Protein 9EWZ (pdb70)

Radius of gyration: 38.11 Å; Cα contacts (8 Å, |Δi|>4): 1834; chains: 1; bounding box: 62×93×114 Å

Foldseek 3Di:
DQLPLLLVQQQVLLVVLLVLLQVLCVLVQWHADPVQDTGRADWDQDPQWIDGVPHIDGVVCVVLVVVVVVCCPVDPPVVSSNVLSLLVVLVLVLLLLCLLVQLDPLRARQLAHPPDGLDGRCLVVQQSLCCVQPVPCSVVLVVVSVVVPPVQVSSLVSVLSVLLVLCQLAVLRGDHDSDSSSSSDGGPSSPPPHSSNCVVPSRDSVSSPDLVSLLSSLLSNLQVVLVVQPDFAADLVCQCSVFAAHADLLLLLLQQCAFPVVLVCVLPVPFPQVVVRLLHDDFDDFDPVVVVVVVVPRDNDDDLLPAAEEELACQQPSSVLSNLVSSLVVCVRVPDDQQPSLLSCQQRHYAYEHADSSRLSNNVSSSQVSNCVRHVCRSVDNRDGRHDYADAQDDDDCPLLQLQQPPVVPRQRQQREVDGQPPQPDPQRCPRYPLVSVLNVQRNPCSRCRLLGAAALVCQVVLVVVLVVLVCQLPPHDPSNNVSSVVPNRSSSVNNSRNAAHQEYEYAWGWDFPRHHDDVLLVVCVVPPVLQSGIRVSSVVVSVLVRHDAFHKYKYKAACCCQFPLSNLVVVVVCLAFKAWAEKEFAAPQARPVDDDRQGGMMIGMITRGHDQFGWHKYAYNHPDHHVVSSVCSSVVPRIAGPDTSNNLVPDPSSHPLRPDDPLLVVLLVPFDFQAPQWDFFWFFDPCCPQWKFWPQLAFCCQPPVRHDDHHQKFWEAQADADDAADDPGTMIGGQGPNNPVRVVRVIGGPPVVCAQDWAKWWAFFYQQFTYIYTDHGRYGYHRRTITGDDDPDDQDDRQQVSLVCLALSVRVVCCSNDVNRGDHRVSNRSGGGDDDDVSNVLSVVLNVLQVVLRQQAPSDQNNWAHQQLVDQAASVVSVVVVLVVLVVSVVVNLVSNVVSRVVVCVVSPDDDDGDRCNSPDCGPSDCCNVVNDDPDPPPCPLVVLQVSLLRVLVRLVCCQQQQAEPQGIGGDDRAAAQPCVVVSVVVCRHVLQDHDPQQKEWLAQDPPDVRHSLVSVLVVQCSRRHDPCSQVRLVSSLVSNCSPQHPDDDDDGSSNSVSCCSVPRSVVVQCVVSVLAHQWFWFALDPDRLTIITGGRRNDFLCNLVCCLPVPLVVSLVVLVVVLVVLVVVLVVDDDPVCVVSVVVSVVSVVSNVSSVVLSVLSVVQSVPRDGDHSSSGRLVVLQSSFPRTPPNCVRNVDHGDDD

Nearest PDB structures (foldseek):
  8zek-assembly1_A  TM=7.779E-01  e=0.000E+00  Escherichia coli
  8q56-assembly1_A-2  TM=7.734E-01  e=0.000E+00  Salmonella enterica subsp. enterica serovar Typhimurium str. D23580
  8c45-assembly1_A  TM=7.614E-01  e=0.000E+00  Salmonella enterica subsp. enterica serovar Typhimurium str. D23580
  8c45-assembly2_B  TM=7.628E-01  e=0.000E+00  Salmonella enterica subsp. enterica serovar Typhimurium str. D23580
  7rfk-assembly3_C  TM=7.340E-01  e=2.398E-18  Clostridioides difficile 630

Sequence (1205 aa):
MNTNNIKKYAPQARNDFRDAVIQKLTTLGIAADKKGNLQIAEAETIGETVRYGQFDYPLSTLPRRERLVKRAREQGFEVLVEHCAYTWFNRLCAIRYMELHGYLDHGFRMLSHPETPTAFEVLDHVPEVAEALLPESKAQLVEMKLSGNQDEALYRELLLGQCHALHHAMPFLFEAVDDEAELLLPDNLTRTDSILRGLVDDIPEEDWEQVEVIGWLYQFYISEKKDAVIGKVVKSEDIPAATQLFTPNWIVQYLVQNSVGRQWLQTYPDSPLKDKMEYYIEPAEQTPEVQAQLAAITPASIEPESIKVLDPACGSGHILTEAYNVLKAIYEERGYRTRDIPQLILENNIFGLDIDDRAAQLSGFAMLMLARQDDRRILGRGVRLNIVSLQESKLDIAEVWTKLNFHQHMQRGSMGDMFTQGTALANTDSAEYKLLMRTLALFTSAKTLGSLIQVPQEDEAALKAFLERLYRLAVEGDIQQKEAAAELIPYIQQAWILAQRYDAVVANPPYMGGKGMNGDLKEFAKKQFPDSKSDLFAMFMQHAFSLLKENGFNAQVNMQSWMFLSSYEALRGWLLDNKTFITMAHLGARAFGQISGEVVQTTAWVIKNNHSGFYKPVFFRLVDDNEEHKKNNLLNRMNCFKNTLQNDFKKIPGSPIAYWATLAFINSFLKLPALGTRAVKGLDTNGSIDVFLRRWPEVSINSFDALGKGNSKWFPIAKGGELRKWFGNHEYIINYENDGIELRKNKANLRNKDMYFQEGGTWTVVSTTGFSMRYMPKGFLFDQGGSAVFCENNDELSIYNILACMNSKYINYSASLICPTLNFTTGDVRKFPVIKNNHLEDLAKKAIEISKADWNQFETSWEFSKNKLIEHKGNVAYSYASYCNFQDKLYEQLVNIEKNINNIIEEILGFKIETTENSELITLNSNKIYRYGQSETNDTFLNRHRSDTISELISYSVGCQMGRYSLDREGLVYAHEGNKGFAELAAEGAYKTFPADNDGILPLMDDEWFEDDVTSRVKEFVRTVWGEEHLQENLEFIAESLCLYAIKPKKGESALETIRRYLSTQFWKDHMKMYKKRPIYWLFSSGKEKAFECLVYLHRYNDATLSRMRTEYVVPLLARYQANIDRLNDQLDEASGGEATRLKRERDSLIKKFSELRSYDDRLRHYADMRISIDLDDGVKVNYGKFGDLLADVKAITGNAPEAI

Secondary structure (DSSP, 8-state):
-TTHHHHHHHHHHHHHHHHHHHHHHHHTT--B-SS--B----EEEETTEEEETTEEEEGGGHHHHHHHHHHHHHS-HHHHHHHHHHHHHHHHHHHHHHHHTT-STT---SS--TTSSS--GGGGSHHHHHHHH-GGGHHHHHHHHHHSS-HHHHHHHHHHHHHHHHHTT-TTT---SS-GGGGGS-S-TTSTTSHHHHHHHHS-GGGGSSTHHHHHHHHHSSHHHHHHHTTSPPPGGGTGGGS-----HHHHHHHHHTTHHHHHHHH-SSSTTGGG-TTPPPPPP--HHHHHHHHTTS-S---GGG--EEETT-TTSHHHHHHHHHHHHHHHHHT--GGGHHHHHHHHTEEEEES-HHHHHHHHHHHHHHHHHH-SSTTSS-----EEE-----S-SSHHHHHH-HHHHTS-SSS--SS-GGG--TTT--SS-HHHHHHHHTTTTHHHHGGG----GGGHHHHHHHHHHHHHHTTSS-HHHHHHHHHHHHHHHHHHHHHS-EEEEEE------TTT--HHHHHHHHHH-TTSTT-HHHHHHHHHGGGEEEEEEEEEEEESHHHH-GGGHHHHHHHHHH-EEEEEEEEESS-STT--SSS--EEEEEEESS--TT---EEEE--SS-HHHHHHHHHTT-SEE----SGGGGSSTT----TT--HHHHHHHHTS-B-GGGEE--BB-SS-HHHHEEEGGGS-GGGBTTT--S---EEEEE---SS--BS----EEEE-TTTTHHHHHTT-B-TTGGGTT--EEEE-SB-SS---EEEE-TT-EEBGGG-EE---SS-S--HHHHHHHHTSHHHHHHHHHH--SSB--HHHHTT-B----SHHHHHHHHHHHHHHHHHTTSTTSTT----SGGG--S-HHHHHHHHHHHHHHHHHHHHHHHHHHHHHHHHHHSS-----TTSS----TT-HHHHH---SSSS--HHHHHHHHHHHHHHHHHHHHHTSS-SSS-S-----STT-SHHHHHHHTTTSSSPPPSSSEEE--SSS-STT-HHHHHHHHHHHHH-STTHHHHHHHHHHHHHHHTS---SS--HHHHHHHHHHHTHHHHHHHHHTS--SEEEEE-SSS-S-EEEEEGGG--TTHHHHHIIIIIHHHHHHHHHHHHHHHHHHHH--TTHHHHHHHHHHHHHHHHHHHHHHHHHHHHHHHS-----GGG-HHHHTTSSTTSBSSHHHHHSSPPP--

Solvent-accessible surface area: 53081 Å² total; per-residue (Å²): 147,119,7,72,52,4,110,159,20,0,26,99,2,22,44,55,7,32,93,21,2,62,108,28,0,53,20,1,12,0,26,35,51,200,172,46,90,70,96,41,37,143,40,110,83,103,61,136,36,0,69,6,61,143,84,82,40,79,78,96,17,41,76,48,7,77,89,0,9,127,62,2,160,88,94,38,23,101,57,4,0,27,56,2,0,18,11,4,6,6,11,3,8,2,0,7,2,2,12,39,53,55,34,14,146,28,59,45,57,0,0,9,35,45,153,53,119,98,26,15,28,0,20,89,60,3,56,95,0,0,91,54,26,32,72,139,34,63,66,98,4,59,119,26,85,156,66,58,116,87,52,47,41,1,0,52,77,0,0,27,4,6,5,64,54,15,50,118,16,0,75,69,8,0,80,32,124,87,10,26,9,28,19,0,2,20,76,47,1,49,134,117,91,14,27,1,25,18,4,18,88,74,4,59,82,109,37,2,107,112,24,97,6,7,3,39,7,12,17,9,2,12,40,88,41,56,103,70,22,85,62,118,91,6,122,34,107,18,10,25,4,10,30,10,51,21,12,17,67,10,2,0,44,2,0,0,16,0,0,0,0,9,36,4,10,65,21,57,89,145,18,84,3,87,113,123,12,115,8,20,6,100,65,16,147,27,59,100,131,10,92,67,92,64,73,89,71,45,77,102,75,13,100,1,55,48,1,36,1,0,1,7,28,9,8,12,0,34,9,0,17,18,0,0,57,12,0,46,20,0,0,88,62,87,63,74,138,96,126,47,1,2,50,49,0,2,76,34,0,3,4,0,0,15,35,22,36,8,0,14,16,12,0,3,7,3,0,5,0,21,0,30,86,63,5,142,153,6,30,58,73,67,20,132,22,17,18,24,12,0,54,43,14,151,42,64,85,48,93,2,12,105,48,0,59,3,98,121,71,47,99,99,14,78,118,28,6,54,101,97,54,72,81,49,81,85,139,40,46,7,60,2,4,0,3,2,30,39,6,18,48,69,0,83,47,0,66,20,25,3,4,2,10,96,11,67,78,148,30,35,77,27,1,81,59,9,4,80,67,0,36,94,0,36,113,108,22,68,127,92,9,83,83,0,0,65,72,0,33,48,25,0,14,1,0,21,0,1,0,18,51,0,14,0,0,1,0,32,5,24,51,16,33,36,160,10,5,26,53,95,2,91,110,33,0,132,153,71,10,87,55,0,95,46,17,10,2,0,0,20,0,36,8,3,12,60,7,12,84,133,54,2,3,0,0,1,0,0,26,6,25,0,0,18,60,81,82,11,83,63,0,6,26,81,1,4,78,63,23,3,6,10,3,1,1,4,2,1,6,119,8,9,36,71,54,113,58,64,118,42,26,1,0,1,0,0,0,15,17,32,81,19,9,124,22,40,2,5,4,3,71,4,35,118,52,62,47,106,87,0,71,68,37,2,64,96,81,94,82,47,70,84,136,36,50,1,46,56,12,102,96,27,100,22,19,32,3,14,7,30,19,65,116,50,4,21,68,14,30,84,164,51,91,49,0,29,108,30,0,20,75,0,0,28,7,95,74,22,85,110,91,15,17,27,38,7,16,6,3,4,32,78,21,2,50,48,67,22,189,78,112,26,49,4,26,2,2,10,68,6,40,153,27,6,16,3,12,2,23,19,44,56,0,0,20,16,69,106,106,0,68,41,0,103,156,47,157,18,63,27,80,56,102,117,51,9,73,75,64,0,0,6,0,18,22,95,22,75,49,24,11,6,0,4,32,1,38,139,22,13,0,0,10,71,21,0,0,0,0,11,43,100,159,139,34,108,9,38,14,54,1,0,0,0,3,2,16,5,37,3,3,21,22,0,2,48,10,35,10,34,19,48,73,13,64,22,38,26,0,88,95,0,3,5,17,128,32,114,108,0,56,63,18,0,100,115,0,10,96,17,1,70,44,0,36,36,11,32,18,52,5,32,97,13,45,64,19,67,3,6,96,44,139,50,44,0,44,136,0,34,49,24,13,32,88,56,4,72,113,15,63,96,94,2,36,82,16,17,120,74,4,37,82,36,7,48,115,78,39,62,43,166,40,130,94,35,115,61,16,115,41,9,2,0,34,7,12,55,76,57,65,32,35,143,33,152,77,123,105,66,40,99,85,77,2,44,1,34,7,0,17,32,4,3,8,3,2,0,0,2,0,0,0,2,6,10,50,60,109,119,18,41,20,7,3,50,47,22,44,122,40,18,75,109,33,53,91,126,29,0,16,158,63,7,71,23,10,113,20,1,2,0,0,12,17,72,70,93,122,24,171,23,2,1,3,40,29,6,52,57,1,2,95,57,12,14,33,110,156,78,13,107,80,2,5,91,39,4,10,101,0,0,22,66,118,24,15,168,103,121,205,57,59,66,10,58,92,4,3,35,62,1,5,21,76,34,5,24,106,39,6,29,161,56,11,119,111,58,0,0,5,8,10,1,15,8,35,179,30,82,0,0,12,0,2,6,0,6,0,5,16,52,56,42,10,5,37,100,0,46,77,81,14,0,68,51,2,25,61,61,16,77,52,56,12,76,156,22,72,90,74,35,104,142,27,93,56,57,87,6,69,127,14,92,188,75,80,81,45,32,84,108,62,36,43,29,0,114,59,0,15,92,59,0,120,72,12,11,101,98,138,24,82,31,68,7,29,58,5,2,85,85,2,0,41,82,0,3,50,0,9,21,70,8,130,54,4,11,51,97,69,62,95,92,134

Structure (mmCIF, N/CA/C/O backbone):
data_9EWZ
#
_entry.id   9EWZ
#
_cell.length_a   1.00
_cell.length_b   1.00
_cell.length_c   1.00
_cell.angle_alpha   90.00
_cell.angle_beta   90.00
_cell.angle_gamma   90.00
#
_symmetry.space_group_name_H-M   'P 1'
#
loop_
_entity.id
_entity.type
_entity.pdbx_description
1 polymer 'Adenine-specific methyltransferase BrxX'
2 polymer 'DNA (26-MER) with BREX binding site GGTAAG'
3 polymer 'DNA (26-MER) with BREX binding site GGTAAG'
4 non-polymer 'MAGNESIUM ION'
5 non-polymer S-ADENOSYLMETHIONINE
#
loop_
_atom_site.group_PDB
_atom_site.id
_atom_site.type_symbol
_atom_site.label_atom_id
_atom_site.label_alt_id
_atom_site.label_comp_id
_atom_site.label_asym_id
_atom_site.label_entity_id
_atom_site.label_seq_id
_atom_site.pdbx_PDB_ins_code
_atom_site.Cartn_x
_atom_site.Cartn_y
_atom_site.Cartn_z
_atom_site.occupancy
_atom_site.B_iso_or_equiv
_atom_site.auth_seq_id
_atom_site.auth_comp_id
_atom_site.auth_asym_id
_atom_site.auth_atom_id
_atom_site.pdbx_PDB_model_num
ATOM 1 N N . MET A 1 1 ? 176.323 150.222 166.623 1.00 139.56 1 MET C N 1
ATOM 2 C CA . MET A 1 1 ? 176.036 151.144 167.716 1.00 141.23 1 MET C CA 1
ATOM 3 C C . MET A 1 1 ? 175.632 150.381 168.975 1.00 142.12 1 MET C C 1
ATOM 4 O O . MET A 1 1 ? 174.942 149.364 168.902 1.00 141.15 1 MET C O 1
ATOM 9 N N . ASN A 1 2 ? 176.076 150.882 170.130 1.00 141.41 2 ASN C N 1
ATOM 10 C CA . ASN A 1 2 ? 175.791 150.211 171.394 1.00 140.97 2 ASN C CA 1
ATOM 11 C C . ASN A 1 2 ? 174.300 150.215 171.709 1.00 141.31 2 ASN C C 1
ATOM 12 O O . ASN A 1 2 ? 173.766 149.226 172.224 1.00 141.30 2 ASN C O 1
ATOM 17 N N . THR A 1 3 ? 173.612 151.315 171.409 1.00 121.57 3 THR C N 1
ATOM 18 C CA . THR A 1 3 ? 172.218 151.489 171.792 1.00 120.57 3 THR C CA 1
ATOM 19 C C . THR A 1 3 ? 171.235 150.903 170.787 1.00 119.07 3 THR C C 1
ATOM 20 O O . THR A 1 3 ? 170.024 150.988 171.013 1.00 122.10 3 THR C O 1
ATOM 24 N N . ASN A 1 4 ? 171.717 150.317 169.689 1.00 113.93 4 ASN C N 1
ATOM 25 C CA . ASN A 1 4 ? 170.810 149.787 168.674 1.00 117.09 4 ASN C CA 1
ATOM 26 C C . ASN A 1 4 ? 169.972 148.634 169.215 1.00 116.37 4 ASN C C 1
ATOM 27 O O . ASN A 1 4 ? 168.776 148.535 168.916 1.00 118.17 4 ASN C O 1
ATOM 32 N N . ASN A 1 5 ? 170.582 147.749 170.005 1.00 105.96 5 ASN C N 1
ATOM 33 C CA . ASN A 1 5 ? 169.862 146.584 170.511 1.00 109.20 5 ASN C CA 1
ATOM 34 C C . ASN A 1 5 ? 168.709 146.997 171.418 1.00 105.55 5 ASN C C 1
ATOM 35 O O . ASN A 1 5 ? 167.578 146.521 171.261 1.00 106.43 5 ASN C O 1
ATOM 40 N N . ILE A 1 6 ? 168.978 147.888 172.374 1.00 90.18 6 ILE C N 1
ATOM 41 C CA . ILE A 1 6 ? 167.928 148.361 173.271 1.00 89.43 6 ILE C CA 1
ATOM 42 C C . ILE A 1 6 ? 166.876 149.140 172.494 1.00 93.69 6 ILE C C 1
ATOM 43 O O . ILE A 1 6 ? 165.669 148.998 172.733 1.00 98.51 6 ILE C O 1
ATOM 48 N N . LYS A 1 7 ? 167.320 149.978 171.554 1.00 86.67 7 LYS C N 1
ATOM 49 C CA . LYS A 1 7 ? 166.391 150.767 170.752 1.00 84.02 7 LYS C CA 1
ATOM 50 C C . LYS A 1 7 ? 165.436 149.872 169.975 1.00 91.10 7 LYS C C 1
ATOM 51 O O . LYS A 1 7 ? 164.257 150.206 169.807 1.00 95.47 7 LYS C O 1
ATOM 57 N N . LYS A 1 8 ? 165.926 148.730 169.492 1.00 95.13 8 LYS C N 1
ATOM 58 C CA . LYS A 1 8 ? 165.057 147.786 168.800 1.00 95.65 8 LYS C CA 1
ATOM 59 C C . LYS A 1 8 ? 164.158 147.022 169.765 1.00 97.68 8 LYS C C 1
ATOM 60 O O . LYS A 1 8 ? 162.990 146.767 169.456 1.00 100.98 8 LYS C O 1
ATOM 66 N N . TYR A 1 9 ? 164.681 146.648 170.934 1.00 86.14 9 TYR C N 1
ATOM 67 C CA . TYR A 1 9 ? 163.967 145.700 171.783 1.00 80.62 9 TYR C CA 1
ATOM 68 C C . TYR A 1 9 ? 162.892 146.359 172.642 1.00 87.64 9 TYR C C 1
ATOM 69 O O . TYR A 1 9 ? 161.817 145.779 172.833 1.00 90.10 9 TYR C O 1
ATOM 78 N N . ALA A 1 10 ? 163.154 147.556 173.172 1.00 79.81 10 ALA C N 1
ATOM 79 C CA . ALA A 1 10 ? 162.308 148.093 174.239 1.00 74.31 10 ALA C CA 1
ATOM 80 C C . ALA A 1 10 ? 160.847 148.300 173.841 1.00 80.50 10 ALA C C 1
ATOM 81 O O . ALA A 1 10 ? 159.962 147.859 174.596 1.00 84.97 10 ALA C O 1
ATOM 83 N N . PRO A 1 11 ? 160.512 148.962 172.723 1.00 80.82 11 PRO C N 1
ATOM 84 C CA . PRO A 1 11 ? 159.081 149.118 172.394 1.00 84.49 11 PRO C CA 1
ATOM 85 C C . PRO A 1 11 ? 158.369 147.798 172.142 1.00 84.60 11 PRO C C 1
ATOM 86 O O . PRO A 1 11 ? 157.192 147.643 172.505 1.00 89.34 11 PRO C O 1
ATOM 90 N N . GLN A 1 12 ? 159.059 146.831 171.536 1.00 82.75 12 GLN C N 1
ATOM 91 C CA . GLN A 1 12 ? 158.468 145.512 171.353 1.00 85.33 12 GLN C CA 1
ATOM 92 C C . GLN A 1 12 ? 158.214 144.842 172.696 1.00 86.27 12 GLN C C 1
ATOM 93 O O . GLN A 1 12 ? 157.197 144.161 172.879 1.00 87.15 12 GLN C O 1
ATOM 99 N N . ALA A 1 13 ? 159.131 145.023 173.648 1.00 80.09 13 ALA C N 1
ATOM 100 C CA . ALA A 1 13 ? 158.911 144.509 174.993 1.00 79.93 13 ALA C CA 1
ATOM 101 C C . ALA A 1 13 ? 157.687 145.152 175.630 1.00 79.09 13 ALA C C 1
ATOM 102 O O . ALA A 1 13 ? 156.902 144.475 176.304 1.00 83.77 13 ALA C O 1
ATOM 104 N N . ARG A 1 14 ? 157.510 146.460 175.430 1.00 71.56 14 ARG C N 1
ATOM 105 C CA . ARG A 1 14 ? 156.321 147.127 175.954 1.00 70.55 14 ARG C CA 1
ATOM 106 C C . ARG A 1 14 ? 155.054 146.520 175.369 1.00 77.09 14 ARG C C 1
ATOM 107 O O . ARG A 1 14 ? 154.089 146.242 176.093 1.00 84.85 14 ARG C O 1
ATOM 115 N N . ASN A 1 15 ? 155.044 146.301 174.052 1.00 84.21 15 ASN C N 1
ATOM 116 C CA . ASN A 1 15 ? 153.872 145.707 173.412 1.00 78.36 15 ASN C CA 1
ATOM 117 C C . ASN A 1 15 ? 153.591 144.308 173.950 1.00 83.30 15 ASN C C 1
ATOM 118 O O . ASN A 1 15 ? 152.436 143.964 174.233 1.00 88.02 15 ASN C O 1
ATOM 123 N N . ASP A 1 16 ? 154.635 143.490 174.102 1.00 93.58 16 ASP C N 1
ATOM 124 C CA . ASP A 1 16 ? 154.444 142.125 174.588 1.00 90.02 16 ASP C CA 1
ATOM 125 C C . ASP A 1 16 ? 153.914 142.110 176.016 1.00 89.94 16 ASP C C 1
ATOM 126 O O . ASP A 1 16 ? 152.998 141.340 176.339 1.00 95.47 16 ASP C O 1
ATOM 131 N N . PHE A 1 17 ? 154.479 142.948 176.888 1.00 77.71 17 PHE C N 1
ATOM 132 C CA . PHE A 1 17 ? 154.011 142.998 178.268 1.00 71.66 17 PHE C CA 1
ATOM 133 C C . PHE A 1 17 ? 152.572 143.491 178.345 1.00 76.32 17 PHE C C 1
ATOM 134 O O . PHE A 1 17 ? 151.770 142.966 179.128 1.00 83.46 17 PHE C O 1
ATOM 142 N N . ARG A 1 18 ? 152.221 144.496 177.537 1.00 82.10 18 ARG C N 1
ATOM 143 C CA . ARG A 1 18 ? 150.842 144.973 177.522 1.00 80.33 18 ARG C CA 1
ATOM 144 C C . ARG A 1 18 ? 149.885 143.881 177.062 1.00 82.16 18 ARG C C 1
ATOM 145 O O . ARG A 1 18 ? 148.809 143.706 177.646 1.00 86.63 18 ARG C O 1
ATOM 153 N N . ASP A 1 19 ? 150.258 143.134 176.020 1.00 90.56 19 ASP C N 1
ATOM 154 C CA . ASP A 1 19 ? 149.399 142.052 175.546 1.00 91.42 19 ASP C CA 1
ATOM 155 C C . ASP A 1 19 ? 149.222 140.976 176.611 1.00 93.76 19 ASP C C 1
ATOM 156 O O . ASP A 1 19 ? 148.108 140.477 176.823 1.00 100.10 19 ASP C O 1
ATOM 161 N N . ALA A 1 20 ? 150.309 140.606 177.292 1.00 86.15 20 ALA C N 1
ATOM 162 C CA . ALA A 1 20 ? 150.211 139.597 178.342 1.00 82.62 20 ALA C CA 1
ATOM 163 C C . ALA A 1 20 ? 149.314 140.067 179.481 1.00 84.48 20 ALA C C 1
ATOM 164 O O . ALA A 1 20 ? 148.485 139.299 179.990 1.00 88.70 20 ALA C O 1
ATOM 166 N N . VAL A 1 21 ? 149.458 141.330 179.891 1.00 87.00 21 VAL C N 1
ATOM 167 C CA . VAL A 1 21 ? 148.629 141.859 180.971 1.00 83.78 21 VAL C CA 1
ATOM 168 C C . VAL A 1 21 ? 147.164 141.892 180.555 1.00 85.93 21 VAL C C 1
ATOM 169 O O . VAL A 1 21 ? 146.273 141.572 181.351 1.00 88.25 21 VAL C O 1
ATOM 173 N N . ILE A 1 22 ? 146.888 142.281 179.308 1.00 88.87 22 ILE C N 1
ATOM 174 C CA . ILE A 1 22 ? 145.507 142.324 178.833 1.00 87.24 22 ILE C CA 1
ATOM 175 C C . ILE A 1 22 ? 144.898 140.928 178.825 1.00 88.62 22 ILE C C 1
ATOM 176 O O . ILE A 1 22 ? 143.746 140.734 179.234 1.00 91.80 22 ILE C O 1
ATOM 181 N N . GLN A 1 23 ? 145.656 139.933 178.356 1.00 93.04 23 GLN C N 1
ATOM 182 C CA . GLN A 1 23 ? 145.151 138.563 178.364 1.00 90.96 23 GLN C CA 1
ATOM 183 C C . GLN A 1 23 ? 144.866 138.088 179.784 1.00 92.55 23 GLN C C 1
ATOM 184 O O . GLN A 1 23 ? 143.821 137.475 180.047 1.00 94.92 23 GLN C O 1
ATOM 190 N N . LYS A 1 24 ? 145.776 138.376 180.718 1.00 100.59 24 LYS C N 1
ATOM 191 C CA . LYS A 1 24 ? 145.563 137.963 182.102 1.00 97.03 24 LYS C CA 1
ATOM 192 C C . LYS A 1 24 ? 144.340 138.647 182.702 1.00 95.85 24 LYS C C 1
ATOM 193 O O . LYS A 1 24 ? 143.579 138.025 183.452 1.00 97.79 24 LYS C O 1
ATOM 199 N N . LEU A 1 25 ? 144.139 139.930 182.390 1.00 99.26 25 LEU C N 1
ATOM 200 C CA . LEU A 1 25 ? 142.964 140.640 182.885 1.00 94.37 25 LEU C CA 1
ATOM 201 C C . LEU A 1 25 ? 141.680 140.052 182.316 1.00 97.06 25 LEU C C 1
ATOM 202 O O . LEU A 1 25 ? 140.682 139.913 183.033 1.00 96.78 25 LEU C O 1
ATOM 207 N N . THR A 1 26 ? 141.681 139.708 181.025 1.00 109.13 26 THR C N 1
ATOM 208 C CA . THR A 1 26 ? 140.506 139.071 180.440 1.00 108.65 26 THR C CA 1
ATOM 209 C C . THR A 1 26 ? 140.229 137.722 181.086 1.00 107.60 26 THR C C 1
ATOM 210 O O . THR A 1 26 ? 139.066 137.325 181.218 1.00 106.37 26 THR C O 1
ATOM 214 N N . THR A 1 27 ? 141.279 137.002 181.488 1.00 117.07 27 THR C N 1
ATOM 215 C CA . THR A 1 27 ? 141.072 135.752 182.214 1.00 112.43 27 THR C CA 1
ATOM 216 C C . THR A 1 27 ? 140.391 135.990 183.559 1.00 110.54 27 THR C C 1
ATOM 217 O O . THR A 1 27 ? 139.684 135.109 184.062 1.00 113.53 27 THR C O 1
ATOM 221 N N . LEU A 1 28 ? 140.574 137.170 184.146 1.00 115.23 28 LEU C N 1
ATOM 222 C CA . LEU A 1 28 ? 140.006 137.497 185.448 1.00 116.00 28 LEU C CA 1
ATOM 223 C C . LEU A 1 28 ? 138.626 138.135 185.360 1.00 116.83 28 LEU C C 1
ATOM 224 O O . LEU A 1 28 ? 138.072 138.516 186.396 1.00 115.77 28 LEU C O 1
ATOM 229 N N . GLY A 1 29 ? 138.062 138.268 184.164 1.00 116.57 29 GLY C N 1
ATOM 230 C CA . GLY A 1 29 ? 136.757 138.873 184.008 1.00 115.42 29 GLY C CA 1
ATOM 231 C C . GLY A 1 29 ? 136.746 140.381 183.906 1.00 117.10 29 GLY C C 1
ATOM 232 O O . GLY A 1 29 ? 135.671 140.983 184.019 1.00 118.08 29 GLY C O 1
ATOM 233 N N . ILE A 1 30 ? 137.899 141.012 183.703 1.00 116.13 30 ILE C N 1
ATOM 234 C CA . ILE A 1 30 ? 137.999 142.457 183.530 1.00 112.81 30 ILE C CA 1
ATOM 235 C C . ILE A 1 30 ? 138.386 142.733 182.086 1.00 113.56 30 ILE C C 1
ATOM 236 O O . ILE A 1 30 ? 139.384 142.195 181.591 1.00 119.99 30 ILE C O 1
ATOM 241 N N . ALA A 1 31 ? 137.600 143.566 181.411 1.00 119.46 31 ALA C N 1
ATOM 242 C CA . ALA A 1 31 ? 137.846 143.870 180.008 1.00 121.47 31 ALA C CA 1
ATOM 243 C C . ALA A 1 31 ? 137.231 145.221 179.680 1.00 123.42 31 ALA C C 1
ATOM 244 O O . ALA A 1 31 ? 136.422 145.761 180.439 1.00 126.58 31 ALA C O 1
ATOM 246 N N . ALA A 1 32 ? 137.634 145.764 178.535 1.00 134.79 32 ALA C N 1
ATOM 247 C CA . ALA A 1 32 ? 137.090 147.007 178.011 1.00 135.58 32 ALA C CA 1
ATOM 248 C C . ALA A 1 32 ? 136.605 146.776 176.589 1.00 139.13 32 ALA C C 1
ATOM 249 O O . ALA A 1 32 ? 137.232 146.038 175.823 1.00 139.17 32 ALA C O 1
ATOM 251 N N . ASP A 1 33 ? 135.491 147.411 176.239 1.00 157.40 33 ASP C N 1
ATOM 252 C CA . ASP A 1 33 ? 134.896 147.241 174.921 1.00 157.22 33 ASP C CA 1
ATOM 253 C C . ASP A 1 33 ? 135.641 148.106 173.905 1.00 158.04 33 ASP C C 1
ATOM 254 O O . ASP A 1 33 ? 136.708 148.660 174.183 1.00 158.36 33 ASP C O 1
ATOM 259 N N . LYS A 1 34 ? 135.078 148.224 172.700 1.00 163.72 34 LYS C N 1
ATOM 260 C CA . LYS A 1 34 ? 135.694 149.060 171.675 1.00 165.22 34 LYS C CA 1
ATOM 261 C C . LYS A 1 34 ? 135.715 150.524 172.098 1.00 165.64 34 LYS C C 1
ATOM 262 O O . LYS A 1 34 ? 136.706 151.229 171.876 1.00 165.79 34 LYS C O 1
ATOM 268 N N . LYS A 1 35 ? 134.630 150.997 172.710 1.00 165.81 35 LYS C N 1
ATOM 269 C CA . LYS A 1 35 ? 134.542 152.381 173.156 1.00 166.48 35 LYS C CA 1
ATOM 270 C C . LYS A 1 35 ? 135.354 152.656 174.415 1.00 166.65 35 LYS C C 1
ATOM 271 O O . LYS A 1 35 ? 135.558 153.826 174.755 1.00 166.65 35 LYS C O 1
ATOM 277 N N . GLY A 1 36 ? 135.818 151.621 175.108 1.00 159.17 36 GLY C N 1
ATOM 278 C CA . GLY A 1 36 ? 136.571 151.792 176.331 1.00 158.21 36 GLY C CA 1
ATOM 279 C C . GLY A 1 36 ? 135.773 151.672 177.609 1.00 158.30 36 GLY C C 1
ATOM 280 O O . GLY A 1 36 ? 136.314 151.962 178.683 1.00 158.50 36 GLY C O 1
ATOM 281 N N . ASN A 1 37 ? 134.513 151.258 177.533 1.00 155.87 37 ASN C N 1
ATOM 282 C CA . ASN A 1 37 ? 133.683 151.113 178.718 1.00 156.22 37 ASN C CA 1
ATOM 283 C C . ASN A 1 37 ? 134.051 149.848 179.484 1.00 155.73 37 ASN C C 1
ATOM 284 O O . ASN A 1 37 ? 134.447 148.834 178.901 1.00 153.32 37 ASN C O 1
ATOM 289 N N . LEU A 1 38 ? 133.917 149.918 180.805 1.00 148.17 38 LEU C N 1
ATOM 290 C CA . LEU A 1 38 ? 134.223 148.778 181.655 1.00 147.40 38 LEU C CA 1
ATOM 291 C C . LEU A 1 38 ? 133.208 147.658 181.454 1.00 147.02 38 LEU C C 1
ATOM 292 O O . LEU A 1 38 ? 132.019 147.896 181.222 1.00 147.28 38 LEU C O 1
ATOM 297 N N . GLN A 1 39 ? 133.692 146.423 181.547 1.00 142.30 39 GLN C N 1
ATOM 298 C CA . GLN A 1 39 ? 132.877 145.222 181.397 1.00 141.38 39 GLN C CA 1
ATOM 299 C C . GLN A 1 39 ? 133.201 144.221 182.498 1.00 142.30 39 GLN C C 1
ATOM 300 O O . GLN A 1 39 ? 133.449 143.040 182.249 1.00 142.86 39 GLN C O 1
ATOM 306 N N . ILE A 1 40 ? 133.217 144.698 183.745 1.00 136.66 40 ILE C N 1
ATOM 307 C CA . ILE A 1 40 ? 133.500 143.822 184.876 1.00 136.94 40 ILE C CA 1
ATOM 308 C C . ILE A 1 40 ? 132.417 142.759 184.977 1.00 137.25 40 ILE C C 1
ATOM 309 O O . ILE A 1 40 ? 131.220 143.067 185.040 1.00 136.83 40 ILE C O 1
ATOM 314 N N . ALA A 1 41 ? 132.835 141.496 184.988 1.00 141.89 41 ALA C N 1
ATOM 315 C CA . ALA A 1 41 ? 131.907 140.381 185.060 1.00 140.68 41 ALA C CA 1
ATOM 316 C C . ALA A 1 41 ? 131.501 140.122 186.509 1.00 143.09 41 ALA C C 1
ATOM 317 O O . ALA A 1 41 ? 132.000 140.749 187.448 1.00 142.14 41 ALA C O 1
ATOM 319 N N . GLU A 1 42 ? 130.580 139.182 186.694 1.00 155.59 42 GLU C N 1
ATOM 320 C CA . GLU A 1 42 ? 130.082 138.819 188.013 1.00 154.96 42 GLU C CA 1
ATOM 321 C C . GLU A 1 42 ? 130.755 137.535 188.478 1.00 154.97 42 GLU C C 1
ATOM 322 O O . GLU A 1 42 ? 130.833 136.560 187.723 1.00 153.72 42 GLU C O 1
ATOM 328 N N . ALA A 1 43 ? 131.235 137.540 189.717 1.00 154.52 43 ALA C N 1
ATOM 329 C CA . ALA A 1 43 ? 131.939 136.400 190.284 1.00 155.43 43 ALA C CA 1
ATOM 330 C C . ALA A 1 43 ? 130.949 135.452 190.945 1.00 155.88 43 ALA C C 1
ATOM 331 O O . ALA A 1 43 ? 130.166 135.864 191.807 1.00 154.75 43 ALA C O 1
ATOM 333 N N . GLU A 1 44 ? 130.988 134.184 190.544 1.00 166.50 44 GLU C N 1
ATOM 334 C CA . GLU A 1 44 ? 130.127 133.154 191.114 1.00 166.61 44 GLU C CA 1
ATOM 335 C C . GLU A 1 44 ? 130.980 132.226 191.968 1.00 166.65 44 GLU C C 1
ATOM 336 O O . GLU A 1 44 ? 131.930 131.619 191.466 1.00 166.70 44 GLU C O 1
ATOM 342 N N . THR A 1 45 ? 130.640 132.116 193.249 1.00 165.83 45 THR C N 1
ATOM 343 C CA . THR A 1 45 ? 131.412 131.324 194.201 1.00 164.87 45 THR C CA 1
ATOM 344 C C . THR A 1 45 ? 130.682 130.010 194.455 1.00 165.01 45 THR C C 1
ATOM 345 O O . THR A 1 45 ? 129.632 129.991 195.105 1.00 165.36 45 THR C O 1
ATOM 349 N N . ILE A 1 46 ? 131.238 128.914 193.943 1.00 168.03 46 ILE C N 1
ATOM 350 C CA . ILE A 1 46 ? 130.687 127.581 194.155 1.00 169.20 46 ILE C CA 1
ATOM 351 C C . ILE A 1 46 ? 131.833 126.628 194.461 1.00 168.32 46 ILE C C 1
ATOM 352 O O . ILE A 1 46 ? 132.902 126.707 193.846 1.00 167.41 46 ILE C O 1
ATOM 357 N N . GLY A 1 47 ? 131.615 125.740 195.430 1.00 174.34 47 GLY C N 1
ATOM 358 C CA . GLY A 1 47 ? 132.602 124.734 195.773 1.00 174.28 47 GLY C CA 1
ATOM 359 C C . GLY A 1 47 ? 133.941 125.324 196.162 1.00 175.69 47 GLY C C 1
ATOM 360 O O . GLY A 1 47 ? 134.983 124.866 195.681 1.00 177.08 47 GLY C O 1
ATOM 361 N N . GLU A 1 48 ? 133.915 126.336 197.033 1.00 170.53 48 GLU C N 1
ATOM 362 C CA . GLU A 1 48 ? 135.078 127.162 197.383 1.00 170.52 48 GLU C CA 1
ATOM 363 C C . GLU A 1 48 ? 135.948 127.444 196.159 1.00 170.48 48 GLU C C 1
ATOM 364 O O . GLU A 1 48 ? 137.173 127.313 196.179 1.00 169.68 48 GLU C O 1
ATOM 370 N N . THR A 1 49 ? 135.286 127.852 195.077 1.00 163.79 49 THR C N 1
ATOM 371 C CA . THR A 1 49 ? 135.957 128.177 193.826 1.00 162.44 49 THR C CA 1
ATOM 372 C C . THR A 1 49 ? 135.195 129.308 193.153 1.00 162.67 49 THR C C 1
ATOM 373 O O . THR A 1 49 ? 133.972 129.230 193.008 1.00 163.78 49 THR C O 1
ATOM 377 N N . VAL A 1 50 ? 135.910 130.354 192.757 1.00 151.87 50 VAL C N 1
ATOM 378 C CA . VAL A 1 50 ? 135.289 131.498 192.103 1.00 151.45 50 VAL C CA 1
ATOM 379 C C . VAL A 1 50 ? 135.350 131.287 190.598 1.00 151.13 50 VAL C C 1
ATOM 380 O O . VAL A 1 50 ? 136.288 130.683 190.071 1.00 149.32 50 VAL C O 1
ATOM 384 N N . ARG A 1 51 ? 134.328 131.769 189.899 1.00 154.48 51 ARG C N 1
ATOM 385 C CA . ARG A 1 51 ? 134.271 131.694 188.447 1.00 153.42 51 ARG C CA 1
ATOM 386 C C . ARG A 1 51 ? 133.876 133.055 187.899 1.00 154.23 51 ARG C C 1
ATOM 387 O O . ARG A 1 51 ? 132.956 133.696 188.420 1.00 154.84 51 ARG C O 1
ATOM 395 N N . TYR A 1 52 ? 134.581 133.492 186.858 1.00 142.73 52 TYR C N 1
ATOM 396 C CA . TYR A 1 52 ? 134.302 134.747 186.164 1.00 142.72 52 TYR C CA 1
ATOM 397 C C . TYR A 1 52 ? 133.971 134.388 184.720 1.00 143.27 52 TYR C C 1
ATOM 398 O O . TYR A 1 52 ? 134.848 134.387 183.852 1.00 140.99 52 TYR C O 1
ATOM 407 N N . GLY A 1 53 ? 132.704 134.081 184.464 1.00 149.86 53 GLY C N 1
ATOM 408 C CA . GLY A 1 53 ? 132.301 133.654 183.140 1.00 148.58 53 GLY C CA 1
ATOM 409 C C . GLY A 1 53 ? 132.690 132.217 182.867 1.00 148.86 53 GLY C C 1
ATOM 410 O O . GLY A 1 53 ? 132.077 131.287 183.400 1.00 149.40 53 GLY C O 1
ATOM 411 N N . GLN A 1 54 ? 133.712 132.022 182.036 1.00 149.64 54 GLN C N 1
ATOM 412 C CA . GLN A 1 54 ? 134.195 130.689 181.702 1.00 150.65 54 GLN C CA 1
ATOM 413 C C . GLN A 1 54 ? 135.373 130.246 182.558 1.00 151.72 54 GLN C C 1
ATOM 414 O O . GLN A 1 54 ? 135.511 129.049 182.828 1.00 150.65 54 GLN C O 1
ATOM 420 N N . PHE A 1 55 ? 136.214 131.175 182.998 1.00 145.03 55 PHE C N 1
ATOM 421 C CA . PHE A 1 55 ? 137.419 130.841 183.742 1.00 144.05 55 PHE C CA 1
ATOM 422 C C . PHE A 1 55 ? 137.122 130.709 185.231 1.00 144.90 55 PHE C C 1
ATOM 423 O O . PHE A 1 55 ? 136.186 131.320 185.757 1.00 144.89 55 PHE C O 1
ATOM 431 N N . ASP A 1 56 ? 137.934 129.897 185.908 1.00 151.09 56 ASP C N 1
ATOM 432 C CA . ASP A 1 56 ? 137.763 129.616 187.325 1.00 151.35 56 ASP C CA 1
ATOM 433 C C . ASP A 1 56 ? 139.092 129.752 188.055 1.00 151.70 56 ASP C C 1
ATOM 434 O O . ASP A 1 56 ? 140.159 129.465 187.505 1.00 149.81 56 ASP C O 1
ATOM 439 N N . TYR A 1 57 ? 139.009 130.192 189.303 1.00 147.23 57 TYR C N 1
ATOM 440 C CA . TYR A 1 57 ? 140.150 130.426 190.171 1.00 145.02 57 TYR C CA 1
ATOM 441 C C . TYR A 1 57 ? 139.811 129.935 191.569 1.00 145.00 57 TYR C C 1
ATOM 442 O O . TYR A 1 57 ? 138.633 129.775 191.909 1.00 146.98 57 TYR C O 1
ATOM 451 N N . PRO A 1 58 ? 140.820 129.665 192.396 1.00 141.59 58 PRO C N 1
ATOM 452 C CA . PRO A 1 58 ? 140.547 129.348 193.801 1.00 141.21 58 PRO C CA 1
ATOM 453 C C . PRO A 1 58 ? 139.975 130.548 194.538 1.00 140.61 58 PRO C C 1
ATOM 454 O O . PRO A 1 58 ? 140.193 131.702 194.163 1.00 141.39 58 PRO C O 1
ATOM 458 N N . LEU A 1 59 ? 139.223 130.255 195.603 1.00 146.58 59 LEU C N 1
ATOM 459 C CA . LEU A 1 59 ? 138.555 131.308 196.362 1.00 147.84 59 LEU C CA 1
ATOM 460 C C . LEU A 1 59 ? 139.551 132.266 197.006 1.00 148.24 59 LEU C C 1
ATOM 461 O O . LEU A 1 59 ? 139.224 133.437 197.236 1.00 147.02 59 LEU C O 1
ATOM 466 N N . SER A 1 60 ? 140.770 131.797 197.285 1.00 146.31 60 SER C N 1
ATOM 467 C CA . SER A 1 60 ? 141.752 132.627 197.978 1.00 145.23 60 SER C CA 1
ATOM 468 C C . SER A 1 60 ? 142.093 133.886 197.191 1.00 145.00 60 SER C C 1
ATOM 469 O O . SER A 1 60 ? 142.477 134.902 197.783 1.00 142.93 60 SER C O 1
ATOM 472 N N . THR A 1 61 ? 141.959 133.845 195.867 1.00 137.48 61 THR C N 1
ATOM 473 C CA . THR A 1 61 ? 142.267 134.996 195.028 1.00 135.35 61 THR C CA 1
ATOM 474 C C . THR A 1 61 ? 141.111 135.981 194.921 1.00 134.36 61 THR C C 1
ATOM 475 O O . THR A 1 61 ? 141.260 137.010 194.254 1.00 134.12 61 THR C O 1
ATOM 479 N N . LEU A 1 62 ? 139.972 135.692 195.550 1.00 135.47 62 LEU C N 1
ATOM 480 C CA . LEU A 1 62 ? 138.805 136.564 195.416 1.00 136.39 62 LEU C CA 1
ATOM 481 C C . LEU A 1 62 ? 139.045 137.978 195.935 1.00 136.90 62 LEU C C 1
ATOM 482 O O . LEU A 1 62 ? 138.711 138.935 195.215 1.00 136.85 62 LEU C O 1
ATOM 487 N N . PRO A 1 63 ? 139.590 138.197 197.140 1.00 135.20 63 PRO C N 1
ATOM 488 C CA . PRO A 1 63 ? 139.727 139.588 197.609 1.00 134.34 63 PRO C CA 1
ATOM 489 C C . PRO A 1 63 ? 140.683 140.418 196.771 1.00 133.37 63 PRO C C 1
ATOM 490 O O . PRO A 1 63 ? 140.369 141.571 196.447 1.00 134.04 63 PRO C O 1
ATOM 494 N N . ARG A 1 64 ? 141.834 139.854 196.397 1.00 128.58 64 ARG C N 1
ATOM 495 C CA . ARG A 1 64 ? 142.856 140.626 195.696 1.00 126.63 64 ARG C CA 1
ATOM 496 C C . ARG A 1 64 ? 142.311 141.211 194.400 1.00 126.07 64 ARG C C 1
ATOM 497 O O . ARG A 1 64 ? 142.482 142.406 194.124 1.00 125.76 64 ARG C O 1
ATOM 505 N N . ARG A 1 65 ? 141.621 140.385 193.608 1.00 128.34 65 ARG C N 1
ATOM 506 C CA . ARG A 1 65 ? 141.037 140.860 192.358 1.00 128.32 65 ARG C CA 1
ATOM 507 C C . ARG A 1 65 ? 140.140 142.067 192.590 1.00 130.15 65 ARG C C 1
ATOM 508 O O . ARG A 1 65 ? 140.104 142.991 191.768 1.00 132.84 65 ARG C O 1
ATOM 516 N N . GLU A 1 66 ? 139.425 142.085 193.719 1.00 131.30 66 GLU C N 1
ATOM 517 C CA . GLU A 1 66 ? 138.545 143.210 194.014 1.00 130.29 66 GLU C CA 1
ATOM 518 C C . GLU A 1 66 ? 139.309 144.525 193.974 1.00 130.39 66 GLU C C 1
ATOM 519 O O . GLU A 1 66 ? 138.839 145.505 193.382 1.00 130.23 66 GLU C O 1
ATOM 525 N N . ARG A 1 67 ? 140.511 144.554 194.558 1.00 127.02 67 ARG C N 1
ATOM 526 C CA . ARG A 1 67 ? 141.308 145.775 194.514 1.00 126.20 67 ARG C CA 1
ATOM 527 C C . ARG A 1 67 ? 141.599 146.178 193.076 1.00 126.84 67 ARG C C 1
ATOM 528 O O . ARG A 1 67 ? 141.462 147.354 192.715 1.00 128.29 67 ARG C O 1
ATOM 536 N N . LEU A 1 68 ? 141.960 145.208 192.231 1.00 119.51 68 LEU C N 1
ATOM 537 C CA . LEU A 1 68 ? 142.135 145.497 190.812 1.00 119.48 68 LEU C CA 1
ATOM 538 C C . LEU A 1 68 ? 140.884 146.137 190.234 1.00 122.07 68 LEU C C 1
ATOM 539 O O . LEU A 1 68 ? 140.967 147.146 189.521 1.00 123.50 68 LEU C O 1
ATOM 544 N N . VAL A 1 69 ? 139.711 145.591 190.568 1.00 126.69 69 VAL C N 1
ATOM 545 C CA . VAL A 1 69 ? 138.461 146.167 190.085 1.00 123.85 69 VAL C CA 1
ATOM 546 C C . VAL A 1 69 ? 138.355 147.621 190.515 1.00 124.48 69 VAL C C 1
ATOM 547 O O . VAL A 1 69 ? 137.979 148.494 189.721 1.00 125.66 69 VAL C O 1
ATOM 551 N N . LYS A 1 70 ? 138.723 147.913 191.766 1.00 124.57 70 LYS C N 1
ATOM 552 C CA . LYS A 1 70 ? 138.710 149.298 192.220 1.00 123.45 70 LYS C CA 1
ATOM 553 C C . LYS A 1 70 ? 139.652 150.149 191.382 1.00 125.47 70 LYS C C 1
ATOM 554 O O . LYS A 1 70 ? 139.291 151.252 190.955 1.00 127.05 70 LYS C O 1
ATOM 560 N N . ARG A 1 71 ? 140.853 149.634 191.100 1.00 126.14 71 ARG C N 1
ATOM 561 C CA . ARG A 1 71 ? 141.782 150.369 190.254 1.00 124.16 71 ARG C CA 1
ATOM 562 C C . ARG A 1 71 ? 141.257 150.519 188.835 1.00 126.42 71 ARG C C 1
ATOM 563 O O . ARG A 1 71 ? 141.685 151.433 188.121 1.00 125.54 71 ARG C O 1
ATOM 571 N N . ALA A 1 72 ? 140.339 149.652 188.413 1.00 129.31 72 ALA C N 1
ATOM 572 C CA . ALA A 1 72 ? 139.722 149.796 187.104 1.00 127.43 72 ALA C CA 1
ATOM 573 C C . ALA A 1 72 ? 138.625 150.849 187.085 1.00 132.56 72 ALA C C 1
ATOM 574 O O . ALA A 1 72 ? 138.199 151.253 185.999 1.00 134.78 72 ALA C O 1
ATOM 576 N N . ARG A 1 73 ? 138.165 151.307 188.249 1.00 136.09 73 ARG C N 1
ATOM 577 C CA . ARG A 1 73 ? 137.091 152.288 188.330 1.00 132.69 73 ARG C CA 1
ATOM 578 C C . ARG A 1 73 ? 137.579 153.666 188.750 1.00 134.01 73 ARG C C 1
ATOM 579 O O . ARG A 1 73 ? 137.209 154.667 188.129 1.00 133.83 73 ARG C O 1
ATOM 587 N N . GLU A 1 74 ? 138.405 153.748 189.796 1.00 138.80 74 GLU C N 1
ATOM 588 C CA . GLU A 1 74 ? 138.982 155.032 190.173 1.00 138.40 74 GLU C CA 1
ATOM 589 C C . GLU A 1 74 ? 139.956 155.551 189.125 1.00 138.85 74 GLU C C 1
ATOM 590 O O . GLU A 1 74 ? 140.197 156.761 189.063 1.00 138.86 74 GLU C O 1
ATOM 596 N N . GLN A 1 75 ? 140.519 154.666 188.306 1.00 132.48 75 GLN C N 1
ATOM 597 C CA . GLN A 1 75 ? 141.385 155.035 187.198 1.00 129.88 75 GLN C CA 1
ATOM 598 C C . GLN A 1 75 ? 140.962 154.255 185.961 1.00 129.42 75 GLN C C 1
ATOM 599 O O . GLN A 1 75 ? 140.166 153.316 186.034 1.00 130.44 75 GLN C O 1
ATOM 605 N N . GLY A 1 76 ? 141.502 154.653 184.815 1.00 110.44 76 GLY C N 1
ATOM 606 C CA . GLY A 1 76 ? 141.128 154.019 183.570 1.00 112.21 76 GLY C CA 1
ATOM 607 C C . GLY A 1 76 ? 141.675 152.611 183.436 1.00 115.41 76 GLY C C 1
ATOM 608 O O . GLY A 1 76 ? 142.619 152.201 184.112 1.00 118.84 76 GLY C O 1
ATOM 609 N N . PHE A 1 77 ? 141.043 151.853 182.538 1.00 101.32 77 PHE C N 1
ATOM 610 C CA . PHE A 1 77 ? 141.526 150.515 182.208 1.00 99.02 77 PHE C CA 1
ATOM 611 C C . PHE A 1 77 ? 142.911 150.575 181.571 1.00 103.79 77 PHE C C 1
ATOM 612 O O . PHE A 1 77 ? 143.804 149.789 181.920 1.00 107.41 77 PHE C O 1
ATOM 620 N N . GLU A 1 78 ? 143.110 151.520 180.649 1.00 100.14 78 GLU C N 1
ATOM 621 C CA . GLU A 1 78 ? 144.397 151.654 179.977 1.00 100.47 78 GLU C CA 1
ATOM 622 C C . GLU A 1 78 ? 145.495 152.034 180.960 1.00 101.54 78 GLU C C 1
ATOM 623 O O . GLU A 1 78 ? 146.632 151.558 180.849 1.00 105.40 78 GLU C O 1
ATOM 629 N N . VAL A 1 79 ? 145.175 152.899 181.926 1.00 95.52 79 VAL C N 1
ATOM 630 C CA . VAL A 1 79 ? 146.152 153.287 182.939 1.00 100.19 79 VAL C CA 1
ATOM 631 C C . VAL A 1 79 ? 146.598 152.073 183.742 1.00 98.67 79 VAL C C 1
ATOM 632 O O . VAL A 1 79 ? 147.794 151.880 183.993 1.00 102.34 79 VAL C O 1
ATOM 636 N N . LEU A 1 80 ? 145.645 151.234 184.155 1.00 85.75 80 LEU C N 1
ATOM 637 C CA . LEU A 1 80 ? 145.984 150.030 184.907 1.00 86.72 80 LEU C CA 1
ATOM 638 C C . LEU A 1 80 ? 146.855 149.090 184.082 1.00 88.98 80 LEU C C 1
ATOM 639 O O . LEU A 1 80 ? 147.853 148.551 184.584 1.00 97.60 80 LEU C O 1
ATOM 644 N N . VAL A 1 81 ? 146.496 148.888 182.811 1.00 83.82 81 VAL C N 1
ATOM 645 C CA . VAL A 1 81 ? 147.275 147.997 181.954 1.00 90.15 81 VAL C CA 1
ATOM 646 C C . VAL A 1 81 ? 148.707 148.503 181.823 1.00 91.11 81 VAL C C 1
ATOM 647 O O . VAL A 1 81 ? 149.673 147.748 181.997 1.00 98.41 81 VAL C O 1
ATOM 651 N N . GLU A 1 82 ? 148.861 149.797 181.529 1.00 78.83 82 GLU C N 1
ATOM 652 C CA . GLU A 1 82 ? 150.191 150.370 181.354 1.00 77.64 82 GLU C CA 1
ATOM 653 C C . GLU A 1 82 ? 151.008 150.270 182.635 1.00 82.59 82 GLU C C 1
ATOM 654 O O . GLU A 1 82 ? 152.194 149.908 182.601 1.00 88.89 82 GLU C O 1
ATOM 660 N N . HIS A 1 83 ? 150.387 150.581 183.777 1.00 74.56 83 HIS C N 1
ATOM 661 C CA . HIS A 1 83 ? 151.099 150.549 185.048 1.00 71.17 83 HIS C CA 1
ATOM 662 C C . HIS A 1 83 ? 151.612 149.150 185.352 1.00 74.64 83 HIS C C 1
ATOM 663 O O . HIS A 1 83 ? 152.789 148.968 185.683 1.00 80.04 83 HIS C O 1
ATOM 670 N N . CYS A 1 84 ? 150.744 148.142 185.229 1.00 82.12 84 CYS C N 1
ATOM 671 C CA . CYS A 1 84 ? 151.170 146.778 185.525 1.00 79.02 84 CYS C CA 1
ATOM 672 C C . CYS A 1 84 ? 152.254 146.315 184.558 1.00 79.24 84 CYS C C 1
ATOM 673 O O . CYS A 1 84 ? 153.236 145.675 184.968 1.00 86.78 84 CYS C O 1
ATOM 676 N N . ALA A 1 85 ? 152.104 146.646 183.271 1.00 71.97 85 ALA C N 1
ATOM 677 C CA . ALA A 1 85 ? 153.089 146.227 182.282 1.00 72.58 85 ALA C CA 1
ATOM 678 C C . ALA A 1 85 ? 154.467 146.792 182.601 1.00 75.59 85 ALA C C 1
ATOM 679 O O . ALA A 1 85 ? 155.452 146.044 182.681 1.00 81.80 85 ALA C O 1
ATOM 681 N N . TYR A 1 86 ? 154.563 148.111 182.804 1.00 68.10 86 TYR C N 1
ATOM 682 C CA . TYR A 1 86 ? 155.893 148.657 183.047 1.00 66.60 86 TYR C CA 1
ATOM 683 C C . TYR A 1 86 ? 156.416 148.297 184.431 1.00 66.04 86 TYR C C 1
ATOM 684 O O . TYR A 1 86 ? 157.634 148.226 184.610 1.00 71.71 86 TYR C O 1
ATOM 693 N N . THR A 1 87 ? 155.538 148.022 185.400 1.00 66.96 87 THR C N 1
ATOM 694 C CA . THR A 1 87 ? 156.010 147.552 186.697 1.00 65.77 87 THR C CA 1
ATOM 695 C C . THR A 1 87 ? 156.715 146.208 186.566 1.00 70.41 87 THR C C 1
ATOM 696 O O . THR A 1 87 ? 157.826 146.021 187.081 1.00 77.90 87 THR C O 1
ATOM 700 N N . TRP A 1 88 ? 156.090 145.260 185.862 1.00 72.96 88 TRP C N 1
ATOM 701 C CA . TRP A 1 88 ? 156.739 143.963 185.686 1.00 65.56 88 TRP C CA 1
ATOM 702 C C . TRP A 1 88 ? 157.999 144.081 184.835 1.00 66.51 88 TRP C C 1
ATOM 703 O O . TRP A 1 88 ? 159.004 143.408 185.107 1.00 73.78 88 TRP C O 1
ATOM 714 N N . PHE A 1 89 ? 157.973 144.939 183.811 1.00 62.10 89 PHE C N 1
ATOM 715 C CA . PHE A 1 89 ? 159.165 145.136 182.990 1.00 56.28 89 PHE C CA 1
ATOM 716 C C . PHE A 1 89 ? 160.328 145.663 183.825 1.00 69.51 89 PHE C C 1
ATOM 717 O O . PHE A 1 89 ? 161.459 145.171 183.718 1.00 74.45 89 PHE C O 1
ATOM 725 N N . ASN A 1 90 ? 160.063 146.660 184.674 1.00 71.13 90 ASN C N 1
ATOM 726 C CA . ASN A 1 90 ? 161.112 147.222 185.516 1.00 56.84 90 ASN C CA 1
ATOM 727 C C . ASN A 1 90 ? 161.627 146.202 186.522 1.00 60.01 90 ASN C C 1
ATOM 728 O O . ASN A 1 90 ? 162.834 146.138 186.777 1.00 67.44 90 ASN C O 1
ATOM 733 N N . ARG A 1 91 ? 160.732 145.405 187.112 1.00 67.16 91 ARG C N 1
ATOM 734 C CA . ARG A 1 91 ? 161.181 144.386 188.059 1.00 61.70 91 ARG C CA 1
ATOM 735 C C . ARG A 1 91 ? 162.107 143.379 187.385 1.00 64.41 91 ARG C C 1
ATOM 736 O O . ARG A 1 91 ? 163.164 143.026 187.927 1.00 73.02 91 ARG C O 1
ATOM 744 N N . LEU A 1 92 ? 161.729 142.910 186.193 1.00 70.45 92 LEU C N 1
ATOM 745 C CA . LEU A 1 92 ? 162.570 141.942 185.494 1.00 70.22 92 LEU C CA 1
ATOM 746 C C . LEU A 1 92 ? 163.910 142.549 185.095 1.00 69.86 92 LEU C C 1
ATOM 747 O O . LEU A 1 92 ? 164.953 141.893 185.214 1.00 74.36 92 LEU C O 1
ATOM 752 N N . CYS A 1 93 ? 163.907 143.800 184.623 1.00 75.02 93 CYS C N 1
ATOM 753 C CA . CYS A 1 93 ? 165.165 144.449 184.264 1.00 68.10 93 CYS C CA 1
ATOM 754 C C . CYS A 1 93 ? 166.070 144.619 185.479 1.00 73.38 93 CYS C C 1
ATOM 755 O O . CYS A 1 93 ? 167.288 144.418 185.388 1.00 75.67 93 CYS C O 1
ATOM 758 N N . ALA A 1 94 ? 165.496 144.995 186.624 1.00 68.40 94 ALA C N 1
ATOM 759 C CA . ALA A 1 94 ? 166.291 145.140 187.838 1.00 62.44 94 ALA C CA 1
ATOM 760 C C . ALA A 1 94 ? 166.894 143.810 188.266 1.00 65.21 94 ALA C C 1
ATOM 761 O O . ALA A 1 94 ? 168.066 143.748 188.659 1.00 72.47 94 ALA C O 1
ATOM 763 N N . ILE A 1 95 ? 166.108 142.731 188.201 1.00 68.60 95 ILE C N 1
ATOM 764 C CA . ILE A 1 95 ? 166.635 141.420 188.572 1.00 66.57 95 ILE C CA 1
ATOM 765 C C . ILE A 1 95 ? 167.761 141.009 187.629 1.00 66.99 95 ILE C C 1
ATOM 766 O O . ILE A 1 95 ? 168.786 140.470 188.063 1.00 76.50 95 ILE C O 1
ATOM 771 N N . ARG A 1 96 ? 167.592 141.259 186.329 1.00 75.33 96 ARG C N 1
ATOM 772 C CA . ARG A 1 96 ? 168.641 140.934 185.366 1.00 71.82 96 ARG C CA 1
ATOM 773 C C . ARG A 1 96 ? 169.923 141.705 185.665 1.00 75.14 96 ARG C C 1
ATOM 774 O O . ARG A 1 96 ? 171.023 141.133 185.678 1.00 81.96 96 ARG C O 1
ATOM 782 N N . TYR A 1 97 ? 169.795 143.009 185.923 1.00 83.17 97 TYR C N 1
ATOM 783 C CA . TYR A 1 97 ? 170.967 143.823 186.231 1.00 74.49 97 TYR C CA 1
ATOM 784 C C . TYR A 1 97 ? 171.667 143.326 187.489 1.00 74.76 97 TYR C C 1
ATOM 785 O O . TYR A 1 97 ? 172.898 143.230 187.525 1.00 77.54 97 TYR C O 1
ATOM 794 N N . MET A 1 98 ? 170.900 143.005 188.532 1.00 84.17 98 MET C N 1
ATOM 795 C CA . MET A 1 98 ? 171.516 142.559 189.776 1.00 77.40 98 MET C CA 1
ATOM 796 C C . MET A 1 98 ? 172.152 141.182 189.633 1.00 81.55 98 MET C C 1
ATOM 797 O O . MET A 1 98 ? 173.160 140.899 190.290 1.00 86.04 98 MET C O 1
ATOM 802 N N . GLU A 1 99 ? 171.588 140.313 188.790 1.00 87.63 99 GLU C N 1
ATOM 803 C CA . GLU A 1 99 ? 172.181 138.992 188.613 1.00 80.93 99 GLU C CA 1
ATOM 804 C C . GLU A 1 99 ? 173.440 139.052 187.758 1.00 86.87 99 GLU C C 1
ATOM 805 O O . GLU A 1 99 ? 174.346 138.231 187.940 1.00 92.44 99 GLU C O 1
ATOM 811 N N . LEU A 1 100 ? 173.526 140.006 186.828 1.00 86.59 100 LEU C N 1
ATOM 812 C CA . LEU A 1 100 ? 174.734 140.116 186.019 1.00 77.41 100 LEU C CA 1
ATOM 813 C C . LEU A 1 100 ? 175.897 140.762 186.762 1.00 82.81 100 LEU C C 1
ATOM 814 O O . LEU A 1 100 ? 177.032 140.689 186.280 1.00 90.61 100 LEU C O 1
ATOM 819 N N . HIS A 1 101 ? 175.652 141.388 187.912 1.00 87.36 101 HIS C N 1
ATOM 820 C CA . HIS A 1 101 ? 176.707 141.986 188.717 1.00 80.88 101 HIS C CA 1
ATOM 821 C C . HIS A 1 101 ? 177.017 141.193 189.978 1.00 81.85 101 HIS C C 1
ATOM 822 O O . HIS A 1 101 ? 177.905 141.589 190.739 1.00 86.08 101 HIS C O 1
ATOM 829 N N . GLY A 1 102 ? 176.319 140.088 190.217 1.00 84.45 102 GLY C N 1
ATOM 830 C CA . GLY A 1 102 ? 176.535 139.308 191.422 1.00 89.38 102 GLY C CA 1
ATOM 831 C C . GLY A 1 102 ? 176.125 140.008 192.700 1.00 92.42 102 GLY C C 1
ATOM 832 O O . GLY A 1 102 ? 176.811 139.875 193.722 1.00 91.30 102 GLY C O 1
ATOM 833 N N . TYR A 1 103 ? 175.021 140.749 192.672 1.00 88.84 103 TYR C N 1
ATOM 834 C CA . TYR A 1 103 ? 174.512 141.433 193.852 1.00 79.23 103 TYR C CA 1
ATOM 835 C C . TYR A 1 103 ? 173.483 140.613 194.616 1.00 88.00 103 TYR C C 1
ATOM 836 O O . TYR A 1 103 ? 172.967 141.087 195.633 1.00 90.61 103 TYR C O 1
ATOM 845 N N . LEU A 1 104 ? 173.170 139.405 194.155 1.00 99.82 104 LEU C N 1
ATOM 846 C CA . LEU A 1 104 ? 172.242 138.526 194.850 1.00 95.78 104 LEU C CA 1
ATOM 847 C C . LEU A 1 104 ? 173.000 137.659 195.847 1.00 99.37 104 LEU C C 1
ATOM 848 O O . LEU A 1 104 ? 174.113 137.203 195.572 1.00 102.99 104 LEU C O 1
ATOM 853 N N . ASP A 1 105 ? 172.387 137.441 197.014 1.00 110.37 105 ASP C N 1
ATOM 854 C CA . ASP A 1 105 ? 173.085 136.770 198.108 1.00 113.26 105 ASP C CA 1
ATOM 855 C C . ASP A 1 105 ? 173.444 135.331 197.756 1.00 113.09 105 ASP C C 1
ATOM 856 O O . ASP A 1 105 ? 174.554 134.873 198.050 1.00 112.78 105 ASP C O 1
ATOM 861 N N . HIS A 1 106 ? 172.519 134.597 197.132 1.00 105.31 106 HIS C N 1
ATOM 862 C CA . HIS A 1 106 ? 172.781 133.195 196.825 1.00 102.99 106 HIS C CA 1
ATOM 863 C C . HIS A 1 106 ? 173.841 133.022 195.744 1.00 104.41 106 HIS C C 1
ATOM 864 O O . HIS A 1 106 ? 174.458 131.954 195.667 1.00 106.82 106 HIS C O 1
ATOM 871 N N . GLY A 1 107 ? 174.068 134.036 194.913 1.00 103.42 107 GLY C N 1
ATOM 872 C CA . GLY A 1 107 ? 175.144 133.991 193.946 1.00 104.50 107 GLY C CA 1
ATOM 873 C C . GLY A 1 107 ? 174.855 133.234 192.671 1.00 105.20 107 GLY C C 1
ATOM 874 O O . GLY A 1 107 ? 175.772 133.046 191.864 1.00 106.56 107 GLY C O 1
ATOM 875 N N . PHE A 1 108 ? 173.620 132.794 192.457 1.00 107.80 108 PHE C N 1
ATOM 876 C CA . PHE A 1 108 ? 173.243 132.080 191.248 1.00 106.24 108 PHE C CA 1
ATOM 877 C C . PHE A 1 108 ? 172.365 132.963 190.371 1.00 106.60 108 PHE C C 1
ATOM 878 O O . PHE A 1 108 ? 171.640 133.831 190.863 1.00 107.92 108 PHE C O 1
ATOM 886 N N . ARG A 1 109 ? 172.443 132.738 189.063 1.00 99.74 109 ARG C N 1
ATOM 887 C CA . ARG A 1 109 ? 171.618 133.491 188.132 1.00 96.66 109 ARG C CA 1
ATOM 888 C C . ARG A 1 109 ? 170.173 133.009 188.180 1.00 101.05 109 ARG C C 1
ATOM 889 O O . ARG A 1 109 ? 169.892 131.831 188.415 1.00 104.65 109 ARG C O 1
ATOM 897 N N . MET A 1 110 ? 169.250 133.941 187.957 1.00 99.94 110 MET C N 1
ATOM 898 C CA . MET A 1 110 ? 167.820 133.660 187.995 1.00 97.50 110 MET C CA 1
ATOM 899 C C . MET A 1 110 ? 167.205 133.539 186.606 1.00 96.81 110 MET C C 1
ATOM 900 O O . MET A 1 110 ? 166.508 132.563 186.320 1.00 101.38 110 MET C O 1
ATOM 905 N N . LEU A 1 111 ? 167.449 134.515 185.736 1.00 92.29 111 LEU C N 1
ATOM 906 C CA . LEU A 1 111 ? 166.799 134.564 184.434 1.00 93.98 111 LEU C CA 1
ATOM 907 C C . LEU A 1 111 ? 167.575 133.847 183.338 1.00 96.17 111 LEU C C 1
ATOM 908 O O . LEU A 1 111 ? 167.056 133.713 182.225 1.00 101.11 111 LEU C O 1
ATOM 913 N N . SER A 1 112 ? 168.792 133.384 183.612 1.00 98.15 112 SER C N 1
ATOM 914 C CA . SER A 1 112 ? 169.615 132.772 182.580 1.00 100.78 112 SER C CA 1
ATOM 915 C C . SER A 1 112 ? 170.583 131.792 183.227 1.00 103.78 112 SER C C 1
ATOM 916 O O . SER A 1 112 ? 170.611 131.623 184.448 1.00 106.34 112 SER C O 1
ATOM 919 N N . HIS A 1 113 ? 171.380 131.137 182.384 1.00 115.00 113 HIS C N 1
ATOM 920 C CA . HIS A 1 113 ? 172.398 130.198 182.821 1.00 112.98 113 HIS C CA 1
ATOM 921 C C . HIS A 1 113 ? 173.686 130.514 182.071 1.00 116.76 113 HIS C C 1
ATOM 922 O O . HIS A 1 113 ? 173.660 130.672 180.838 1.00 117.23 113 HIS C O 1
ATOM 929 N N . PRO A 1 114 ? 174.819 130.629 182.761 1.00 120.79 114 PRO C N 1
ATOM 930 C CA . PRO A 1 114 ? 176.084 130.855 182.056 1.00 119.25 114 PRO C CA 1
ATOM 931 C C . PRO A 1 114 ? 176.440 129.666 181.176 1.00 123.20 114 PRO C C 1
ATOM 932 O O . PRO A 1 114 ? 176.122 128.517 181.489 1.00 122.98 114 PRO C O 1
ATOM 936 N N . GLU A 1 115 ? 177.100 129.968 180.052 1.00 131.90 115 GLU C N 1
ATOM 937 C CA . GLU A 1 115 ? 177.562 129.005 179.050 1.00 132.95 115 GLU C CA 1
ATOM 938 C C . GLU A 1 115 ? 176.544 127.908 178.748 1.00 131.85 115 GLU C C 1
ATOM 939 O O . GLU A 1 115 ? 176.923 126.770 178.453 1.00 132.72 115 GLU C O 1
ATOM 945 N N . THR A 1 116 ? 175.255 128.240 178.801 1.00 127.14 116 THR C N 1
ATOM 946 C CA . THR A 1 116 ? 174.199 127.304 178.433 1.00 128.53 116 THR C CA 1
ATOM 947 C C . THR A 1 116 ? 172.954 128.078 178.014 1.00 130.14 116 THR C C 1
ATOM 948 O O . THR A 1 116 ? 172.192 128.542 178.873 1.00 129.53 116 THR C O 1
ATOM 952 N N . PRO A 1 117 ? 172.721 128.249 176.715 1.00 131.34 117 PRO C N 1
ATOM 953 C CA . PRO A 1 117 ? 171.549 129.010 176.270 1.00 129.24 117 PRO C CA 1
ATOM 954 C C . PRO A 1 117 ? 170.245 128.323 176.644 1.00 130.10 117 PRO C C 1
ATOM 955 O O . PRO A 1 117 ? 170.158 127.095 176.713 1.00 132.73 117 PRO C O 1
ATOM 959 N N . THR A 1 118 ? 169.222 129.147 176.881 1.00 117.59 118 THR C N 1
ATOM 960 C CA . THR A 1 118 ? 167.864 128.693 177.185 1.00 118.57 118 THR C CA 1
ATOM 961 C C . THR A 1 118 ? 167.850 127.741 178.384 1.00 118.68 118 THR C C 1
ATOM 962 O O . THR A 1 118 ? 167.385 126.602 178.308 1.00 120.04 118 THR C O 1
ATOM 966 N N . ALA A 1 119 ? 168.372 128.235 179.504 1.00 113.15 119 ALA C N 1
ATOM 967 C CA . ALA A 1 119 ? 168.397 127.464 180.736 1.00 113.09 119 ALA C CA 1
ATOM 968 C C . ALA A 1 119 ? 168.407 128.419 181.919 1.00 115.30 119 ALA C C 1
ATOM 969 O O . ALA A 1 119 ? 168.731 129.602 181.785 1.00 117.42 119 ALA C O 1
ATOM 971 N N . PHE A 1 120 ? 168.042 127.890 183.084 1.00 108.77 120 PHE C N 1
ATOM 972 C CA . PHE A 1 120 ? 168.008 128.652 184.325 1.00 106.52 120 PHE C CA 1
ATOM 973 C C . PHE A 1 120 ? 168.909 127.966 185.340 1.00 106.41 120 PHE C C 1
ATOM 974 O O . PHE A 1 120 ? 168.699 126.793 185.667 1.00 109.85 120 PHE C O 1
ATOM 982 N N . GLU A 1 121 ? 169.908 128.698 185.838 1.00 108.23 121 GLU C N 1
ATOM 983 C CA . GLU A 1 121 ? 170.857 128.111 186.778 1.00 108.92 121 GLU C CA 1
ATOM 984 C C . GLU A 1 121 ? 170.217 127.842 188.133 1.00 111.02 121 GLU C C 1
ATOM 985 O O . GLU A 1 121 ? 170.621 126.906 188.832 1.00 112.08 121 GLU C O 1
ATOM 991 N N . VAL A 1 122 ? 169.214 128.638 188.511 1.00 111.84 122 VAL C N 1
ATOM 992 C CA . VAL A 1 122 ? 168.594 128.498 189.825 1.00 109.14 122 VAL C CA 1
ATOM 993 C C . VAL A 1 122 ? 167.966 127.121 189.992 1.00 109.94 122 VAL C C 1
ATOM 994 O O . VAL A 1 122 ? 167.931 126.576 191.103 1.00 112.22 122 VAL C O 1
ATOM 998 N N . LEU A 1 123 ? 167.482 126.524 188.901 1.00 110.79 123 LEU C N 1
ATOM 999 C CA . LEU A 1 123 ? 166.873 125.202 188.985 1.00 110.46 123 LEU C CA 1
ATOM 1000 C C . LEU A 1 123 ? 167.894 124.104 189.252 1.00 113.26 123 LEU C C 1
ATOM 1001 O O . LEU A 1 123 ? 167.503 122.993 189.625 1.00 115.02 123 LEU C O 1
ATOM 1006 N N . ASP A 1 124 ? 169.184 124.380 189.069 1.00 117.52 124 ASP C N 1
ATOM 1007 C CA . ASP A 1 124 ? 170.218 123.387 189.328 1.00 115.49 124 ASP C CA 1
ATOM 1008 C C . ASP A 1 124 ? 170.726 123.412 190.763 1.00 117.17 124 ASP C C 1
ATOM 1009 O O . ASP A 1 124 ? 171.509 122.535 191.141 1.00 117.93 124 ASP C O 1
ATOM 1014 N N . HIS A 1 125 ? 170.306 124.387 191.563 1.00 116.53 125 HIS C N 1
ATOM 1015 C CA . HIS A 1 125 ? 170.728 124.536 192.952 1.00 114.69 125 HIS C CA 1
ATOM 1016 C C . HIS A 1 125 ? 169.522 124.817 193.836 1.00 114.99 125 HIS C C 1
ATOM 1017 O O . HIS A 1 125 ? 169.510 125.750 194.642 1.00 116.74 125 HIS C O 1
ATOM 1024 N N . VAL A 1 126 ? 168.479 124.000 193.673 1.00 114.71 126 VAL C N 1
ATOM 1025 C CA . VAL A 1 126 ? 167.217 124.253 194.372 1.00 115.83 126 VAL C CA 1
ATOM 1026 C C . VAL A 1 126 ? 167.376 124.312 195.887 1.00 116.46 126 VAL C C 1
ATOM 1027 O O . VAL A 1 126 ? 166.829 125.240 196.505 1.00 119.68 126 VAL C O 1
ATOM 1031 N N . PRO A 1 127 ? 168.070 123.375 196.551 1.00 119.46 127 PRO C N 1
ATOM 1032 C CA . PRO A 1 127 ? 168.148 123.463 198.021 1.00 119.64 127 PRO C CA 1
ATOM 1033 C C . PRO A 1 127 ? 168.799 124.739 198.531 1.00 121.01 127 PRO C C 1
ATOM 1034 O O . PRO A 1 127 ? 168.285 125.351 199.476 1.00 125.06 127 PRO C O 1
ATOM 1038 N N . GLU A 1 128 ? 169.901 125.176 197.918 1.00 119.01 128 GLU C N 1
ATOM 1039 C CA . GLU A 1 128 ? 170.596 126.365 198.405 1.00 119.09 128 GLU C CA 1
ATOM 1040 C C . GLU A 1 128 ? 169.753 127.620 198.209 1.00 120.53 128 GLU C C 1
ATOM 1041 O O . GLU A 1 128 ? 169.610 128.437 199.128 1.00 118.36 128 GLU C O 1
ATOM 1047 N N . VAL A 1 129 ? 169.183 127.789 197.015 1.00 114.93 129 VAL C N 1
ATOM 1048 C CA . VAL A 1 129 ? 168.365 128.965 196.742 1.00 111.83 129 VAL C CA 1
ATOM 1049 C C . VAL A 1 129 ? 167.113 128.958 197.609 1.00 113.22 129 VAL C C 1
ATOM 1050 O O . VAL A 1 129 ? 166.676 130.004 198.099 1.00 117.91 129 VAL C O 1
ATOM 1054 N N . ALA A 1 130 ? 166.512 127.782 197.807 1.00 111.77 130 ALA C N 1
ATOM 1055 C CA . ALA A 1 130 ? 165.337 127.686 198.665 1.00 109.94 130 ALA C CA 1
ATOM 1056 C C . ALA A 1 130 ? 165.674 128.054 200.102 1.00 111.57 130 ALA C C 1
ATOM 1057 O O . ALA A 1 130 ? 164.906 128.761 200.764 1.00 117.71 130 ALA C O 1
ATOM 1059 N N . GLU A 1 131 ? 166.821 127.591 200.604 1.00 117.56 131 GLU C N 1
ATOM 1060 C CA . GLU A 1 131 ? 167.240 127.972 201.948 1.00 119.59 131 GLU C CA 1
ATOM 1061 C C . GLU A 1 131 ? 167.469 129.474 202.044 1.00 122.04 131 GLU C C 1
ATOM 1062 O O . GLU A 1 131 ? 167.134 130.100 203.056 1.00 121.60 131 GLU C O 1
ATOM 1068 N N . ALA A 1 132 ? 168.045 130.070 200.998 1.00 117.84 132 ALA C N 1
ATOM 1069 C CA . ALA A 1 132 ? 168.286 131.509 201.008 1.00 114.28 132 ALA C CA 1
ATOM 1070 C C . ALA A 1 132 ? 166.982 132.301 200.983 1.00 114.29 132 ALA C C 1
ATOM 1071 O O . ALA A 1 132 ? 166.867 133.334 201.653 1.00 113.11 132 ALA C O 1
ATOM 1073 N N . LEU A 1 133 ? 165.990 131.838 200.223 1.00 113.47 133 LEU C N 1
ATOM 1074 C CA . LEU A 1 133 ? 164.783 132.615 199.958 1.00 110.53 133 LEU C CA 1
ATOM 1075 C C . LEU A 1 133 ? 163.563 132.133 200.736 1.00 112.98 133 LEU C C 1
ATOM 1076 O O . LEU A 1 133 ? 162.853 132.947 201.332 1.00 115.56 133 LEU C O 1
ATOM 1081 N N . LEU A 1 134 ? 163.296 130.829 200.742 1.00 122.07 134 LEU C N 1
ATOM 1082 C CA . LEU A 1 134 ? 162.087 130.267 201.347 1.00 119.95 134 LEU C CA 1
ATOM 1083 C C . LEU A 1 134 ? 162.475 129.166 202.326 1.00 124.18 134 LEU C C 1
ATOM 1084 O O . LEU A 1 134 ? 162.263 127.977 202.060 1.00 128.33 134 LEU C O 1
ATOM 1089 N N . PRO A 1 135 ? 163.058 129.530 203.471 1.00 126.81 135 PRO C N 1
ATOM 1090 C CA . PRO A 1 135 ? 163.500 128.499 204.425 1.00 128.22 135 PRO C CA 1
ATOM 1091 C C . PRO A 1 135 ? 162.370 127.648 204.975 1.00 129.64 135 PRO C C 1
ATOM 1092 O O . PRO A 1 135 ? 162.581 126.463 205.261 1.00 127.44 135 PRO C O 1
ATOM 1096 N N . GLU A 1 136 ? 161.173 128.216 205.132 1.00 136.22 136 GLU C N 1
ATOM 1097 C CA . GLU A 1 136 ? 160.093 127.511 205.811 1.00 134.66 136 GLU C CA 1
ATOM 1098 C C . GLU A 1 136 ? 159.471 126.413 204.959 1.00 136.27 136 GLU C C 1
ATOM 1099 O O . GLU A 1 136 ? 158.817 125.520 205.509 1.00 138.09 136 GLU C O 1
ATOM 1105 N N . SER A 1 137 ? 159.650 126.451 203.641 1.00 130.66 137 SER C N 1
ATOM 1106 C CA . SER A 1 137 ? 159.030 125.472 202.754 1.00 131.47 137 SER C CA 1
ATOM 1107 C C . SER A 1 137 ? 160.017 125.005 201.696 1.00 130.30 137 SER C C 1
ATOM 1108 O O . SER A 1 137 ? 159.665 124.841 200.523 1.00 132.54 137 SER C O 1
ATOM 1111 N N . LYS A 1 138 ? 161.271 124.783 202.092 1.00 130.15 138 LYS C N 1
ATOM 1112 C CA . LYS A 1 138 ? 162.273 124.349 201.124 1.00 133.20 138 LYS C CA 1
ATOM 1113 C C . LYS A 1 138 ? 162.083 122.886 200.741 1.00 134.31 138 LYS C C 1
ATOM 1114 O O . LYS A 1 138 ? 162.178 122.533 199.559 1.00 137.61 138 LYS C O 1
ATOM 1120 N N . ALA A 1 139 ? 161.790 122.026 201.722 1.00 131.09 139 ALA C N 1
ATOM 1121 C CA . ALA A 1 139 ? 161.752 120.588 201.470 1.00 131.19 139 ALA C CA 1
ATOM 1122 C C . ALA A 1 139 ? 160.726 120.243 200.400 1.00 133.03 139 ALA C C 1
ATOM 1123 O O . ALA A 1 139 ? 161.016 119.478 199.471 1.00 133.44 139 ALA C O 1
ATOM 1125 N N . GLN A 1 140 ? 159.528 120.823 200.501 1.00 133.67 140 GLN C N 1
ATOM 1126 C CA . GLN A 1 140 ? 158.508 120.609 199.480 1.00 131.43 140 GLN C CA 1
ATOM 1127 C C . GLN A 1 140 ? 159.048 120.960 198.102 1.00 131.69 140 GLN C C 1
ATOM 1128 O O . GLN A 1 140 ? 158.883 120.196 197.142 1.00 134.84 140 GLN C O 1
ATOM 1134 N N . LEU A 1 141 ? 159.735 122.102 197.997 1.00 124.04 141 LEU C N 1
ATOM 1135 C CA . LEU A 1 141 ? 160.337 122.484 196.726 1.00 125.37 141 LEU C CA 1
ATOM 1136 C C . LEU A 1 141 ? 161.290 121.406 196.234 1.00 127.42 141 LEU C C 1
ATOM 1137 O O . LEU A 1 141 ? 161.254 121.026 195.057 1.00 129.67 141 LEU C O 1
ATOM 1142 N N . VAL A 1 142 ? 162.125 120.876 197.132 1.00 131.69 142 VAL C N 1
ATOM 1143 C CA . VAL A 1 142 ? 163.023 119.790 196.753 1.00 131.27 142 VAL C CA 1
ATOM 1144 C C . VAL A 1 142 ? 162.221 118.617 196.212 1.00 133.47 142 VAL C C 1
ATOM 1145 O O . VAL A 1 142 ? 162.569 118.031 195.179 1.00 133.00 142 VAL C O 1
ATOM 1149 N N . GLU A 1 143 ? 161.109 118.289 196.877 1.00 137.27 143 GLU C N 1
ATOM 1150 C CA . GLU A 1 143 ? 160.243 117.223 196.385 1.00 135.94 143 GLU C CA 1
ATOM 1151 C C . GLU A 1 143 ? 159.787 117.511 194.962 1.00 137.55 143 GLU C C 1
ATOM 1152 O O . GLU A 1 143 ? 159.809 116.621 194.103 1.00 137.15 143 GLU C O 1
ATOM 1158 N N . MET A 1 144 ? 159.410 118.762 194.685 1.00 128.35 144 MET C N 1
ATOM 1159 C CA . MET A 1 144 ? 159.030 119.126 193.325 1.00 125.55 144 MET C CA 1
ATOM 1160 C C . MET A 1 144 ? 160.188 118.899 192.364 1.00 127.88 144 MET C C 1
ATOM 1161 O O . MET A 1 144 ? 159.998 118.358 191.268 1.00 127.05 144 MET C O 1
ATOM 1166 N N . LYS A 1 145 ? 161.402 119.276 192.774 1.00 129.86 145 LYS C N 1
ATOM 1167 C CA . LYS A 1 145 ? 162.567 119.021 191.935 1.00 127.66 145 LYS C CA 1
ATOM 1168 C C . LYS A 1 145 ? 162.777 117.528 191.728 1.00 130.15 145 LYS C C 1
ATOM 1169 O O . LYS A 1 145 ? 163.273 117.109 190.676 1.00 130.39 145 LYS C O 1
ATOM 1175 N N . LEU A 1 146 ? 162.394 116.711 192.711 1.00 139.14 146 LEU C N 1
ATOM 1176 C CA . LEU A 1 146 ? 162.487 115.267 192.558 1.00 139.46 146 LEU C CA 1
ATOM 1177 C C . LEU A 1 146 ? 161.395 114.710 191.657 1.00 140.13 146 LEU C C 1
ATOM 1178 O O . LEU A 1 146 ? 161.554 113.608 191.119 1.00 139.21 146 LEU C O 1
ATOM 1183 N N . SER A 1 147 ? 160.298 115.448 191.470 1.00 143.27 147 SER C N 1
ATOM 1184 C CA . SER A 1 147 ? 159.196 114.937 190.662 1.00 142.72 147 SER C CA 1
ATOM 1185 C C . SER A 1 147 ? 159.562 114.856 189.187 1.00 142.05 147 SER C C 1
ATOM 1186 O O . SER A 1 147 ? 159.027 114.008 188.464 1.00 140.45 147 SER C O 1
ATOM 1189 N N . GLY A 1 148 ? 160.462 115.720 188.721 1.00 143.31 148 GLY C N 1
ATOM 1190 C CA . GLY A 1 148 ? 160.814 115.802 187.323 1.00 142.29 148 GLY C CA 1
ATOM 1191 C C . GLY A 1 148 ? 159.861 116.640 186.496 1.00 143.92 148 GLY C C 1
ATOM 1192 O O . GLY A 1 148 ? 160.286 117.274 185.525 1.00 142.62 148 GLY C O 1
ATOM 1193 N N . ASN A 1 149 ? 158.584 116.654 186.858 1.00 146.65 149 ASN C N 1
ATOM 1194 C CA . ASN A 1 149 ? 157.576 117.472 186.211 1.00 146.26 149 ASN C CA 1
ATOM 1195 C C . ASN A 1 149 ? 157.396 118.764 187.008 1.00 146.33 149 ASN C C 1
ATOM 1196 O O . ASN A 1 149 ? 158.179 119.072 187.913 1.00 145.37 149 ASN C O 1
ATOM 1201 N N . GLN A 1 150 ? 156.359 119.528 186.661 1.00 135.20 150 GLN C N 1
ATOM 1202 C CA . GLN A 1 150 ? 155.967 120.772 187.338 1.00 134.58 150 GLN C CA 1
ATOM 1203 C C . GLN A 1 150 ? 157.171 121.656 187.665 1.00 133.56 150 GLN C C 1
ATOM 1204 O O . GLN A 1 150 ? 157.333 122.158 188.779 1.00 135.52 150 GLN C O 1
ATOM 1210 N N . ASP A 1 151 ? 158.026 121.855 186.660 1.00 127.84 151 ASP C N 1
ATOM 1211 C CA . ASP A 1 151 ? 159.132 122.794 186.807 1.00 127.85 151 ASP C CA 1
ATOM 1212 C C . ASP A 1 151 ? 158.667 124.240 186.704 1.00 129.37 151 ASP C C 1
ATOM 1213 O O . ASP A 1 151 ? 159.285 125.131 187.301 1.00 131.80 151 ASP C O 1
ATOM 1218 N N . GLU A 1 152 ? 157.591 124.491 185.953 1.00 121.98 152 GLU C N 1
ATOM 1219 C CA . GLU A 1 152 ? 157.082 125.851 185.810 1.00 120.82 152 GLU C CA 1
ATOM 1220 C C . GLU A 1 152 ? 156.627 126.417 187.149 1.00 122.72 152 GLU C C 1
ATOM 1221 O O . GLU A 1 152 ? 156.933 127.569 187.480 1.00 126.89 152 GLU C O 1
ATOM 1227 N N . ALA A 1 153 ? 155.900 125.620 187.935 1.00 110.56 153 ALA C N 1
ATOM 1228 C CA . ALA A 1 153 ? 155.451 126.082 189.244 1.00 110.68 153 ALA C CA 1
ATOM 1229 C C . ALA A 1 153 ? 156.630 126.342 190.172 1.00 113.71 153 ALA C C 1
ATOM 1230 O O . ALA A 1 153 ? 156.638 127.328 190.920 1.00 117.31 153 ALA C O 1
ATOM 1232 N N . LEU A 1 154 ? 157.635 125.465 190.138 1.00 107.51 154 LEU C N 1
ATOM 1233 C CA . LEU A 1 154 ? 158.818 125.652 190.971 1.00 104.94 154 LEU C CA 1
ATOM 1234 C C . LEU A 1 154 ? 159.537 126.948 190.616 1.00 104.75 154 LEU C C 1
ATOM 1235 O O . LEU A 1 154 ? 159.914 127.728 191.501 1.00 111.05 154 LEU C O 1
ATOM 1240 N N . TYR A 1 155 ? 159.724 127.201 189.318 1.00 96.21 155 TYR C N 1
ATOM 1241 C CA . TYR A 1 155 ? 160.396 128.426 188.902 1.00 95.44 155 TYR C CA 1
ATOM 1242 C C . TYR A 1 155 ? 159.578 129.658 189.265 1.00 96.84 155 TYR C C 1
ATOM 1243 O O . TYR A 1 155 ? 160.137 130.683 189.673 1.00 104.12 155 TYR C O 1
ATOM 1252 N N . ARG A 1 156 ? 158.253 129.582 189.114 1.00 93.55 156 ARG C N 1
ATOM 1253 C CA . ARG A 1 156 ? 157.403 130.707 189.487 1.00 95.59 156 ARG C CA 1
ATOM 1254 C C . ARG A 1 156 ? 157.521 131.015 190.973 1.00 97.06 156 ARG C C 1
ATOM 1255 O O . ARG A 1 156 ? 157.638 132.183 191.368 1.00 101.33 156 ARG C O 1
ATOM 1263 N N . GLU A 1 157 ? 157.499 129.977 191.813 1.00 97.11 157 GLU C N 1
ATOM 1264 C CA . GLU A 1 157 ? 157.638 130.191 193.249 1.00 98.45 157 GLU C CA 1
ATOM 1265 C C . GLU A 1 157 ? 159.000 130.781 193.590 1.00 101.46 157 GLU C C 1
ATOM 1266 O O . GLU A 1 157 ? 159.100 131.676 194.437 1.00 102.49 157 GLU C O 1
ATOM 1272 N N . LEU A 1 158 ? 160.062 130.296 192.941 1.00 93.82 158 LEU C N 1
ATOM 1273 C CA . LEU A 1 158 ? 161.391 130.841 193.205 1.00 90.38 158 LEU C CA 1
ATOM 1274 C C . LEU A 1 158 ? 161.482 132.311 192.808 1.00 91.38 158 LEU C C 1
ATOM 1275 O O . LEU A 1 158 ? 162.053 133.126 193.543 1.00 97.32 158 LEU C O 1
ATOM 1280 N N . LEU A 1 159 ? 160.925 132.670 191.649 1.00 82.53 159 LEU C N 1
ATOM 1281 C CA . LEU A 1 159 ? 160.968 134.060 191.205 1.00 82.45 159 LEU C CA 1
ATOM 1282 C C . LEU A 1 159 ? 160.171 134.968 192.137 1.00 85.71 159 LEU C C 1
ATOM 1283 O O . LEU A 1 159 ? 160.621 136.071 192.480 1.00 92.83 159 LEU C O 1
ATOM 1288 N N . LEU A 1 160 ? 158.985 134.521 192.561 1.00 87.25 160 LEU C N 1
ATOM 1289 C CA . LEU A 1 160 ? 158.195 135.322 193.490 1.00 85.71 160 LEU C CA 1
ATOM 1290 C C . LEU A 1 160 ? 158.900 135.467 194.833 1.00 87.54 160 LEU C C 1
ATOM 1291 O O . LEU A 1 160 ? 158.854 136.536 195.454 1.00 92.71 160 LEU C O 1
ATOM 1296 N N . GLY A 1 161 ? 159.558 134.404 195.299 1.00 87.84 161 GLY C N 1
ATOM 1297 C CA . GLY A 1 161 ? 160.332 134.507 196.525 1.00 86.03 161 GLY C CA 1
ATOM 1298 C C . GLY A 1 161 ? 161.485 135.482 196.403 1.00 84.33 161 GLY C C 1
ATOM 1299 O O . GLY A 1 161 ? 161.783 136.227 197.339 1.00 91.42 161 GLY C O 1
ATOM 1300 N N . GLN A 1 162 ? 162.151 135.492 195.246 1.00 83.35 162 GLN C N 1
ATOM 1301 C CA . GLN A 1 162 ? 163.219 136.461 195.019 1.00 83.67 162 GLN C CA 1
ATOM 1302 C C . GLN A 1 162 ? 162.684 137.887 195.060 1.00 87.01 162 GLN C C 1
ATOM 1303 O O . GLN A 1 162 ? 163.304 138.775 195.660 1.00 91.65 162 GLN C O 1
ATOM 1309 N N . CYS A 1 163 ? 161.529 138.125 194.434 1.00 87.50 163 CYS C N 1
ATOM 1310 C CA . CYS A 1 163 ? 160.932 139.459 194.480 1.00 85.98 163 CYS C CA 1
ATOM 1311 C C . CYS A 1 163 ? 160.577 139.860 195.910 1.00 87.75 163 CYS C C 1
ATOM 1312 O O . CYS A 1 163 ? 160.853 140.990 196.339 1.00 88.08 163 CYS C O 1
ATOM 1315 N N . HIS A 1 164 ? 159.972 138.941 196.666 1.00 91.83 164 HIS C N 1
ATOM 1316 C CA . HIS A 1 164 ? 159.598 139.243 198.044 1.00 82.50 164 HIS C CA 1
ATOM 1317 C C . HIS A 1 164 ? 160.825 139.529 198.898 1.00 87.28 164 HIS C C 1
ATOM 1318 O O . HIS A 1 164 ? 160.788 140.395 199.780 1.00 91.42 164 HIS C O 1
ATOM 1325 N N . ALA A 1 165 ? 161.919 138.803 198.661 1.00 87.24 165 ALA C N 1
ATOM 1326 C CA . ALA A 1 165 ? 163.163 139.094 199.365 1.00 83.86 165 ALA C CA 1
ATOM 1327 C C . ALA A 1 165 ? 163.696 140.471 198.991 1.00 86.03 165 ALA C C 1
ATOM 1328 O O . ALA A 1 165 ? 164.198 141.205 199.850 1.00 87.32 165 ALA C O 1
ATOM 1330 N N . LEU A 1 166 ? 163.595 140.839 197.713 1.00 84.33 166 LEU C N 1
ATOM 1331 C CA . LEU A 1 166 ? 164.053 142.152 197.274 1.00 79.62 166 LEU C CA 1
ATOM 1332 C C . LEU A 1 166 ? 163.141 143.284 197.725 1.00 82.27 166 LEU C C 1
ATOM 1333 O O . LEU A 1 166 ? 163.517 144.450 197.568 1.00 83.59 166 LEU C O 1
ATOM 1338 N N . HIS A 1 167 ? 161.958 142.977 198.264 1.00 94.42 167 HIS C N 1
ATOM 1339 C CA . HIS A 1 167 ? 161.057 144.037 198.712 1.00 88.49 167 HIS C CA 1
ATOM 1340 C C . HIS A 1 167 ? 161.696 144.919 199.780 1.00 88.82 167 HIS C C 1
ATOM 1341 O O . HIS A 1 167 ? 161.524 146.143 199.765 1.00 92.81 167 HIS C O 1
ATOM 1348 N N . HIS A 1 168 ? 162.420 144.316 200.726 1.00 100.84 168 HIS C N 1
ATOM 1349 C CA . HIS A 1 168 ? 162.922 145.075 201.868 1.00 99.91 168 HIS C CA 1
ATOM 1350 C C . HIS A 1 168 ? 163.897 146.164 201.438 1.00 101.79 168 HIS C C 1
ATOM 1351 O O . HIS A 1 168 ? 163.856 147.284 201.960 1.00 99.01 168 HIS C O 1
ATOM 1358 N N . ALA A 1 169 ? 164.787 145.855 200.494 1.00 93.88 169 ALA C N 1
ATOM 1359 C CA . ALA A 1 169 ? 165.768 146.842 200.056 1.00 83.40 169 ALA C CA 1
ATOM 1360 C C . ALA A 1 169 ? 165.121 147.955 199.240 1.00 87.57 169 ALA C C 1
ATOM 1361 O O . ALA A 1 169 ? 165.479 149.129 199.391 1.00 87.81 169 ALA C O 1
ATOM 1363 N N . MET A 1 170 ? 164.168 147.611 198.374 1.00 86.08 170 MET C N 1
ATOM 1364 C CA . MET A 1 170 ? 163.570 148.555 197.429 1.00 79.05 170 MET C CA 1
ATOM 1365 C C . MET A 1 170 ? 162.055 148.517 197.564 1.00 77.80 170 MET C C 1
ATOM 1366 O O . MET A 1 170 ? 161.363 147.903 196.741 1.00 83.05 170 MET C O 1
ATOM 1371 N N . PRO A 1 171 ? 161.502 149.164 198.592 1.00 75.25 171 PRO C N 1
ATOM 1372 C CA . PRO A 1 171 ? 160.038 149.188 198.739 1.00 76.16 171 PRO C CA 1
ATOM 1373 C C . PRO A 1 171 ? 159.324 149.894 197.601 1.00 81.72 171 PRO C C 1
ATOM 1374 O O . PRO A 1 171 ? 158.129 149.652 197.394 1.00 87.28 171 PRO C O 1
ATOM 1378 N N . PHE A 1 172 ? 160.015 150.757 196.858 1.00 73.73 172 PHE C N 1
ATOM 1379 C CA . PHE A 1 172 ? 159.399 151.521 195.782 1.00 76.56 172 PHE C CA 1
ATOM 1380 C C . PHE A 1 172 ? 159.188 150.708 194.512 1.00 80.85 172 PHE C C 1
ATOM 1381 O O . PHE A 1 172 ? 158.493 151.180 193.607 1.00 83.35 172 PHE C O 1
ATOM 1389 N N . LEU A 1 173 ? 159.762 149.513 194.418 1.00 72.75 173 LEU C N 1
ATOM 1390 C CA . LEU A 1 173 ? 159.664 148.701 193.214 1.00 66.99 173 LEU C CA 1
ATOM 1391 C C . LEU A 1 173 ? 159.111 147.305 193.456 1.00 70.90 173 LEU C C 1
ATOM 1392 O O . LEU A 1 173 ? 158.427 146.772 192.581 1.00 77.17 173 LEU C O 1
ATOM 1397 N N . PHE A 1 174 ? 159.373 146.706 194.614 1.00 77.55 174 PHE C N 1
ATOM 1398 C CA . PHE A 1 174 ? 158.921 145.359 194.924 1.00 76.14 174 PHE C CA 1
ATOM 1399 C C . PHE A 1 174 ? 157.971 145.381 196.114 1.00 83.74 174 PHE C C 1
ATOM 1400 O O . PHE A 1 174 ? 158.105 146.206 197.022 1.00 84.75 174 PHE C O 1
ATOM 1408 N N . GLU A 1 175 ? 157.010 144.464 196.099 1.00 99.72 175 GLU C N 1
ATOM 1409 C CA . GLU A 1 175 ? 156.073 144.269 197.195 1.00 94.88 175 GLU C CA 1
ATOM 1410 C C . GLU A 1 175 ? 156.420 142.989 197.946 1.00 97.99 175 GLU C C 1
ATOM 1411 O O . GLU A 1 175 ? 157.224 142.172 197.492 1.00 102.25 175 GLU C O 1
ATOM 1417 N N . ALA A 1 176 ? 155.796 142.816 199.111 1.00 104.86 176 ALA C N 1
ATOM 1418 C CA . ALA A 1 176 ? 156.109 141.698 199.991 1.00 108.44 176 ALA C CA 1
ATOM 1419 C C . ALA A 1 176 ? 155.038 140.614 199.968 1.00 108.66 176 ALA C C 1
ATOM 1420 O O . ALA A 1 176 ? 155.335 139.461 199.647 1.00 107.75 176 ALA C O 1
ATOM 1422 N N . VAL A 1 177 ? 153.791 140.954 200.298 1.00 125.86 177 VAL C N 1
ATOM 1423 C CA . VAL A 1 177 ? 152.713 139.978 200.393 1.00 128.07 177 VAL C CA 1
ATOM 1424 C C . VAL A 1 177 ? 151.421 140.602 199.885 1.00 129.03 177 VAL C C 1
ATOM 1425 O O . VAL A 1 177 ? 151.267 141.824 199.843 1.00 127.31 177 VAL C O 1
ATOM 1429 N N . ASP A 1 178 ? 150.484 139.730 199.507 1.00 132.38 178 ASP C N 1
ATOM 1430 C CA . ASP A 1 178 ? 149.156 140.140 199.047 1.00 132.62 178 ASP C CA 1
ATOM 1431 C C . ASP A 1 178 ? 149.256 141.131 197.891 1.00 133.49 178 ASP C C 1
ATOM 1432 O O . ASP A 1 178 ? 148.562 142.150 197.851 1.00 132.39 178 ASP C O 1
ATOM 1437 N N . ASP A 1 179 ? 150.135 140.831 196.940 1.00 121.85 179 ASP C N 1
ATOM 1438 C CA . ASP A 1 179 ? 150.360 141.695 195.791 1.00 122.03 179 ASP C CA 1
ATOM 1439 C C . ASP A 1 179 ? 149.391 141.327 194.675 1.00 119.84 179 ASP C C 1
ATOM 1440 O O . ASP A 1 179 ? 149.321 140.165 194.263 1.00 118.17 179 ASP C O 1
ATOM 1445 N N . GLU A 1 180 ? 148.642 142.321 194.195 1.00 117.92 180 GLU C N 1
ATOM 1446 C CA . GLU A 1 180 ? 147.693 142.079 193.113 1.00 113.78 180 GLU C CA 1
ATOM 1447 C C . GLU A 1 180 ? 148.412 141.727 191.817 1.00 117.48 180 GLU C C 1
ATOM 1448 O O . GLU A 1 180 ? 147.934 140.890 191.043 1.00 120.36 180 GLU C O 1
ATOM 1454 N N . ALA A 1 181 ? 149.565 142.354 191.568 1.00 107.47 181 ALA C N 1
ATOM 1455 C CA . ALA A 1 181 ? 150.284 142.146 190.317 1.00 104.86 181 ALA C CA 1
ATOM 1456 C C . ALA A 1 181 ? 150.712 140.698 190.121 1.00 105.27 181 ALA C C 1
ATOM 1457 O O . ALA A 1 181 ? 150.943 140.284 188.980 1.00 106.65 181 ALA C O 1
ATOM 1459 N N . GLU A 1 182 ? 150.823 139.920 191.202 1.00 107.82 182 GLU C N 1
ATOM 1460 C CA . GLU A 1 182 ? 151.165 138.509 191.058 1.00 105.12 182 GLU C CA 1
ATOM 1461 C C . GLU A 1 182 ? 150.100 137.753 190.278 1.00 109.15 182 GLU C C 1
ATOM 1462 O O . GLU A 1 182 ? 150.401 136.737 189.641 1.00 113.59 182 GLU C O 1
ATOM 1468 N N . LEU A 1 183 ? 148.851 138.225 190.316 1.00 103.56 183 LEU C N 1
ATOM 1469 C CA . LEU A 1 183 ? 147.808 137.621 189.498 1.00 100.05 183 LEU C CA 1
ATOM 1470 C C . LEU A 1 183 ? 148.018 137.879 188.014 1.00 101.79 183 LEU C C 1
ATOM 1471 O O . LEU A 1 183 ? 147.537 137.098 187.187 1.00 104.28 183 LEU C O 1
ATOM 1476 N N . LEU A 1 184 ? 148.722 138.952 187.659 1.00 96.21 184 LEU C N 1
ATOM 1477 C CA . LEU A 1 184 ? 148.924 139.332 186.269 1.00 92.97 184 LEU C CA 1
ATOM 1478 C C . LEU A 1 184 ? 150.253 138.850 185.703 1.00 92.79 184 LEU C C 1
ATOM 1479 O O . LEU A 1 184 ? 150.569 139.167 184.553 1.00 95.10 184 LEU C O 1
ATOM 1484 N N . LEU A 1 185 ? 151.033 138.105 186.473 1.00 96.55 185 LEU C N 1
ATOM 1485 C CA . LEU A 1 185 ? 152.283 137.564 185.956 1.00 96.29 185 LEU C CA 1
ATOM 1486 C C . LEU A 1 185 ? 151.982 136.459 184.949 1.00 102.39 185 LEU C C 1
ATOM 1487 O O . LEU A 1 185 ? 151.258 135.511 185.276 1.00 103.27 185 LEU C O 1
ATOM 1492 N N . PRO A 1 186 ? 152.504 136.544 183.726 1.00 106.52 186 PRO C N 1
ATOM 1493 C CA . PRO A 1 186 ? 152.186 135.528 182.716 1.00 102.47 186 PRO C CA 1
ATOM 1494 C C . PRO A 1 186 ? 152.723 134.159 183.101 1.00 104.42 186 PRO C C 1
ATOM 1495 O O . PRO A 1 186 ? 153.716 134.033 183.821 1.00 108.46 186 PRO C O 1
ATOM 1499 N N . ASP A 1 187 ? 152.045 133.125 182.612 1.00 117.21 187 ASP C N 1
ATOM 1500 C CA . ASP A 1 187 ? 152.479 131.752 182.820 1.00 120.12 187 ASP C CA 1
ATOM 1501 C C . ASP A 1 187 ? 153.546 131.399 181.784 1.00 119.57 187 ASP C C 1
ATOM 1502 O O . ASP A 1 187 ? 154.069 132.265 181.078 1.00 119.02 187 ASP C O 1
ATOM 1507 N N . ASN A 1 188 ? 153.882 130.109 181.702 1.00 123.26 188 ASN C N 1
ATOM 1508 C CA . ASN A 1 188 ? 154.835 129.561 180.731 1.00 125.98 188 ASN C CA 1
ATOM 1509 C C . ASN A 1 188 ? 156.114 130.396 180.656 1.00 124.27 188 ASN C C 1
ATOM 1510 O O . ASN A 1 188 ? 156.632 130.700 179.579 1.00 124.27 188 ASN C O 1
ATOM 1515 N N . LEU A 1 189 ? 156.634 130.757 181.831 1.00 114.68 189 LEU C N 1
ATOM 1516 C CA . LEU A 1 189 ? 157.851 131.560 181.889 1.00 115.06 189 LEU C CA 1
ATOM 1517 C C . LEU A 1 189 ? 159.056 130.787 181.366 1.00 115.67 189 LEU C C 1
ATOM 1518 O O . LEU A 1 189 ? 159.932 131.363 180.710 1.00 114.80 189 LEU C O 1
ATOM 1523 N N . THR A 1 190 ? 159.120 129.487 181.645 1.00 122.97 190 THR C N 1
ATOM 1524 C CA . THR A 1 190 ? 160.280 128.679 181.289 1.00 123.53 190 THR C CA 1
ATOM 1525 C C . THR A 1 190 ? 160.235 128.155 179.859 1.00 125.95 190 THR C C 1
ATOM 1526 O O . THR A 1 190 ? 161.209 127.535 179.417 1.00 126.35 190 THR C O 1
ATOM 1530 N N . ARG A 1 191 ? 159.147 128.381 179.128 1.00 131.22 191 ARG C N 1
ATOM 1531 C CA . ARG A 1 191 ? 159.043 127.901 177.759 1.00 129.81 191 ARG C CA 1
ATOM 1532 C C . ARG A 1 191 ? 159.824 128.813 176.815 1.00 130.48 191 ARG C C 1
ATOM 1533 O O . ARG A 1 191 ? 160.381 129.840 177.212 1.00 132.43 191 ARG C O 1
ATOM 1541 N N . THR A 1 192 ? 159.862 128.432 175.540 1.00 132.47 192 THR C N 1
ATOM 1542 C CA . THR A 1 192 ? 160.663 129.126 174.540 1.00 134.10 192 THR C CA 1
ATOM 1543 C C . THR A 1 192 ? 159.943 130.309 173.905 1.00 133.91 192 THR C C 1
ATOM 1544 O O . THR A 1 192 ? 160.545 131.014 173.090 1.00 132.29 192 THR C O 1
ATOM 1548 N N . ASP A 1 193 ? 158.677 130.544 174.251 1.00 134.39 193 ASP C N 1
ATOM 1549 C CA . ASP A 1 193 ? 157.917 131.665 173.711 1.00 131.04 193 ASP C CA 1
ATOM 1550 C C . ASP A 1 193 ? 157.507 132.654 174.796 1.00 133.16 193 ASP C C 1
ATOM 1551 O O . ASP A 1 193 ? 156.522 133.380 174.631 1.00 132.02 193 ASP C O 1
ATOM 1556 N N . SER A 1 194 ? 158.243 132.697 175.903 1.00 117.77 194 SER C N 1
ATOM 1557 C CA . SER A 1 194 ? 157.912 133.587 177.002 1.00 115.29 194 SER C CA 1
ATOM 1558 C C . SER A 1 194 ? 158.464 134.988 176.747 1.00 114.11 194 SER C C 1
ATOM 1559 O O . SER A 1 194 ? 159.233 135.228 175.813 1.00 112.40 194 SER C O 1
ATOM 1562 N N . ILE A 1 195 ? 158.053 135.926 177.603 1.00 99.79 195 ILE C N 1
ATOM 1563 C CA . ILE A 1 195 ? 158.561 137.288 177.519 1.00 97.86 195 ILE C CA 1
ATOM 1564 C C . ILE A 1 195 ? 159.984 137.393 178.049 1.00 101.10 195 ILE C C 1
ATOM 1565 O O . ILE A 1 195 ? 160.670 138.385 177.779 1.00 103.86 195 ILE C O 1
ATOM 1570 N N . LEU A 1 196 ? 160.448 136.393 178.801 1.00 96.50 196 LEU C N 1
ATOM 1571 C CA . LEU A 1 196 ? 161.802 136.438 179.344 1.00 95.86 196 LEU C CA 1
ATOM 1572 C C . LEU A 1 196 ? 162.850 136.171 178.273 1.00 99.95 196 LEU C C 1
ATOM 1573 O O . LEU A 1 196 ? 163.992 136.631 178.399 1.00 101.94 196 LEU C O 1
ATOM 1578 N N . ARG A 1 197 ? 162.491 135.421 177.229 1.00 104.04 197 ARG C N 1
ATOM 1579 C CA . ARG A 1 197 ? 163.462 135.063 176.201 1.00 101.75 197 ARG C CA 1
ATOM 1580 C C . ARG A 1 197 ? 163.983 136.295 175.475 1.00 101.31 197 ARG C C 1
ATOM 1581 O O . ARG A 1 197 ? 165.188 136.411 175.222 1.00 103.74 197 ARG C O 1
ATOM 1589 N N . GLY A 1 198 ? 163.092 137.222 175.124 1.00 93.11 198 GLY C N 1
ATOM 1590 C CA . GLY A 1 198 ? 163.534 138.434 174.455 1.00 91.94 198 GLY C CA 1
ATOM 1591 C C . GLY A 1 198 ? 164.490 139.245 175.305 1.00 95.66 198 GLY C C 1
ATOM 1592 O O . GLY A 1 198 ? 165.530 139.702 174.824 1.00 96.61 198 GLY C O 1
ATOM 1593 N N . LEU A 1 199 ? 164.166 139.410 176.588 1.00 91.88 199 LEU C N 1
ATOM 1594 C CA . LEU A 1 199 ? 165.040 140.154 177.487 1.00 91.43 199 LEU C CA 1
ATOM 1595 C C . LEU A 1 199 ? 166.395 139.474 177.632 1.00 89.95 199 LEU C C 1
ATOM 1596 O O . LEU A 1 199 ? 167.434 140.144 177.647 1.00 89.89 199 LEU C O 1
ATOM 1601 N N . VAL A 1 200 ? 166.406 138.145 177.740 1.00 101.94 200 VAL C N 1
ATOM 1602 C CA . VAL A 1 200 ? 167.656 137.440 178.010 1.00 97.13 200 VAL C CA 1
ATOM 1603 C C . VAL A 1 200 ? 168.553 137.429 176.777 1.00 100.11 200 VAL C C 1
ATOM 1604 O O . VAL A 1 200 ? 169.748 137.736 176.862 1.00 101.28 200 VAL C O 1
ATOM 1608 N N . ASP A 1 201 ? 168.005 137.080 175.614 1.00 110.03 201 ASP C N 1
ATOM 1609 C CA . ASP A 1 201 ? 168.823 136.869 174.425 1.00 108.45 201 ASP C CA 1
ATOM 1610 C C . ASP A 1 201 ? 168.468 137.837 173.302 1.00 107.84 201 ASP C C 1
ATOM 1611 O O . ASP A 1 201 ? 168.516 137.489 172.121 1.00 110.83 201 ASP C O 1
ATOM 1616 N N . ASP A 1 202 ? 168.111 139.072 173.654 1.00 109.13 202 ASP C N 1
ATOM 1617 C CA . ASP A 1 202 ? 168.016 140.149 172.681 1.00 109.16 202 ASP C CA 1
ATOM 1618 C C . ASP A 1 202 ? 168.959 141.303 172.974 1.00 110.54 202 ASP C C 1
ATOM 1619 O O . ASP A 1 202 ? 169.159 142.152 172.099 1.00 112.59 202 ASP C O 1
ATOM 1624 N N . ILE A 1 203 ? 169.537 141.361 174.168 1.00 105.58 203 ILE C N 1
ATOM 1625 C CA . ILE A 1 203 ? 170.502 142.383 174.547 1.00 103.86 203 ILE C CA 1
ATOM 1626 C C . ILE A 1 203 ? 171.772 141.671 174.997 1.00 104.96 203 ILE C C 1
ATOM 1627 O O . ILE A 1 203 ? 171.717 140.812 175.880 1.00 104.76 203 ILE C O 1
ATOM 1632 N N . PRO A 1 204 ? 172.930 141.973 174.412 1.00 108.40 204 PRO C N 1
ATOM 1633 C CA . PRO A 1 204 ? 174.175 141.360 174.887 1.00 106.66 204 PRO C CA 1
ATOM 1634 C C . PRO A 1 204 ? 174.442 141.722 176.339 1.00 107.48 204 PRO C C 1
ATOM 1635 O O . PRO A 1 204 ? 174.151 142.833 176.785 1.00 111.06 204 PRO C O 1
ATOM 1639 N N . GLU A 1 205 ? 175.005 140.767 177.080 1.00 106.26 205 GLU C N 1
ATOM 1640 C CA . GLU A 1 205 ? 175.257 140.980 178.499 1.00 108.81 205 GLU C CA 1
ATOM 1641 C C . GLU A 1 205 ? 176.356 142.001 178.758 1.00 110.29 205 GLU C C 1
ATOM 1642 O O . GLU A 1 205 ? 176.528 142.420 179.907 1.00 112.67 205 GLU C O 1
ATOM 1648 N N . GLU A 1 206 ? 177.102 142.408 177.729 1.00 113.85 206 GLU C N 1
ATOM 1649 C CA . GLU A 1 206 ? 178.098 143.459 177.893 1.00 113.75 206 GLU C CA 1
ATOM 1650 C C . GLU A 1 206 ? 177.475 144.843 178.006 1.00 114.51 206 GLU C C 1
ATOM 1651 O O . GLU A 1 206 ? 178.176 145.788 178.383 1.00 115.05 206 GLU C O 1
ATOM 1657 N N . ASP A 1 207 ? 176.188 144.987 177.690 1.00 109.46 207 ASP C N 1
ATOM 1658 C CA . ASP A 1 207 ? 175.514 146.275 177.784 1.00 106.98 207 ASP C CA 1
ATOM 1659 C C . ASP A 1 207 ? 175.020 146.589 179.189 1.00 103.75 207 ASP C C 1
ATOM 1660 O O . ASP A 1 207 ? 174.576 147.716 179.430 1.00 107.15 207 ASP C O 1
ATOM 1665 N N . TRP A 1 208 ? 175.086 145.635 180.114 1.00 88.00 208 TRP C N 1
ATOM 1666 C CA . TRP A 1 208 ? 174.617 145.827 181.478 1.00 86.24 208 TRP C CA 1
ATOM 1667 C C . TRP A 1 208 ? 175.738 146.192 182.441 1.00 92.51 208 TRP C C 1
ATOM 1668 O O . TRP A 1 208 ? 175.516 146.206 183.656 1.00 96.89 208 TRP C O 1
ATOM 1679 N N . GLU A 1 209 ? 176.936 146.485 181.932 1.00 104.31 209 GLU C N 1
ATOM 1680 C CA . GLU A 1 209 ? 178.082 146.704 182.806 1.00 105.51 209 GLU C CA 1
ATOM 1681 C C . GLU A 1 209 ? 178.036 148.048 183.522 1.00 104.99 209 GLU C C 1
ATOM 1682 O O . GLU A 1 209 ? 178.727 148.217 184.532 1.00 106.13 209 GLU C O 1
ATOM 1688 N N . GLN A 1 210 ? 177.246 149.000 183.034 1.00 100.21 210 GLN C N 1
ATOM 1689 C CA . GLN A 1 210 ? 177.168 150.324 183.630 1.00 101.14 210 GLN C CA 1
ATOM 1690 C C . GLN A 1 210 ? 175.715 150.677 183.913 1.00 102.62 210 GLN C C 1
ATOM 1691 O O . GLN A 1 210 ? 174.791 150.110 183.328 1.00 103.11 210 GLN C O 1
ATOM 1697 N N . VAL A 1 211 ? 175.523 151.627 184.832 1.00 94.72 211 VAL C N 1
ATOM 1698 C CA . VAL A 1 211 ? 174.182 152.091 185.169 1.00 92.90 211 VAL C CA 1
ATOM 1699 C C . VAL A 1 211 ? 173.527 152.814 183.998 1.00 95.66 211 VAL C C 1
ATOM 1700 O O . VAL A 1 211 ? 172.293 152.894 183.931 1.00 101.50 211 VAL C O 1
ATOM 1704 N N . GLU A 1 212 ? 174.330 153.311 183.051 1.00 97.25 212 GLU C N 1
ATOM 1705 C CA . GLU A 1 212 ? 173.805 154.094 181.935 1.00 94.04 212 GLU C CA 1
ATOM 1706 C C . GLU A 1 212 ? 172.726 153.343 181.165 1.00 94.06 212 GLU C C 1
ATOM 1707 O O . GLU A 1 212 ? 171.792 153.967 180.645 1.00 95.29 212 GLU C O 1
ATOM 1713 N N . VAL A 1 213 ? 172.817 152.011 181.110 1.00 82.20 213 VAL C N 1
ATOM 1714 C CA . VAL A 1 213 ? 171.840 151.225 180.361 1.00 83.00 213 VAL C CA 1
ATOM 1715 C C . VAL A 1 213 ? 170.429 151.536 180.839 1.00 83.44 213 VAL C C 1
ATOM 1716 O O . VAL A 1 213 ? 169.498 151.660 180.031 1.00 81.40 213 VAL C O 1
ATOM 1720 N N . ILE A 1 214 ? 170.261 151.729 182.152 1.00 78.69 214 ILE C N 1
ATOM 1721 C CA . ILE A 1 214 ? 168.940 152.026 182.700 1.00 76.36 214 ILE C CA 1
ATOM 1722 C C . ILE A 1 214 ? 168.346 153.233 181.992 1.00 79.77 214 ILE C C 1
ATOM 1723 O O . ILE A 1 214 ? 167.218 153.187 181.483 1.00 91.90 214 ILE C O 1
ATOM 1728 N N . GLY A 1 215 ? 169.137 154.302 181.877 1.00 70.45 215 GLY C N 1
ATOM 1729 C CA . GLY A 1 215 ? 168.648 155.497 181.213 1.00 69.23 215 GLY C CA 1
ATOM 1730 C C . GLY A 1 215 ? 168.151 155.211 179.812 1.00 69.52 215 GLY C C 1
ATOM 1731 O O . GLY A 1 215 ? 167.072 155.667 179.422 1.00 80.43 215 GLY C O 1
ATOM 1732 N N . TRP A 1 216 ? 168.898 154.401 179.056 1.00 79.06 216 TRP C N 1
ATOM 1733 C CA . TRP A 1 216 ? 168.476 154.096 177.695 1.00 78.76 216 TRP C CA 1
ATOM 1734 C C . TRP A 1 216 ? 167.127 153.396 177.693 1.00 79.23 216 TRP C C 1
ATOM 1735 O O . TRP A 1 216 ? 166.238 153.753 176.908 1.00 83.97 216 TRP C O 1
ATOM 1746 N N . LEU A 1 217 ? 166.934 152.435 178.601 1.00 70.28 217 LEU C N 1
ATOM 1747 C CA . LEU A 1 217 ? 165.627 151.803 178.721 1.00 67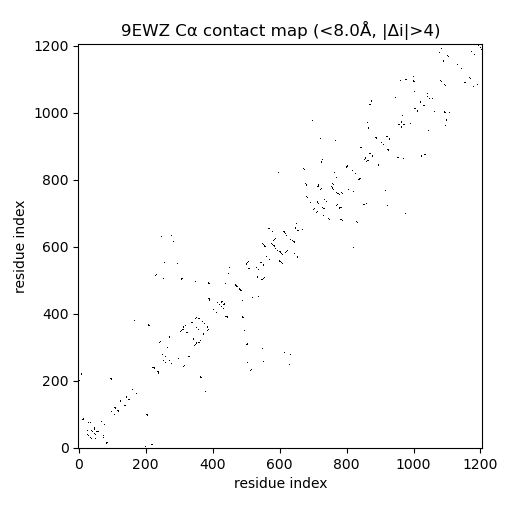.83 217 LEU C CA 1
ATOM 1748 C C . LEU A 1 217 ? 164.559 152.860 178.943 1.00 75.56 217 LEU C C 1
ATOM 1749 O O . LEU A 1 217 ? 163.550 152.908 178.227 1.00 87.47 217 LEU C O 1
ATOM 1754 N N . TYR A 1 218 ? 164.829 153.783 179.871 1.00 67.72 218 TYR C N 1
ATOM 1755 C CA . TYR A 1 218 ? 163.868 154.821 180.216 1.00 67.08 218 TYR C CA 1
ATOM 1756 C C . TYR A 1 218 ? 163.438 155.619 178.995 1.00 72.16 218 TYR C C 1
ATOM 1757 O O . TYR A 1 218 ? 162.308 156.116 178.948 1.00 79.70 218 TYR C O 1
ATOM 1766 N N . GLN A 1 219 ? 164.307 155.739 177.992 1.00 73.34 219 GLN C N 1
ATOM 1767 C CA . GLN A 1 219 ? 163.924 156.485 176.804 1.00 72.13 219 GLN C CA 1
ATOM 1768 C C . GLN A 1 219 ? 163.297 155.608 175.733 1.00 73.69 219 GLN C C 1
ATOM 1769 O O . GLN A 1 219 ? 162.398 156.066 175.019 1.00 77.52 219 GLN C O 1
ATOM 1775 N N . PHE A 1 220 ? 163.730 154.355 175.609 1.00 73.52 220 PHE C N 1
ATOM 1776 C CA . PHE A 1 220 ? 163.329 153.556 174.460 1.00 66.37 220 PHE C CA 1
ATOM 1777 C C . PHE A 1 220 ? 162.066 152.744 174.700 1.00 73.23 220 PHE C C 1
ATOM 1778 O O . PHE A 1 220 ? 161.495 152.219 173.740 1.00 82.80 220 PHE C O 1
ATOM 1786 N N . TYR A 1 221 ? 161.614 152.640 175.949 1.00 71.23 221 TYR C N 1
ATOM 1787 C CA . TYR A 1 221 ? 160.405 151.883 176.245 1.00 62.64 221 TYR C CA 1
ATOM 1788 C C . TYR A 1 221 ? 159.155 152.585 175.728 1.00 70.27 221 TYR C C 1
ATOM 1789 O O . TYR A 1 221 ? 158.158 151.923 175.423 1.00 78.33 221 TYR C O 1
ATOM 1798 N N . ILE A 1 222 ? 159.192 153.912 175.605 1.00 74.82 222 ILE C N 1
ATOM 1799 C CA . ILE A 1 222 ? 158.003 154.720 175.376 1.00 66.86 222 ILE C CA 1
ATOM 1800 C C . ILE A 1 222 ? 158.057 155.470 174.046 1.00 69.94 222 ILE C C 1
ATOM 1801 O O . ILE A 1 222 ? 157.204 156.316 173.781 1.00 76.27 222 ILE C O 1
ATOM 1806 N N . SER A 1 223 ? 159.031 155.156 173.188 1.00 84.02 223 SER C N 1
ATOM 1807 C CA . SER A 1 223 ? 159.231 155.935 171.968 1.00 84.31 223 SER C CA 1
ATOM 1808 C C . SER A 1 223 ? 158.039 155.830 171.019 1.00 85.12 223 SER C C 1
ATOM 1809 O O . SER A 1 223 ? 157.634 156.827 170.407 1.00 87.52 223 SER C O 1
ATOM 1812 N N . GLU A 1 224 ? 157.471 154.630 170.874 1.00 91.62 224 GLU C N 1
ATOM 1813 C CA . GLU A 1 224 ? 156.338 154.454 169.970 1.00 88.52 224 GLU C CA 1
ATOM 1814 C C . GLU A 1 224 ? 155.124 155.248 170.438 1.00 93.48 224 GLU C C 1
ATOM 1815 O O . GLU A 1 224 ? 154.429 155.874 169.628 1.00 97.79 224 GLU C O 1
ATOM 1821 N N . LYS A 1 225 ? 154.858 155.245 171.746 1.00 83.54 225 LYS C N 1
ATOM 1822 C CA . LYS A 1 225 ? 153.755 156.042 172.271 1.00 78.63 225 LYS C CA 1
ATOM 1823 C C . LYS A 1 225 ? 154.009 157.530 172.063 1.00 81.90 225 LYS C C 1
ATOM 1824 O O . LYS A 1 225 ? 153.077 158.294 171.781 1.00 85.03 225 LYS C O 1
ATOM 1830 N N . LYS A 1 226 ? 155.266 157.962 172.201 1.00 84.38 226 LYS C N 1
ATOM 1831 C CA . LYS A 1 226 ? 155.601 159.355 171.927 1.00 84.53 226 LYS C CA 1
ATOM 1832 C C . LYS A 1 226 ? 155.303 159.717 170.480 1.00 86.17 226 LYS C C 1
ATOM 1833 O O . LYS A 1 226 ? 154.730 160.777 170.203 1.00 86.60 226 LYS C O 1
ATOM 1839 N N . ASP A 1 227 ? 155.686 158.849 169.541 1.00 95.51 227 ASP C N 1
ATOM 1840 C CA . ASP A 1 227 ? 155.344 159.092 168.143 1.00 93.00 227 ASP C CA 1
ATOM 1841 C C . ASP A 1 227 ? 153.837 159.117 167.939 1.00 96.89 227 ASP C C 1
ATOM 1842 O O . ASP A 1 227 ? 153.336 159.855 167.083 1.00 97.95 227 ASP C O 1
ATOM 1847 N N . ALA A 1 228 ? 153.101 158.318 168.712 1.00 93.01 228 ALA C N 1
ATOM 1848 C CA . ALA A 1 228 ? 151.648 158.297 168.583 1.00 86.25 228 ALA C CA 1
ATOM 1849 C C . ALA A 1 228 ? 151.015 159.598 169.069 1.00 87.14 228 ALA C C 1
ATOM 1850 O O . ALA A 1 228 ? 150.049 160.082 168.469 1.00 91.13 228 ALA C O 1
ATOM 1852 N N . VAL A 1 229 ? 151.537 160.179 170.153 1.00 89.50 229 VAL C N 1
ATOM 1853 C CA . VAL A 1 229 ? 150.859 161.297 170.810 1.00 89.23 229 VAL C CA 1
ATOM 1854 C C . VAL A 1 229 ? 151.410 162.667 170.427 1.00 87.00 229 VAL C C 1
ATOM 1855 O O . VAL A 1 229 ? 150.747 163.680 170.701 1.00 83.69 229 VAL C O 1
ATOM 1859 N N . ILE A 1 230 ? 152.590 162.738 169.810 1.00 94.25 230 ILE C N 1
ATOM 1860 C CA . ILE A 1 230 ? 153.198 164.034 169.536 1.00 93.51 230 ILE C CA 1
ATOM 1861 C C . ILE A 1 230 ? 152.483 164.713 168.372 1.00 95.20 230 ILE C C 1
ATOM 1862 O O . ILE A 1 230 ? 151.925 164.058 167.481 1.00 102.79 230 ILE C O 1
ATOM 1867 N N . GLY A 1 231 ? 152.483 166.047 168.388 1.00 90.68 231 GLY C N 1
ATOM 1868 C CA . GLY A 1 231 ? 151.956 166.839 167.299 1.00 90.76 231 GLY C CA 1
ATOM 1869 C C . GLY A 1 231 ? 150.588 167.445 167.533 1.00 98.40 231 GLY C C 1
ATOM 1870 O O . GLY A 1 231 ? 150.164 168.292 166.739 1.00 100.28 231 GLY C O 1
ATOM 1871 N N . LYS A 1 232 ? 149.887 167.047 168.591 1.00 98.42 232 LYS C N 1
ATOM 1872 C CA . LYS A 1 232 ? 148.541 167.540 168.854 1.00 91.14 232 LYS C CA 1
ATOM 1873 C C . LYS A 1 232 ? 148.423 167.856 170.341 1.00 94.34 232 LYS C C 1
ATOM 1874 O O . LYS A 1 232 ? 149.415 167.861 171.076 1.00 99.01 232 LYS C O 1
ATOM 1880 N N . VAL A 1 233 ? 147.196 168.131 170.786 1.00 88.19 233 VAL C N 1
ATOM 1881 C CA . VAL A 1 233 ? 146.953 168.408 172.197 1.00 87.83 233 VAL C CA 1
ATOM 1882 C C . VAL A 1 233 ? 147.197 167.142 173.005 1.00 92.42 233 VAL C C 1
ATOM 1883 O O . VAL A 1 233 ? 146.719 166.056 172.651 1.00 93.80 233 VAL C O 1
ATOM 1887 N N . VAL A 1 234 ? 147.942 167.275 174.098 1.00 90.78 234 VAL C N 1
ATOM 1888 C CA . VAL A 1 234 ? 148.361 166.142 174.913 1.00 87.91 234 VAL C CA 1
ATOM 1889 C C . VAL A 1 234 ? 147.492 166.081 176.160 1.00 86.24 234 VAL C C 1
ATOM 1890 O O . VAL A 1 234 ? 147.358 167.076 176.883 1.00 91.54 234 VAL C O 1
ATOM 1894 N N . LYS A 1 235 ? 146.902 164.916 176.413 1.00 93.90 235 LYS C N 1
ATOM 1895 C CA . LYS A 1 235 ? 146.143 164.712 177.635 1.00 95.16 235 LYS C CA 1
ATOM 1896 C C . LYS A 1 235 ? 147.090 164.562 178.824 1.00 99.39 235 LYS C C 1
ATOM 1897 O O . LYS A 1 235 ? 148.296 164.355 178.673 1.00 107.02 235 LYS C O 1
ATOM 1903 N N . SER A 1 236 ? 146.520 164.666 180.026 1.00 92.94 236 SER C N 1
ATOM 1904 C CA . SER A 1 236 ? 147.330 164.589 181.238 1.00 95.03 236 SER C CA 1
ATOM 1905 C C . SER A 1 236 ? 148.003 163.229 181.372 1.00 96.25 236 SER C C 1
ATOM 1906 O O . SER A 1 236 ? 149.146 163.136 181.834 1.00 98.13 236 SER C O 1
ATOM 1909 N N . GLU A 1 237 ? 147.308 162.160 180.978 1.00 102.17 237 GLU C N 1
ATOM 1910 C CA . GLU A 1 237 ? 147.890 160.825 181.067 1.00 103.18 237 GLU C CA 1
ATOM 1911 C C . GLU A 1 237 ? 149.058 160.651 180.105 1.00 104.96 237 GLU C C 1
ATOM 1912 O O . GLU A 1 237 ? 149.957 159.844 180.365 1.00 104.52 237 GLU C O 1
ATOM 1918 N N . ASP A 1 238 ? 149.064 161.388 178.997 1.00 95.46 238 ASP C N 1
ATOM 1919 C CA . ASP A 1 238 ? 150.096 161.264 177.978 1.00 89.13 238 ASP C CA 1
ATOM 1920 C C . ASP A 1 238 ? 151.201 162.302 178.112 1.00 90.39 238 ASP C C 1
ATOM 1921 O O . ASP A 1 238 ? 152.093 162.345 177.260 1.00 93.14 238 ASP C O 1
ATOM 1926 N N . ILE A 1 239 ? 151.161 163.143 179.148 1.00 84.25 239 ILE C N 1
ATOM 1927 C CA . ILE A 1 239 ? 152.200 164.162 179.316 1.00 84.28 239 ILE C CA 1
ATOM 1928 C C . ILE A 1 239 ? 153.589 163.552 179.473 1.00 86.72 239 ILE C C 1
ATOM 1929 O O . ILE A 1 239 ? 154.518 164.009 178.787 1.00 91.45 239 ILE C O 1
ATOM 1934 N N . PRO A 1 240 ? 153.814 162.555 180.338 1.00 83.57 240 PRO C N 1
ATOM 1935 C CA . PRO A 1 240 ? 155.162 161.967 180.412 1.00 79.53 240 PRO C CA 1
ATOM 1936 C C . PRO A 1 240 ? 155.626 161.334 179.112 1.00 76.79 240 PRO C C 1
ATOM 1937 O O . PRO A 1 240 ? 156.818 161.406 178.795 1.00 79.92 240 PRO C O 1
ATOM 1941 N N . ALA A 1 241 ? 154.721 160.728 178.341 1.00 81.76 241 ALA C N 1
ATOM 1942 C CA . ALA A 1 241 ? 155.134 160.041 177.121 1.00 79.01 241 ALA C CA 1
ATOM 1943 C C . ALA A 1 241 ? 155.748 160.997 176.108 1.00 80.29 241 ALA C C 1
ATOM 1944 O O . ALA A 1 241 ? 156.599 160.591 175.310 1.00 88.40 241 ALA C O 1
ATOM 1946 N N . ALA A 1 242 ? 155.339 162.262 176.124 1.00 72.14 242 ALA C N 1
ATOM 1947 C CA . ALA A 1 242 ? 155.811 163.240 175.155 1.00 72.78 242 ALA C CA 1
ATOM 1948 C C . ALA A 1 242 ? 157.039 164.013 175.619 1.00 76.07 242 ALA C C 1
ATOM 1949 O O . ALA A 1 242 ? 157.559 164.830 174.852 1.00 77.67 242 ALA C O 1
ATOM 1951 N N . THR A 1 243 ? 157.521 163.783 176.844 1.00 78.69 243 THR C N 1
ATOM 1952 C CA . THR A 1 243 ? 158.593 164.607 177.392 1.00 73.26 243 THR C CA 1
ATOM 1953 C C . THR A 1 243 ? 159.647 163.783 178.126 1.00 78.36 243 THR C C 1
ATOM 1954 O O . THR A 1 243 ? 160.306 164.295 179.036 1.00 89.41 243 THR C O 1
ATOM 1958 N N . GLN A 1 244 ? 159.830 162.519 177.754 1.00 76.79 244 GLN C N 1
ATOM 1959 C CA . GLN A 1 244 ? 160.781 161.636 178.426 1.00 70.12 244 GLN C CA 1
ATOM 1960 C C . GLN A 1 244 ? 161.961 161.363 177.500 1.00 77.65 244 GLN C C 1
ATOM 1961 O O . GLN A 1 244 ? 161.843 160.588 176.545 1.00 88.37 244 GLN C O 1
ATOM 1967 N N . LEU A 1 245 ? 163.096 161.995 177.792 1.00 79.47 245 LEU C N 1
ATOM 1968 C CA . LEU A 1 245 ? 164.332 161.830 177.042 1.00 79.11 245 LEU C CA 1
ATOM 1969 C C . LEU A 1 245 ? 165.482 161.608 178.017 1.00 81.74 245 LEU C C 1
ATOM 1970 O O . LEU A 1 245 ? 165.341 161.784 179.229 1.00 90.21 245 LEU C O 1
ATOM 1975 N N . PHE A 1 246 ? 166.631 161.218 177.474 1.00 83.88 246 PHE C N 1
ATOM 1976 C CA . PHE A 1 246 ? 167.831 160.958 178.258 1.00 76.41 246 PHE C CA 1
ATOM 1977 C C . PHE A 1 246 ? 168.876 162.022 177.947 1.00 79.89 246 PHE C C 1
ATOM 1978 O O . PHE A 1 246 ? 169.230 162.228 176.782 1.00 88.20 246 PHE C O 1
ATOM 1986 N N . THR A 1 247 ? 169.364 162.696 178.990 1.00 66.11 247 THR C N 1
ATOM 1987 C CA . THR A 1 247 ? 170.277 163.821 178.833 1.00 69.38 247 THR C CA 1
ATOM 1988 C C . THR A 1 247 ? 171.714 163.327 178.654 1.00 78.02 247 THR C C 1
ATOM 1989 O O . THR A 1 247 ? 172.145 162.410 179.356 1.00 80.96 247 THR C O 1
ATOM 1993 N N . PRO A 1 248 ? 172.467 163.911 177.720 1.00 77.60 248 PRO C N 1
ATOM 1994 C CA . PRO A 1 248 ? 173.879 163.539 177.569 1.00 69.55 248 PRO C CA 1
ATOM 1995 C C . PRO A 1 248 ? 174.677 163.822 178.834 1.00 70.16 248 PRO C C 1
ATOM 1996 O O . PRO A 1 248 ? 174.404 164.771 179.570 1.00 77.08 248 PRO C O 1
ATOM 2000 N N . ASN A 1 249 ? 175.684 162.979 179.073 1.00 63.58 249 ASN C N 1
ATOM 2001 C CA . ASN A 1 249 ? 176.400 163.007 180.345 1.00 62.35 249 ASN C CA 1
ATOM 2002 C C . ASN A 1 249 ? 177.225 164.279 180.512 1.00 67.89 249 ASN C C 1
ATOM 2003 O O . ASN A 1 249 ? 177.321 164.817 181.621 1.00 77.19 249 ASN C O 1
ATOM 2008 N N . TRP A 1 250 ? 177.844 164.766 179.434 1.00 63.97 250 TRP C N 1
ATOM 2009 C CA . TRP A 1 250 ? 178.712 165.934 179.559 1.00 54.76 250 TRP C CA 1
ATOM 2010 C C . TRP A 1 250 ? 177.914 167.187 179.905 1.00 64.78 250 TRP C C 1
ATOM 2011 O O . TRP A 1 250 ? 178.387 168.039 180.665 1.00 73.89 250 TRP C O 1
ATOM 2022 N N . ILE A 1 251 ? 176.694 167.307 179.376 1.00 67.12 251 ILE C N 1
ATOM 2023 C CA . ILE A 1 251 ? 175.833 168.430 179.739 1.00 58.80 251 ILE C CA 1
ATOM 2024 C C . ILE A 1 251 ? 175.478 168.372 181.220 1.00 62.94 251 ILE C C 1
ATOM 2025 O O . ILE A 1 251 ? 175.479 169.395 181.917 1.00 70.48 251 ILE C O 1
ATOM 2030 N N . VAL A 1 252 ? 175.167 167.176 181.722 1.00 64.30 252 VAL C N 1
ATOM 2031 C CA . VAL A 1 252 ? 174.831 167.021 183.134 1.00 57.56 252 VAL C CA 1
ATOM 2032 C C . VAL A 1 252 ? 176.027 167.370 184.010 1.00 58.25 252 VAL C C 1
ATOM 2033 O O . VAL A 1 252 ? 175.882 168.011 185.057 1.00 67.70 252 VAL C O 1
ATOM 2037 N N . GLN A 1 253 ? 177.225 166.940 183.607 1.00 59.62 253 GLN C N 1
ATOM 2038 C CA . GLN A 1 253 ? 178.422 167.273 184.373 1.00 57.64 253 GLN C CA 1
ATOM 2039 C C . GLN A 1 253 ? 178.679 168.774 184.370 1.00 62.71 253 GLN C C 1
ATOM 2040 O O . GLN A 1 253 ? 179.054 169.348 185.398 1.00 65.84 253 GLN C O 1
ATOM 2046 N N . TYR A 1 254 ? 178.477 169.428 183.223 1.00 61.16 254 TYR C N 1
ATOM 2047 C CA . TYR A 1 254 ? 178.622 170.879 183.163 1.00 48.39 254 TYR C CA 1
ATOM 2048 C C . TYR A 1 254 ? 177.635 171.571 184.094 1.00 54.89 254 TYR C C 1
ATOM 2049 O O . TYR A 1 254 ? 177.992 172.532 184.785 1.00 61.56 254 TYR C O 1
ATOM 2058 N N . LEU A 1 255 ? 176.387 171.100 184.123 1.00 63.22 255 LEU C N 1
ATOM 2059 C CA . LEU A 1 255 ? 175.388 171.713 184.994 1.00 53.76 255 LEU C CA 1
ATOM 2060 C C . LEU A 1 255 ? 175.719 171.502 186.468 1.00 55.30 255 LEU C C 1
ATOM 2061 O O . LEU A 1 255 ? 175.611 172.434 187.272 1.00 58.93 255 LEU C O 1
ATOM 2066 N N . VAL A 1 256 ? 176.116 170.284 186.844 1.00 61.71 256 VAL C N 1
ATOM 2067 C CA . VAL A 1 256 ? 176.304 169.969 188.257 1.00 56.70 256 VAL C CA 1
ATOM 2068 C C . VAL A 1 256 ? 177.583 170.600 188.795 1.00 59.19 256 VAL C C 1
ATOM 2069 O O . VAL A 1 256 ? 177.596 171.154 189.901 1.00 67.11 256 VAL C O 1
ATOM 2073 N N . GLN A 1 257 ? 178.676 170.530 188.033 1.00 63.09 257 GLN C N 1
ATOM 2074 C CA . GLN A 1 257 ? 179.960 170.995 188.546 1.00 55.90 257 GLN C CA 1
ATOM 2075 C C . GLN A 1 257 ? 180.025 172.509 188.701 1.00 63.55 257 GLN C C 1
ATOM 2076 O O . GLN A 1 257 ? 180.881 173.003 189.441 1.00 73.02 257 GLN C O 1
ATOM 2082 N N . ASN A 1 258 ? 179.150 173.254 188.032 1.00 62.48 258 ASN C N 1
ATOM 2083 C CA . ASN A 1 258 ? 179.152 174.707 188.119 1.00 52.73 258 ASN C CA 1
ATOM 2084 C C . ASN A 1 258 ? 178.127 175.252 189.104 1.00 56.36 258 ASN C C 1
ATOM 2085 O O . ASN A 1 258 ? 177.990 176.473 189.218 1.00 64.25 258 ASN C O 1
ATOM 2090 N N . SER A 1 259 ? 177.404 174.387 189.811 1.00 62.44 259 SER C N 1
ATOM 2091 C CA . SER A 1 259 ? 176.443 174.820 190.818 1.00 60.03 259 SER C CA 1
ATOM 2092 C C . SER A 1 259 ? 176.804 174.343 192.215 1.00 69.11 259 SER C C 1
ATOM 2093 O O . SER A 1 259 ? 176.866 175.156 193.144 1.00 79.93 259 SER C O 1
ATOM 2096 N N . VAL A 1 260 ? 177.046 173.045 192.394 1.00 66.92 260 VAL C N 1
ATOM 2097 C CA . VAL A 1 260 ? 177.436 172.529 193.703 1.00 65.04 260 VAL C CA 1
ATOM 2098 C C . VAL A 1 260 ? 178.933 172.705 193.922 1.00 69.86 260 VAL C C 1
ATOM 2099 O O . VAL A 1 260 ? 179.376 173.194 194.971 1.00 85.05 260 VAL C O 1
ATOM 2103 N N . GLY A 1 261 ? 179.733 172.307 192.930 1.00 62.91 261 GLY C N 1
ATOM 2104 C CA . GLY A 1 261 ? 181.168 172.495 193.028 1.00 64.29 261 GLY C CA 1
ATOM 2105 C C . GLY A 1 261 ? 181.556 173.955 193.142 1.00 75.13 261 GLY C C 1
ATOM 2106 O O . GLY A 1 261 ? 182.497 174.301 193.857 1.00 80.49 261 GLY C O 1
ATOM 2107 N N . ARG A 1 262 ? 180.837 174.833 192.438 1.00 71.97 262 ARG C N 1
ATOM 2108 C CA . ARG A 1 262 ? 181.100 176.263 192.554 1.00 70.13 262 ARG C CA 1
ATOM 2109 C C . ARG A 1 262 ? 180.817 176.762 193.965 1.00 71.30 262 ARG C C 1
ATOM 2110 O O . ARG A 1 262 ? 181.583 177.564 194.515 1.00 78.10 262 ARG C O 1
ATOM 2118 N N . GLN A 1 263 ? 179.721 176.297 194.567 1.00 70.35 263 GLN C N 1
ATOM 2119 C CA . GLN A 1 263 ? 179.409 176.688 195.937 1.00 71.38 263 GLN C CA 1
ATOM 2120 C C . GLN A 1 263 ? 180.490 176.219 196.899 1.00 76.78 263 GLN C C 1
ATOM 2121 O O . GLN A 1 263 ? 180.877 176.954 197.815 1.00 78.32 263 GLN C O 1
ATOM 2127 N N . TRP A 1 264 ? 180.984 174.993 196.716 1.00 75.71 264 TRP C N 1
ATOM 2128 C CA . TRP A 1 264 ? 182.053 174.510 197.587 1.00 69.07 264 TRP C CA 1
ATOM 2129 C C . TRP A 1 264 ? 183.344 175.295 197.377 1.00 70.34 264 TRP C C 1
ATOM 2130 O O . TRP A 1 264 ? 184.043 175.617 198.344 1.00 69.17 264 TRP C O 1
ATOM 2141 N N . LEU A 1 265 ? 183.678 175.612 196.124 1.00 71.47 265 LEU C N 1
ATOM 2142 C CA . LEU A 1 265 ? 184.938 176.282 195.827 1.00 65.48 265 LEU C CA 1
ATOM 2143 C C . LEU A 1 265 ? 184.931 177.755 196.211 1.00 71.28 265 LEU C C 1
ATOM 2144 O O . LEU A 1 265 ? 186.006 178.330 196.408 1.00 76.65 265 LEU C O 1
ATOM 2149 N N . GLN A 1 266 ? 183.758 178.384 196.302 1.00 81.33 266 GLN C N 1
ATOM 2150 C CA . GLN A 1 266 ? 183.715 179.774 196.748 1.00 78.59 266 GLN C CA 1
ATOM 2151 C C . GLN A 1 266 ? 184.232 179.912 198.175 1.00 84.33 266 GLN C C 1
ATOM 2152 O O . GLN A 1 266 ? 184.991 180.838 198.482 1.00 87.99 266 GLN C O 1
ATOM 2158 N N . THR A 1 267 ? 183.830 179.001 199.062 1.00 84.57 267 THR C N 1
ATOM 2159 C CA . THR A 1 267 ? 184.280 179.052 200.449 1.00 81.20 267 THR C CA 1
ATOM 2160 C C . THR A 1 267 ? 185.700 178.523 200.617 1.00 84.20 267 THR C C 1
ATOM 2161 O O . THR A 1 267 ? 186.456 179.043 201.445 1.00 81.23 267 THR C O 1
ATOM 2165 N N . TYR A 1 268 ? 186.092 177.514 199.834 1.00 85.62 268 TYR C N 1
ATOM 2166 C CA . TYR A 1 268 ? 187.400 176.871 199.944 1.00 79.11 268 TYR C CA 1
ATOM 2167 C C . TYR A 1 268 ? 188.085 176.938 198.585 1.00 86.24 268 TYR C C 1
ATOM 2168 O O . TYR A 1 268 ? 188.120 175.943 197.846 1.00 89.13 268 TYR C O 1
ATOM 2177 N N . PRO A 1 269 ? 188.636 178.098 198.217 1.00 90.00 269 PRO C N 1
ATOM 2178 C CA . PRO A 1 269 ? 189.280 178.216 196.899 1.00 87.40 269 PRO C CA 1
ATOM 2179 C C . PRO A 1 269 ? 190.461 177.281 196.705 1.00 90.61 269 PRO C C 1
ATOM 2180 O O . PRO A 1 269 ? 190.676 176.797 195.587 1.00 94.37 269 PRO C O 1
ATOM 2184 N N . ASP A 1 270 ? 191.238 177.015 197.755 1.00 106.87 270 ASP C N 1
ATOM 2185 C CA . ASP A 1 270 ? 192.413 176.151 197.657 1.00 104.66 270 ASP C CA 1
ATOM 2186 C C . ASP A 1 270 ? 192.048 174.765 198.181 1.00 106.68 270 ASP C C 1
ATOM 2187 O O . ASP A 1 270 ? 192.403 174.373 199.293 1.00 112.98 270 ASP C O 1
ATOM 2192 N N . SER A 1 271 ? 191.326 174.014 197.357 1.00 94.88 271 SER C N 1
ATOM 2193 C CA . SER A 1 271 ? 190.927 172.662 197.706 1.00 98.71 271 SER C CA 1
ATOM 2194 C C . SER A 1 271 ? 191.195 171.723 196.540 1.00 98.63 271 SER C C 1
ATOM 2195 O O . SER A 1 271 ? 191.104 172.129 195.377 1.00 97.51 271 SER C O 1
ATOM 2198 N N . PRO A 1 272 ? 191.524 170.453 196.822 1.00 99.33 272 PRO C N 1
ATOM 2199 C CA . PRO A 1 272 ? 191.798 169.471 195.765 1.00 99.08 272 PRO C CA 1
ATOM 2200 C C . PRO A 1 272 ? 190.537 168.900 195.119 1.00 100.45 272 PRO C C 1
ATOM 2201 O O . PRO A 1 272 ? 190.405 167.690 194.929 1.00 104.30 272 PRO C O 1
ATOM 2205 N N . LEU A 1 273 ? 189.601 169.783 194.777 1.00 91.51 273 LEU C N 1
ATOM 2206 C CA . LEU A 1 273 ? 188.376 169.405 194.088 1.00 89.80 273 LEU C CA 1
ATOM 2207 C C . LEU A 1 273 ? 188.273 169.989 192.691 1.00 90.65 273 LEU C C 1
ATOM 2208 O O . LEU A 1 273 ? 187.644 169.380 191.824 1.00 91.62 273 LEU C O 1
ATOM 2213 N N . LYS A 1 274 ? 188.889 171.149 192.453 1.00 94.36 274 LYS C N 1
ATOM 2214 C CA . LYS A 1 274 ? 188.833 171.770 191.135 1.00 92.82 274 LYS C CA 1
ATOM 2215 C C . LYS A 1 274 ? 189.527 170.919 190.080 1.00 94.41 274 LYS C C 1
ATOM 2216 O O . LYS A 1 274 ? 189.148 170.962 188.905 1.00 99.80 274 LYS C O 1
ATOM 2222 N N . ASP A 1 275 ? 190.534 170.138 190.476 1.00 100.55 275 ASP C N 1
ATOM 2223 C CA . ASP A 1 275 ? 191.221 169.272 189.526 1.00 101.50 275 ASP C CA 1
ATOM 2224 C C . ASP A 1 275 ? 190.395 168.049 189.150 1.00 102.17 275 ASP C C 1
ATOM 2225 O O . ASP A 1 275 ? 190.675 167.421 188.124 1.00 102.34 275 ASP C O 1
ATOM 2230 N N . LYS A 1 276 ? 189.394 167.695 189.953 1.00 98.00 276 LYS C N 1
ATOM 2231 C CA . LYS A 1 276 ? 188.534 166.557 189.658 1.00 94.93 276 LYS C CA 1
ATOM 2232 C C . LYS A 1 276 ? 187.329 166.922 188.802 1.00 97.42 276 LYS C C 1
ATOM 2233 O O . LYS A 1 276 ? 186.596 166.021 188.380 1.00 97.61 276 LYS C O 1
ATOM 2239 N N . MET A 1 277 ? 187.104 168.205 188.539 1.00 85.69 277 MET C N 1
ATOM 2240 C CA . MET A 1 277 ? 185.961 168.668 187.758 1.00 79.39 277 MET C CA 1
ATOM 2241 C C . MET A 1 277 ? 186.480 169.291 186.469 1.00 82.31 277 MET C C 1
ATOM 2242 O O . MET A 1 277 ? 187.036 170.394 186.484 1.00 88.68 277 MET C O 1
ATOM 2247 N N . GLU A 1 278 ? 186.296 168.581 185.355 1.00 82.28 278 GLU C N 1
ATOM 2248 C CA . GLU A 1 278 ? 186.816 169.044 184.074 1.00 80.48 278 GLU C CA 1
ATOM 2249 C C . GLU A 1 278 ? 186.000 170.189 183.489 1.00 82.52 278 GLU C C 1
ATOM 2250 O O . GLU A 1 278 ? 186.536 170.990 182.717 1.00 85.92 278 GLU C O 1
ATOM 2256 N N . TYR A 1 279 ? 184.718 170.283 183.832 1.00 67.64 279 TYR C N 1
ATOM 2257 C CA . TYR A 1 279 ? 183.825 171.266 183.234 1.00 58.31 279 TYR C CA 1
ATOM 2258 C C . TYR A 1 279 ? 183.601 172.485 184.118 1.00 64.41 279 TYR C C 1
ATOM 2259 O O . TYR A 1 279 ? 182.713 173.291 183.824 1.00 75.59 279 TYR C O 1
ATOM 2268 N N . TYR A 1 280 ? 184.374 172.641 185.188 1.00 64.61 280 TYR C N 1
ATOM 2269 C CA . TYR A 1 280 ? 184.263 173.835 186.013 1.00 60.40 280 TYR C CA 1
ATOM 2270 C C . TYR A 1 280 ? 184.853 175.030 185.276 1.00 68.55 280 TYR C C 1
ATOM 2271 O O . TYR A 1 280 ? 185.964 174.958 184.743 1.00 78.54 280 TYR C O 1
ATOM 2280 N N . ILE A 1 281 ? 184.109 176.133 185.250 1.00 70.36 281 ILE C N 1
ATOM 2281 C CA . ILE A 1 281 ? 184.480 177.321 184.490 1.00 65.43 281 ILE C CA 1
ATOM 2282 C C . ILE A 1 281 ? 185.070 178.350 185.442 1.00 67.88 281 ILE C C 1
ATOM 2283 O O . ILE A 1 281 ? 184.452 178.698 186.456 1.00 68.81 281 ILE C O 1
ATOM 2288 N N . GLU A 1 282 ? 186.261 178.837 185.119 1.00 87.43 282 GLU C N 1
ATOM 2289 C CA . GLU A 1 282 ? 186.892 179.871 185.929 1.00 87.72 282 GLU C CA 1
ATOM 2290 C C . GLU A 1 282 ? 186.179 181.202 185.718 1.00 93.86 282 GLU C C 1
ATOM 2291 O O . GLU A 1 282 ? 185.980 181.617 184.570 1.00 94.21 282 GLU C O 1
ATOM 2297 N N . PRO A 1 283 ? 185.778 181.892 186.784 1.00 90.66 283 PRO C N 1
ATOM 2298 C CA . PRO A 1 283 ? 185.121 183.192 186.614 1.00 85.43 283 PRO C CA 1
ATOM 2299 C C . PRO A 1 283 ? 186.063 184.220 186.006 1.00 88.96 283 PRO C C 1
ATOM 2300 O O . PRO A 1 283 ? 187.278 184.184 186.210 1.00 94.34 283 PRO C O 1
ATOM 2304 N N . ALA A 1 284 ? 185.483 185.146 185.247 1.00 94.78 284 ALA C N 1
ATOM 2305 C CA . ALA A 1 284 ? 186.255 186.232 184.668 1.00 93.55 284 ALA C CA 1
ATOM 2306 C C . ALA A 1 284 ? 186.633 187.246 185.747 1.00 96.90 284 ALA C C 1
ATOM 2307 O O . ALA A 1 284 ? 186.094 187.249 186.857 1.00 104.18 284 ALA C O 1
ATOM 2309 N N . GLU A 1 285 ? 187.582 188.114 185.409 1.00 102.02 285 GLU C N 1
ATOM 2310 C CA . GLU A 1 285 ? 188.017 189.143 186.344 1.00 102.86 285 GLU C CA 1
ATOM 2311 C C . GLU A 1 285 ? 186.921 190.186 186.526 1.00 104.66 285 GLU C C 1
ATOM 2312 O O . GLU A 1 285 ? 186.357 190.688 185.549 1.00 107.64 285 GLU C O 1
ATOM 2318 N N . GLN A 1 286 ? 186.624 190.512 187.778 1.00 92.79 286 GLN C N 1
ATOM 2319 C CA . GLN A 1 286 ? 185.563 191.444 188.121 1.00 91.10 286 GLN C CA 1
ATOM 2320 C C . GLN A 1 286 ? 186.149 192.714 188.724 1.00 97.85 286 GLN C C 1
ATOM 2321 O O . GLN A 1 286 ? 187.303 192.749 189.159 1.00 101.81 286 GLN C O 1
ATOM 2327 N N . THR A 1 287 ? 185.334 193.765 188.742 1.00 106.58 287 THR C N 1
ATOM 2328 C CA . THR A 1 287 ? 185.739 195.017 189.353 1.00 104.94 287 THR C CA 1
ATOM 2329 C C . THR A 1 287 ? 185.836 194.853 190.868 1.00 107.22 287 THR C C 1
ATOM 2330 O O . THR A 1 287 ? 185.193 193.974 191.448 1.00 108.25 287 THR C O 1
ATOM 2334 N N . PRO A 1 288 ? 186.650 195.681 191.531 1.00 112.29 288 PRO C N 1
ATOM 2335 C CA . PRO A 1 288 ? 186.794 195.545 192.991 1.00 110.43 288 PRO C CA 1
ATOM 2336 C C . PRO A 1 288 ? 185.487 195.681 193.752 1.00 108.15 288 PRO C C 1
ATOM 2337 O O . PRO A 1 288 ? 185.320 195.031 194.791 1.00 111.92 288 PRO C O 1
ATOM 2341 N N . GLU A 1 289 ? 184.555 196.508 193.273 1.00 109.83 289 GLU C N 1
ATOM 2342 C CA . GLU A 1 289 ? 183.265 196.631 193.944 1.00 110.36 289 GLU C CA 1
ATOM 2343 C C . GLU A 1 289 ? 182.489 195.321 193.893 1.00 112.20 289 GLU C C 1
ATOM 2344 O O . GLU A 1 289 ? 181.883 194.910 194.891 1.00 114.93 289 GLU C O 1
ATOM 2350 N N . VAL A 1 290 ? 182.497 194.649 192.740 1.00 102.49 290 VAL C N 1
ATOM 2351 C CA . VAL A 1 290 ? 181.798 193.373 192.615 1.00 99.94 290 VAL C CA 1
ATOM 2352 C C . VAL A 1 290 ? 182.436 192.325 193.518 1.00 99.61 290 VAL C C 1
ATOM 2353 O O . VAL A 1 290 ? 181.738 191.537 194.168 1.00 101.87 290 VAL C O 1
ATOM 2357 N N . GLN A 1 291 ? 183.769 192.298 193.574 1.00 99.87 291 GLN C N 1
ATOM 2358 C CA . GLN A 1 291 ? 184.453 191.351 194.448 1.00 99.88 291 GLN C CA 1
ATOM 2359 C C . GLN A 1 291 ? 184.126 191.613 195.913 1.00 102.64 291 GLN C C 1
ATOM 2360 O O . GLN A 1 291 ? 183.898 190.674 196.684 1.00 104.91 291 GLN C O 1
ATOM 2366 N N . ALA A 1 292 ? 184.104 192.886 196.317 1.00 106.90 292 ALA C N 1
ATOM 2367 C CA . ALA A 1 292 ? 183.763 193.219 197.696 1.00 106.57 292 ALA C CA 1
ATOM 2368 C C . ALA A 1 292 ? 182.328 192.826 198.019 1.00 108.05 292 ALA C C 1
ATOM 2369 O O . ALA A 1 292 ? 182.045 192.323 199.113 1.00 106.46 292 ALA C O 1
ATOM 2371 N N . GLN A 1 293 ? 181.406 193.056 197.082 1.00 109.03 293 GLN C N 1
ATOM 2372 C CA . GLN A 1 293 ? 180.019 192.655 197.294 1.00 105.95 293 GLN C CA 1
ATOM 2373 C C . GLN A 1 293 ? 179.894 191.142 197.422 1.00 106.98 293 GLN C C 1
ATOM 2374 O O . GLN A 1 293 ? 179.144 190.643 198.268 1.00 107.81 293 GLN C O 1
ATOM 2380 N N . LEU A 1 294 ? 180.620 190.396 196.587 1.00 105.57 294 LEU C N 1
ATOM 2381 C CA . LEU A 1 294 ? 180.558 188.939 196.646 1.00 104.78 294 LEU C CA 1
ATOM 2382 C C . LEU A 1 294 ? 181.155 188.406 197.942 1.00 106.00 294 LEU C C 1
ATOM 2383 O O . LEU A 1 294 ? 180.635 187.445 198.521 1.00 104.91 294 LEU C O 1
ATOM 2388 N N . ALA A 1 295 ? 182.248 189.012 198.412 1.00 108.91 295 ALA C N 1
ATOM 2389 C CA . ALA A 1 295 ? 182.906 188.529 199.621 1.00 103.85 295 ALA C CA 1
ATOM 2390 C C . ALA A 1 295 ? 182.061 188.726 200.872 1.00 105.64 295 ALA C C 1
ATOM 2391 O O . ALA A 1 295 ? 182.296 188.045 201.875 1.00 105.19 295 ALA C O 1
ATOM 2393 N N . ALA A 1 296 ? 181.086 189.635 200.840 1.00 109.98 296 ALA C N 1
ATOM 2394 C CA . ALA A 1 296 ? 180.280 189.924 202.019 1.00 107.48 296 ALA C CA 1
ATOM 2395 C C . ALA A 1 296 ? 179.171 188.907 202.254 1.00 108.13 296 ALA C C 1
ATOM 2396 O O . ALA A 1 296 ? 178.578 188.906 203.338 1.00 107.04 296 ALA C O 1
ATOM 2398 N N . ILE A 1 297 ? 178.875 188.049 201.279 1.00 103.51 297 ILE C N 1
ATOM 2399 C CA . ILE A 1 297 ? 177.821 187.050 201.422 1.00 103.12 297 ILE C CA 1
ATOM 2400 C C . ILE A 1 297 ? 178.353 185.627 201.453 1.00 105.51 297 ILE C C 1
ATOM 2401 O O . ILE A 1 297 ? 177.562 184.693 201.661 1.00 108.21 297 ILE C O 1
ATOM 2406 N N . THR A 1 298 ? 179.649 185.426 201.257 1.00 104.47 298 THR C N 1
ATOM 2407 C CA . THR A 1 298 ? 180.215 184.083 201.266 1.00 103.65 298 THR C CA 1
ATOM 2408 C C . THR A 1 298 ? 180.398 183.603 202.701 1.00 104.15 298 THR C C 1
ATOM 2409 O O . THR A 1 298 ? 181.077 184.276 203.485 1.00 104.95 298 THR C O 1
ATOM 2413 N N . PRO A 1 299 ? 179.818 182.468 203.085 1.00 99.13 299 PRO C N 1
ATOM 2414 C CA . PRO A 1 299 ? 180.028 181.958 204.443 1.00 96.67 299 PRO C CA 1
ATOM 2415 C C . PRO A 1 299 ? 181.462 181.499 204.650 1.00 99.77 299 PRO C C 1
ATOM 2416 O O . PRO A 1 299 ? 182.168 181.133 203.707 1.00 102.43 299 PRO C O 1
ATOM 2420 N N . ALA A 1 300 ? 181.893 181.529 205.911 1.00 100.73 300 ALA C N 1
ATOM 2421 C CA . ALA A 1 300 ? 183.259 181.159 206.255 1.00 101.43 300 ALA C CA 1
ATOM 2422 C C . ALA A 1 300 ? 183.461 179.656 206.388 1.00 103.09 300 ALA C C 1
ATOM 2423 O O . ALA A 1 300 ? 184.611 179.205 206.421 1.00 101.62 300 ALA C O 1
ATOM 2425 N N . SER A 1 301 ? 182.387 178.874 206.466 1.00 102.88 301 SER C N 1
ATOM 2426 C CA . SER A 1 301 ? 182.508 177.430 206.600 1.00 97.69 301 SER C CA 1
ATOM 2427 C C . SER A 1 301 ? 181.231 176.777 206.096 1.00 98.74 301 SER C C 1
ATOM 2428 O O . SER A 1 301 ? 180.144 177.350 206.200 1.00 102.50 301 SER C O 1
ATOM 2431 N N . ILE A 1 302 ? 181.377 175.572 205.550 1.00 89.28 302 ILE C N 1
ATOM 2432 C CA . ILE A 1 302 ? 180.257 174.795 205.034 1.00 87.91 302 ILE C CA 1
ATOM 2433 C C . ILE A 1 302 ? 180.300 173.411 205.664 1.00 93.63 302 ILE C C 1
ATOM 2434 O O . ILE A 1 302 ? 181.341 172.746 205.642 1.00 96.42 302 ILE C O 1
ATOM 2439 N N . GLU A 1 303 ? 179.176 172.984 206.226 1.00 101.01 303 GLU C N 1
ATOM 2440 C CA . GLU A 1 303 ? 179.070 171.629 206.756 1.00 97.35 303 GLU C CA 1
ATOM 2441 C C . GLU A 1 303 ? 178.589 170.687 205.660 1.00 97.60 303 GLU C C 1
ATOM 2442 O O . GLU A 1 303 ? 177.587 170.982 204.998 1.00 100.34 303 GLU C O 1
ATOM 2448 N N . PRO A 1 304 ? 179.276 169.565 205.428 1.00 87.38 304 PRO C N 1
ATOM 2449 C CA . PRO A 1 304 ? 178.890 168.687 204.311 1.00 87.66 304 PRO C CA 1
ATOM 2450 C C . PRO A 1 304 ? 177.462 168.175 204.388 1.00 89.97 304 PRO C C 1
ATOM 2451 O O . PRO A 1 304 ? 176.828 168.001 203.340 1.00 88.41 304 PRO C O 1
ATOM 2455 N N . GLU A 1 305 ? 176.932 167.926 205.582 1.00 95.11 305 GLU C N 1
ATOM 2456 C CA . GLU A 1 305 ? 175.546 167.472 205.704 1.00 90.36 305 GLU C CA 1
ATOM 2457 C C . GLU A 1 305 ? 174.585 168.651 205.818 1.00 95.11 305 GLU C C 1
ATOM 2458 O O . GLU A 1 305 ? 173.709 168.687 206.679 1.00 104.14 305 GLU C O 1
ATOM 2464 N N . SER A 1 306 ? 174.745 169.628 204.930 1.00 84.32 306 SER C N 1
ATOM 2465 C CA . SER A 1 306 ? 173.823 170.750 204.857 1.00 80.36 306 SER C CA 1
ATOM 2466 C C . SER A 1 306 ? 173.549 171.197 203.430 1.00 83.13 306 SER C C 1
ATOM 2467 O O . SER A 1 306 ? 172.816 172.172 203.240 1.00 92.14 306 SER C O 1
ATOM 2470 N N . ILE A 1 307 ? 174.103 170.522 202.431 1.00 68.00 307 ILE C N 1
ATOM 2471 C CA . ILE A 1 307 ? 173.915 170.892 201.035 1.00 63.12 307 ILE C CA 1
ATOM 2472 C C . ILE A 1 307 ? 172.717 170.123 200.500 1.00 71.45 307 ILE C C 1
ATOM 2473 O O . ILE A 1 307 ? 172.733 168.889 200.449 1.00 84.61 307 ILE C O 1
ATOM 2478 N N . LYS A 1 308 ? 171.677 170.848 200.103 1.00 67.65 308 LYS C N 1
ATOM 2479 C CA . LYS A 1 308 ? 170.438 170.254 199.621 1.00 57.18 308 LYS C CA 1
ATOM 2480 C C . LYS A 1 308 ? 170.360 170.439 198.112 1.00 59.19 308 LYS C C 1
ATOM 2481 O O . LYS A 1 308 ? 170.418 171.570 197.619 1.00 67.65 308 LYS C O 1
ATOM 2487 N N . VAL A 1 309 ? 170.228 169.333 197.386 1.00 61.94 309 VAL C N 1
ATOM 2488 C CA . VAL A 1 309 ? 170.132 169.340 195.932 1.00 53.78 309 VAL C CA 1
ATOM 2489 C C . VAL A 1 309 ? 168.823 168.671 195.541 1.00 59.04 309 VAL C C 1
ATOM 2490 O O . VAL A 1 309 ? 168.517 167.571 196.018 1.00 69.55 309 VAL C O 1
ATOM 2494 N N . LEU A 1 310 ? 168.059 169.337 194.676 1.00 56.83 310 LEU C N 1
ATOM 2495 C CA . LEU A 1 310 ? 166.741 168.887 194.255 1.00 55.62 310 LEU C CA 1
ATOM 2496 C C . LEU A 1 310 ? 166.684 168.756 192.740 1.00 59.16 310 LEU C C 1
ATOM 2497 O O . LEU A 1 310 ? 167.209 169.604 192.012 1.00 66.79 310 LEU C O 1
ATOM 2502 N N . ASP A 1 311 ? 166.045 167.685 192.273 1.00 69.53 311 ASP C N 1
ATOM 2503 C CA . ASP A 1 311 ? 165.719 167.522 190.859 1.00 57.74 311 ASP C CA 1
ATOM 2504 C C . ASP A 1 311 ? 164.203 167.533 190.701 1.00 69.51 311 ASP C C 1
ATOM 2505 O O . ASP A 1 311 ? 163.541 166.524 190.995 1.00 75.54 311 ASP C O 1
ATOM 2510 N N . PRO A 1 312 ? 163.607 168.641 190.251 1.00 69.41 312 PRO C N 1
ATOM 2511 C CA . PRO A 1 312 ? 162.139 168.699 190.147 1.00 64.47 312 PRO C CA 1
ATOM 2512 C C . PRO A 1 312 ? 161.558 167.730 189.136 1.00 72.88 312 PRO C C 1
ATOM 2513 O O . PRO A 1 312 ? 160.371 167.398 189.233 1.00 79.43 312 PRO C O 1
ATOM 2517 N N . ALA A 1 313 ? 162.346 167.282 188.159 1.00 72.15 313 ALA C N 1
ATOM 2518 C CA . ALA A 1 313 ? 161.926 166.254 187.205 1.00 64.51 313 ALA C CA 1
ATOM 2519 C C . ALA A 1 313 ? 163.084 165.265 187.099 1.00 73.16 313 ALA C C 1
ATOM 2520 O O . ALA A 1 313 ? 163.942 165.390 186.222 1.00 84.97 313 ALA C O 1
ATOM 2522 N N . CYS A 1 314 ? 163.095 164.275 187.994 1.00 75.21 314 CYS C N 1
ATOM 2523 C CA . CYS A 1 314 ? 164.261 163.407 188.120 1.00 73.07 314 CYS C CA 1
ATOM 2524 C C . CYS A 1 314 ? 164.420 162.497 186.908 1.00 77.75 314 CYS C C 1
ATOM 2525 O O . CYS A 1 314 ? 165.542 162.279 186.436 1.00 85.71 314 CYS C O 1
ATOM 2528 N N . GLY A 1 315 ? 163.320 161.962 186.389 1.00 68.64 315 GLY C N 1
ATOM 2529 C CA . GLY A 1 315 ? 163.395 161.054 185.261 1.00 64.34 315 GLY C CA 1
ATOM 2530 C C . GLY A 1 315 ? 164.115 159.765 185.593 1.00 67.15 315 GLY C C 1
ATOM 2531 O O . GLY A 1 315 ? 163.648 158.984 186.426 1.00 79.16 315 GLY C O 1
ATOM 2532 N N . SER A 1 316 ? 165.256 159.528 184.948 1.00 72.40 316 SER C N 1
ATOM 2533 C CA . SER A 1 316 ? 166.049 158.334 185.204 1.00 72.16 316 SER C CA 1
ATOM 2534 C C . SER A 1 316 ? 167.095 158.526 186.296 1.00 80.46 316 SER C C 1
ATOM 2535 O O . SER A 1 316 ? 167.736 157.547 186.692 1.00 82.47 316 SER C O 1
ATOM 2538 N N . GLY A 1 317 ? 167.283 159.747 186.792 1.00 80.35 317 GLY C N 1
ATOM 2539 C CA . GLY A 1 317 ? 168.207 159.988 187.883 1.00 74.29 317 GLY C CA 1
ATOM 2540 C C . GLY A 1 317 ? 169.637 160.282 187.493 1.00 83.96 317 GLY C C 1
ATOM 2541 O O . GLY A 1 317 ? 170.529 160.140 188.335 1.00 92.95 317 GLY C O 1
ATOM 2542 N N . HIS A 1 318 ? 169.888 160.685 186.246 1.00 74.14 318 HIS C N 1
ATOM 2543 C CA . HIS A 1 318 ? 171.252 160.969 185.801 1.00 74.21 318 HIS C CA 1
ATOM 2544 C C . HIS A 1 318 ? 171.858 162.136 186.579 1.00 79.10 318 HIS C C 1
ATOM 2545 O O . HIS A 1 318 ? 172.999 162.060 187.066 1.00 88.08 318 HIS C O 1
ATOM 2552 N N . ILE A 1 319 ? 171.097 163.224 186.710 1.00 63.95 319 ILE C N 1
ATOM 2553 C CA . ILE A 1 319 ? 171.573 164.401 187.430 1.00 66.05 319 ILE C CA 1
ATOM 2554 C C . ILE A 1 319 ? 171.865 164.053 188.881 1.00 66.84 319 ILE C C 1
ATOM 2555 O O . ILE A 1 319 ? 172.852 164.520 189.464 1.00 72.39 319 ILE C O 1
ATOM 2560 N N . LEU A 1 320 ? 171.013 163.224 189.486 1.00 62.17 320 LEU C N 1
ATOM 2561 C CA . LEU A 1 320 ? 171.238 162.813 190.865 1.00 66.02 320 LEU C CA 1
ATOM 2562 C C . LEU A 1 320 ? 172.509 161.984 190.996 1.00 69.71 320 LEU C C 1
ATOM 2563 O O . LEU A 1 320 ? 173.225 162.099 191.994 1.00 77.11 320 LEU C O 1
ATOM 2568 N N . THR A 1 321 ? 172.816 161.152 189.997 1.00 63.81 321 THR C N 1
ATOM 2569 C CA . THR A 1 321 ? 174.059 160.385 190.037 1.00 65.34 321 THR C CA 1
ATOM 2570 C C . THR A 1 321 ? 175.282 161.293 189.961 1.00 67.85 321 THR C C 1
ATOM 2571 O O . THR A 1 321 ? 176.261 161.093 190.694 1.00 80.02 321 THR C O 1
ATOM 2575 N N . GLU A 1 322 ? 175.254 162.295 189.077 1.00 68.78 322 GLU C N 1
ATOM 2576 C CA . GLU A 1 322 ? 176.393 163.210 189.006 1.00 68.50 322 GLU C CA 1
ATOM 2577 C C . GLU A 1 322 ? 176.542 164.019 190.293 1.00 69.78 322 GLU C C 1
ATOM 2578 O O . GLU A 1 322 ? 177.666 164.236 190.778 1.00 79.00 322 GLU C O 1
ATOM 2584 N N . ALA A 1 323 ? 175.422 164.470 190.863 1.00 61.48 323 ALA C N 1
ATOM 2585 C CA . ALA A 1 323 ? 175.477 165.165 192.144 1.00 58.89 323 ALA C CA 1
ATOM 2586 C C . ALA A 1 323 ? 176.027 164.255 193.232 1.00 63.59 323 ALA C C 1
ATOM 2587 O O . ALA A 1 323 ? 176.770 164.705 194.112 1.00 68.35 323 ALA C O 1
ATOM 2589 N N . TYR A 1 324 ? 175.672 162.969 193.187 1.00 67.93 324 TYR C N 1
ATOM 2590 C CA . TYR A 1 324 ? 176.219 162.003 194.132 1.00 63.21 324 TYR C CA 1
ATOM 2591 C C . TYR A 1 324 ? 177.730 161.903 194.001 1.00 70.25 324 TYR C C 1
ATOM 2592 O O . TYR A 1 324 ? 178.442 161.840 195.006 1.00 78.31 324 TYR C O 1
ATOM 2601 N N . ASN A 1 325 ? 178.238 161.869 192.768 1.00 73.11 325 ASN C N 1
ATOM 2602 C CA . ASN A 1 325 ? 179.686 161.805 192.573 1.00 67.70 325 ASN C CA 1
ATOM 2603 C C . ASN A 1 325 ? 180.377 163.032 193.161 1.00 74.88 325 ASN C C 1
ATOM 2604 O O . ASN A 1 325 ? 181.385 162.917 193.876 1.00 84.23 325 ASN C O 1
ATOM 2609 N N . VAL A 1 326 ? 179.836 164.220 192.880 1.00 69.20 326 VAL C N 1
ATOM 2610 C CA . VAL A 1 326 ? 180.450 165.445 193.395 1.00 64.13 326 VAL C CA 1
ATOM 2611 C C . VAL A 1 326 ? 180.418 165.466 194.921 1.00 64.70 326 VAL C C 1
ATOM 2612 O O . VAL A 1 326 ? 181.412 165.808 195.579 1.00 70.79 326 VAL C O 1
ATOM 2616 N N . LEU A 1 327 ? 179.278 165.095 195.510 1.00 64.74 327 LEU C N 1
ATOM 2617 C CA . LEU A 1 327 ? 179.163 165.091 196.963 1.00 62.08 327 LEU C CA 1
ATOM 2618 C C . LEU A 1 327 ? 180.064 164.042 197.600 1.00 67.83 327 LEU C C 1
ATOM 2619 O O . LEU A 1 327 ? 180.586 164.266 198.695 1.00 73.36 327 LEU C O 1
ATOM 2624 N N . LYS A 1 328 ? 180.250 162.895 196.945 1.00 73.01 328 LYS C N 1
ATOM 2625 C CA . LYS A 1 328 ? 181.183 161.898 197.457 1.00 74.85 328 LYS C CA 1
ATOM 2626 C C . LYS A 1 328 ? 182.601 162.443 197.473 1.00 74.61 328 LYS C C 1
ATOM 2627 O O . LYS A 1 328 ? 183.350 162.222 198.432 1.00 75.20 328 LYS C O 1
ATOM 2633 N N . ALA A 1 329 ? 182.987 163.162 196.416 1.00 79.44 329 ALA C N 1
ATOM 2634 C CA . ALA A 1 329 ? 184.302 163.796 196.412 1.00 73.56 329 ALA C CA 1
ATOM 2635 C C . ALA A 1 329 ? 184.435 164.796 197.556 1.00 74.19 329 ALA C C 1
ATOM 2636 O O . ALA A 1 329 ? 185.468 164.842 198.236 1.00 75.67 329 ALA C O 1
ATOM 2638 N N . ILE A 1 330 ? 183.392 165.595 197.791 1.00 78.87 330 ILE C N 1
ATOM 2639 C CA . ILE A 1 330 ? 183.435 166.580 198.874 1.00 73.89 330 ILE C CA 1
ATOM 2640 C C . ILE A 1 330 ? 183.575 165.889 200.228 1.00 76.05 330 ILE C C 1
ATOM 2641 O O . ILE A 1 330 ? 184.380 166.296 201.076 1.00 81.46 330 ILE C O 1
ATOM 2646 N N . TYR A 1 331 ? 182.788 164.833 200.451 1.00 83.00 331 TYR C N 1
ATOM 2647 C CA . TYR A 1 331 ? 182.848 164.107 201.717 1.00 75.20 331 TYR C CA 1
ATOM 2648 C C . TYR A 1 331 ? 184.220 163.482 201.933 1.00 81.48 331 TYR C C 1
ATOM 2649 O O . TYR A 1 331 ? 184.760 163.526 203.044 1.00 79.08 331 TYR C O 1
ATOM 2658 N N . GLU A 1 332 ? 184.794 162.885 200.886 1.00 94.33 332 GLU C N 1
ATOM 2659 C CA . GLU A 1 332 ? 186.128 162.306 201.008 1.00 91.64 332 GLU C CA 1
ATOM 2660 C C . GLU A 1 332 ? 187.164 163.377 201.319 1.00 96.68 332 GLU C C 1
ATOM 2661 O O . GLU A 1 332 ? 188.090 163.146 202.104 1.00 98.08 332 GLU C O 1
ATOM 2667 N N . GLU A 1 333 ? 187.028 164.557 200.706 1.00 102.20 333 GLU C N 1
ATOM 2668 C CA . GLU A 1 333 ? 187.940 165.653 201.016 1.00 98.82 333 GLU C CA 1
ATOM 2669 C C . GLU A 1 333 ? 187.825 166.074 202.476 1.00 98.03 333 GLU C C 1
ATOM 2670 O O . GLU A 1 333 ? 188.839 166.320 203.139 1.00 98.82 333 GLU C O 1
ATOM 2676 N N . ARG A 1 334 ? 186.599 166.163 202.996 1.00 98.53 334 ARG C N 1
ATOM 2677 C CA . ARG A 1 334 ? 186.416 166.577 204.384 1.00 95.54 334 ARG C CA 1
ATOM 2678 C C . ARG A 1 334 ? 186.965 165.554 205.374 1.00 98.53 334 ARG C C 1
ATOM 2679 O O . ARG A 1 334 ? 187.275 165.916 206.513 1.00 98.04 334 ARG C O 1
ATOM 2687 N N . GLY A 1 335 ? 187.113 164.296 204.966 1.00 107.18 335 GLY C N 1
ATOM 2688 C CA . GLY A 1 335 ? 187.733 163.302 205.820 1.00 103.84 335 GLY C CA 1
ATOM 2689 C C . GLY A 1 335 ? 186.773 162.383 206.546 1.00 105.28 335 GLY C C 1
ATOM 2690 O O . GLY A 1 335 ? 186.918 162.153 207.750 1.00 104.99 335 GLY C O 1
ATOM 2691 N N . TYR A 1 336 ? 185.790 161.850 205.830 1.00 106.47 336 TYR C N 1
ATOM 2692 C CA . TYR A 1 336 ? 184.860 160.875 206.377 1.00 100.95 336 TYR C CA 1
ATOM 2693 C C . TYR A 1 336 ? 185.279 159.463 205.985 1.00 102.84 336 TYR C C 1
ATOM 2694 O O . TYR A 1 336 ? 186.048 159.254 205.044 1.00 104.04 336 TYR C O 1
ATOM 2703 N N . ARG A 1 337 ? 184.760 158.490 206.728 1.00 109.71 337 ARG C N 1
ATOM 2704 C CA . ARG A 1 337 ? 185.049 157.094 206.437 1.00 108.94 337 ARG C CA 1
ATOM 2705 C C . ARG A 1 337 ? 184.395 156.686 205.123 1.00 111.31 337 ARG C C 1
ATOM 2706 O O . ARG A 1 337 ? 183.279 157.109 204.809 1.00 116.81 337 ARG C O 1
ATOM 2714 N N . THR A 1 338 ? 185.099 155.852 204.354 1.00 103.69 338 THR C N 1
ATOM 2715 C CA . THR A 1 338 ? 184.690 155.579 202.979 1.00 104.20 338 THR C CA 1
ATOM 2716 C C . THR A 1 338 ? 183.342 154.871 202.913 1.00 104.48 338 THR C C 1
ATOM 2717 O O . THR A 1 338 ? 182.505 155.196 202.062 1.00 101.74 338 THR C O 1
ATOM 2721 N N . ARG A 1 339 ? 183.107 153.906 203.798 1.00 113.70 339 ARG C N 1
ATOM 2722 C CA . ARG A 1 339 ? 181.908 153.081 203.718 1.00 112.43 339 ARG C CA 1
ATOM 2723 C C . ARG A 1 339 ? 180.693 153.714 204.385 1.00 113.37 339 ARG C C 1
ATOM 2724 O O . ARG A 1 339 ? 179.607 153.128 204.338 1.00 114.31 339 ARG C O 1
ATOM 2732 N N . ASP A 1 340 ? 180.842 154.886 205.000 1.00 102.72 340 ASP C N 1
ATOM 2733 C CA . ASP A 1 340 ? 179.719 155.594 205.600 1.00 103.53 340 ASP C CA 1
ATOM 2734 C C . ASP A 1 340 ? 179.177 156.711 204.719 1.00 102.87 340 ASP C C 1
ATOM 2735 O O . ASP A 1 340 ? 178.077 157.206 204.981 1.00 106.87 340 ASP C O 1
ATOM 2740 N N . ILE A 1 341 ? 179.924 157.115 203.692 1.00 82.62 341 ILE C N 1
ATOM 2741 C CA . ILE A 1 341 ? 179.509 158.252 202.867 1.00 79.54 341 ILE C CA 1
ATOM 2742 C C . ILE A 1 341 ? 178.212 157.995 202.106 1.00 82.48 341 ILE C C 1
ATOM 2743 O O . ILE A 1 341 ? 177.337 158.879 202.109 1.00 91.48 341 ILE C O 1
ATOM 2748 N N . PRO A 1 342 ? 178.025 156.856 201.417 1.00 78.93 342 PRO C N 1
ATOM 2749 C CA . PRO A 1 342 ? 176.808 156.705 200.598 1.00 77.80 342 PRO C CA 1
ATOM 2750 C C . PRO A 1 342 ? 175.513 156.855 201.374 1.00 78.23 342 PRO C C 1
ATOM 2751 O O . PRO A 1 342 ? 174.567 157.475 200.872 1.00 87.60 342 PRO C O 1
ATOM 2755 N N . GLN A 1 343 ? 175.441 156.310 202.590 1.00 81.81 343 GLN C N 1
ATOM 2756 C CA . GLN A 1 343 ? 174.215 156.429 203.371 1.00 82.53 343 GLN C CA 1
ATOM 2757 C C . GLN A 1 343 ? 173.941 157.879 203.748 1.00 85.87 343 GLN C C 1
ATOM 2758 O O . GLN A 1 343 ? 172.797 158.340 203.667 1.00 95.27 343 GLN C O 1
ATOM 2764 N N . LEU A 1 344 ? 174.979 158.617 204.149 1.00 72.85 344 LEU C N 1
ATOM 2765 C CA . LEU A 1 344 ? 174.802 160.029 204.474 1.00 71.90 344 LEU C CA 1
ATOM 2766 C C . LEU A 1 344 ? 174.314 160.816 203.265 1.00 72.23 344 LEU C C 1
ATOM 2767 O O . LEU A 1 344 ? 173.391 161.636 203.376 1.00 79.33 344 LEU C O 1
ATOM 2772 N N . ILE A 1 345 ? 174.915 160.572 202.097 1.00 63.27 345 ILE C N 1
ATOM 2773 C CA . ILE A 1 345 ? 174.512 161.292 200.892 1.00 62.63 345 ILE C CA 1
ATOM 2774 C C . ILE A 1 345 ? 173.063 160.978 200.545 1.00 70.21 345 ILE C C 1
ATOM 2775 O O . ILE A 1 345 ? 172.268 161.876 200.245 1.00 75.41 345 ILE C O 1
ATOM 2780 N N . LEU A 1 346 ? 172.693 159.696 200.586 1.00 76.68 346 LEU C N 1
ATOM 2781 C CA . LEU A 1 346 ? 171.331 159.313 200.239 1.00 73.68 346 LEU C CA 1
ATOM 2782 C C . LEU A 1 346 ? 170.312 159.773 201.271 1.00 76.38 346 LEU C C 1
ATOM 2783 O O . LEU A 1 346 ? 169.130 159.901 200.938 1.00 84.97 346 LEU C O 1
ATOM 2788 N N . GLU A 1 347 ? 170.733 160.022 202.510 1.00 82.96 347 GLU C N 1
ATOM 2789 C CA . GLU A 1 347 ? 169.778 160.379 203.548 1.00 81.86 347 GLU C CA 1
ATOM 2790 C C . GLU A 1 347 ? 169.616 161.879 203.747 1.00 89.70 347 GLU C C 1
ATOM 2791 O O . GLU A 1 347 ? 168.558 162.312 204.216 1.00 96.32 347 GLU C O 1
ATOM 2797 N N . ASN A 1 348 ? 170.624 162.699 203.419 1.00 77.11 348 ASN C N 1
ATOM 2798 C CA . ASN A 1 348 ? 170.439 164.123 203.678 1.00 74.18 348 ASN C CA 1
ATOM 2799 C C . ASN A 1 348 ? 170.985 165.043 202.587 1.00 75.08 348 ASN C C 1
ATOM 2800 O O . ASN A 1 348 ? 171.276 166.209 202.874 1.00 81.88 348 ASN C O 1
ATOM 2805 N N . ASN A 1 349 ? 171.125 164.576 201.347 1.00 70.36 349 ASN C N 1
ATOM 2806 C CA . ASN A 1 349 ? 171.657 165.460 200.314 1.00 64.13 349 ASN C CA 1
ATOM 2807 C C . ASN A 1 349 ? 170.852 165.454 199.017 1.00 67.65 349 ASN C C 1
ATOM 2808 O O . ASN A 1 349 ? 170.810 166.467 198.313 1.00 72.50 349 ASN C O 1
ATOM 2813 N N . ILE A 1 350 ? 170.211 164.336 198.688 1.00 60.39 350 ILE C N 1
ATOM 2814 C CA . ILE A 1 350 ? 169.610 164.123 197.375 1.00 54.23 350 ILE C CA 1
ATOM 2815 C C . ILE A 1 350 ? 168.094 164.136 197.510 1.00 61.63 350 ILE C C 1
ATOM 2816 O O . ILE A 1 350 ? 167.537 163.433 198.361 1.00 68.54 350 ILE C O 1
ATOM 2821 N N . PHE A 1 351 ? 167.426 164.929 196.669 1.00 62.15 351 PHE C N 1
ATOM 2822 C CA . PHE A 1 351 ? 165.971 164.971 196.642 1.00 49.74 351 PHE C CA 1
ATOM 2823 C C . PHE A 1 351 ? 165.492 164.988 195.199 1.00 53.56 351 PHE C C 1
ATOM 2824 O O . PHE A 1 351 ? 166.090 165.649 194.347 1.00 73.53 351 PHE C O 1
ATOM 2832 N N . GLY A 1 352 ? 164.404 164.271 194.930 1.00 55.36 352 GLY C N 1
ATOM 2833 C CA . GLY A 1 352 ? 163.892 164.185 193.577 1.00 52.95 352 GLY C CA 1
ATOM 2834 C C . GLY A 1 352 ? 162.389 164.035 193.474 1.00 62.11 352 GLY C C 1
ATOM 2835 O O . GLY A 1 352 ? 161.772 163.288 194.240 1.00 66.46 352 GLY C O 1
ATOM 2836 N N . LEU A 1 353 ? 161.788 164.735 192.515 1.00 66.65 353 LEU C N 1
ATOM 2837 C CA . LEU A 1 353 ? 160.355 164.677 192.273 1.00 57.84 353 LEU C CA 1
ATOM 2838 C C . LEU A 1 353 ? 160.098 164.305 190.822 1.00 62.40 353 LEU C C 1
ATOM 2839 O O . LEU A 1 353 ? 160.845 164.711 189.927 1.00 70.08 353 LEU C O 1
ATOM 2844 N N . ASP A 1 354 ? 159.046 163.524 190.589 1.00 70.32 354 ASP C N 1
ATOM 2845 C CA . ASP A 1 354 ? 158.621 163.278 189.218 1.00 63.31 354 ASP C CA 1
ATOM 2846 C C . ASP A 1 354 ? 157.113 163.086 189.180 1.00 68.65 354 ASP C C 1
ATOM 2847 O O . ASP A 1 354 ? 156.472 162.829 190.200 1.00 77.65 354 ASP C O 1
ATOM 2852 N N . ILE A 1 355 ? 156.549 163.232 187.980 1.00 72.26 355 ILE C N 1
ATOM 2853 C CA . ILE A 1 355 ? 155.111 163.084 187.781 1.00 69.43 355 ILE C CA 1
ATOM 2854 C C . ILE A 1 355 ? 154.726 161.685 187.312 1.00 74.39 355 ILE C C 1
ATOM 2855 O O . ILE A 1 355 ? 153.526 161.376 187.241 1.00 75.51 355 ILE C O 1
ATOM 2860 N N . ASP A 1 356 ? 155.698 160.827 187.011 1.00 81.85 356 ASP C N 1
ATOM 2861 C CA . ASP A 1 356 ? 155.448 159.478 186.524 1.00 74.80 356 ASP C CA 1
ATOM 2862 C C . ASP A 1 356 ? 156.044 158.463 187.491 1.00 80.13 356 ASP C C 1
ATOM 2863 O O . ASP A 1 356 ? 157.159 158.648 187.988 1.00 86.44 356 ASP C O 1
ATOM 2868 N N . ASP A 1 357 ? 155.294 157.391 187.757 1.00 76.38 357 ASP C N 1
ATOM 2869 C CA . ASP A 1 357 ? 155.759 156.368 188.691 1.00 74.17 357 ASP C CA 1
ATOM 2870 C C . ASP A 1 357 ? 156.935 155.583 188.122 1.00 76.87 357 ASP C C 1
ATOM 2871 O O . ASP A 1 357 ? 157.843 155.185 188.865 1.00 90.26 357 ASP C O 1
ATOM 2876 N N . ARG A 1 358 ? 156.930 155.346 186.809 1.00 58.77 358 ARG C N 1
ATOM 2877 C CA . ARG A 1 358 ? 158.013 154.600 186.177 1.00 61.94 358 ARG C CA 1
ATOM 2878 C C . ARG A 1 358 ? 159.347 155.311 186.361 1.00 71.55 358 ARG C C 1
ATOM 2879 O O . ARG A 1 358 ? 160.369 154.676 186.664 1.00 81.64 358 ARG C O 1
ATOM 2887 N N . ALA A 1 359 ? 159.351 156.634 186.193 1.00 70.87 359 ALA C N 1
ATOM 2888 C CA . ALA A 1 359 ? 160.567 157.410 186.398 1.00 68.71 359 ALA C CA 1
ATOM 2889 C C . ALA A 1 359 ? 161.045 157.316 187.839 1.00 69.73 359 ALA C C 1
ATOM 2890 O O . ALA A 1 359 ? 162.250 157.216 188.092 1.00 76.59 359 ALA C O 1
ATOM 2892 N N . ALA A 1 360 ? 160.119 157.356 188.799 1.00 68.78 360 ALA C N 1
ATOM 2893 C CA . ALA A 1 360 ? 160.508 157.238 190.201 1.00 66.12 360 ALA C CA 1
ATOM 2894 C C . ALA A 1 360 ? 161.152 155.887 190.483 1.00 69.25 360 ALA C C 1
ATOM 2895 O O . ALA A 1 360 ? 162.189 155.812 191.158 1.00 78.45 360 ALA C O 1
ATOM 2897 N N . GLN A 1 361 ? 160.557 154.808 189.966 1.00 71.72 361 GLN C N 1
ATOM 2898 C CA . GLN A 1 361 ? 161.133 153.480 190.158 1.00 69.70 361 GLN C CA 1
ATOM 2899 C C . GLN A 1 361 ? 162.538 153.403 189.572 1.00 73.56 361 GLN C C 1
ATOM 2900 O O . GLN A 1 361 ? 163.476 152.923 190.226 1.00 78.11 361 GLN C O 1
ATOM 2906 N N . LEU A 1 362 ? 162.703 153.883 188.337 1.00 67.92 362 LEU C N 1
ATOM 2907 C CA . LEU A 1 362 ? 164.007 153.803 187.686 1.00 64.96 362 LEU C CA 1
ATOM 2908 C C . LEU A 1 362 ? 165.048 154.654 188.406 1.00 67.19 362 LEU C C 1
ATOM 2909 O O . LEU A 1 362 ? 166.197 154.227 188.568 1.00 78.76 362 LEU C O 1
ATOM 2914 N N . SER A 1 363 ? 164.668 155.857 188.845 1.00 70.56 363 SER C N 1
ATOM 2915 C CA . SER A 1 363 ? 165.605 156.720 189.557 1.00 68.70 363 SER C CA 1
ATOM 2916 C C . SER A 1 363 ? 166.043 156.094 190.873 1.00 68.14 363 SER C C 1
ATOM 2917 O O . SER A 1 363 ? 167.234 156.118 191.216 1.00 77.13 363 SER C O 1
ATOM 2920 N N . GLY A 1 364 ? 165.096 155.530 191.627 1.00 59.28 364 GLY C N 1
ATOM 2921 C CA . GLY A 1 364 ? 165.460 154.869 192.867 1.00 59.52 364 GLY C CA 1
ATOM 2922 C C . GLY A 1 364 ? 166.398 153.699 192.644 1.00 66.32 364 GLY C C 1
ATOM 2923 O O . GLY A 1 364 ? 167.389 153.538 193.365 1.00 76.42 364 GLY C O 1
ATOM 2924 N N . PHE A 1 365 ? 166.109 152.875 191.633 1.00 68.76 365 PHE C N 1
ATOM 2925 C CA . PHE A 1 365 ? 166.981 151.740 191.353 1.00 69.40 365 PHE C CA 1
ATOM 2926 C C . PHE A 1 365 ? 168.377 152.198 190.945 1.00 71.25 365 PHE C C 1
ATOM 2927 O O . PHE A 1 365 ? 169.379 151.619 191.380 1.00 72.06 365 PHE C O 1
ATOM 2935 N N . ALA A 1 366 ? 168.463 153.235 190.107 1.00 67.81 366 ALA C N 1
ATOM 2936 C CA . ALA A 1 366 ? 169.766 153.730 189.676 1.00 62.64 366 ALA C CA 1
ATOM 2937 C C . ALA A 1 366 ? 170.576 154.261 190.852 1.00 74.17 366 ALA C C 1
ATOM 2938 O O . ALA A 1 366 ? 171.774 153.973 190.971 1.00 86.75 366 ALA C O 1
ATOM 2940 N N . MET A 1 367 ? 169.939 155.037 191.734 1.00 71.62 367 MET C N 1
ATOM 2941 C CA . MET A 1 367 ? 170.652 155.557 192.896 1.00 67.25 367 MET C CA 1
ATOM 2942 C C . MET A 1 367 ? 171.122 154.429 193.806 1.00 68.87 367 MET C C 1
ATOM 2943 O O . MET A 1 367 ? 172.254 154.456 194.307 1.00 74.59 367 MET C O 1
ATOM 2948 N N . LEU A 1 368 ? 170.270 153.424 194.027 1.00 73.38 368 LEU C N 1
ATOM 2949 C CA . LEU A 1 368 ? 170.664 152.315 194.888 1.00 64.95 368 LEU C CA 1
ATOM 2950 C C . LEU A 1 368 ? 171.820 151.524 194.289 1.00 68.94 368 LEU C C 1
ATOM 2951 O O . LEU A 1 368 ? 172.724 151.099 195.012 1.00 73.25 368 LEU C O 1
ATOM 2956 N N . MET A 1 369 ? 171.812 151.310 192.971 1.00 75.75 369 MET C N 1
ATOM 2957 C CA . MET A 1 369 ? 172.916 150.587 192.343 1.00 69.46 369 MET C CA 1
ATOM 2958 C C . MET A 1 369 ? 174.214 151.385 192.411 1.00 71.19 369 MET C C 1
ATOM 2959 O O . MET A 1 369 ? 175.289 150.819 192.661 1.00 76.12 369 MET C O 1
ATOM 2964 N N . LEU A 1 370 ? 174.136 152.700 192.194 1.00 75.48 370 LEU C N 1
ATOM 2965 C CA . LEU A 1 370 ? 175.331 153.528 192.303 1.00 69.93 370 LEU C CA 1
ATOM 2966 C C . LEU A 1 370 ? 175.894 153.492 193.718 1.00 72.09 370 LEU C C 1
ATOM 2967 O O . LEU A 1 370 ? 177.114 153.433 193.907 1.00 74.27 370 LEU C O 1
ATOM 2972 N N . ALA A 1 371 ? 175.021 153.529 194.728 1.00 76.08 371 ALA C N 1
ATOM 2973 C CA . ALA A 1 371 ? 175.489 153.413 196.106 1.00 72.05 371 ALA C CA 1
ATOM 2974 C C . ALA A 1 371 ? 176.078 152.032 196.380 1.00 77.77 371 ALA C C 1
ATOM 2975 O O . ALA A 1 371 ? 177.081 151.910 197.091 1.00 79.63 371 ALA C O 1
ATOM 2977 N N . ARG A 1 372 ? 175.461 150.983 195.830 1.00 87.52 372 ARG C N 1
ATOM 2978 C CA . ARG A 1 372 ? 175.950 149.623 196.031 1.00 79.05 372 ARG C CA 1
ATOM 2979 C C . ARG A 1 372 ? 177.337 149.434 195.439 1.00 81.54 372 ARG C C 1
ATOM 2980 O O . ARG A 1 372 ? 178.128 148.635 195.954 1.00 87.14 372 ARG C O 1
ATOM 2988 N N . GLN A 1 373 ? 177.648 150.152 194.357 1.00 92.02 373 GLN C N 1
ATOM 2989 C CA . GLN A 1 373 ? 178.995 150.080 193.795 1.00 87.03 373 GLN C CA 1
ATOM 2990 C C . GLN A 1 373 ? 180.065 150.427 194.825 1.00 90.22 373 GLN C C 1
ATOM 2991 O O . GLN A 1 373 ? 181.179 149.896 194.763 1.00 89.19 373 GLN C O 1
ATOM 2997 N N . ASP A 1 374 ? 179.753 151.307 195.776 1.00 98.99 374 ASP C N 1
ATOM 2998 C CA . ASP A 1 374 ? 180.715 151.756 196.776 1.00 91.99 374 ASP C CA 1
ATOM 2999 C C . ASP A 1 374 ? 180.576 151.042 198.114 1.00 95.59 374 ASP C C 1
ATOM 3000 O O . ASP A 1 374 ? 181.587 150.736 198.751 1.00 98.58 374 ASP C O 1
ATOM 3005 N N . ASP A 1 375 ? 179.352 150.776 198.561 1.00 106.66 375 ASP C N 1
ATOM 3006 C CA . ASP A 1 375 ? 179.101 150.158 199.857 1.00 102.55 375 ASP C CA 1
ATOM 3007 C C . ASP A 1 375 ? 178.665 148.715 199.644 1.00 104.70 375 ASP C C 1
ATOM 3008 O O . ASP A 1 375 ? 177.659 148.458 198.974 1.00 109.00 375 ASP C O 1
ATOM 3013 N N . ARG A 1 376 ? 179.422 147.780 200.220 1.00 106.88 376 ARG C N 1
ATOM 3014 C CA . ARG A 1 376 ? 179.094 146.365 200.082 1.00 105.20 376 ARG C CA 1
ATOM 3015 C C . ARG A 1 376 ? 177.898 145.984 200.946 1.00 106.02 376 ARG C C 1
ATOM 3016 O O . ARG A 1 376 ? 177.040 145.203 200.519 1.00 105.97 376 ARG C O 1
ATOM 3024 N N . ARG A 1 377 ? 177.818 146.532 202.156 1.00 110.81 377 ARG C N 1
ATOM 3025 C CA . ARG A 1 377 ? 176.796 146.137 203.116 1.00 106.16 377 ARG C CA 1
ATOM 3026 C C . ARG A 1 377 ? 175.477 146.874 202.923 1.00 107.15 377 ARG C C 1
ATOM 3027 O O . ARG A 1 377 ? 174.523 146.601 203.659 1.00 108.47 377 ARG C O 1
ATOM 3035 N N . ILE A 1 378 ? 175.394 147.791 201.961 1.00 103.14 378 ILE C N 1
ATOM 3036 C CA . ILE A 1 378 ? 174.148 148.496 201.684 1.00 101.63 378 ILE C CA 1
ATOM 3037 C C . ILE A 1 378 ? 173.173 147.503 201.063 1.00 107.14 378 ILE C C 1
ATOM 3038 O O . ILE A 1 378 ? 173.565 146.393 200.686 1.00 112.19 378 ILE C O 1
ATOM 3043 N N . LEU A 1 379 ? 171.901 147.892 200.968 1.00 96.74 379 LEU C N 1
ATOM 3044 C CA . LEU A 1 379 ? 170.739 147.085 200.610 1.00 96.48 379 LEU C CA 1
ATOM 3045 C C . LEU A 1 379 ? 170.319 146.181 201.763 1.00 96.13 379 LEU C C 1
ATOM 3046 O O . LEU A 1 379 ? 169.282 145.527 201.665 1.00 99.71 379 LEU C O 1
ATOM 3051 N N . GLY A 1 380 ? 171.082 146.120 202.850 1.00 104.08 380 GLY C N 1
ATOM 3052 C CA . GLY A 1 380 ? 170.686 145.446 204.064 1.00 104.35 380 GLY C CA 1
ATOM 3053 C C . GLY A 1 380 ? 170.229 146.374 205.161 1.00 107.51 380 GLY C C 1
ATOM 3054 O O . GLY A 1 380 ? 169.785 145.903 206.212 1.00 111.20 380 GLY C O 1
ATOM 3055 N N . ARG A 1 381 ? 170.328 147.683 204.952 1.00 112.57 381 ARG C N 1
ATOM 3056 C CA . ARG A 1 381 ? 169.884 148.683 205.907 1.00 111.24 381 ARG C CA 1
ATOM 3057 C C . ARG A 1 381 ? 168.630 149.371 205.387 1.00 114.18 381 ARG C C 1
ATOM 3058 O O . ARG A 1 381 ? 168.403 149.455 204.176 1.00 115.95 381 ARG C O 1
ATOM 3066 N N . GLY A 1 382 ? 167.814 149.863 206.314 1.00 110.50 382 GLY C N 1
ATOM 3067 C CA . GLY A 1 382 ? 166.579 150.524 205.945 1.00 109.51 382 GLY C CA 1
ATOM 3068 C C . GLY A 1 382 ? 166.789 151.929 205.423 1.00 111.70 382 GLY C C 1
ATOM 3069 O O . GLY A 1 382 ? 166.345 152.900 206.042 1.00 118.07 382 GLY C O 1
ATOM 3070 N N . VAL A 1 383 ? 167.462 152.051 204.284 1.00 105.45 383 VAL C N 1
ATOM 3071 C CA . VAL A 1 383 ? 167.716 153.356 203.686 1.00 104.18 383 VAL C CA 1
ATOM 3072 C C . VAL A 1 383 ? 166.433 153.864 203.046 1.00 106.07 383 VAL C C 1
ATOM 3073 O O . VAL A 1 383 ? 165.829 153.184 202.208 1.00 106.16 383 VAL C O 1
ATOM 3077 N N . ARG A 1 384 ? 166.013 155.061 203.440 1.00 100.02 384 ARG C N 1
ATOM 3078 C CA . ARG A 1 384 ? 164.780 155.670 202.956 1.00 99.28 384 ARG C CA 1
ATOM 3079 C C . ARG A 1 384 ? 165.148 156.801 202.006 1.00 99.76 384 ARG C C 1
ATOM 3080 O O . ARG A 1 384 ? 165.757 157.794 202.418 1.00 97.85 384 ARG C O 1
ATOM 3088 N N . LEU A 1 385 ? 164.781 156.649 200.738 1.00 83.30 385 LEU C N 1
ATOM 3089 C CA . LEU A 1 385 ? 165.094 157.637 199.720 1.00 81.68 385 LEU C CA 1
ATOM 3090 C C . LEU A 1 385 ? 164.026 158.720 199.673 1.00 82.96 385 LEU C C 1
ATOM 3091 O O . LEU A 1 385 ? 162.851 158.476 199.959 1.00 83.88 385 LEU C O 1
ATOM 3096 N N . ASN A 1 386 ? 164.448 159.927 199.306 1.00 71.35 386 ASN C N 1
ATOM 3097 C CA . ASN A 1 386 ? 163.548 161.066 199.145 1.00 59.76 386 ASN C CA 1
ATOM 3098 C C . ASN A 1 386 ? 163.287 161.371 197.677 1.00 65.16 386 ASN C C 1
ATOM 3099 O O . ASN A 1 386 ? 163.168 162.533 197.282 1.00 77.37 386 ASN C O 1
ATOM 3104 N N . ILE A 1 387 ? 163.202 160.336 196.849 1.00 62.89 387 ILE C N 1
ATOM 3105 C CA . ILE A 1 387 ? 162.879 160.462 195.434 1.00 64.47 387 ILE C CA 1
ATOM 3106 C C . ILE A 1 387 ? 161.486 159.880 195.249 1.00 63.38 387 ILE C C 1
ATOM 3107 O O . ILE A 1 387 ? 161.283 158.672 195.424 1.00 75.22 387 ILE C O 1
ATOM 3112 N N . VAL A 1 388 ? 160.520 160.728 194.897 1.00 61.73 388 VAL C N 1
ATOM 3113 C CA . VAL A 1 388 ? 159.123 160.317 194.889 1.00 60.26 388 VAL C CA 1
ATOM 3114 C C . VAL A 1 388 ? 158.417 160.787 193.624 1.00 63.50 388 VAL C C 1
ATOM 3115 O O . VAL A 1 388 ? 158.897 161.650 192.882 1.00 76.33 388 VAL C O 1
ATOM 3119 N N . SER A 1 389 ? 157.253 160.188 193.391 1.00 64.42 389 SER C N 1
ATOM 3120 C CA . SER A 1 389 ? 156.338 160.581 192.334 1.00 65.61 389 SER C CA 1
ATOM 3121 C C . SER A 1 389 ? 155.118 161.248 192.954 1.00 68.80 389 SER C C 1
ATOM 3122 O O . SER A 1 389 ? 154.605 160.792 193.980 1.00 74.67 389 SER C O 1
ATOM 3125 N N . LEU A 1 390 ? 154.664 162.333 192.335 1.00 71.11 390 LEU C N 1
ATOM 3126 C CA . LEU A 1 390 ? 153.567 163.110 192.897 1.00 67.88 390 LEU C CA 1
ATOM 3127 C C . LEU A 1 390 ? 152.249 162.359 192.761 1.00 66.49 390 LEU C C 1
ATOM 3128 O O . LEU A 1 390 ? 151.929 161.830 191.693 1.00 74.40 390 LEU C O 1
ATOM 3133 N N . GLN A 1 391 ? 151.484 162.319 193.848 1.00 78.59 391 GLN C N 1
ATOM 3134 C CA . GLN A 1 391 ? 150.212 161.615 193.901 1.00 77.72 391 GLN C CA 1
ATOM 3135 C C . GLN A 1 391 ? 149.071 162.614 194.025 1.00 79.33 391 GLN C C 1
ATOM 3136 O O . GLN A 1 391 ? 149.169 163.595 194.768 1.00 87.00 391 GLN C O 1
ATOM 3142 N N . GLU A 1 392 ? 147.990 162.360 193.294 1.00 91.42 392 GLU C N 1
ATOM 3143 C CA . GLU A 1 392 ? 146.831 163.239 193.318 1.00 92.50 392 GLU C CA 1
ATOM 3144 C C . GLU A 1 392 ? 145.917 162.883 194.483 1.00 97.14 392 GLU C C 1
ATOM 3145 O O . GLU A 1 392 ? 145.640 161.708 194.738 1.00 102.01 392 GLU C O 1
ATOM 3151 N N . SER A 1 393 ? 145.450 163.908 195.192 1.00 101.75 393 SER C N 1
ATOM 3152 C CA . SER A 1 393 ? 144.643 163.714 196.393 1.00 95.95 393 SER C CA 1
ATOM 3153 C C . SER A 1 393 ? 143.199 163.434 195.997 1.00 102.96 393 SER C C 1
ATOM 3154 O O . SER A 1 393 ? 142.507 164.313 195.473 1.00 105.83 393 SER C O 1
ATOM 3157 N N . LYS A 1 394 ? 142.743 162.208 196.250 1.00 122.39 394 LYS C N 1
ATOM 3158 C CA . LYS A 1 394 ? 141.349 161.847 196.039 1.00 124.15 394 LYS C CA 1
ATOM 3159 C C . LYS A 1 394 ? 140.767 161.033 197.185 1.00 124.95 394 LYS C C 1
ATOM 3160 O O . LYS A 1 394 ? 139.594 160.654 197.113 1.00 125.82 394 LYS C O 1
ATOM 3166 N N . LEU A 1 395 ? 141.539 160.757 198.232 1.00 136.28 395 LEU C N 1
ATOM 3167 C CA . LEU A 1 395 ? 141.067 159.943 199.339 1.00 138.79 395 LEU C CA 1
ATOM 3168 C C . LEU A 1 395 ? 140.076 160.726 200.198 1.00 137.74 395 LEU C C 1
ATOM 3169 O O . LEU A 1 395 ? 139.900 161.939 200.053 1.00 134.06 395 LEU C O 1
ATOM 3174 N N . ASP A 1 396 ? 139.422 160.007 201.107 1.00 149.59 396 ASP C N 1
ATOM 3175 C CA . ASP A 1 396 ? 138.454 160.617 202.002 1.00 148.94 396 ASP C CA 1
ATOM 3176 C C . ASP A 1 396 ? 139.151 161.574 202.969 1.00 149.15 396 ASP C C 1
ATOM 3177 O O . ASP A 1 396 ? 140.377 161.584 203.111 1.00 149.22 396 ASP C O 1
ATOM 3182 N N . ILE A 1 397 ? 138.345 162.384 203.644 1.00 146.21 397 ILE C N 1
ATOM 3183 C CA . ILE A 1 397 ? 138.844 163.485 204.459 1.00 146.41 397 ILE C CA 1
ATOM 3184 C C . ILE A 1 397 ? 138.925 163.109 205.934 1.00 145.63 397 ILE C C 1
ATOM 3185 O O . ILE A 1 397 ? 139.947 163.333 206.581 1.00 142.96 397 ILE C O 1
ATOM 3190 N N . ALA A 1 398 ? 137.857 162.527 206.484 1.00 145.32 398 ALA C N 1
ATOM 3191 C CA . ALA A 1 398 ? 137.789 162.239 207.910 1.00 143.32 398 ALA C CA 1
ATOM 3192 C C . ALA A 1 398 ? 137.914 160.763 208.257 1.00 143.55 398 ALA C C 1
ATOM 3193 O O . ALA A 1 398 ? 138.280 160.447 209.393 1.00 145.23 398 ALA C O 1
ATOM 3195 N N . GLU A 1 399 ? 137.611 159.858 207.324 1.00 139.99 399 GLU C N 1
ATOM 3196 C CA . GLU A 1 399 ? 137.699 158.432 207.625 1.00 141.88 399 GLU C CA 1
ATOM 3197 C C . GLU A 1 399 ? 139.137 158.010 207.904 1.00 142.23 399 GLU C C 1
ATOM 3198 O O . GLU A 1 399 ? 139.395 157.244 208.841 1.00 142.38 399 GLU C O 1
ATOM 3204 N N . VAL A 1 400 ? 140.088 158.504 207.107 1.00 137.74 400 VAL C N 1
ATOM 3205 C CA . VAL A 1 400 ? 141.492 158.179 207.344 1.00 137.79 400 VAL C CA 1
ATOM 3206 C C . VAL A 1 400 ? 141.958 158.759 208.671 1.00 137.87 400 VAL C C 1
ATOM 3207 O O . VAL A 1 400 ? 142.758 158.143 209.384 1.00 140.69 400 VAL C O 1
ATOM 3211 N N . TRP A 1 401 ? 141.476 159.952 209.023 1.00 132.52 401 TRP C N 1
ATOM 3212 C CA . TRP A 1 401 ? 141.842 160.542 210.306 1.00 131.81 401 TRP C CA 1
ATOM 3213 C C . TRP A 1 401 ? 141.298 159.722 211.468 1.00 133.07 401 TRP C C 1
ATOM 3214 O O . TRP A 1 401 ? 141.989 159.528 212.474 1.00 134.09 401 TRP C O 1
ATOM 3225 N N . THR A 1 402 ? 140.057 159.245 211.352 1.00 131.23 402 THR C N 1
ATOM 3226 C CA . THR A 1 402 ? 139.491 158.398 212.397 1.00 130.95 402 THR C CA 1
ATOM 3227 C C . THR A 1 402 ? 140.260 157.089 212.517 1.00 130.83 402 THR C C 1
ATOM 3228 O O . THR A 1 402 ? 140.516 156.610 213.628 1.00 131.80 402 THR C O 1
ATOM 3232 N N . LYS A 1 403 ? 140.640 156.498 211.382 1.00 130.05 403 LYS C N 1
ATOM 3233 C CA . LYS A 1 403 ? 141.427 155.269 211.419 1.00 129.65 403 LYS C CA 1
ATOM 3234 C C . LYS A 1 403 ? 142.802 155.506 212.031 1.00 131.29 403 LYS C C 1
ATOM 3235 O O . LYS A 1 403 ? 143.344 154.628 212.712 1.00 131.28 403 LYS C O 1
ATOM 3241 N N . LEU A 1 404 ? 143.384 156.683 211.790 1.00 130.82 404 LEU C N 1
ATOM 3242 C CA . LEU A 1 404 ? 144.736 156.961 212.264 1.00 128.95 404 LEU C CA 1
ATOM 3243 C C . LEU A 1 404 ? 144.808 156.942 213.786 1.00 130.94 404 LEU C C 1
ATOM 3244 O O . LEU A 1 404 ? 145.747 156.380 214.362 1.00 131.05 404 LEU C O 1
ATOM 3249 N N . ASN A 1 405 ? 143.823 157.547 214.452 1.00 144.58 405 ASN C N 1
ATOM 3250 C CA . ASN A 1 405 ? 143.720 157.556 215.912 1.00 145.21 405 ASN C CA 1
ATOM 3251 C C . ASN A 1 405 ? 144.996 158.111 216.552 1.00 145.86 405 ASN C C 1
ATOM 3252 O O . ASN A 1 405 ? 145.718 157.424 217.277 1.00 146.53 405 ASN C O 1
ATOM 3257 N N . PHE A 1 406 ? 145.261 159.385 216.259 1.00 143.85 406 PHE C N 1
ATOM 3258 C CA . PHE A 1 406 ? 146.467 160.036 216.761 1.00 142.73 406 PHE C CA 1
ATOM 3259 C C . PHE A 1 406 ? 146.434 160.191 218.278 1.00 146.48 406 PHE C C 1
ATOM 3260 O O . PHE A 1 406 ? 147.468 160.056 218.943 1.00 145.85 406 PHE C O 1
ATOM 3268 N N . HIS A 1 407 ? 145.259 160.483 218.841 1.00 166.59 407 HIS C N 1
ATOM 3269 C CA . HIS A 1 407 ? 145.161 160.735 220.277 1.00 166.86 407 HIS C CA 1
ATOM 3270 C C . HIS A 1 407 ? 145.451 159.479 221.087 1.00 166.60 407 HIS C C 1
ATOM 3271 O O . HIS A 1 407 ? 146.029 159.559 222.178 1.00 164.99 407 HIS C O 1
ATOM 3278 N N . GLN A 1 408 ? 145.047 158.313 220.578 1.00 164.30 408 GLN C N 1
ATOM 3279 C CA . GLN A 1 408 ? 145.275 157.070 221.307 1.00 163.59 408 GLN C CA 1
ATOM 3280 C C . GLN A 1 408 ? 146.762 156.812 221.504 1.00 164.89 408 GLN C C 1
ATOM 3281 O O . GLN A 1 408 ? 147.188 156.377 222.581 1.00 164.48 408 GLN C O 1
ATOM 3287 N N . HIS A 1 409 ? 147.571 157.076 220.478 1.00 165.86 409 HIS C N 1
ATOM 3288 C CA . HIS A 1 409 ? 149.000 156.810 220.585 1.00 166.23 409 HIS C CA 1
ATOM 3289 C C . HIS A 1 409 ? 149.713 157.916 221.357 1.00 166.35 409 HIS C C 1
ATOM 3290 O O . HIS A 1 409 ? 150.250 157.679 222.444 1.00 163.55 409 HIS C O 1
ATOM 3297 N N . MET A 1 410 ? 149.729 159.135 220.812 1.00 161.00 410 MET C N 1
ATOM 3298 C CA . MET A 1 410 ? 150.395 160.249 221.481 1.00 159.60 410 MET C CA 1
ATOM 3299 C C . MET A 1 410 ? 149.437 161.368 221.866 1.00 160.17 410 MET C C 1
ATOM 3300 O O . MET A 1 410 ? 149.292 161.657 223.059 1.00 158.56 410 MET C O 1
ATOM 3305 N N . GLN A 1 411 ? 148.755 161.985 220.900 1.00 167.57 411 GLN C N 1
ATOM 3306 C CA . GLN A 1 411 ? 147.914 163.155 221.139 1.00 167.12 411 GLN C CA 1
ATOM 3307 C C . GLN A 1 411 ? 147.321 163.591 219.802 1.00 166.40 411 GLN C C 1
ATOM 3308 O O . GLN A 1 411 ? 147.659 163.050 218.745 1.00 167.37 411 GLN C O 1
ATOM 3314 N N . ARG A 1 412 ? 146.427 164.581 219.869 1.00 171.00 412 ARG C N 1
ATOM 3315 C CA . ARG A 1 412 ? 145.918 165.297 218.697 1.00 171.02 412 ARG C CA 1
ATOM 3316 C C . ARG A 1 412 ? 145.218 164.354 217.717 1.00 171.37 412 ARG C C 1
ATOM 3317 O O . ARG A 1 412 ? 145.563 164.273 216.538 1.00 172.26 412 ARG C O 1
ATOM 3325 N N . GLY A 1 413 ? 144.208 163.652 218.223 1.00 171.95 413 GLY C N 1
ATOM 3326 C CA . GLY A 1 413 ? 143.474 162.715 217.395 1.00 172.24 413 GLY C CA 1
ATOM 3327 C C . GLY A 1 413 ? 142.010 163.057 217.216 1.00 173.49 413 GLY C C 1
ATOM 3328 O O . GLY A 1 413 ? 141.402 162.690 216.206 1.00 173.20 413 GLY C O 1
ATOM 3329 N N . SER A 1 414 ? 141.428 163.757 218.189 1.00 181.86 414 SER C N 1
ATOM 3330 C CA . SER A 1 414 ? 140.018 164.126 218.116 1.00 181.76 414 SER C CA 1
ATOM 3331 C C . SER A 1 414 ? 139.836 165.503 217.483 1.00 179.73 414 SER C C 1
ATOM 3332 O O . SER A 1 414 ? 139.190 165.634 216.439 1.00 176.85 414 SER C O 1
ATOM 3335 N N . MET A 1 415 ? 140.407 166.536 218.104 1.00 185.78 415 MET C N 1
ATOM 3336 C CA . MET A 1 415 ? 140.312 167.894 217.594 1.00 186.86 415 MET C CA 1
ATOM 3337 C C . MET A 1 415 ? 141.639 168.639 217.623 1.00 187.38 415 MET C C 1
ATOM 3338 O O . MET A 1 415 ? 141.692 169.791 217.180 1.00 185.70 415 MET C O 1
ATOM 3343 N N . GLY A 1 416 ? 142.703 168.024 218.133 1.00 178.51 416 GLY C N 1
ATOM 3344 C CA . GLY A 1 416 ? 143.990 168.698 218.183 1.00 176.26 416 GLY C CA 1
ATOM 3345 C C . GLY A 1 416 ? 144.567 168.883 216.792 1.00 176.00 416 GLY C C 1
ATOM 3346 O O . GLY A 1 416 ? 144.721 167.920 216.032 1.00 177.06 416 GLY C O 1
ATOM 3347 N N . ASP A 1 417 ? 144.890 170.130 216.451 1.00 172.47 417 ASP C N 1
ATOM 3348 C CA . ASP A 1 417 ? 145.490 170.445 215.161 1.00 173.35 417 ASP C CA 1
ATOM 3349 C C . ASP A 1 417 ? 146.774 171.234 215.367 1.00 171.23 417 ASP C C 1
ATOM 3350 O O . ASP A 1 417 ? 147.263 171.343 216.496 1.00 172.29 417 ASP C O 1
ATOM 3355 N N . MET A 1 418 ? 147.334 171.780 214.285 1.00 170.64 418 MET C N 1
ATOM 3356 C CA . MET A 1 418 ? 148.431 172.730 214.436 1.00 175.88 418 MET C CA 1
ATOM 3357 C C . MET A 1 418 ? 147.996 173.925 215.272 1.00 176.89 418 MET C C 1
ATOM 3358 O O . MET A 1 418 ? 148.785 174.472 216.051 1.00 175.63 418 MET C O 1
ATOM 3363 N N . PHE A 1 419 ? 146.744 174.340 215.121 1.00 191.73 419 PHE C N 1
ATOM 3364 C CA . PHE A 1 419 ? 146.110 175.343 215.962 1.00 190.64 419 PHE C CA 1
ATOM 3365 C C . PHE A 1 419 ? 144.882 174.712 216.619 1.00 190.68 419 PHE C C 1
ATOM 3366 O O . PHE A 1 419 ? 144.665 173.499 216.541 1.00 189.47 419 PHE C O 1
ATOM 3374 N N . THR A 1 420 ? 144.081 175.540 217.282 1.00 200.77 420 THR C N 1
ATOM 3375 C CA . THR A 1 420 ? 142.852 175.045 217.882 1.00 200.89 420 THR C CA 1
ATOM 3376 C C . THR A 1 420 ? 141.863 174.640 216.795 1.00 200.45 420 THR C C 1
ATOM 3377 O O . THR A 1 420 ? 141.933 175.106 215.654 1.00 200.59 420 THR C O 1
ATOM 3381 N N . GLN A 1 421 ? 140.936 173.751 217.160 1.00 190.47 421 GLN C N 1
ATOM 3382 C CA . GLN A 1 421 ? 139.989 173.219 216.184 1.00 190.06 421 GLN C CA 1
ATOM 3383 C C . GLN A 1 421 ? 139.099 174.317 215.612 1.00 191.23 421 GLN C C 1
ATOM 3384 O O . GLN A 1 421 ? 138.785 174.311 214.416 1.00 191.03 421 GLN C O 1
ATOM 3390 N N . GLY A 1 422 ? 138.686 175.268 216.446 1.00 202.17 422 GLY C N 1
ATOM 3391 C CA . GLY A 1 422 ? 137.745 176.293 216.049 1.00 202.10 422 GLY C CA 1
ATOM 3392 C C . GLY A 1 422 ? 138.315 177.512 215.360 1.00 202.77 422 GLY C C 1
ATOM 3393 O O . GLY A 1 422 ? 137.560 178.444 215.063 1.00 202.70 422 GLY C O 1
ATOM 3394 N N . THR A 1 423 ? 139.624 177.548 215.096 1.00 209.72 423 THR C N 1
ATOM 3395 C CA . THR A 1 423 ? 140.213 178.718 214.450 1.00 209.69 423 THR C CA 1
ATOM 3396 C C . THR A 1 423 ? 139.696 178.890 213.026 1.00 209.55 423 THR C C 1
ATOM 3397 O O . THR A 1 423 ? 139.394 180.012 212.601 1.00 209.15 423 THR C O 1
ATOM 3401 N N . ALA A 1 424 ? 139.587 177.791 212.276 1.00 211.25 424 ALA C N 1
ATOM 3402 C CA . ALA A 1 424 ? 139.114 177.800 210.889 1.00 210.77 424 ALA C CA 1
ATOM 3403 C C . ALA A 1 424 ? 139.961 178.736 210.022 1.00 211.75 424 ALA C C 1
ATOM 3404 O O . ALA A 1 424 ? 139.482 179.730 209.472 1.00 211.81 424 ALA C O 1
ATOM 3406 N N . LEU A 1 425 ? 141.242 178.392 209.910 1.00 210.07 425 LEU C N 1
ATOM 3407 C CA . LEU A 1 425 ? 142.180 179.203 209.144 1.00 210.14 425 LEU C CA 1
ATOM 3408 C C . LEU A 1 425 ? 141.876 179.118 207.653 1.00 210.94 425 LEU C C 1
ATOM 3409 O O . LEU A 1 425 ? 141.697 178.025 207.105 1.00 210.59 425 LEU C O 1
ATOM 3414 N N . ALA A 1 426 ? 141.824 180.276 207.003 1.00 219.73 426 ALA C N 1
ATOM 3415 C CA . ALA A 1 426 ? 141.609 180.403 205.550 1.00 219.28 426 ALA C CA 1
ATOM 3416 C C . ALA A 1 426 ? 140.284 179.714 205.206 1.00 219.16 426 ALA C C 1
ATOM 3417 O O . ALA A 1 426 ? 139.293 179.885 205.932 1.00 219.37 426 ALA C O 1
ATOM 3419 N N . ASN A 1 427 ? 140.228 178.939 204.122 1.00 217.04 427 ASN C N 1
ATOM 3420 C CA . ASN A 1 427 ? 139.013 178.248 203.713 1.00 217.30 427 ASN C CA 1
ATOM 3421 C C . ASN A 1 427 ? 139.040 176.753 203.989 1.00 217.64 427 ASN C C 1
ATOM 3422 O O . ASN A 1 427 ? 137.982 176.162 204.214 1.00 217.18 427 ASN C O 1
ATOM 3427 N N . THR A 1 428 ? 140.221 176.131 203.977 1.00 203.29 428 THR C N 1
ATOM 3428 C CA . THR A 1 428 ? 140.309 174.702 204.257 1.00 202.01 428 THR C CA 1
ATOM 3429 C C . THR A 1 428 ? 139.894 174.395 205.690 1.00 201.65 428 THR C C 1
ATOM 3430 O O . THR A 1 428 ? 139.239 173.378 205.950 1.00 198.61 428 THR C O 1
ATOM 3434 N N . ASP A 1 429 ? 140.273 175.257 206.628 1.00 205.56 429 ASP C N 1
ATOM 3435 C CA . ASP A 1 429 ? 139.959 175.105 208.055 1.00 202.80 429 ASP C CA 1
ATOM 3436 C C . ASP A 1 429 ? 140.576 173.789 208.539 1.00 202.46 429 ASP C C 1
ATOM 3437 O O . ASP A 1 429 ? 141.580 173.320 207.987 1.00 202.46 429 ASP C O 1
ATOM 3442 N N . SER A 1 430 ? 139.989 173.180 209.571 1.00 184.75 430 SER C N 1
ATOM 3443 C CA . SER A 1 430 ? 140.473 171.905 210.107 1.00 184.06 430 SER C CA 1
ATOM 3444 C C . SER A 1 430 ? 139.263 171.025 210.408 1.00 183.41 430 SER C C 1
ATOM 3445 O O . SER A 1 430 ? 138.720 171.057 211.516 1.00 183.65 430 SER C O 1
ATOM 3448 N N . ALA A 1 431 ? 138.846 170.238 209.416 1.00 170.17 431 ALA C N 1
ATOM 3449 C CA . ALA A 1 431 ? 137.876 169.189 209.697 1.00 169.31 431 ALA C CA 1
ATOM 3450 C C . ALA A 1 431 ? 138.494 168.102 210.563 1.00 167.99 431 ALA C C 1
ATOM 3451 O O . ALA A 1 431 ? 137.803 167.504 211.396 1.00 169.69 431 ALA C O 1
ATOM 3453 N N . GLU A 1 432 ? 139.787 167.834 210.382 1.00 149.48 432 GLU C N 1
ATOM 3454 C CA . GLU A 1 432 ? 140.495 166.897 211.242 1.00 150.76 432 GLU C CA 1
ATOM 3455 C C . GLU A 1 432 ? 141.822 167.474 211.722 1.00 150.20 432 GLU C C 1
ATOM 3456 O O . GLU A 1 432 ? 142.303 167.117 212.802 1.00 150.44 432 GLU C O 1
ATOM 3462 N N . TYR A 1 433 ? 142.415 168.368 210.933 1.00 148.79 433 TYR C N 1
ATOM 3463 C CA . TYR A 1 433 ? 143.717 168.944 211.243 1.00 146.73 433 TYR C CA 1
ATOM 3464 C C . TYR A 1 433 ? 143.971 170.101 210.291 1.00 147.23 433 TYR C C 1
ATOM 3465 O O . TYR A 1 433 ? 143.705 169.986 209.093 1.00 150.54 433 TYR C O 1
ATOM 3474 N N . LYS A 1 434 ? 144.485 171.210 210.827 1.00 147.09 434 LYS C N 1
ATOM 3475 C CA . LYS A 1 434 ? 144.778 172.367 209.986 1.00 148.12 434 LYS C CA 1
ATOM 3476 C C . LYS A 1 434 ? 145.813 172.024 208.924 1.00 148.56 434 LYS C C 1
ATOM 3477 O O . LYS A 1 434 ? 145.592 172.238 207.725 1.00 149.37 434 LYS C O 1
ATOM 3483 N N . LEU A 1 435 ? 146.950 171.472 209.353 1.00 117.03 435 LEU C N 1
ATOM 3484 C CA . LEU A 1 435 ? 148.035 171.182 208.424 1.00 112.69 435 LEU C CA 1
ATOM 3485 C C . LEU A 1 435 ? 147.619 170.138 207.400 1.00 115.56 435 LEU C C 1
ATOM 3486 O O . LEU A 1 435 ? 147.905 170.282 206.206 1.00 118.12 435 LEU C O 1
ATOM 3491 N N . LEU A 1 436 ? 146.933 169.084 207.847 1.00 114.15 436 LEU C N 1
ATOM 3492 C CA . LEU A 1 436 ? 146.524 168.026 206.930 1.00 111.24 436 LEU C CA 1
ATOM 3493 C C . LEU A 1 436 ? 145.542 168.546 205.888 1.00 113.42 436 LEU C C 1
ATOM 3494 O O . LEU A 1 436 ? 145.670 168.236 204.699 1.00 118.09 436 LEU C O 1
ATOM 3499 N N . MET A 1 437 ? 144.559 169.342 206.314 1.00 128.13 437 MET C N 1
ATOM 3500 C CA . MET A 1 437 ? 143.588 169.888 205.371 1.00 128.50 437 MET C CA 1
ATOM 3501 C C . MET A 1 437 ? 144.257 170.824 204.372 1.00 127.92 437 MET C C 1
ATOM 3502 O O . MET A 1 437 ? 144.015 170.734 203.161 1.00 129.94 437 MET C O 1
ATOM 3507 N N . ARG A 1 438 ? 145.113 171.726 204.863 1.00 118.11 438 ARG C N 1
ATOM 3508 C CA . ARG A 1 438 ? 145.796 172.650 203.964 1.00 116.06 438 ARG C CA 1
ATOM 3509 C C . ARG A 1 438 ? 146.662 171.902 202.960 1.00 119.98 438 ARG C C 1
ATOM 3510 O O . ARG A 1 438 ? 146.696 172.253 201.775 1.00 121.16 438 ARG C O 1
ATOM 3518 N N . THR A 1 439 ? 147.374 170.870 203.417 1.00 103.61 439 THR C N 1
ATOM 3519 C CA . THR A 1 439 ? 148.240 170.110 202.524 1.00 97.07 439 THR C CA 1
ATOM 3520 C C . THR A 1 439 ? 147.430 169.347 201.484 1.00 99.07 439 THR C C 1
ATOM 3521 O O . THR A 1 439 ? 147.749 169.381 200.290 1.00 102.64 439 THR C O 1
ATOM 3525 N N . LEU A 1 440 ? 146.372 168.657 201.915 1.00 93.14 440 LEU C N 1
ATOM 3526 C CA . LEU A 1 440 ? 145.593 167.853 200.981 1.00 90.31 440 LEU C CA 1
ATOM 3527 C C . LEU A 1 440 ? 144.840 168.714 199.976 1.00 92.00 440 LEU C C 1
ATOM 3528 O O . LEU A 1 440 ? 144.584 168.265 198.854 1.00 94.50 440 LEU C O 1
ATOM 3533 N N . ALA A 1 441 ? 144.477 169.944 200.349 1.00 94.43 441 ALA C N 1
ATOM 3534 C CA . ALA A 1 441 ? 143.779 170.809 199.406 1.00 92.11 441 ALA C CA 1
ATOM 3535 C C . ALA A 1 441 ? 144.659 171.245 198.241 1.00 96.02 441 ALA C C 1
ATOM 3536 O O . ALA A 1 441 ? 144.131 171.696 197.220 1.00 98.16 441 ALA C O 1
ATOM 3538 N N . LEU A 1 442 ? 145.980 171.122 198.364 1.00 88.66 442 LEU C N 1
ATOM 3539 C CA . LEU A 1 442 ? 146.900 171.619 197.350 1.00 83.12 442 LEU C CA 1
ATOM 3540 C C . LEU A 1 442 ? 147.189 170.619 196.237 1.00 83.69 442 LEU C C 1
ATOM 3541 O O . LEU A 1 442 ? 147.742 171.015 195.206 1.00 87.31 442 LEU C O 1
ATOM 3546 N N . PHE A 1 443 ? 146.832 169.349 196.404 1.00 85.23 443 PHE C N 1
ATOM 3547 C CA . PHE A 1 443 ? 147.214 168.302 195.464 1.00 85.21 443 PHE C CA 1
ATOM 3548 C C . PHE A 1 443 ? 145.996 167.627 194.845 1.00 85.78 443 PHE C C 1
ATOM 3549 O O . PHE A 1 443 ? 146.000 166.423 194.583 1.00 90.80 443 PHE C O 1
ATOM 3557 N N . THR A 1 444 ? 144.937 168.396 194.592 1.00 89.73 444 THR C N 1
ATOM 3558 C CA . THR A 1 444 ? 143.747 167.833 193.968 1.00 90.62 444 THR C CA 1
ATOM 3559 C C . THR A 1 444 ? 143.918 167.602 192.472 1.00 91.50 444 THR C C 1
ATOM 3560 O O . THR A 1 444 ? 143.130 166.857 191.882 1.00 95.71 444 THR C O 1
ATOM 3564 N N . SER A 1 445 ? 144.917 168.221 191.849 1.00 86.44 445 SER C N 1
ATOM 3565 C CA . SER A 1 445 ? 145.217 168.011 190.435 1.00 87.79 445 SER C CA 1
ATOM 3566 C C . SER A 1 445 ? 146.721 167.838 190.252 1.00 87.82 445 SER C C 1
ATOM 3567 O O . SER A 1 445 ? 147.342 168.445 189.378 1.00 84.70 445 SER C O 1
ATOM 3570 N N . ALA A 1 446 ? 147.323 166.997 191.096 1.00 86.67 446 ALA C N 1
ATOM 3571 C CA . ALA A 1 446 ? 148.770 166.815 191.066 1.00 79.70 446 ALA C CA 1
ATOM 3572 C C . ALA A 1 446 ? 149.233 166.186 189.757 1.00 83.95 446 ALA C C 1
ATOM 3573 O O . ALA A 1 446 ? 150.266 166.583 189.207 1.00 91.28 446 ALA C O 1
ATOM 3575 N N . LYS A 1 447 ? 148.480 165.217 189.235 1.00 79.68 447 LYS C N 1
ATOM 3576 C CA . LYS A 1 447 ? 148.886 164.509 188.025 1.00 78.99 447 LYS C CA 1
ATOM 3577 C C . LYS A 1 447 ? 148.856 165.379 186.776 1.00 83.27 447 LYS C C 1
ATOM 3578 O O . LYS A 1 447 ? 149.172 164.878 185.692 1.00 85.61 447 LYS C O 1
ATOM 3584 N N . THR A 1 448 ? 148.487 166.651 186.890 1.00 84.67 448 THR C N 1
ATOM 3585 C CA . THR A 1 448 ? 148.538 167.594 185.781 1.00 79.38 448 THR C CA 1
ATOM 3586 C C . THR A 1 448 ? 149.559 168.700 185.989 1.00 84.45 448 THR C C 1
ATOM 3587 O O . THR A 1 448 ? 150.223 169.108 185.034 1.00 92.14 448 THR C O 1
ATOM 3591 N N . LEU A 1 449 ? 149.716 169.183 187.221 1.00 75.98 449 LEU C N 1
ATOM 3592 C CA . LEU A 1 449 ? 150.627 170.284 187.504 1.00 79.97 449 LEU C CA 1
ATOM 3593 C C . LEU A 1 449 ? 152.017 169.805 187.906 1.00 80.88 449 LEU C C 1
ATOM 3594 O O . LEU A 1 449 ? 153.018 170.381 187.466 1.00 86.54 449 LEU C O 1
ATOM 3599 N N . GLY A 1 450 ? 152.105 168.770 188.732 1.00 74.15 450 GLY C N 1
ATOM 3600 C CA . GLY A 1 450 ? 153.404 168.219 189.085 1.00 70.68 450 GLY C CA 1
ATOM 3601 C C . GLY A 1 450 ? 154.117 169.075 190.106 1.00 72.98 450 GLY C C 1
ATOM 3602 O O . GLY A 1 450 ? 153.566 169.398 191.160 1.00 79.53 450 GLY C O 1
ATOM 3603 N N . SER A 1 451 ? 155.355 169.450 189.790 1.00 71.16 451 SER C N 1
ATOM 3604 C CA . SER A 1 451 ? 156.207 170.190 190.711 1.00 66.43 451 SER C CA 1
ATOM 3605 C C . SER A 1 451 ? 155.941 171.688 190.701 1.00 72.54 451 SER C C 1
ATOM 3606 O O . SER A 1 451 ? 156.597 172.421 191.448 1.00 77.75 451 SER C O 1
ATOM 3609 N N . LEU A 1 452 ? 155.006 172.161 189.879 1.00 66.54 452 LEU C N 1
ATOM 3610 C CA . LEU A 1 452 ? 154.673 173.578 189.837 1.00 68.36 452 LEU C CA 1
ATOM 3611 C C . LEU A 1 452 ? 153.783 174.010 190.995 1.00 73.21 452 LEU C C 1
ATOM 3612 O O . LEU A 1 452 ? 153.503 175.205 191.125 1.00 82.66 452 LEU C O 1
ATOM 3617 N N . ILE A 1 453 ? 153.334 173.072 191.828 1.00 71.73 453 ILE C N 1
ATOM 3618 C CA . ILE A 1 453 ? 152.517 173.410 192.987 1.00 74.95 453 ILE C CA 1
ATOM 3619 C C . ILE A 1 453 ? 153.388 174.072 194.046 1.00 73.09 453 ILE C C 1
ATOM 3620 O O . ILE A 1 453 ? 154.498 173.608 194.340 1.00 81.64 453 ILE C O 1
ATOM 3625 N N . GLN A 1 454 ? 152.891 175.162 194.623 1.00 75.75 454 GLN C N 1
ATOM 3626 C CA . GLN A 1 454 ? 153.621 175.932 195.622 1.00 75.45 454 GLN C CA 1
ATOM 3627 C C . GLN A 1 454 ? 153.181 175.524 197.021 1.00 82.78 454 GLN C C 1
ATOM 3628 O O . GLN A 1 454 ? 151.981 175.451 197.303 1.00 89.73 454 GLN C O 1
ATOM 3634 N N . VAL A 1 455 ? 154.151 175.265 197.891 1.00 80.09 455 VAL C N 1
ATOM 3635 C CA . VAL A 1 455 ? 153.907 174.917 199.285 1.00 72.06 455 VAL C CA 1
ATOM 3636 C C . VAL A 1 455 ? 154.644 175.931 200.149 1.00 75.94 455 VAL C C 1
ATOM 3637 O O . VAL A 1 455 ? 155.835 176.159 199.934 1.00 77.31 455 VAL C O 1
ATOM 3641 N N . PRO A 1 456 ? 153.983 176.566 201.118 1.00 88.03 456 PRO C N 1
ATOM 3642 C CA . PRO A 1 456 ? 154.666 177.572 201.941 1.00 84.72 456 PRO C CA 1
ATOM 3643 C C . PRO A 1 456 ? 155.818 176.971 202.732 1.00 90.51 456 PRO C C 1
ATOM 3644 O O . PRO A 1 456 ? 155.745 175.839 203.214 1.00 97.27 456 PRO C O 1
ATOM 3648 N N . GLN A 1 457 ? 156.892 177.752 202.868 1.00 90.87 457 GLN C N 1
ATOM 3649 C CA . GLN A 1 457 ? 158.051 177.292 203.623 1.00 87.99 457 GLN C CA 1
ATOM 3650 C C . GLN A 1 457 ? 157.784 177.305 205.123 1.00 91.07 457 GLN C C 1
ATOM 3651 O O . GLN A 1 457 ? 158.373 176.509 205.863 1.00 93.65 457 GLN C O 1
ATOM 3657 N N . GLU A 1 458 ? 156.891 178.185 205.584 1.00 107.76 458 GLU C N 1
ATOM 3658 C CA . GLU A 1 458 ? 156.599 178.287 207.009 1.00 106.18 458 GLU C CA 1
ATOM 3659 C C . GLU A 1 458 ? 156.003 177.006 207.574 1.00 111.06 458 GLU C C 1
ATOM 3660 O O . GLU A 1 458 ? 156.086 176.779 208.786 1.00 113.70 458 GLU C O 1
ATOM 3666 N N . ASP A 1 459 ? 155.406 176.168 206.731 1.00 105.85 459 ASP C N 1
ATOM 3667 C CA . ASP A 1 459 ? 154.842 174.896 207.158 1.00 100.76 459 ASP C CA 1
ATOM 3668 C C . ASP A 1 459 ? 155.836 173.748 207.064 1.00 99.86 459 ASP C C 1
ATOM 3669 O O . ASP A 1 459 ? 155.450 172.597 207.284 1.00 105.95 459 ASP C O 1
ATOM 3674 N N . GLU A 1 460 ? 157.098 174.030 206.733 1.00 90.30 460 GLU C N 1
ATOM 3675 C CA . GLU A 1 460 ? 158.074 172.963 206.537 1.00 89.13 460 GLU C CA 1
ATOM 3676 C C . GLU A 1 460 ? 158.278 172.156 207.814 1.00 91.98 460 GLU C C 1
ATOM 3677 O O . GLU A 1 460 ? 157.938 170.968 207.876 1.00 96.05 460 GLU C O 1
ATOM 3683 N N . ALA A 1 461 ? 158.810 172.802 208.857 1.00 89.32 461 ALA C N 1
ATOM 3684 C CA . ALA A 1 461 ? 159.223 172.082 210.059 1.00 87.43 461 ALA C CA 1
ATOM 3685 C C . ALA A 1 461 ? 158.079 171.258 210.633 1.00 90.61 461 ALA C C 1
ATOM 3686 O O . ALA A 1 461 ? 158.237 170.061 210.904 1.00 93.47 461 ALA C O 1
ATOM 3688 N N . ALA A 1 462 ? 156.907 171.878 210.794 1.00 90.15 462 ALA C N 1
ATOM 3689 C CA . ALA A 1 462 ? 155.743 171.158 211.298 1.00 87.71 462 ALA C CA 1
ATOM 3690 C C . ALA A 1 462 ? 155.486 169.901 210.480 1.00 88.03 462 ALA C C 1
ATOM 3691 O O . ALA A 1 462 ? 155.373 168.799 211.033 1.00 95.77 462 ALA C O 1
ATOM 3693 N N . LEU A 1 463 ? 155.446 170.043 209.151 1.00 77.36 463 LEU C N 1
ATOM 3694 C CA . LEU A 1 463 ? 155.257 168.884 208.286 1.00 75.14 463 LEU C CA 1
ATOM 3695 C C . LEU A 1 463 ? 156.268 167.800 208.618 1.00 78.23 463 LEU C C 1
ATOM 3696 O O . LEU A 1 463 ? 155.904 166.636 208.827 1.00 89.44 463 LEU C O 1
ATOM 3701 N N . LYS A 1 464 ? 157.542 168.186 208.730 1.00 79.57 464 LYS C N 1
ATOM 3702 C CA . LYS A 1 464 ? 158.586 167.227 209.069 1.00 75.66 464 LYS C CA 1
ATOM 3703 C C . LYS A 1 464 ? 158.208 166.446 210.316 1.00 79.90 464 LYS C C 1
ATOM 3704 O O . LYS A 1 464 ? 158.180 165.208 210.304 1.00 86.21 464 LYS C O 1
ATOM 3710 N N . ALA A 1 465 ? 157.831 167.160 211.381 1.00 80.38 465 ALA C N 1
ATOM 3711 C CA . ALA A 1 465 ? 157.458 166.489 212.619 1.00 81.60 465 ALA C CA 1
ATOM 3712 C C . ALA A 1 465 ? 156.334 165.498 212.370 1.00 84.83 465 ALA C C 1
ATOM 3713 O O . ALA A 1 465 ? 156.428 164.323 212.750 1.00 86.44 465 ALA C O 1
ATOM 3715 N N . PHE A 1 466 ? 155.293 165.938 211.658 1.00 81.73 466 PHE C N 1
ATOM 3716 C CA . PHE A 1 466 ? 154.174 165.053 211.368 1.00 76.17 466 PHE C CA 1
ATOM 3717 C C . PHE A 1 466 ? 154.660 163.806 210.649 1.00 83.46 466 PHE C C 1
ATOM 3718 O O . PHE A 1 466 ? 154.321 162.679 211.034 1.00 92.61 466 PHE C O 1
ATOM 3726 N N . LEU A 1 467 ? 155.529 163.990 209.650 1.00 80.53 467 LEU C N 1
ATOM 3727 C CA . LEU A 1 467 ? 156.033 162.847 208.901 1.00 79.34 467 LEU C CA 1
ATOM 3728 C C . LEU A 1 467 ? 156.706 161.852 209.831 1.00 84.37 467 LEU C C 1
ATOM 3729 O O . LEU A 1 467 ? 156.463 160.642 209.738 1.00 90.08 467 LEU C O 1
ATOM 3734 N N . GLU A 1 468 ? 157.500 162.352 210.783 1.00 94.41 468 GLU C N 1
ATOM 3735 C CA . GLU A 1 468 ? 158.185 161.455 211.705 1.00 91.27 468 GLU C CA 1
ATOM 3736 C C . GLU A 1 468 ? 157.188 160.578 212.444 1.00 97.12 468 GLU C C 1
ATOM 3737 O O . GLU A 1 468 ? 157.380 159.359 212.546 1.00 101.87 468 GLU C O 1
ATOM 3743 N N . ARG A 1 469 ? 156.084 161.168 212.911 1.00 111.49 469 ARG C N 1
ATOM 3744 C CA . ARG A 1 469 ? 155.095 160.378 213.633 1.00 110.09 469 ARG C CA 1
ATOM 3745 C C . ARG A 1 469 ? 154.548 159.266 212.754 1.00 106.77 469 ARG C C 1
ATOM 3746 O O . ARG A 1 469 ? 154.386 158.127 213.210 1.00 108.12 469 ARG C O 1
ATOM 3754 N N . LEU A 1 470 ? 154.300 159.564 211.476 1.00 92.65 470 LEU C N 1
ATOM 3755 C CA . LEU A 1 470 ? 153.820 158.525 210.574 1.00 89.09 470 LEU C CA 1
ATOM 3756 C C . LEU A 1 470 ? 154.832 157.396 210.471 1.00 92.89 470 LEU C C 1
ATOM 3757 O O . LEU A 1 470 ? 154.462 156.215 210.500 1.00 100.98 470 LEU C O 1
ATOM 3762 N N . TYR A 1 471 ? 156.123 157.737 210.406 1.00 96.33 471 TYR C N 1
ATOM 3763 C CA . TYR A 1 471 ? 157.153 156.711 210.320 1.00 94.15 471 TYR C CA 1
ATOM 3764 C C . TYR A 1 471 ? 157.153 155.799 211.536 1.00 94.83 471 TYR C C 1
ATOM 3765 O O . TYR A 1 471 ? 157.669 154.679 211.455 1.00 98.04 471 TYR C O 1
ATOM 3774 N N . ARG A 1 472 ? 156.586 156.244 212.656 1.00 116.64 472 ARG C N 1
ATOM 3775 C CA . ARG A 1 472 ? 156.476 155.384 213.824 1.00 115.49 472 ARG C CA 1
ATOM 3776 C C . ARG A 1 472 ? 155.147 154.648 213.894 1.00 118.06 472 ARG C C 1
ATOM 3777 O O . ARG A 1 472 ? 155.067 153.611 214.561 1.00 120.11 472 ARG C O 1
ATOM 3785 N N . LEU A 1 473 ? 154.107 155.151 213.226 1.00 118.96 473 LEU C N 1
ATOM 3786 C CA . LEU A 1 473 ? 152.814 154.480 213.276 1.00 114.65 473 LEU C CA 1
ATOM 3787 C C . LEU A 1 473 ? 152.715 153.318 212.300 1.00 114.50 473 LEU C C 1
ATOM 3788 O O . LEU A 1 473 ? 151.801 152.497 212.427 1.00 119.08 473 LEU C O 1
ATOM 3793 N N . ALA A 1 474 ? 153.626 153.228 211.336 1.00 110.61 474 ALA C N 1
ATOM 3794 C CA . ALA A 1 474 ? 153.641 152.126 210.388 1.00 112.00 474 ALA C CA 1
ATOM 3795 C C . ALA A 1 474 ? 154.435 150.929 210.889 1.00 114.16 474 ALA C C 1
ATOM 3796 O O . ALA A 1 474 ? 154.473 149.900 210.207 1.00 114.57 474 ALA C O 1
ATOM 3798 N N . VAL A 1 475 ? 155.069 151.037 212.055 1.00 119.25 475 VAL C N 1
ATOM 3799 C CA . VAL A 1 475 ? 155.869 149.948 212.604 1.00 120.39 475 VAL C CA 1
ATOM 3800 C C . VAL A 1 475 ? 155.365 149.598 213.999 1.00 122.56 475 VAL C C 1
ATOM 3801 O O . VAL A 1 475 ? 155.513 148.460 214.459 1.00 123.62 475 VAL C O 1
ATOM 3805 N N . GLU A 1 476 ? 154.751 150.566 214.676 1.00 130.51 476 GLU C N 1
ATOM 3806 C CA . GLU A 1 476 ? 154.339 150.423 216.070 1.00 129.31 476 GLU C CA 1
ATOM 3807 C C . GLU A 1 476 ? 152.865 150.769 216.235 1.00 129.85 476 GLU C C 1
ATOM 3808 O O . GLU A 1 476 ? 152.472 151.521 217.129 1.00 132.36 476 GLU C O 1
ATOM 3814 N N . GLY A 1 477 ? 152.019 150.215 215.364 1.00 125.08 477 GLY C N 1
ATOM 3815 C CA . GLY A 1 477 ? 150.595 150.456 215.442 1.00 124.61 477 GLY C CA 1
ATOM 3816 C C . GLY A 1 477 ? 149.812 149.211 215.080 1.00 129.01 477 GLY C C 1
ATOM 3817 O O . GLY A 1 477 ? 150.369 148.210 214.624 1.00 132.09 477 GLY C O 1
ATOM 3818 N N . ASP A 1 478 ? 148.501 149.290 215.294 1.00 132.42 478 ASP C N 1
ATOM 3819 C CA . ASP A 1 478 ? 147.605 148.197 214.943 1.00 132.94 478 ASP C CA 1
ATOM 3820 C C . ASP A 1 478 ? 147.380 148.201 213.431 1.00 134.96 478 ASP C C 1
ATOM 3821 O O . ASP A 1 478 ? 147.996 148.970 212.689 1.00 139.28 478 ASP C O 1
ATOM 3826 N N . ILE A 1 479 ? 146.485 147.333 212.956 1.00 132.47 479 ILE C N 1
ATOM 3827 C CA . ILE A 1 479 ? 146.274 147.191 211.517 1.00 135.59 479 ILE C CA 1
ATOM 3828 C C . ILE A 1 479 ? 145.720 148.482 210.927 1.00 136.39 479 ILE C C 1
ATOM 3829 O O . ILE A 1 479 ? 146.197 148.969 209.892 1.00 137.86 479 ILE C O 1
ATOM 3834 N N . GLN A 1 480 ? 144.706 149.057 211.578 1.00 133.47 480 GLN C N 1
ATOM 3835 C CA . GLN A 1 480 ? 144.095 150.280 211.066 1.00 133.90 480 GLN C CA 1
ATOM 3836 C C . GLN A 1 480 ? 145.090 151.433 211.054 1.00 133.15 480 GLN C C 1
ATOM 3837 O O . GLN A 1 480 ? 145.179 152.176 210.069 1.00 135.10 480 GLN C O 1
ATOM 3843 N N . GLN A 1 481 ? 145.849 151.595 212.139 1.00 121.37 481 GLN C N 1
ATOM 3844 C CA . GLN A 1 481 ? 146.848 152.657 212.183 1.00 122.34 481 GLN C CA 1
ATOM 3845 C C . GLN A 1 481 ? 147.922 152.445 211.126 1.00 122.86 481 GLN C C 1
ATOM 3846 O O . GLN A 1 481 ? 148.350 153.399 210.466 1.00 127.65 481 GLN C O 1
ATOM 3852 N N . LYS A 1 482 ? 148.365 151.198 210.945 1.00 115.00 482 LYS C N 1
ATOM 3853 C CA . LYS A 1 482 ? 149.396 150.917 209.952 1.00 116.14 482 LYS C CA 1
ATOM 3854 C C . LYS A 1 482 ? 148.916 151.256 208.548 1.00 116.47 482 LYS C C 1
ATOM 3855 O O . LYS A 1 482 ? 149.637 151.895 207.772 1.00 118.09 482 LYS C O 1
ATOM 3861 N N . GLU A 1 483 ? 147.694 150.844 208.200 1.00 118.21 483 GLU C N 1
ATOM 3862 C CA . GLU A 1 483 ? 147.206 151.115 206.851 1.00 116.61 483 GLU C CA 1
ATOM 3863 C C . GLU A 1 483 ? 146.943 152.603 206.645 1.00 118.28 483 GLU C C 1
ATOM 3864 O O . GLU A 1 483 ? 147.224 153.141 205.567 1.00 120.70 483 GLU C O 1
ATOM 3870 N N . ALA A 1 484 ? 146.431 153.293 207.670 1.00 109.00 484 ALA C N 1
ATOM 3871 C CA . ALA A 1 484 ? 146.221 154.732 207.548 1.00 105.34 484 ALA C CA 1
ATOM 3872 C C . ALA A 1 484 ? 147.539 155.469 207.351 1.00 108.91 484 ALA C C 1
ATOM 3873 O O . ALA A 1 484 ? 147.635 156.373 206.512 1.00 113.06 484 ALA C O 1
ATOM 3875 N N . ALA A 1 485 ? 148.570 155.094 208.113 1.00 101.16 485 ALA C N 1
ATOM 3876 C CA . ALA A 1 485 ? 149.873 155.729 207.953 1.00 97.62 485 ALA C CA 1
ATOM 3877 C C . ALA A 1 485 ? 150.469 155.432 206.584 1.00 99.10 485 ALA C C 1
ATOM 3878 O O . ALA A 1 485 ? 151.041 156.321 205.942 1.00 103.43 485 ALA C O 1
ATOM 3880 N N . ALA A 1 486 ? 150.355 154.183 206.124 1.00 93.74 486 ALA C N 1
ATOM 3881 C CA . ALA A 1 486 ? 150.880 153.835 204.809 1.00 92.81 486 ALA C CA 1
ATOM 3882 C C . ALA A 1 486 ? 150.157 154.590 203.704 1.00 95.37 486 ALA C C 1
ATOM 3883 O O . ALA A 1 486 ? 150.755 154.895 202.666 1.00 98.66 486 ALA C O 1
ATOM 3885 N N . GLU A 1 487 ? 148.874 154.895 203.904 1.00 105.70 487 GLU C N 1
ATOM 3886 C CA . GLU A 1 487 ? 148.146 155.682 202.914 1.00 105.43 487 GLU C CA 1
ATOM 3887 C C . GLU A 1 487 ? 148.553 157.151 202.962 1.00 105.19 487 GLU C C 1
ATOM 3888 O O . GLU A 1 487 ? 148.666 157.802 201.917 1.00 105.65 487 GLU C O 1
ATOM 3894 N N . LEU A 1 488 ? 148.777 157.691 204.162 1.00 89.49 488 LEU C N 1
ATOM 3895 C CA . LEU A 1 488 ? 149.050 159.118 204.301 1.00 86.22 488 LEU C CA 1
ATOM 3896 C C . LEU A 1 488 ? 150.498 159.503 204.019 1.00 92.02 488 LEU C C 1
ATOM 3897 O O . LEU A 1 488 ? 150.758 160.677 203.735 1.00 94.43 488 LEU C O 1
ATOM 3902 N N . ILE A 1 489 ? 151.441 158.560 204.097 1.00 86.98 489 ILE C N 1
ATOM 3903 C CA . ILE A 1 489 ? 152.861 158.923 204.016 1.00 78.70 489 ILE C CA 1
ATOM 3904 C C . ILE A 1 489 ? 153.231 159.640 202.719 1.00 82.16 489 ILE C C 1
ATOM 3905 O O . ILE A 1 489 ? 153.911 160.677 202.789 1.00 85.60 489 ILE C O 1
ATOM 3910 N N . PRO A 1 490 ? 152.858 159.152 201.524 1.00 85.79 490 PRO C N 1
ATOM 3911 C CA . PRO A 1 490 ? 153.349 159.816 200.299 1.00 85.33 490 PRO C CA 1
ATOM 3912 C C . PRO A 1 490 ? 152.955 161.280 200.172 1.00 86.12 490 PRO C C 1
ATOM 3913 O O . PRO A 1 490 ? 153.773 162.096 199.725 1.00 86.73 490 PRO C O 1
ATOM 3917 N N . TYR A 1 491 ? 151.729 161.643 200.559 1.00 79.96 491 TYR C N 1
ATOM 3918 C CA . TYR A 1 491 ? 151.297 163.032 200.437 1.00 74.72 491 TYR C CA 1
ATOM 3919 C C . TYR A 1 491 ? 152.111 163.942 201.348 1.00 77.35 491 TYR C C 1
ATOM 3920 O O . TYR A 1 491 ? 152.585 165.005 200.925 1.00 87.71 491 TYR C O 1
ATOM 3929 N N . ILE A 1 492 ? 152.289 163.535 202.605 1.00 70.19 492 ILE C N 1
ATOM 3930 C CA . ILE A 1 492 ? 153.069 164.334 203.543 1.00 67.34 492 ILE C CA 1
ATOM 3931 C C . ILE A 1 492 ? 154.515 164.434 203.080 1.00 71.56 492 ILE C C 1
ATOM 3932 O O . ILE A 1 492 ? 155.145 165.492 203.191 1.00 81.78 492 ILE C O 1
ATOM 3937 N N . GLN A 1 493 ? 155.064 163.339 202.551 1.00 68.55 493 GLN C N 1
ATOM 3938 C CA . GLN A 1 493 ? 156.452 163.359 202.103 1.00 65.18 493 GLN C CA 1
ATOM 3939 C C . GLN A 1 493 ? 156.646 164.308 200.926 1.00 68.14 493 GLN C C 1
ATOM 3940 O O . GLN A 1 493 ? 157.604 165.091 200.906 1.00 78.72 493 GLN C O 1
ATOM 3946 N N . GLN A 1 494 ? 155.747 164.263 199.938 1.00 64.71 494 GLN C N 1
ATOM 3947 C CA . GLN A 1 494 ? 155.888 165.165 198.798 1.00 66.22 494 GLN C CA 1
ATOM 3948 C C . GLN A 1 494 ? 155.674 166.617 199.214 1.00 69.05 494 GLN C C 1
ATOM 3949 O O . GLN A 1 494 ? 156.363 167.518 198.718 1.00 73.20 494 GLN C O 1
ATOM 3955 N N . ALA A 1 495 ? 154.744 166.865 200.143 1.00 63.07 495 ALA C N 1
ATOM 3956 C CA . ALA A 1 495 ? 154.551 168.223 200.639 1.00 59.41 495 ALA C CA 1
ATOM 3957 C C . ALA A 1 495 ? 155.795 168.733 201.357 1.00 63.24 495 ALA C C 1
ATOM 3958 O O . ALA A 1 495 ? 156.197 169.887 201.174 1.00 67.48 495 ALA C O 1
ATOM 3960 N N . TRP A 1 496 ? 156.416 167.887 202.182 1.00 61.71 496 TRP C N 1
ATOM 3961 C CA . TRP A 1 496 ? 157.628 168.294 202.884 1.00 55.40 496 TRP C CA 1
ATOM 3962 C C . TRP A 1 496 ? 158.771 168.551 201.912 1.00 63.72 496 TRP C C 1
ATOM 3963 O O . TRP A 1 496 ? 159.557 169.485 202.106 1.00 71.11 496 TRP C O 1
ATOM 3974 N N . ILE A 1 497 ? 158.890 167.728 200.869 1.00 63.10 497 ILE C N 1
ATOM 3975 C CA . ILE A 1 497 ? 159.928 167.957 199.867 1.00 53.96 497 ILE C CA 1
ATOM 3976 C C . ILE A 1 497 ? 159.703 169.290 199.164 1.00 64.12 497 ILE C C 1
ATOM 3977 O O . ILE A 1 497 ? 160.647 170.057 198.942 1.00 69.37 497 ILE C O 1
ATOM 3982 N N . LEU A 1 498 ? 158.451 169.594 198.814 1.00 69.18 498 LEU C N 1
ATOM 3983 C CA . LEU A 1 498 ? 158.162 170.854 198.137 1.00 55.71 498 LEU C CA 1
ATOM 3984 C C . LEU A 1 498 ? 158.251 172.063 199.063 1.00 63.83 498 LEU C C 1
ATOM 3985 O O . LEU A 1 498 ? 158.383 173.188 198.573 1.00 73.17 498 LEU C O 1
ATOM 3990 N N . ALA A 1 499 ? 158.176 171.866 200.378 1.00 70.19 499 ALA C N 1
ATOM 3991 C CA . ALA A 1 499 ? 158.230 172.976 201.321 1.00 59.91 499 ALA C CA 1
ATOM 3992 C C . ALA A 1 499 ? 159.646 173.341 201.745 1.00 72.41 499 ALA C C 1
ATOM 3993 O O . ALA A 1 499 ? 159.825 174.339 202.450 1.00 75.66 499 ALA C O 1
ATOM 3995 N N . GLN A 1 500 ? 160.644 172.568 201.339 1.00 75.20 500 GLN C N 1
ATOM 3996 C CA . GLN A 1 500 ? 162.024 172.798 201.730 1.00 60.38 500 GLN C CA 1
ATOM 3997 C C . GLN A 1 500 ? 162.709 173.742 200.745 1.00 71.81 500 GLN C C 1
ATOM 3998 O O . GLN A 1 500 ? 162.288 173.894 199.596 1.00 81.76 500 GLN C O 1
ATOM 4004 N N . ARG A 1 501 ? 163.775 174.386 201.213 1.00 65.63 501 ARG C N 1
ATOM 4005 C CA . ARG A 1 501 ? 164.579 175.285 200.396 1.00 61.04 501 ARG C CA 1
ATOM 4006 C C . ARG A 1 501 ? 165.957 174.677 200.176 1.00 65.89 501 ARG C C 1
ATOM 4007 O O . ARG A 1 501 ? 166.534 174.077 201.088 1.00 75.91 501 ARG C O 1
ATOM 4015 N N . TYR A 1 502 ? 166.483 174.836 198.964 1.00 60.79 502 TYR C N 1
ATOM 4016 C CA . TYR A 1 502 ? 167.639 174.079 198.511 1.00 56.35 502 TYR C CA 1
ATOM 4017 C C . TYR A 1 502 ? 168.770 175.003 198.079 1.00 59.34 502 TYR C C 1
ATOM 4018 O O . TYR A 1 502 ? 168.547 176.159 197.712 1.00 71.02 502 TYR C O 1
ATOM 4027 N N . ASP A 1 503 ? 169.994 174.473 198.137 1.00 69.88 503 ASP C N 1
ATOM 4028 C CA . ASP A 1 503 ? 171.163 175.218 197.685 1.00 68.06 503 ASP C CA 1
ATOM 4029 C C . ASP A 1 503 ? 171.270 175.257 196.167 1.00 68.07 503 ASP C C 1
ATOM 4030 O O . ASP A 1 503 ? 171.753 176.249 195.612 1.00 76.25 503 ASP C O 1
ATOM 4035 N N . ALA A 1 504 ? 170.842 174.199 195.483 1.00 60.08 504 ALA C N 1
ATOM 4036 C CA . ALA A 1 504 ? 170.928 174.142 194.032 1.00 54.62 504 ALA C CA 1
ATOM 4037 C C . ALA A 1 504 ? 169.745 173.361 193.484 1.00 63.92 504 ALA C C 1
ATOM 4038 O O . ALA A 1 504 ? 169.329 172.359 194.070 1.00 68.38 504 ALA C O 1
ATOM 4040 N N . VAL A 1 505 ? 169.209 173.830 192.362 1.00 53.95 505 VAL C N 1
ATOM 4041 C CA . VAL A 1 505 ? 168.146 173.145 191.636 1.00 54.03 505 VAL C CA 1
ATOM 4042 C C . VAL A 1 505 ? 168.660 172.889 190.227 1.00 59.10 505 VAL C C 1
ATOM 4043 O O . VAL A 1 505 ? 168.907 173.835 189.469 1.00 68.89 505 VAL C O 1
ATOM 4047 N N . VAL A 1 506 ? 168.823 171.617 189.876 1.00 55.11 506 VAL C N 1
ATOM 4048 C CA . VAL A 1 506 ? 169.334 171.205 188.574 1.00 57.87 506 VAL C CA 1
ATOM 4049 C C . VAL A 1 506 ? 168.280 170.336 187.907 1.00 57.67 506 VAL C C 1
ATOM 4050 O O . VAL A 1 506 ? 167.781 169.384 188.519 1.00 72.26 506 VAL C O 1
ATOM 4054 N N . ALA A 1 507 ? 167.941 170.657 186.661 1.00 59.32 507 ALA C N 1
ATOM 4055 C CA . ALA A 1 507 ? 166.863 169.943 185.993 1.00 62.03 507 ALA C CA 1
ATOM 4056 C C . ALA A 1 507 ? 167.014 170.044 184.483 1.00 62.12 507 ALA C C 1
ATOM 4057 O O . ALA A 1 507 ? 167.727 170.903 183.960 1.00 69.24 507 ALA C O 1
ATOM 4059 N N . ASN A 1 508 ? 166.325 169.134 183.794 1.00 77.47 508 ASN C N 1
ATOM 4060 C CA . ASN A 1 508 ? 166.103 169.184 182.350 1.00 60.82 508 ASN C CA 1
ATOM 4061 C C . ASN A 1 508 ? 164.591 169.179 182.166 1.00 61.57 508 ASN C C 1
ATOM 4062 O O . ASN A 1 508 ? 163.970 168.109 182.071 1.00 74.35 508 ASN C O 1
ATOM 4067 N N . PRO A 1 509 ? 163.959 170.347 182.120 1.00 59.96 509 PRO C N 1
ATOM 4068 C CA . PRO A 1 509 ? 162.497 170.414 182.212 1.00 58.26 509 PRO C CA 1
ATOM 4069 C C . PRO A 1 509 ? 161.835 169.877 180.957 1.00 73.81 509 PRO C C 1
ATOM 4070 O O . PRO A 1 509 ? 162.469 169.783 179.896 1.00 74.82 509 PRO C O 1
ATOM 4074 N N . PRO A 1 510 ? 160.563 169.494 181.044 1.00 68.21 510 PRO C N 1
ATOM 4075 C CA . PRO A 1 510 ? 159.814 169.149 179.833 1.00 64.75 510 PRO C CA 1
ATOM 4076 C C . PRO A 1 510 ? 159.592 170.365 178.948 1.00 62.97 510 PRO C C 1
ATOM 4077 O O . PRO A 1 510 ? 159.454 171.494 179.425 1.00 70.87 510 PRO C O 1
ATOM 4081 N N . TYR A 1 511 ? 159.555 170.123 177.641 1.00 68.96 511 TYR C N 1
ATOM 4082 C CA . TYR A 1 511 ? 159.273 171.158 176.654 1.00 63.17 511 TYR C CA 1
ATOM 4083 C C . TYR A 1 511 ? 157.894 170.906 176.061 1.00 72.57 511 TYR C C 1
ATOM 4084 O O . TYR A 1 511 ? 157.628 169.816 175.545 1.00 81.11 511 TYR C O 1
ATOM 4093 N N . MET A 1 512 ? 157.023 171.911 176.127 1.00 76.68 512 MET C N 1
ATOM 4094 C CA . MET A 1 512 ? 155.683 171.785 175.559 1.00 73.19 512 MET C CA 1
ATOM 4095 C C . MET A 1 512 ? 155.125 173.177 175.319 1.00 79.12 512 MET C C 1
ATOM 4096 O O . MET A 1 512 ? 154.951 173.945 176.270 1.00 85.41 512 MET C O 1
ATOM 4101 N N . GLY A 1 513 ? 154.831 173.494 174.063 1.00 82.75 513 GLY C N 1
ATOM 4102 C CA . GLY A 1 513 ? 154.345 174.805 173.695 1.00 76.31 513 GLY C CA 1
ATOM 4103 C C . GLY A 1 513 ? 152.853 174.960 173.921 1.00 82.09 513 GLY C C 1
ATOM 4104 O O . GLY A 1 513 ? 152.189 174.135 174.550 1.00 90.50 513 GLY C O 1
ATOM 4105 N N . GLY A 1 514 ? 152.322 176.062 173.386 1.00 86.08 514 GLY C N 1
ATOM 4106 C CA . GLY A 1 514 ? 150.918 176.376 173.583 1.00 79.82 514 GLY C CA 1
ATOM 4107 C C . GLY A 1 514 ? 149.969 175.384 172.942 1.00 86.57 514 GLY C C 1
ATOM 4108 O O . GLY A 1 514 ? 148.886 175.128 173.475 1.00 93.88 514 GLY C O 1
ATOM 4109 N N . LYS A 1 515 ? 150.346 174.826 171.790 1.00 85.74 515 LYS C N 1
ATOM 4110 C CA . LYS A 1 515 ? 149.467 173.884 171.104 1.00 83.89 515 LYS C CA 1
ATOM 4111 C C . LYS A 1 515 ? 149.280 172.603 171.909 1.00 90.52 515 LYS C C 1
ATOM 4112 O O . LYS A 1 515 ? 148.174 172.053 171.959 1.00 94.95 515 LYS C O 1
ATOM 4118 N N . GLY A 1 516 ? 150.345 172.111 172.546 1.00 83.47 516 GLY C N 1
ATOM 4119 C CA . GLY A 1 516 ? 150.267 170.846 173.255 1.00 78.26 516 GLY C CA 1
ATOM 4120 C C . GLY A 1 516 ? 149.606 170.909 174.615 1.00 80.62 516 GLY C C 1
ATOM 4121 O O . GLY A 1 516 ? 149.079 169.893 175.078 1.00 88.56 516 GLY C O 1
ATOM 4122 N N . MET A 1 517 ? 149.623 172.068 175.267 1.00 83.18 517 MET C N 1
ATOM 4123 C CA . MET A 1 517 ? 149.058 172.181 176.605 1.00 83.19 517 MET C CA 1
ATOM 4124 C C . MET A 1 517 ? 147.536 172.139 176.558 1.00 87.66 517 MET C C 1
ATOM 4125 O O . MET A 1 517 ? 146.909 172.729 175.674 1.00 92.04 517 MET C O 1
ATOM 4130 N N . ASN A 1 518 ? 146.939 171.434 177.518 1.00 83.98 518 ASN C N 1
ATOM 4131 C CA . ASN A 1 518 ? 145.494 171.297 177.582 1.00 83.59 518 ASN C CA 1
ATOM 4132 C C . ASN A 1 518 ? 144.881 172.461 178.362 1.00 86.32 518 ASN C C 1
ATOM 4133 O O . ASN A 1 518 ? 145.574 173.369 178.823 1.00 90.91 518 ASN C O 1
ATOM 4138 N N . GLY A 1 519 ? 143.555 172.429 178.509 1.00 87.20 519 GLY C N 1
ATOM 4139 C CA . GLY A 1 519 ? 142.849 173.571 179.070 1.00 89.54 519 GLY C CA 1
ATOM 4140 C C . GLY A 1 519 ? 143.172 173.838 180.529 1.00 93.46 519 GLY C C 1
ATOM 4141 O O . GLY A 1 519 ? 143.376 174.989 180.925 1.00 100.81 519 GLY C O 1
ATOM 4142 N N . ASP A 1 520 ? 143.207 172.786 181.351 1.00 94.00 520 ASP C N 1
ATOM 4143 C CA . ASP A 1 520 ? 143.470 172.968 182.776 1.00 94.84 520 ASP C CA 1
ATOM 4144 C C . ASP A 1 520 ? 144.870 173.520 183.008 1.00 94.63 520 ASP C C 1
ATOM 4145 O O . ASP A 1 520 ? 145.063 174.466 183.785 1.00 97.56 520 ASP C O 1
ATOM 4150 N N . LEU A 1 521 ? 145.863 172.942 182.332 1.00 80.27 521 LEU C N 1
ATOM 4151 C CA . LEU A 1 521 ? 147.229 173.432 182.459 1.00 84.20 521 LEU C CA 1
ATOM 4152 C C . LEU A 1 521 ? 147.341 174.864 181.958 1.00 84.99 521 LEU C C 1
ATOM 4153 O O . LEU A 1 521 ? 148.035 175.689 182.562 1.00 88.23 521 LEU C O 1
ATOM 4158 N N . LYS A 1 522 ? 146.652 175.181 180.860 1.00 86.54 522 LYS C N 1
ATOM 4159 C CA . LYS A 1 522 ? 146.716 176.528 180.302 1.00 83.38 522 LYS C CA 1
ATOM 4160 C C . LYS A 1 522 ? 146.108 177.558 181.248 1.00 84.16 522 LYS C C 1
ATOM 4161 O O . LYS A 1 522 ? 146.673 178.641 181.437 1.00 89.94 522 LYS C O 1
ATOM 4167 N N . GLU A 1 523 ? 144.962 177.243 181.860 1.00 81.64 523 GLU C N 1
ATOM 4168 C CA . GLU A 1 523 ? 144.350 178.203 182.774 1.00 87.63 523 GLU C CA 1
ATOM 4169 C C . GLU A 1 523 ? 145.163 178.341 184.057 1.00 92.59 523 GLU C C 1
ATOM 4170 O O . GLU A 1 523 ? 145.285 179.446 184.604 1.00 95.58 523 GLU C O 1
ATOM 4176 N N . PHE A 1 524 ? 145.748 177.241 184.543 1.00 89.17 524 PHE C N 1
ATOM 4177 C CA . PHE A 1 524 ? 146.643 177.340 185.692 1.00 84.15 524 PHE C CA 1
ATOM 4178 C C . PHE A 1 524 ? 147.846 178.220 185.374 1.00 85.70 524 PHE C C 1
ATOM 4179 O O . PHE A 1 524 ? 148.254 179.047 186.198 1.00 84.20 524 PHE C O 1
ATOM 4187 N N . ALA A 1 525 ? 148.427 178.053 184.184 1.00 84.97 525 ALA C N 1
ATOM 4188 C CA . ALA A 1 525 ? 149.558 178.881 183.780 1.00 82.20 525 ALA C CA 1
ATOM 4189 C C . ALA A 1 525 ? 149.161 180.346 183.686 1.00 88.41 525 ALA C C 1
ATOM 4190 O O . ALA A 1 525 ? 149.912 181.231 184.112 1.00 92.14 525 ALA C O 1
ATOM 4192 N N . LYS A 1 526 ? 147.982 180.621 183.125 1.00 96.03 526 LYS C N 1
ATOM 4193 C CA . LYS A 1 526 ? 147.512 181.997 183.024 1.00 90.66 526 LYS C CA 1
ATOM 4194 C C . LYS A 1 526 ? 147.336 182.621 184.401 1.00 90.18 526 LYS C C 1
ATOM 4195 O O . LYS A 1 526 ? 147.676 183.792 184.609 1.00 86.72 526 LYS C O 1
ATOM 4201 N N . LYS A 1 527 ? 146.807 181.855 185.356 1.00 98.88 527 LYS C N 1
ATOM 4202 C CA . LYS A 1 527 ? 146.554 182.411 186.682 1.00 94.95 527 LYS C CA 1
ATOM 4203 C C . LYS A 1 527 ? 147.843 182.590 187.480 1.00 94.66 527 LYS C C 1
ATOM 4204 O O . LYS A 1 527 ? 147.999 183.586 188.195 1.00 97.39 527 LYS C O 1
ATOM 4210 N N . GLN A 1 528 ? 148.779 181.647 187.372 1.00 92.31 528 GLN C N 1
ATOM 4211 C CA . GLN A 1 528 ? 149.929 181.614 188.271 1.00 90.47 528 GLN C CA 1
ATOM 4212 C C . GLN A 1 528 ? 151.221 182.136 187.659 1.00 92.02 528 GLN C C 1
ATOM 4213 O O . GLN A 1 528 ? 152.069 182.651 188.395 1.00 93.22 528 GLN C O 1
ATOM 4219 N N . PHE A 1 529 ? 151.406 182.021 186.347 1.00 83.40 529 PHE C N 1
ATOM 4220 C CA . PHE A 1 529 ? 152.646 182.428 185.685 1.00 79.98 529 PHE C CA 1
ATOM 4221 C C . PHE A 1 529 ? 152.323 183.349 184.517 1.00 86.50 529 PHE C C 1
ATOM 4222 O O . PHE A 1 529 ? 152.434 182.956 183.351 1.00 92.88 529 PHE C O 1
ATOM 4230 N N . PRO A 1 530 ? 151.920 184.591 184.796 1.00 88.81 530 PRO C N 1
ATOM 4231 C CA . PRO A 1 530 ? 151.587 185.512 183.696 1.00 87.08 530 PRO C CA 1
ATOM 4232 C C . PRO A 1 530 ? 152.750 185.808 182.764 1.00 90.47 530 PRO C C 1
ATOM 4233 O O . PRO A 1 530 ? 152.531 185.999 181.561 1.00 87.94 530 PRO C O 1
ATOM 4237 N N . ASP A 1 531 ? 153.980 185.854 183.275 1.00 89.25 531 ASP C N 1
ATOM 4238 C CA . ASP A 1 531 ? 155.138 186.207 182.463 1.00 84.25 531 ASP C CA 1
ATOM 4239 C C . ASP A 1 531 ? 155.745 185.026 181.717 1.00 88.57 531 ASP C C 1
ATOM 4240 O O . ASP A 1 531 ? 156.585 185.241 180.837 1.00 90.47 531 ASP C O 1
ATOM 4245 N N . SER A 1 532 ? 155.352 183.793 182.040 1.00 83.69 532 SER C N 1
ATOM 4246 C CA . SER A 1 532 ? 155.951 182.623 181.408 1.00 82.56 532 SER C CA 1
ATOM 4247 C C . SER A 1 532 ? 154.912 181.552 181.100 1.00 81.44 532 SER C C 1
ATOM 4248 O O . SER A 1 532 ? 155.222 180.356 181.135 1.00 85.13 532 SER C O 1
ATOM 4251 N N . LYS A 1 533 ? 153.682 181.956 180.789 1.00 76.75 533 LYS C N 1
ATOM 4252 C CA . LYS A 1 533 ? 152.602 181.006 180.555 1.00 74.08 533 LYS C CA 1
ATOM 4253 C C . LYS A 1 533 ? 152.649 180.363 179.176 1.00 77.90 533 LYS C C 1
ATOM 4254 O O . LYS A 1 533 ? 151.875 179.436 178.920 1.00 83.48 533 LYS C O 1
ATOM 4260 N N . SER A 1 534 ? 153.528 180.822 178.287 1.00 83.88 534 SER C N 1
ATOM 4261 C CA . SER A 1 534 ? 153.516 180.350 176.910 1.00 79.35 534 SER C CA 1
ATOM 4262 C C . SER A 1 534 ? 154.205 179.005 176.721 1.00 76.47 534 SER C C 1
ATOM 4263 O O . SER A 1 534 ? 154.032 178.389 175.664 1.00 83.73 534 SER C O 1
ATOM 4266 N N . ASP A 1 535 ? 154.971 178.530 177.700 1.00 79.26 535 ASP C N 1
ATOM 4267 C CA . ASP A 1 535 ? 155.639 177.245 177.552 1.00 76.02 535 ASP C CA 1
ATOM 4268 C C . ASP A 1 535 ? 155.918 176.660 178.928 1.00 77.64 535 ASP C C 1
ATOM 4269 O O . ASP A 1 535 ? 155.955 177.373 179.933 1.00 85.69 535 ASP C O 1
ATOM 4274 N N . LEU A 1 536 ? 156.117 175.341 178.951 1.00 70.44 536 LEU C N 1
ATOM 4275 C CA . LEU A 1 536 ? 156.326 174.620 180.202 1.00 70.34 536 LEU C CA 1
ATOM 4276 C C . LEU A 1 536 ? 157.729 174.841 180.760 1.00 73.44 536 LEU C C 1
ATOM 4277 O O . LEU A 1 536 ? 157.901 174.976 181.980 1.00 77.72 536 LEU C O 1
ATOM 4282 N N . PHE A 1 537 ? 158.743 174.881 179.890 1.00 68.99 537 PHE C N 1
ATOM 4283 C CA . PHE A 1 537 ? 160.109 175.065 180.371 1.00 66.11 537 PHE C CA 1
ATOM 4284 C C . PHE A 1 537 ? 160.290 176.442 180.995 1.00 67.96 537 PHE C C 1
ATOM 4285 O O . PHE A 1 537 ? 161.037 176.593 181.966 1.00 71.98 537 PHE C O 1
ATOM 4293 N N . ALA A 1 538 ? 159.616 177.459 180.454 1.00 66.25 538 ALA C N 1
ATOM 4294 C CA . ALA A 1 538 ? 159.686 178.789 181.049 1.00 68.32 538 ALA C CA 1
ATOM 4295 C C . ALA A 1 538 ? 159.050 178.806 182.433 1.00 69.97 538 ALA C C 1
ATOM 4296 O O . ALA A 1 538 ? 159.559 179.460 183.353 1.00 74.34 538 ALA C O 1
ATOM 4298 N N . MET A 1 539 ? 157.934 178.091 182.599 1.00 70.42 539 MET C N 1
ATOM 4299 C CA . MET A 1 539 ? 157.313 177.984 183.914 1.00 62.67 539 MET C CA 1
ATOM 4300 C C . MET A 1 539 ? 158.236 177.291 184.905 1.00 67.17 539 MET C C 1
ATOM 4301 O O . MET A 1 539 ? 158.358 177.728 186.054 1.00 72.66 539 MET C O 1
ATOM 4306 N N . PHE A 1 540 ? 158.897 176.210 184.482 1.00 67.74 540 PHE C N 1
ATOM 4307 C CA . PHE A 1 540 ? 159.858 175.553 185.364 1.00 59.64 540 PHE C CA 1
ATOM 4308 C C . PHE A 1 540 ? 161.014 176.483 185.712 1.00 61.56 540 PHE C C 1
ATOM 4309 O O . PHE A 1 540 ? 161.459 176.534 186.865 1.00 72.03 540 PHE C O 1
ATOM 4317 N N . MET A 1 541 ? 161.506 177.232 184.723 1.00 68.99 541 MET C N 1
ATOM 4318 C CA . MET A 1 541 ? 162.613 178.154 184.944 1.00 63.97 541 MET C CA 1
ATOM 4319 C C . MET A 1 541 ? 162.249 179.222 185.966 1.00 72.22 541 MET C C 1
ATOM 4320 O O . MET A 1 541 ? 163.055 179.554 186.842 1.00 78.84 541 MET C O 1
ATOM 4325 N N . GLN A 1 542 ? 161.038 179.773 185.870 1.00 77.64 542 GLN C N 1
ATOM 4326 C CA . GLN A 1 542 ? 160.633 180.803 186.820 1.00 66.69 542 GLN C CA 1
ATOM 4327 C C . GLN A 1 542 ? 160.304 180.218 188.189 1.00 72.06 542 GLN C C 1
ATOM 4328 O O . GLN A 1 542 ? 160.562 180.862 189.212 1.00 76.88 542 GLN C O 1
ATOM 4334 N N . HIS A 1 543 ? 159.741 179.008 188.235 1.00 69.72 543 HIS C N 1
ATOM 4335 C CA . HIS A 1 543 ? 159.361 178.403 189.505 1.00 65.83 543 HIS C CA 1
ATOM 4336 C C . HIS A 1 543 ? 160.563 177.887 190.285 1.00 67.54 543 HIS C C 1
ATOM 4337 O O . HIS A 1 543 ? 160.493 177.777 191.513 1.00 69.50 543 HIS C O 1
ATOM 4344 N N . ALA A 1 544 ? 161.664 177.567 189.600 1.00 69.95 544 ALA C N 1
ATOM 4345 C CA . ALA A 1 544 ? 162.835 177.046 190.299 1.00 68.98 544 ALA C CA 1
ATOM 4346 C C . ALA A 1 544 ? 163.433 178.070 191.256 1.00 65.70 544 ALA C C 1
ATOM 4347 O O . ALA A 1 544 ? 164.058 177.693 192.253 1.00 72.77 544 ALA C O 1
ATOM 4349 N N . PHE A 1 545 ? 163.260 179.364 190.975 1.00 62.74 545 PHE C N 1
ATOM 4350 C CA . PHE A 1 545 ? 163.818 180.385 191.857 1.00 63.77 545 PHE C CA 1
ATOM 4351 C C . PHE A 1 545 ? 163.071 180.462 193.182 1.00 66.13 545 PHE C C 1
ATOM 4352 O O . PHE A 1 545 ? 163.652 180.868 194.194 1.00 74.24 545 PHE C O 1
ATOM 4360 N N . SER A 1 546 ? 161.792 180.084 193.200 1.00 68.64 546 SER C N 1
ATOM 4361 C CA . SER A 1 546 ? 161.029 180.113 194.442 1.00 61.11 546 SER C CA 1
ATOM 4362 C C . SER A 1 546 ? 161.411 178.979 195.383 1.00 68.53 546 SER C C 1
ATOM 4363 O O . SER A 1 546 ? 161.139 179.071 196.584 1.00 73.40 546 SER C O 1
ATOM 4366 N N . LEU A 1 547 ? 162.030 177.918 194.869 1.00 65.48 547 LEU C N 1
ATOM 4367 C CA . LEU A 1 547 ? 162.471 176.798 195.686 1.00 54.80 547 LEU C CA 1
ATOM 4368 C C . LEU A 1 547 ? 163.876 176.980 196.240 1.00 61.05 547 LEU C C 1
ATOM 4369 O O . LEU A 1 547 ? 164.316 176.157 197.049 1.00 75.68 547 LEU C O 1
ATOM 4374 N N . LEU A 1 548 ? 164.582 178.026 195.831 1.00 63.42 548 LEU C N 1
ATOM 4375 C CA . LEU A 1 548 ? 165.952 178.256 196.260 1.00 53.61 548 LEU C CA 1
ATOM 4376 C C . LEU A 1 548 ? 165.994 179.153 197.487 1.00 63.98 548 LEU C C 1
ATOM 4377 O O . LEU A 1 548 ? 165.139 180.020 197.681 1.00 73.44 548 LEU C O 1
ATOM 4382 N N . LYS A 1 549 ? 167.006 178.932 198.320 1.00 72.18 549 LYS C N 1
ATOM 4383 C CA . LYS A 1 549 ? 167.318 179.862 199.389 1.00 77.59 549 LYS C CA 1
ATOM 4384 C C . LYS A 1 549 ? 168.165 181.003 198.831 1.00 80.52 549 LYS C C 1
ATOM 4385 O O . LYS A 1 549 ? 168.518 181.027 197.649 1.00 86.34 549 LYS C O 1
ATOM 4391 N N . GLU A 1 550 ? 168.490 181.970 199.683 1.00 94.49 550 GLU C N 1
ATOM 4392 C CA . GLU A 1 550 ? 169.323 183.080 199.247 1.00 89.93 550 GLU C CA 1
ATOM 4393 C C . GLU A 1 550 ? 170.704 182.579 198.847 1.00 97.44 550 GLU C C 1
ATOM 4394 O O . GLU A 1 550 ? 171.245 181.650 199.453 1.00 102.87 550 GLU C O 1
ATOM 4400 N N . ASN A 1 551 ? 171.263 183.193 197.804 1.00 85.16 551 ASN C N 1
ATOM 4401 C CA . ASN A 1 551 ? 172.568 182.842 197.247 1.00 83.40 551 ASN C CA 1
ATOM 4402 C C . ASN A 1 551 ? 172.586 181.443 196.636 1.00 81.51 551 ASN C C 1
ATOM 4403 O O . ASN A 1 551 ? 173.655 180.846 196.484 1.00 88.52 551 ASN C O 1
ATOM 4408 N N . GLY A 1 552 ? 171.418 180.903 196.281 1.00 69.92 552 GLY C N 1
ATOM 4409 C CA . GLY A 1 552 ? 171.360 179.616 195.624 1.00 62.98 552 GLY C CA 1
ATOM 4410 C C . GLY A 1 552 ? 171.630 179.710 194.134 1.00 64.83 552 GLY C C 1
ATOM 4411 O O . GLY A 1 552 ? 171.703 180.789 193.551 1.00 77.13 552 GLY C O 1
ATOM 4412 N N . PHE A 1 553 ? 171.774 178.544 193.510 1.00 58.53 553 PHE C N 1
ATOM 4413 C CA . PHE A 1 553 ? 172.075 178.441 192.090 1.00 57.44 553 PHE C CA 1
ATOM 4414 C C . PHE A 1 553 ? 170.966 177.689 191.371 1.00 63.76 553 PHE C C 1
ATOM 4415 O O . PHE A 1 553 ? 170.474 176.670 191.863 1.00 74.45 553 PHE C O 1
ATOM 4423 N N . ASN A 1 554 ? 170.578 178.193 190.202 1.00 55.98 554 ASN C N 1
ATOM 4424 C CA . ASN A 1 554 ? 169.625 177.525 189.327 1.00 50.44 554 ASN C CA 1
ATOM 4425 C C . ASN A 1 554 ? 170.350 177.168 188.039 1.00 56.14 554 ASN C C 1
ATOM 4426 O O . ASN A 1 554 ? 170.822 178.057 187.323 1.00 71.05 554 ASN C O 1
ATOM 4431 N N . ALA A 1 555 ? 170.453 175.873 187.753 1.00 46.76 555 ALA C N 1
ATOM 4432 C CA . ALA A 1 555 ? 171.192 175.377 186.600 1.00 55.34 555 ALA C CA 1
ATOM 4433 C C . ALA A 1 555 ? 170.276 174.490 185.773 1.00 55.69 555 ALA C C 1
ATOM 4434 O O . ALA A 1 555 ? 169.798 173.462 186.263 1.00 63.97 555 ALA C O 1
ATOM 4436 N N . GLN A 1 556 ? 170.042 174.878 184.522 1.00 53.57 556 GLN C N 1
ATOM 4437 C CA . GLN A 1 556 ? 169.119 174.126 183.681 1.00 43.23 556 GLN C CA 1
ATOM 4438 C C . GLN A 1 556 ? 169.563 174.175 182.228 1.00 52.96 556 GLN C C 1
ATOM 4439 O O . GLN A 1 556 ? 170.248 175.105 181.803 1.00 67.89 556 GLN C O 1
ATOM 4445 N N . VAL A 1 557 ? 169.140 173.168 181.469 1.00 48.42 557 VAL C N 1
ATOM 4446 C CA . VAL A 1 557 ? 169.279 173.143 180.019 1.00 55.06 557 VAL C CA 1
ATOM 4447 C C . VAL A 1 557 ? 167.879 173.113 179.421 1.00 61.43 557 VAL C C 1
ATOM 4448 O O . VAL A 1 557 ? 167.069 172.248 179.773 1.00 68.48 557 VAL C O 1
ATOM 4452 N N . ASN A 1 558 ? 167.587 174.063 178.540 1.00 57.61 558 ASN C N 1
ATOM 4453 C CA . ASN A 1 558 ? 166.238 174.174 177.991 1.00 56.02 558 ASN C CA 1
ATOM 4454 C C . ASN A 1 558 ? 166.307 174.786 176.597 1.00 59.14 558 ASN C C 1
ATOM 4455 O O . ASN A 1 558 ? 167.381 174.906 176.003 1.00 69.19 558 ASN C O 1
ATOM 4460 N N . MET A 1 559 ? 165.145 175.159 176.068 1.00 64.42 559 MET C N 1
ATOM 4461 C CA . MET A 1 559 ? 165.070 175.768 174.748 1.00 59.69 559 MET C CA 1
ATOM 4462 C C . MET A 1 559 ? 165.684 177.163 174.756 1.00 66.39 559 MET C C 1
ATOM 4463 O O . MET A 1 559 ? 165.660 177.872 175.764 1.00 79.28 559 MET C O 1
ATOM 4468 N N . GLN A 1 560 ? 166.234 177.557 173.609 1.00 68.59 560 GLN C N 1
ATOM 4469 C CA . GLN A 1 560 ? 166.854 178.867 173.456 1.00 70.06 560 GLN C CA 1
ATOM 4470 C C . GLN A 1 560 ? 165.846 179.976 173.185 1.00 75.06 560 GLN C C 1
ATOM 4471 O O . GLN A 1 560 ? 166.238 181.147 173.142 1.00 78.89 560 GLN C O 1
ATOM 4477 N N . SER A 1 561 ? 164.564 179.636 173.025 1.00 68.61 561 SER C N 1
ATOM 4478 C CA . SER A 1 561 ? 163.571 180.613 172.590 1.00 59.26 561 SER C CA 1
ATOM 4479 C C . SER A 1 561 ? 163.481 181.793 173.549 1.00 67.02 561 SER C C 1
ATOM 4480 O O . SER A 1 561 ? 163.371 182.946 173.113 1.00 73.67 561 SER C O 1
ATOM 4483 N N . TRP A 1 562 ? 163.546 181.531 174.857 1.00 61.02 562 TRP C N 1
ATOM 4484 C CA . TRP A 1 562 ? 163.419 182.606 175.835 1.00 57.60 562 TRP C CA 1
ATOM 4485 C C . TRP A 1 562 ? 164.517 183.648 175.688 1.00 63.92 562 TRP C C 1
ATOM 4486 O O . TRP A 1 562 ? 164.359 184.771 176.180 1.00 69.63 562 TRP C O 1
ATOM 4497 N N . MET A 1 563 ? 165.622 183.308 175.024 1.00 64.14 563 MET C N 1
ATOM 4498 C CA . MET A 1 563 ? 166.689 184.281 174.832 1.00 58.48 563 MET C CA 1
ATOM 4499 C C . MET A 1 563 ? 166.338 185.312 173.766 1.00 68.60 563 MET C C 1
ATOM 4500 O O . MET A 1 563 ? 166.861 186.431 173.801 1.00 70.17 563 MET C O 1
ATOM 4505 N N . PHE A 1 564 ? 165.467 184.968 172.819 1.00 70.19 564 PHE C N 1
ATOM 4506 C CA . PHE A 1 564 ? 165.306 185.853 171.668 1.00 58.58 564 PHE C CA 1
ATOM 4507 C C . PHE A 1 564 ? 163.865 186.244 171.373 1.00 62.27 564 PHE C C 1
ATOM 4508 O O . PHE A 1 564 ? 163.626 187.374 170.940 1.00 69.88 564 PHE C O 1
ATOM 4516 N N . LEU A 1 565 ? 162.905 185.348 171.583 1.00 60.43 565 LEU C N 1
ATOM 4517 C CA . LEU A 1 565 ? 161.534 185.613 171.166 1.00 59.71 565 LEU C CA 1
ATOM 4518 C C . LEU A 1 565 ? 160.903 186.722 172.001 1.00 63.34 565 LEU C C 1
ATOM 4519 O O . LEU A 1 565 ? 161.271 186.950 173.156 1.00 77.15 565 LEU C O 1
ATOM 4524 N N . SER A 1 566 ? 159.938 187.418 171.395 1.00 67.56 566 SER C N 1
ATOM 4525 C CA . SER A 1 566 ? 159.303 188.549 172.064 1.00 71.08 566 SER C CA 1
ATOM 4526 C C . SER A 1 566 ? 158.333 188.101 173.149 1.00 69.54 566 SER C C 1
ATOM 4527 O O . SER A 1 566 ? 158.100 188.842 174.110 1.00 73.26 566 SER C O 1
ATOM 4530 N N . SER A 1 567 ? 157.766 186.898 173.019 1.00 71.99 567 SER C N 1
ATOM 4531 C CA . SER A 1 567 ? 156.807 186.415 174.008 1.00 70.56 567 SER C CA 1
ATOM 4532 C C . SER A 1 567 ? 157.423 186.321 175.397 1.00 79.20 567 SER C C 1
ATOM 4533 O O . SER A 1 567 ? 156.703 186.386 176.399 1.00 86.02 567 SER C O 1
ATOM 4536 N N . TYR A 1 568 ? 158.741 186.166 175.480 1.00 72.47 568 TYR C N 1
ATOM 4537 C CA . TYR A 1 568 ? 159.440 186.073 176.752 1.00 66.62 568 TYR C CA 1
ATOM 4538 C C . TYR A 1 568 ? 160.135 187.371 177.135 1.00 69.41 568 TYR C C 1
ATOM 4539 O O . TYR A 1 568 ? 160.893 187.388 178.111 1.00 75.38 568 TYR C O 1
ATOM 4548 N N . GLU A 1 569 ? 159.878 188.458 176.402 1.00 74.16 569 GLU C N 1
ATOM 4549 C CA . GLU A 1 569 ? 160.577 189.715 176.649 1.00 70.15 569 GLU C CA 1
ATOM 4550 C C . GLU A 1 569 ? 160.453 190.143 178.105 1.00 73.99 569 GLU C C 1
ATOM 4551 O O . GLU A 1 569 ? 161.460 190.391 178.780 1.00 84.45 569 GLU C O 1
ATOM 4557 N N . ALA A 1 570 ? 159.221 190.195 178.617 1.00 71.62 570 ALA C N 1
ATOM 4558 C CA . ALA A 1 570 ? 159.015 190.553 180.016 1.00 71.91 570 ALA C CA 1
ATOM 4559 C C . ALA A 1 570 ? 159.818 189.646 180.935 1.00 71.28 570 ALA C C 1
ATOM 4560 O O . ALA A 1 570 ? 160.496 190.125 181.854 1.00 75.73 570 ALA C O 1
ATOM 4562 N N . LEU A 1 571 ? 159.790 188.336 180.673 1.00 65.41 571 LEU C N 1
ATOM 4563 C CA . LEU A 1 571 ? 160.570 187.399 181.473 1.00 60.69 571 LEU C CA 1
ATOM 4564 C C . LEU A 1 571 ? 162.030 187.821 181.525 1.00 61.34 571 LEU C C 1
ATOM 4565 O O . LEU A 1 571 ? 162.631 187.893 182.604 1.00 69.03 571 LEU C O 1
ATOM 4570 N N . ARG A 1 572 ? 162.601 188.163 180.365 1.00 62.83 572 ARG C N 1
ATOM 4571 C CA . ARG A 1 572 ? 164.001 188.568 180.335 1.00 60.10 572 ARG C CA 1
ATOM 4572 C C . ARG A 1 572 ? 164.236 189.767 181.240 1.00 68.08 572 ARG C C 1
ATOM 4573 O O . ARG A 1 572 ? 165.211 189.795 182.002 1.00 80.47 572 ARG C O 1
ATOM 4581 N N . GLY A 1 573 ? 163.328 190.745 181.208 1.00 62.46 573 GLY C N 1
ATOM 4582 C CA . GLY A 1 573 ? 163.462 191.876 182.108 1.00 63.25 573 GLY C CA 1
ATOM 4583 C C . GLY A 1 573 ? 163.504 191.437 183.557 1.00 72.99 573 GLY C C 1
ATOM 4584 O O . GLY A 1 573 ? 164.382 191.847 184.321 1.00 79.08 573 GLY C O 1
ATOM 4585 N N . TRP A 1 574 ? 162.587 190.542 183.935 1.00 68.56 574 TRP C N 1
ATOM 4586 C CA . TRP A 1 574 ? 162.557 190.053 185.307 1.00 55.28 574 TRP C CA 1
ATOM 4587 C C . TRP A 1 574 ? 163.849 189.335 185.665 1.00 67.37 574 TRP C C 1
ATOM 4588 O O . TRP A 1 574 ? 164.248 189.323 186.835 1.00 77.35 574 TRP C O 1
ATOM 4599 N N . LEU A 1 575 ? 164.520 188.739 184.677 1.00 64.23 575 LEU C N 1
ATOM 4600 C CA . LEU A 1 575 ? 165.799 188.097 184.945 1.00 60.23 575 LEU C CA 1
ATOM 4601 C C . LEU A 1 575 ? 166.927 189.107 185.085 1.00 64.75 575 LEU C C 1
ATOM 4602 O O . LEU A 1 575 ? 167.865 188.875 185.855 1.00 77.55 575 LEU C O 1
ATOM 4607 N N . LEU A 1 576 ? 166.860 190.224 184.363 1.00 66.93 576 LEU C N 1
ATOM 4608 C CA . LEU A 1 576 ? 167.973 191.161 184.333 1.00 65.04 576 LEU C CA 1
ATOM 4609 C C . LEU A 1 576 ? 167.927 192.187 185.456 1.00 72.32 576 LEU C C 1
ATOM 4610 O O . LEU A 1 576 ? 168.883 192.953 185.612 1.00 82.03 576 LEU C O 1
ATOM 4615 N N . ASP A 1 577 ? 166.852 192.218 186.242 1.00 75.04 577 ASP C N 1
ATOM 4616 C CA . ASP A 1 577 ? 166.733 193.152 187.349 1.00 76.86 577 ASP C CA 1
ATOM 4617 C C . ASP A 1 577 ? 166.771 192.484 188.715 1.00 82.40 577 ASP C C 1
ATOM 4618 O O . ASP A 1 577 ? 166.814 193.191 189.727 1.00 86.87 577 ASP C O 1
ATOM 4623 N N . ASN A 1 578 ? 166.757 191.154 188.776 1.00 77.00 578 ASN C N 1
ATOM 4624 C CA . ASN A 1 578 ? 166.720 190.447 190.049 1.00 71.57 578 ASN C CA 1
ATOM 4625 C C . ASN A 1 578 ? 167.734 189.321 190.177 1.00 73.62 578 ASN C C 1
ATOM 4626 O O . ASN A 1 578 ? 168.054 188.943 191.310 1.00 85.67 578 ASN C O 1
ATOM 4631 N N . LYS A 1 579 ? 168.247 188.775 189.081 1.00 61.45 579 LYS C N 1
ATOM 4632 C CA . LYS A 1 579 ? 169.141 187.629 189.124 1.00 60.20 579 LYS C CA 1
ATOM 4633 C C . LYS A 1 579 ? 170.494 187.996 188.531 1.00 64.36 579 LYS C C 1
ATOM 4634 O O . LYS A 1 579 ? 170.683 189.078 187.969 1.00 76.13 579 LYS C O 1
ATOM 4640 N N . THR A 1 580 ? 171.446 187.074 188.665 1.00 60.20 580 THR C N 1
ATOM 4641 C CA . THR A 1 580 ? 172.802 187.261 188.160 1.00 63.69 580 THR C CA 1
ATOM 4642 C C . THR A 1 580 ? 173.168 186.082 187.272 1.00 66.33 580 THR C C 1
ATOM 4643 O O . THR A 1 580 ? 173.138 184.933 187.721 1.00 72.49 580 THR C O 1
ATOM 4647 N N . PHE A 1 581 ? 173.526 186.368 186.024 1.00 65.92 581 PHE C N 1
ATOM 4648 C CA . PHE A 1 581 ? 173.988 185.323 185.121 1.00 58.92 581 PHE C CA 1
ATOM 4649 C C . PHE A 1 581 ? 175.406 184.912 185.489 1.00 66.46 581 PHE C C 1
ATOM 4650 O O . PHE A 1 581 ? 176.310 185.750 185.549 1.00 77.94 581 PHE C O 1
ATOM 4658 N N . ILE A 1 582 ? 175.604 183.620 185.736 1.00 62.14 582 ILE C N 1
ATOM 4659 C CA . ILE A 1 582 ? 176.924 183.117 186.095 1.00 55.75 582 ILE C CA 1
ATOM 4660 C C . ILE A 1 582 ? 177.609 182.570 184.853 1.00 56.08 582 ILE C C 1
ATOM 4661 O O . ILE A 1 582 ? 178.704 183.014 184.494 1.00 55.98 582 ILE C O 1
ATOM 4666 N N . THR A 1 583 ? 176.977 181.609 184.182 1.00 63.19 583 THR C N 1
ATOM 4667 C CA . THR A 1 583 ? 177.605 181.058 182.986 1.00 53.79 583 THR C CA 1
ATOM 4668 C C . THR A 1 583 ? 176.542 180.479 182.066 1.00 59.37 583 THR C C 1
ATOM 4669 O O . THR A 1 583 ? 175.437 180.146 182.497 1.00 72.09 583 THR C O 1
ATOM 4673 N N . MET A 1 584 ? 176.894 180.365 180.786 1.00 63.91 584 MET C N 1
ATOM 4674 C CA . MET A 1 584 ? 175.979 179.834 179.787 1.00 66.24 584 MET C CA 1
ATOM 4675 C C . MET A 1 584 ? 176.764 179.211 178.642 1.00 64.58 584 MET C C 1
ATOM 4676 O O . MET A 1 584 ? 177.782 179.754 178.207 1.00 75.84 584 MET C O 1
ATOM 4681 N N . ALA A 1 585 ? 176.279 178.068 178.165 1.00 65.73 585 ALA C N 1
ATOM 4682 C CA . ALA A 1 585 ? 176.778 177.412 176.965 1.00 61.55 585 ALA C CA 1
ATOM 4683 C C . ALA A 1 585 ? 175.622 177.291 175.984 1.00 66.60 585 ALA C C 1
ATOM 4684 O O . ALA A 1 585 ? 174.629 176.608 176.266 1.00 76.71 585 ALA C O 1
ATOM 4686 N N . HIS A 1 586 ? 175.747 177.965 174.845 1.00 64.83 586 HIS C N 1
ATOM 4687 C CA . HIS A 1 586 ? 174.717 177.968 173.813 1.00 65.34 586 HIS C CA 1
ATOM 4688 C C . HIS A 1 586 ? 175.007 176.821 172.853 1.00 68.88 586 HIS C C 1
ATOM 4689 O O . HIS A 1 586 ? 176.025 176.831 172.154 1.00 79.78 586 HIS C O 1
ATOM 4696 N N . LEU A 1 587 ? 174.114 175.835 172.817 1.00 63.06 587 LEU C N 1
ATOM 4697 C CA . LEU A 1 587 ? 174.363 174.596 172.092 1.00 62.89 587 LEU C CA 1
ATOM 4698 C C . LEU A 1 587 ? 173.718 174.552 170.716 1.00 68.05 587 LEU C C 1
ATOM 4699 O O . LEU A 1 587 ? 174.267 173.916 169.811 1.00 76.56 587 LEU C O 1
ATOM 4704 N N . GLY A 1 588 ? 172.573 175.205 170.530 1.00 75.39 588 GLY C N 1
ATOM 4705 C CA . GLY A 1 588 ? 171.925 175.166 169.236 1.00 67.30 588 GLY C CA 1
ATOM 4706 C C . GLY A 1 588 ? 171.368 173.789 168.913 1.00 74.21 588 GLY C C 1
ATOM 4707 O O . GLY A 1 588 ? 170.979 173.017 169.794 1.00 82.07 588 GLY C O 1
ATOM 4708 N N . ALA A 1 589 ? 171.333 173.479 167.621 1.00 76.72 589 ALA C N 1
ATOM 4709 C CA . ALA A 1 589 ? 170.796 172.217 167.145 1.00 72.82 589 ALA C CA 1
ATOM 4710 C C . ALA A 1 589 ? 171.886 171.149 167.107 1.00 76.07 589 ALA C C 1
ATOM 4711 O O . ALA A 1 589 ? 173.065 171.413 167.357 1.00 81.24 589 ALA C O 1
ATOM 4713 N N . ARG A 1 590 ? 171.476 169.918 166.803 1.00 84.87 590 ARG C N 1
ATOM 4714 C CA . ARG A 1 590 ? 172.313 168.731 166.651 1.00 83.03 590 ARG C CA 1
ATOM 4715 C C . ARG A 1 590 ? 172.920 168.255 167.964 1.00 83.09 590 ARG C C 1
ATOM 4716 O O . ARG A 1 590 ? 173.612 167.231 167.970 1.00 89.53 590 ARG C O 1
ATOM 4724 N N . ALA A 1 591 ? 172.693 168.954 169.071 1.00 84.30 591 ALA C N 1
ATOM 4725 C CA . ALA A 1 591 ? 172.947 168.374 170.377 1.00 80.32 591 ALA C CA 1
ATOM 4726 C C . ALA A 1 591 ? 171.834 167.378 170.691 1.00 93.26 591 ALA C C 1
ATOM 4727 O O . ALA A 1 591 ? 170.888 167.209 169.916 1.00 97.84 591 ALA C O 1
ATOM 4729 N N . PHE A 1 592 ? 171.939 166.708 171.838 1.00 83.21 592 PHE C N 1
ATOM 4730 C CA . PHE A 1 592 ? 170.976 165.679 172.229 1.00 82.97 592 PHE C CA 1
ATOM 4731 C C . PHE A 1 592 ? 170.906 164.579 171.166 1.00 84.18 592 PHE C C 1
ATOM 4732 O O . PHE A 1 592 ? 169.911 164.415 170.460 1.00 88.26 592 PHE C O 1
ATOM 4740 N N . GLY A 1 593 ? 172.018 163.856 171.043 1.00 93.19 593 GLY C N 1
ATOM 4741 C CA . GLY A 1 593 ? 172.061 162.688 170.184 1.00 88.24 593 GLY C CA 1
ATOM 4742 C C . GLY A 1 593 ? 170.899 161.754 170.456 1.00 97.22 593 GLY C C 1
ATOM 4743 O O . GLY A 1 593 ? 170.374 161.729 171.575 1.00 102.01 593 GLY C O 1
ATOM 4744 N N . GLN A 1 594 ? 170.493 160.988 169.443 1.00 87.06 594 GLN C N 1
ATOM 4745 C CA . GLN A 1 594 ? 169.282 160.158 169.401 1.00 94.00 594 GLN C CA 1
ATOM 4746 C C . GLN A 1 594 ? 168.036 161.010 169.198 1.00 93.89 594 GLN C C 1
ATOM 4747 O O . GLN A 1 594 ? 166.918 160.500 169.350 1.00 96.25 594 GLN C O 1
ATOM 4753 N N . ILE A 1 595 ? 168.189 162.290 168.866 1.00 85.25 595 ILE C N 1
ATOM 4754 C CA . ILE A 1 595 ? 167.076 163.166 168.523 1.00 85.28 595 ILE C CA 1
ATOM 4755 C C . ILE A 1 595 ? 167.393 163.828 167.190 1.00 88.06 595 ILE C C 1
ATOM 4756 O O . ILE A 1 595 ? 168.476 164.398 167.019 1.00 90.26 595 ILE C O 1
ATOM 4761 N N . SER A 1 596 ? 166.456 163.751 166.252 1.00 87.29 596 SER C N 1
ATOM 4762 C CA . SER A 1 596 ? 166.638 164.299 164.917 1.00 85.69 596 SER C CA 1
ATOM 4763 C C . SER A 1 596 ? 165.775 165.539 164.727 1.00 88.99 596 SER C C 1
ATOM 4764 O O . SER A 1 596 ? 164.809 165.772 165.458 1.00 92.70 596 SER C O 1
ATOM 4767 N N . GLY A 1 597 ? 166.138 166.336 163.728 1.00 84.79 597 GLY C N 1
ATOM 4768 C CA . GLY A 1 597 ? 165.428 167.561 163.417 1.00 79.96 597 GLY C CA 1
ATOM 4769 C C . GLY A 1 597 ? 166.116 168.783 163.993 1.00 79.02 597 GLY C C 1
ATOM 4770 O O . GLY A 1 597 ? 167.143 168.707 164.674 1.00 88.36 597 GLY C O 1
ATOM 4771 N N . GLU A 1 598 ? 165.523 169.940 163.702 1.00 75.39 598 GLU C N 1
ATOM 4772 C CA . GLU A 1 598 ? 166.046 171.219 164.165 1.00 68.95 598 GLU C CA 1
ATOM 4773 C C . GLU A 1 598 ? 165.051 171.989 165.023 1.00 74.40 598 GLU C C 1
ATOM 4774 O O . GLU A 1 598 ? 165.262 173.179 165.279 1.00 80.64 598 GLU C O 1
ATOM 4780 N N . VAL A 1 599 ? 163.969 171.349 165.468 1.00 70.91 599 VAL C N 1
ATOM 4781 C CA . VAL A 1 599 ? 163.040 172.013 166.376 1.00 67.20 599 VAL C CA 1
ATOM 4782 C C . VAL A 1 599 ? 163.676 172.199 167.748 1.00 68.79 599 VAL C C 1
ATOM 4783 O O . VAL A 1 599 ? 163.539 173.257 168.374 1.00 74.38 599 VAL C O 1
ATOM 4787 N N . VAL A 1 600 ? 164.395 171.188 168.229 1.00 65.26 600 VAL C N 1
ATOM 4788 C CA . VAL A 1 600 ? 165.005 171.219 169.553 1.00 66.86 600 VAL C CA 1
ATOM 4789 C C . VAL A 1 600 ? 166.375 171.877 169.419 1.00 66.95 600 VAL C C 1
ATOM 4790 O O . VAL A 1 600 ? 167.336 171.257 168.964 1.00 71.59 600 VAL C O 1
ATOM 4794 N N . GLN A 1 601 ? 166.460 173.145 169.814 1.00 62.74 601 GLN C N 1
ATOM 4795 C CA . GLN A 1 601 ? 167.719 173.874 169.904 1.00 58.38 601 GLN C CA 1
ATOM 4796 C C . GLN A 1 601 ? 167.830 174.422 171.317 1.00 64.35 601 GLN C C 1
ATOM 4797 O O . GLN A 1 601 ? 166.947 175.158 171.769 1.00 74.89 601 GLN C O 1
ATOM 4803 N N . THR A 1 602 ? 168.909 174.070 172.009 1.00 64.20 602 THR C N 1
ATOM 4804 C CA . THR A 1 602 ? 168.968 174.197 173.457 1.00 67.21 602 THR C CA 1
ATOM 4805 C C . THR A 1 602 ? 170.129 175.077 173.901 1.00 64.80 602 THR C C 1
ATOM 4806 O O . THR A 1 602 ? 171.009 175.448 173.122 1.00 72.71 602 THR C O 1
ATOM 4810 N N . THR A 1 603 ? 170.095 175.410 175.189 1.00 64.52 603 THR C N 1
ATOM 4811 C CA . THR A 1 603 ? 171.142 176.160 175.865 1.00 62.94 603 THR C CA 1
ATOM 4812 C C . THR A 1 603 ? 171.164 175.727 177.324 1.00 63.87 603 THR C C 1
ATOM 4813 O O . THR A 1 603 ? 170.113 175.429 177.903 1.00 68.76 603 THR C O 1
ATOM 4817 N N . ALA A 1 604 ? 172.361 175.683 177.911 1.00 47.57 604 ALA C N 1
ATOM 4818 C CA . ALA A 1 604 ? 172.545 175.237 179.289 1.00 43.94 604 ALA C CA 1
ATOM 4819 C C . ALA A 1 604 ? 173.175 176.362 180.096 1.00 48.85 604 ALA C C 1
ATOM 4820 O O . ALA A 1 604 ? 174.252 176.848 179.746 1.00 65.64 604 ALA C O 1
ATOM 4822 N N . TRP A 1 605 ? 172.529 176.750 181.191 1.00 53.53 605 TRP C N 1
ATOM 4823 C CA . TRP A 1 605 ? 172.930 177.940 181.922 1.00 50.07 605 TRP C CA 1
ATOM 4824 C C . TRP A 1 605 ? 172.923 177.688 183.423 1.00 53.48 605 TRP C C 1
ATOM 4825 O O . TRP A 1 605 ? 172.207 176.816 183.928 1.00 66.81 605 TRP C O 1
ATOM 4836 N N . VAL A 1 606 ? 173.749 178.468 184.122 1.00 50.87 606 VAL C N 1
ATOM 4837 C CA . VAL A 1 606 ? 173.774 178.550 185.576 1.00 49.41 606 VAL C CA 1
ATOM 4838 C C . VAL A 1 606 ? 173.602 180.013 185.961 1.00 47.71 606 VAL C C 1
ATOM 4839 O O . VAL A 1 606 ? 174.375 180.870 185.509 1.00 60.70 606 VAL C O 1
ATOM 4843 N N . ILE A 1 607 ? 172.601 180.288 186.800 1.00 56.98 607 ILE C N 1
ATOM 4844 C CA . ILE A 1 607 ? 172.205 181.638 187.190 1.00 55.54 607 ILE C CA 1
ATOM 4845 C C . ILE A 1 607 ? 172.106 181.700 188.709 1.00 59.08 607 ILE C C 1
ATOM 4846 O O . ILE A 1 607 ? 171.551 180.792 189.338 1.00 66.32 607 ILE C O 1
ATOM 4851 N N . LYS A 1 608 ? 172.636 182.769 189.297 1.00 65.81 608 LYS C N 1
ATOM 4852 C CA . LYS A 1 608 ? 172.593 182.942 190.741 1.00 58.62 608 LYS C CA 1
ATOM 4853 C C . LYS A 1 608 ? 171.283 183.605 191.166 1.00 67.13 608 LYS C C 1
ATOM 4854 O O . LYS A 1 608 ? 170.599 184.257 190.375 1.00 79.87 608 LYS C O 1
ATOM 4860 N N . ASN A 1 609 ? 170.943 183.433 192.442 1.00 70.74 609 ASN C N 1
ATOM 4861 C CA . ASN A 1 609 ? 169.690 183.936 192.993 1.00 66.23 609 ASN C CA 1
ATOM 4862 C C . ASN A 1 609 ? 169.796 185.364 193.517 1.00 78.81 609 ASN C C 1
ATOM 4863 O O . ASN A 1 609 ? 168.785 185.923 193.954 1.00 86.19 609 ASN C O 1
ATOM 4868 N N . ASN A 1 610 ? 170.980 185.965 193.488 1.00 89.75 610 ASN C N 1
ATOM 4869 C CA . ASN A 1 610 ? 171.173 187.350 193.891 1.00 78.66 610 ASN C CA 1
ATOM 4870 C C . ASN A 1 610 ? 171.253 188.249 192.664 1.00 85.06 610 ASN C C 1
ATOM 4871 O O . ASN A 1 610 ? 171.271 187.786 191.523 1.00 93.58 610 ASN C O 1
ATOM 4876 N N . HIS A 1 611 ? 171.314 189.554 192.912 1.00 81.82 611 HIS C N 1
ATOM 4877 C CA . HIS A 1 611 ? 171.378 190.548 191.850 1.00 77.62 611 HIS C CA 1
ATOM 4878 C C . HIS A 1 611 ? 172.689 191.315 191.928 1.00 80.89 611 HIS C C 1
ATOM 4879 O O . HIS A 1 611 ? 173.071 191.796 192.999 1.00 82.24 611 HIS C O 1
ATOM 4886 N N . SER A 1 612 ? 173.369 191.423 190.788 1.00 87.13 612 SER C N 1
ATOM 4887 C CA . SER A 1 612 ? 174.547 192.279 190.662 1.00 89.25 612 SER C CA 1
ATOM 4888 C C . SER A 1 612 ? 174.683 192.627 189.186 1.00 91.00 612 SER C C 1
ATOM 4889 O O . SER A 1 612 ? 175.064 191.770 188.383 1.00 93.68 612 SER C O 1
ATOM 4892 N N . GLY A 1 613 ? 174.371 193.874 188.834 1.00 89.12 613 GLY C N 1
ATOM 4893 C CA . GLY A 1 613 ? 174.295 194.270 187.441 1.00 84.11 613 GLY C CA 1
ATOM 4894 C C . GLY A 1 613 ? 175.618 194.484 186.742 1.00 88.08 613 GLY C C 1
ATOM 4895 O O . GLY A 1 613 ? 175.638 194.581 185.512 1.00 92.92 613 GLY C O 1
ATOM 4896 N N . PHE A 1 614 ? 176.719 194.558 187.483 1.00 81.57 614 PHE C N 1
ATOM 4897 C CA . PHE A 1 614 ? 178.034 194.784 186.901 1.00 78.24 614 PHE C CA 1
ATOM 4898 C C . PHE A 1 614 ? 178.866 193.512 186.811 1.00 81.96 614 PHE C C 1
ATOM 4899 O O . PHE A 1 614 ? 180.066 193.587 186.534 1.00 83.55 614 PHE C O 1
ATOM 4907 N N . TYR A 1 615 ? 178.257 192.353 187.039 1.00 72.04 615 TYR C N 1
ATOM 4908 C CA . TYR A 1 615 ? 178.962 191.089 186.904 1.00 75.33 615 TYR C CA 1
ATOM 4909 C C . TYR A 1 615 ? 179.206 190.768 185.432 1.00 80.75 615 TYR C C 1
ATOM 4910 O O . TYR A 1 615 ? 178.400 191.099 184.559 1.00 82.45 615 TYR C O 1
ATOM 4919 N N . LYS A 1 616 ? 180.336 190.119 185.161 1.00 77.15 616 LYS C N 1
ATOM 4920 C CA . LYS A 1 616 ? 180.697 189.733 183.802 1.00 70.23 616 LYS C CA 1
ATOM 4921 C C . LYS A 1 616 ? 180.546 188.228 183.638 1.00 74.63 616 LYS C C 1
ATOM 4922 O O . LYS A 1 616 ? 181.373 187.468 184.166 1.00 82.02 616 LYS C O 1
ATOM 4928 N N . PRO A 1 617 ? 179.527 187.751 182.933 1.00 64.29 617 PRO C N 1
ATOM 4929 C CA . PRO A 1 617 ? 179.361 186.308 182.739 1.00 62.58 617 PRO C CA 1
ATOM 4930 C C . PRO A 1 617 ? 180.333 185.767 181.698 1.00 67.43 617 PRO C C 1
ATOM 4931 O O . PRO A 1 617 ? 181.045 186.506 181.018 1.00 78.02 617 PRO C O 1
ATOM 4935 N N . VAL A 1 618 ? 180.347 184.442 181.585 1.00 59.11 618 VAL C N 1
ATOM 4936 C CA . VAL A 1 618 ? 181.169 183.731 180.613 1.00 55.87 618 VAL C CA 1
ATOM 4937 C C . VAL A 1 618 ? 180.244 182.960 179.683 1.00 58.88 618 VAL C C 1
ATOM 4938 O O . VAL A 1 618 ? 179.420 182.162 180.142 1.00 65.63 618 VAL C O 1
ATOM 4942 N N . PHE A 1 619 ? 180.382 183.197 178.381 1.00 58.72 619 PHE C N 1
ATOM 4943 C CA . PHE A 1 619 ? 179.540 182.569 177.375 1.00 54.59 619 PHE C CA 1
ATOM 4944 C C . PHE A 1 619 ? 180.381 181.710 176.443 1.00 55.48 619 PHE C C 1
ATOM 4945 O O . PHE A 1 619 ? 181.527 182.043 176.129 1.00 68.83 619 PHE C O 1
ATOM 4953 N N . PHE A 1 620 ? 179.800 180.597 176.003 1.00 54.74 620 PHE C N 1
ATOM 4954 C CA . PHE A 1 620 ? 180.418 179.716 175.022 1.00 55.53 620 PHE C CA 1
ATOM 4955 C C . PHE A 1 620 ? 179.460 179.534 173.857 1.00 63.91 620 PHE C C 1
ATOM 4956 O O . PHE A 1 620 ? 178.280 179.235 174.063 1.00 71.52 620 PHE C O 1
ATOM 4964 N N . ARG A 1 621 ? 179.965 179.713 172.640 1.00 62.89 621 ARG C N 1
ATOM 4965 C CA . ARG A 1 621 ? 179.162 179.582 171.427 1.00 58.43 621 ARG C CA 1
ATOM 4966 C C . ARG A 1 621 ? 179.524 178.258 170.763 1.00 65.41 621 ARG C C 1
ATOM 4967 O O . ARG A 1 621 ? 180.564 178.138 170.112 1.00 74.15 621 ARG C O 1
ATOM 4975 N N . LEU A 1 622 ? 178.654 177.263 170.929 1.00 66.42 622 LEU C N 1
ATOM 4976 C CA . LEU A 1 622 ? 178.894 175.918 170.420 1.00 64.43 622 LEU C CA 1
ATOM 4977 C C . LEU A 1 622 ? 177.762 175.493 169.495 1.00 66.72 622 LEU C C 1
ATOM 4978 O O . LEU A 1 622 ? 177.242 174.379 169.612 1.00 77.00 622 LEU C O 1
ATOM 4983 N N . VAL A 1 623 ? 177.376 176.372 168.573 1.00 80.59 623 VAL C N 1
ATOM 4984 C CA . VAL A 1 623 ? 176.134 176.183 167.832 1.00 84.15 623 VAL C CA 1
ATOM 4985 C C . VAL A 1 623 ? 176.323 175.226 166.660 1.00 90.21 623 VAL C C 1
ATOM 4986 O O . VAL A 1 623 ? 175.530 174.298 166.468 1.00 92.00 623 VAL C O 1
ATOM 4990 N N . ASP A 1 624 ? 177.368 175.429 165.856 1.00 100.33 624 ASP C N 1
ATOM 4991 C CA . ASP A 1 624 ? 177.479 174.767 164.556 1.00 102.66 624 ASP C CA 1
ATOM 4992 C C . ASP A 1 624 ? 178.491 173.625 164.619 1.00 101.31 624 ASP C C 1
ATOM 4993 O O . ASP A 1 624 ? 179.658 173.770 164.254 1.00 106.89 624 ASP C O 1
ATOM 4998 N N . ASP A 1 625 ? 178.019 172.468 165.069 1.00 101.65 625 ASP C N 1
ATOM 4999 C CA . ASP A 1 625 ? 178.771 171.212 165.037 1.00 101.89 625 ASP C CA 1
ATOM 5000 C C . ASP A 1 625 ? 177.830 170.092 165.473 1.00 104.12 625 ASP C C 1
ATOM 5001 O O . ASP A 1 625 ? 176.632 170.314 165.684 1.00 106.74 625 ASP C O 1
ATOM 5006 N N . ASN A 1 626 ? 178.371 168.883 165.602 1.00 97.57 626 ASN C N 1
ATOM 5007 C CA . ASN A 1 626 ? 177.649 167.763 166.182 1.00 92.00 626 ASN C CA 1
ATOM 5008 C C . ASN A 1 626 ? 178.050 167.606 167.648 1.00 94.04 626 ASN C C 1
ATOM 5009 O O . ASN A 1 626 ? 178.873 168.357 168.175 1.00 99.20 626 ASN C O 1
ATOM 5014 N N . GLU A 1 627 ? 177.464 166.605 168.310 1.00 88.80 627 GLU C N 1
ATOM 5015 C CA . GLU A 1 627 ? 177.585 166.498 169.762 1.00 89.29 627 GLU C CA 1
ATOM 5016 C C . GLU A 1 627 ? 179.032 166.295 170.203 1.00 94.42 627 GLU C C 1
ATOM 5017 O O . GLU A 1 627 ? 179.488 166.922 171.168 1.00 97.97 627 GLU C O 1
ATOM 5023 N N . GLU A 1 628 ? 179.768 165.419 169.513 1.00 92.40 628 GLU C N 1
ATOM 5024 C CA . GLU A 1 628 ? 181.151 165.154 169.899 1.00 89.61 628 GLU C CA 1
ATOM 5025 C C . GLU A 1 628 ? 182.016 166.399 169.755 1.00 90.29 628 GLU C C 1
ATOM 5026 O O . GLU A 1 628 ? 182.840 166.701 170.629 1.00 94.94 628 GLU C O 1
ATOM 5032 N N . HIS A 1 629 ? 181.841 167.137 168.658 1.00 85.08 629 HIS C N 1
ATOM 5033 C CA . HIS A 1 629 ? 182.609 168.360 168.461 1.00 87.62 629 HIS C CA 1
ATOM 5034 C C . HIS A 1 629 ? 182.242 169.418 169.493 1.00 89.81 629 HIS C C 1
ATOM 5035 O O . HIS A 1 629 ? 183.113 170.154 169.967 1.00 92.88 629 HIS C O 1
ATOM 5042 N N . LYS A 1 630 ? 180.958 169.515 169.849 1.00 76.29 630 LYS C N 1
ATOM 5043 C CA . LYS A 1 630 ? 180.555 170.444 170.901 1.00 70.19 630 LYS C CA 1
ATOM 5044 C C . LYS A 1 630 ? 181.219 170.094 172.226 1.00 75.09 630 LYS C C 1
ATOM 5045 O O . LYS A 1 630 ? 181.713 170.979 172.936 1.00 83.00 630 LYS C O 1
ATOM 5051 N N . LYS A 1 631 ? 181.242 168.805 172.576 1.00 70.20 631 LYS C N 1
ATOM 5052 C CA . LYS A 1 631 ? 181.887 168.389 173.817 1.00 70.55 631 LYS C CA 1
ATOM 5053 C C . LYS A 1 631 ? 183.377 168.705 173.797 1.00 76.04 631 LYS C C 1
ATOM 5054 O O . LYS A 1 631 ? 183.930 169.195 174.790 1.00 82.24 631 LYS C O 1
ATOM 5060 N N . ASN A 1 632 ? 184.043 168.431 172.673 1.00 78.42 632 ASN C N 1
ATOM 5061 C CA . ASN A 1 632 ? 185.473 168.706 172.582 1.00 75.80 632 ASN C CA 1
ATOM 5062 C C . ASN A 1 632 ? 185.760 170.200 172.670 1.00 74.93 632 ASN C C 1
ATOM 5063 O O . ASN A 1 632 ? 186.739 170.614 173.301 1.00 77.56 632 ASN C O 1
ATOM 5068 N N . ASN A 1 633 ? 184.923 171.026 172.037 1.00 78.29 633 ASN C N 1
ATOM 5069 C CA . ASN A 1 633 ? 185.105 172.471 172.123 1.00 75.09 633 ASN C CA 1
ATOM 5070 C C . ASN A 1 633 ? 184.889 172.973 173.544 1.00 76.14 633 ASN C C 1
ATOM 5071 O O . ASN A 1 633 ? 185.613 173.861 174.009 1.00 79.34 633 ASN C O 1
ATOM 5076 N N . LEU A 1 634 ? 183.894 172.427 174.246 1.00 69.03 634 LEU C N 1
ATOM 5077 C CA . LEU A 1 634 ? 183.660 172.846 175.624 1.00 64.15 634 LEU C CA 1
ATOM 5078 C C . LEU A 1 634 ? 184.808 172.423 176.533 1.00 72.55 634 LEU C C 1
ATOM 5079 O O . LEU A 1 634 ? 185.176 173.155 177.458 1.00 75.11 634 LEU C O 1
ATOM 5084 N N . LEU A 1 635 ? 185.388 171.245 176.288 1.00 74.97 635 LEU C N 1
ATOM 5085 C CA . LEU A 1 635 ? 186.521 170.804 177.096 1.00 71.43 635 LEU C CA 1
ATOM 5086 C C . LEU A 1 635 ? 187.748 171.684 176.887 1.00 74.14 635 LEU C C 1
ATOM 5087 O O . LEU A 1 635 ? 188.564 171.831 177.803 1.00 77.42 635 LEU C O 1
ATOM 5092 N N . ASN A 1 636 ? 187.899 172.270 175.702 1.00 79.45 636 ASN C N 1
ATOM 5093 C CA . ASN A 1 636 ? 189.041 173.119 175.390 1.00 79.58 636 ASN C CA 1
ATOM 5094 C C . ASN A 1 636 ? 188.763 174.601 175.606 1.00 80.14 636 ASN C C 1
ATOM 5095 O O . ASN A 1 636 ? 189.636 175.425 175.320 1.00 83.37 636 ASN C O 1
ATOM 5100 N N . ARG A 1 637 ? 187.575 174.954 176.102 1.00 74.12 637 ARG C N 1
ATOM 5101 C CA . ARG A 1 637 ? 187.204 176.343 176.385 1.00 73.26 637 ARG C CA 1
ATOM 5102 C C . ARG A 1 637 ? 187.315 177.217 175.134 1.00 81.06 637 ARG C C 1
ATOM 5103 O O . ARG A 1 637 ? 187.880 178.312 175.160 1.00 86.17 637 ARG C O 1
ATOM 5111 N N . MET A 1 638 ? 186.766 176.722 174.030 1.00 89.02 638 MET C N 1
ATOM 5112 C CA . MET A 1 638 ? 186.802 177.435 172.763 1.00 84.38 638 MET C CA 1
ATOM 5113 C C . MET A 1 638 ? 185.554 178.292 172.590 1.00 91.92 638 MET C C 1
ATOM 5114 O O . MET A 1 638 ? 184.498 178.007 173.161 1.00 99.11 638 MET C O 1
ATOM 5119 N N . ASN A 1 639 ? 185.690 179.351 171.789 1.00 83.20 639 ASN C N 1
ATOM 5120 C CA . ASN A 1 639 ? 184.596 180.272 171.476 1.00 75.64 639 ASN C CA 1
ATOM 5121 C C . ASN A 1 639 ? 184.018 180.894 172.749 1.00 78.57 639 ASN C C 1
ATOM 5122 O O . ASN A 1 639 ? 182.854 180.697 173.099 1.00 86.58 639 ASN C O 1
ATOM 5127 N N . CYS A 1 640 ? 184.858 181.662 173.435 1.00 79.70 640 CYS C N 1
ATOM 5128 C CA . CYS A 1 640 ? 184.523 182.240 174.728 1.00 75.62 640 CYS C CA 1
ATOM 5129 C C . CYS A 1 640 ? 184.338 183.748 174.610 1.00 81.69 640 CYS C C 1
ATOM 5130 O O . CYS A 1 640 ? 185.093 184.422 173.904 1.00 89.17 640 CYS C O 1
ATOM 5133 N N . PHE A 1 641 ? 183.327 184.269 175.304 1.00 65.42 641 PHE C N 1
ATOM 5134 C CA . PHE A 1 641 ? 183.044 185.700 175.348 1.00 63.63 641 PHE C CA 1
ATOM 5135 C C . PHE A 1 641 ? 182.968 186.132 176.804 1.00 69.72 641 PHE C C 1
ATOM 5136 O O . PHE A 1 641 ? 182.145 185.611 177.563 1.00 78.29 641 PHE C O 1
ATOM 5144 N N . LYS A 1 642 ? 183.823 187.085 177.195 1.00 82.60 642 LYS C N 1
ATOM 5145 C CA . LYS A 1 642 ? 183.894 187.526 178.585 1.00 81.03 642 LYS C CA 1
ATOM 5146 C C . LYS A 1 642 ? 184.060 189.037 178.704 1.00 86.97 642 LYS C C 1
ATOM 5147 O O . LYS A 1 642 ? 184.712 189.515 179.639 1.00 93.95 642 LYS C O 1
ATOM 5153 N N . ASN A 1 643 ? 183.489 189.806 177.783 1.00 93.82 643 ASN C N 1
ATOM 5154 C CA . ASN A 1 643 ? 183.680 191.254 177.757 1.00 95.59 643 ASN C CA 1
ATOM 5155 C C . ASN A 1 643 ? 182.346 191.976 177.620 1.00 101.97 643 ASN C C 1
ATOM 5156 O O . ASN A 1 643 ? 182.178 192.874 176.794 1.00 108.54 643 ASN C O 1
ATOM 5161 N N . THR A 1 644 ? 181.371 191.589 178.439 1.00 92.15 644 THR C N 1
ATOM 5162 C CA . THR A 1 644 ? 180.060 192.229 178.409 1.00 88.17 644 THR C CA 1
ATOM 5163 C C . THR A 1 644 ? 179.475 192.228 179.811 1.00 88.54 644 THR C C 1
ATOM 5164 O O . THR A 1 644 ? 179.343 191.167 180.426 1.00 94.03 644 THR C O 1
ATOM 5168 N N . LEU A 1 645 ? 179.130 193.412 180.310 1.00 84.90 645 LEU C N 1
ATOM 5169 C CA . LEU A 1 645 ? 178.424 193.514 181.577 1.00 77.07 645 LEU C CA 1
ATOM 5170 C C . LEU A 1 645 ? 176.979 193.053 181.414 1.00 83.69 645 LEU C C 1
ATOM 5171 O O . LEU A 1 645 ? 176.417 193.054 180.316 1.00 93.97 645 LEU C O 1
ATOM 5176 N N . GLN A 1 646 ? 176.376 192.650 182.533 1.00 80.62 646 GLN C N 1
ATOM 5177 C CA . GLN A 1 646 ? 174.997 192.175 182.490 1.00 79.23 646 GLN C CA 1
ATOM 5178 C C . GLN A 1 646 ? 174.025 193.294 182.136 1.00 84.30 646 GLN C C 1
ATOM 5179 O O . GLN A 1 646 ? 173.015 193.045 181.467 1.00 85.22 646 GLN C O 1
ATOM 5185 N N . ASN A 1 647 ? 174.308 194.526 182.567 1.00 88.81 647 ASN C N 1
ATOM 5186 C CA . ASN A 1 647 ? 173.435 195.647 182.234 1.00 88.06 647 ASN C CA 1
ATOM 5187 C C . ASN A 1 647 ? 173.457 195.966 180.745 1.00 93.28 647 ASN C C 1
ATOM 5188 O O . ASN A 1 647 ? 172.463 196.467 180.206 1.00 98.51 647 ASN C O 1
ATOM 5193 N N . ASP A 1 648 ? 174.567 195.674 180.064 1.00 87.94 648 ASP C N 1
ATOM 5194 C CA . ASP A 1 648 ? 174.705 19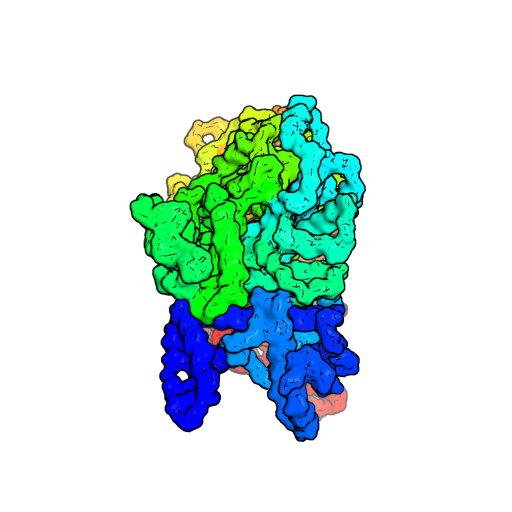6.041 178.659 1.00 83.02 648 ASP C CA 1
ATOM 5195 C C . ASP A 1 648 ? 173.686 195.346 177.767 1.00 87.63 648 ASP C C 1
ATOM 5196 O O . ASP A 1 648 ? 173.468 195.790 176.635 1.00 92.14 648 ASP C O 1
ATOM 5201 N N . PHE A 1 649 ? 173.057 194.271 178.243 1.00 82.33 649 PHE C N 1
ATOM 5202 C CA . PHE A 1 649 ? 172.012 193.619 177.466 1.00 81.22 649 PHE C CA 1
ATOM 5203 C C . PHE A 1 649 ? 170.749 194.461 177.352 1.00 86.47 649 PHE C C 1
ATOM 5204 O O . PHE A 1 649 ? 169.890 194.142 176.523 1.00 91.92 649 PHE C O 1
ATOM 5212 N N . LYS A 1 650 ? 170.613 195.518 178.148 1.00 92.24 650 LYS C N 1
ATOM 5213 C CA . LYS A 1 650 ? 169.411 196.339 178.136 1.00 89.39 650 LYS C CA 1
ATOM 5214 C C . LYS A 1 650 ? 169.493 197.513 177.169 1.00 90.69 650 LYS C C 1
ATOM 5215 O O . LYS A 1 650 ? 168.548 198.305 177.103 1.00 95.80 650 LYS C O 1
ATOM 5221 N N . LYS A 1 651 ? 170.589 197.649 176.420 1.00 90.81 651 LYS C N 1
ATOM 5222 C CA . LYS A 1 651 ? 170.687 198.742 175.457 1.00 94.97 651 LYS C CA 1
ATOM 5223 C C . LYS A 1 651 ? 169.791 198.500 174.248 1.00 98.37 651 LYS C C 1
ATOM 5224 O O . LYS A 1 651 ? 169.137 199.427 173.758 1.00 101.33 651 LYS C O 1
ATOM 5230 N N . ILE A 1 652 ? 169.750 197.271 173.754 1.00 89.30 652 ILE C N 1
ATOM 5231 C CA . ILE A 1 652 ? 168.889 196.933 172.619 1.00 89.82 652 ILE C CA 1
ATOM 5232 C C . ILE A 1 652 ? 167.456 196.777 173.119 1.00 92.15 652 ILE C C 1
ATOM 5233 O O . ILE A 1 652 ? 167.234 196.082 174.123 1.00 93.63 652 ILE C O 1
ATOM 5238 N N . PRO A 1 653 ? 166.473 197.409 172.476 1.00 93.42 653 PRO C N 1
ATOM 5239 C CA . PRO A 1 653 ? 165.082 197.241 172.912 1.00 93.76 653 PRO C CA 1
ATOM 5240 C C . PRO A 1 653 ? 164.647 195.785 172.837 1.00 95.86 653 PRO C C 1
ATOM 5241 O O . PRO A 1 653 ? 164.977 195.064 171.893 1.00 95.84 653 PRO C O 1
ATOM 5245 N N . GLY A 1 654 ? 163.889 195.359 173.846 1.00 81.72 654 GLY C N 1
ATOM 5246 C CA . GLY A 1 654 ? 163.540 193.967 174.017 1.00 77.76 654 GLY C CA 1
ATOM 5247 C C . GLY A 1 654 ? 164.528 193.171 174.840 1.00 81.18 654 GLY C C 1
ATOM 5248 O O . GLY A 1 654 ? 164.190 192.066 175.285 1.00 81.95 654 GLY C O 1
ATOM 5249 N N . SER A 1 655 ? 165.727 193.703 175.059 1.00 81.75 655 SER C N 1
ATOM 5250 C CA . SER A 1 655 ? 166.766 193.062 175.856 1.00 73.53 655 SER C CA 1
ATOM 5251 C C . SER A 1 655 ? 167.056 191.612 175.454 1.00 78.96 655 SER C C 1
ATOM 5252 O O . SER A 1 655 ? 166.949 190.702 176.280 1.00 89.65 655 SER C O 1
ATOM 5255 N N . PRO A 1 656 ? 167.430 191.363 174.199 1.00 72.99 656 PRO C N 1
ATOM 5256 C CA . PRO A 1 656 ? 167.862 190.012 173.830 1.00 70.06 656 PRO C CA 1
ATOM 5257 C C . PRO A 1 656 ? 169.239 189.711 174.397 1.00 75.73 656 PRO C C 1
ATOM 5258 O O . PRO A 1 656 ? 170.048 190.610 174.636 1.00 82.61 656 PRO C O 1
ATOM 5262 N N . ILE A 1 657 ? 169.503 188.425 174.616 1.00 71.02 657 ILE C N 1
ATOM 5263 C CA . ILE A 1 657 ? 170.822 187.977 175.062 1.00 69.58 657 ILE C CA 1
ATOM 5264 C C . ILE A 1 657 ? 171.625 187.694 173.796 1.00 70.77 657 ILE C C 1
ATOM 5265 O O . ILE A 1 657 ? 171.682 186.569 173.300 1.00 81.13 657 ILE C O 1
ATOM 5270 N N . ALA A 1 658 ? 172.239 188.741 173.257 1.00 76.51 658 ALA C N 1
ATOM 5271 C CA . ALA A 1 658 ? 173.102 188.647 172.083 1.00 72.93 658 ALA C CA 1
ATOM 5272 C C . ALA A 1 658 ? 174.526 188.917 172.560 1.00 77.31 658 ALA C C 1
ATOM 5273 O O . ALA A 1 658 ? 175.017 190.044 172.500 1.00 77.27 658 ALA C O 1
ATOM 5275 N N . TYR A 1 659 ? 175.188 187.861 173.032 1.00 71.64 659 TYR C N 1
ATOM 5276 C CA . TYR A 1 659 ? 176.500 188.002 173.650 1.00 67.76 659 TYR C CA 1
ATOM 5277 C C . TYR A 1 659 ? 177.617 188.164 172.626 1.00 72.72 659 TYR C C 1
ATOM 5278 O O . TYR A 1 659 ? 178.663 188.736 172.948 1.00 74.55 659 TYR C O 1
ATOM 5287 N N . TRP A 1 660 ? 177.424 187.675 171.402 1.00 65.89 660 TRP C N 1
ATOM 5288 C CA . TRP A 1 660 ? 178.485 187.659 170.404 1.00 63.66 660 TRP C CA 1
ATOM 5289 C C . TRP A 1 660 ? 178.443 188.851 169.458 1.00 78.27 660 TRP C C 1
ATOM 5290 O O . TRP A 1 660 ? 179.255 188.913 168.530 1.00 84.90 660 TRP C O 1
ATOM 5301 N N . ALA A 1 661 ? 177.530 189.794 169.666 1.00 85.72 661 ALA C N 1
ATOM 5302 C CA . ALA A 1 661 ? 177.479 190.983 168.830 1.00 81.30 661 ALA C CA 1
ATOM 5303 C C . ALA A 1 661 ? 178.631 191.927 169.159 1.00 85.07 661 ALA C C 1
ATOM 5304 O O . ALA A 1 661 ? 179.073 192.030 170.306 1.00 90.80 661 ALA C O 1
ATOM 5306 N N . THR A 1 662 ? 179.119 192.620 168.135 1.00 93.11 662 THR C N 1
ATOM 5307 C CA . THR A 1 662 ? 180.211 193.568 168.295 1.00 94.07 662 THR C CA 1
ATOM 5308 C C . THR A 1 662 ? 179.673 194.956 168.620 1.00 99.26 662 THR C C 1
ATOM 5309 O O . THR A 1 662 ? 178.535 195.297 168.288 1.00 106.10 662 THR C O 1
ATOM 5313 N N . LEU A 1 663 ? 180.511 195.758 169.281 1.00 99.91 663 LEU C N 1
ATOM 5314 C CA . LEU A 1 663 ? 180.087 197.087 169.714 1.00 99.41 663 LEU C CA 1
ATOM 5315 C C . LEU A 1 663 ? 179.790 197.997 168.527 1.00 102.03 663 LEU C C 1
ATOM 5316 O O . LEU A 1 663 ? 178.816 198.760 168.551 1.00 102.77 663 LEU C O 1
ATOM 5321 N N . ALA A 1 664 ? 180.622 197.937 167.484 1.00 100.47 664 ALA C N 1
ATOM 5322 C CA . ALA A 1 664 ? 180.400 198.775 166.310 1.00 98.31 664 ALA C CA 1
ATOM 5323 C C . ALA A 1 664 ? 179.080 198.436 165.632 1.00 96.48 664 ALA C C 1
ATOM 5324 O O . ALA A 1 664 ? 178.341 199.334 165.206 1.00 99.11 664 ALA C O 1
ATOM 5326 N N . PHE A 1 665 ? 178.765 197.143 165.523 1.00 82.51 665 PHE C N 1
ATOM 5327 C CA . PHE A 1 665 ? 177.495 196.749 164.928 1.00 83.43 665 PHE C CA 1
ATOM 5328 C C . PHE A 1 665 ? 176.320 197.256 165.749 1.00 88.00 665 PHE C C 1
ATOM 5329 O O . PHE A 1 665 ? 175.317 197.707 165.190 1.00 98.84 665 PHE C O 1
ATOM 5337 N N . ILE A 1 666 ? 176.416 197.175 167.078 1.00 88.92 666 ILE C N 1
ATOM 5338 C CA . ILE A 1 666 ? 175.333 197.660 167.929 1.00 88.80 666 ILE C CA 1
ATOM 5339 C C . ILE A 1 666 ? 175.146 199.160 167.750 1.00 92.41 666 ILE C C 1
ATOM 5340 O O . ILE A 1 666 ? 174.015 199.652 167.622 1.00 98.00 666 ILE C O 1
ATOM 5345 N N . ASN A 1 667 ? 176.251 199.910 167.726 1.00 94.53 667 ASN C N 1
ATOM 5346 C CA . ASN A 1 667 ? 176.157 201.354 167.539 1.00 94.75 667 ASN C CA 1
ATOM 5347 C C . ASN A 1 667 ? 175.526 201.699 166.197 1.00 96.56 667 ASN C C 1
ATOM 5348 O O . ASN A 1 667 ? 174.684 202.600 166.115 1.00 99.33 667 ASN C O 1
ATOM 5353 N N . SER A 1 668 ? 175.916 200.994 165.133 1.00 90.53 668 SER C N 1
ATOM 5354 C CA . SER A 1 668 ? 175.318 201.252 163.826 1.00 87.09 668 SER C CA 1
ATOM 5355 C C . SER A 1 668 ? 173.844 200.865 163.803 1.00 87.46 668 SER C C 1
ATOM 5356 O O . SER A 1 668 ? 173.026 201.544 163.172 1.00 94.71 668 SER C O 1
ATOM 5359 N N . PHE A 1 669 ? 173.489 199.775 164.484 1.00 90.34 669 PHE C N 1
ATOM 5360 C CA . PHE A 1 669 ? 172.116 199.283 164.470 1.00 90.51 669 PHE C CA 1
ATOM 5361 C C . PHE A 1 669 ? 171.176 200.222 165.213 1.00 91.78 669 PHE C C 1
ATOM 5362 O O . PHE A 1 669 ? 170.025 200.406 164.802 1.00 92.54 669 PHE C O 1
ATOM 5370 N N . LEU A 1 670 ? 171.641 200.816 166.315 1.00 94.48 670 LEU C N 1
ATOM 5371 C CA . LEU A 1 670 ? 170.763 201.668 167.113 1.00 92.41 670 LEU C CA 1
ATOM 5372 C C . LEU A 1 670 ? 170.329 202.909 166.339 1.00 92.14 670 LEU C C 1
ATOM 5373 O O . LEU A 1 670 ? 169.146 203.267 166.334 1.00 92.57 670 LEU C O 1
ATOM 5378 N N . LYS A 1 671 ? 171.271 203.583 165.681 1.00 94.77 671 LYS C N 1
ATOM 5379 C CA . LYS A 1 671 ? 170.978 204.828 164.971 1.00 94.95 671 LYS C CA 1
ATOM 5380 C C . LYS A 1 671 ? 170.798 204.559 163.477 1.00 95.00 671 LYS C C 1
ATOM 5381 O O . LYS A 1 671 ? 171.588 204.979 162.631 1.00 100.31 671 LYS C O 1
ATOM 5387 N N . LEU A 1 672 ? 169.714 203.847 163.156 1.00 90.65 672 LEU C N 1
ATOM 5388 C CA . LEU A 1 672 ? 169.435 203.528 161.763 1.00 84.58 672 LEU C CA 1
ATOM 5389 C C . LEU A 1 672 ? 167.948 203.268 161.602 1.00 94.49 672 LEU C C 1
ATOM 5390 O O . LEU A 1 672 ? 167.358 202.590 162.454 1.00 99.53 672 LEU C O 1
ATOM 5395 N N . PRO A 1 673 ? 167.313 203.788 160.551 1.00 94.77 673 PRO C N 1
ATOM 5396 C CA . PRO A 1 673 ? 165.872 203.572 160.379 1.00 89.35 673 PRO C CA 1
ATOM 5397 C C . PRO A 1 673 ? 165.544 202.105 160.148 1.00 88.47 673 PRO C C 1
ATOM 5398 O O . PRO A 1 673 ? 166.331 201.351 159.572 1.00 93.06 673 PRO C O 1
ATOM 5402 N N . ALA A 1 674 ? 164.361 201.707 160.601 1.00 81.23 674 ALA C N 1
ATOM 5403 C CA . ALA A 1 674 ? 163.900 200.332 160.492 1.00 79.19 674 ALA C CA 1
ATOM 5404 C C . ALA A 1 674 ? 162.889 200.189 159.359 1.00 82.42 674 ALA C C 1
ATOM 5405 O O . ALA A 1 674 ? 162.380 201.169 158.812 1.00 85.09 674 ALA C O 1
ATOM 5407 N N . LEU A 1 675 ? 162.606 198.933 159.008 1.00 72.03 675 LEU C N 1
ATOM 5408 C CA . LEU A 1 675 ? 161.668 198.655 157.925 1.00 67.43 675 LEU C CA 1
ATOM 5409 C C . LEU A 1 675 ? 160.261 199.123 158.277 1.00 73.00 675 LEU C C 1
ATOM 5410 O O . LEU A 1 675 ? 159.543 199.651 157.421 1.00 81.33 675 LEU C O 1
ATOM 5415 N N . GLY A 1 676 ? 159.850 198.940 159.528 1.00 72.97 676 GLY C N 1
ATOM 5416 C CA . GLY A 1 676 ? 158.560 199.429 159.968 1.00 67.88 676 GLY C CA 1
ATOM 5417 C C . GLY A 1 676 ? 157.409 198.538 159.537 1.00 76.37 676 GLY C C 1
ATOM 5418 O O . GLY A 1 676 ? 157.571 197.357 159.222 1.00 81.98 676 GLY C O 1
ATOM 5419 N N . THR A 1 677 ? 156.221 199.137 159.510 1.00 83.05 677 THR C N 1
ATOM 5420 C CA . THR A 1 677 ? 154.974 198.437 159.201 1.00 78.94 677 THR C CA 1
ATOM 5421 C C . THR A 1 677 ? 154.821 198.097 157.728 1.00 78.19 677 THR C C 1
ATOM 5422 O O . THR A 1 677 ? 153.714 197.718 157.330 1.00 82.78 677 THR C O 1
ATOM 5426 N N . ARG A 1 678 ? 155.869 198.224 156.911 1.00 71.27 678 ARG C N 1
ATOM 5427 C CA . ARG A 1 678 ? 155.771 197.826 155.512 1.00 63.19 678 ARG C CA 1
ATOM 5428 C C . ARG A 1 678 ? 155.577 196.322 155.363 1.00 69.09 678 ARG C C 1
ATOM 5429 O O . ARG A 1 678 ? 154.994 195.871 154.371 1.00 73.64 678 ARG C O 1
ATOM 5437 N N . ALA A 1 679 ? 156.051 195.537 156.327 1.00 62.67 679 ALA C N 1
ATOM 5438 C CA . ALA A 1 679 ? 155.960 194.084 156.265 1.00 60.69 679 ALA C CA 1
ATOM 5439 C C . ALA A 1 679 ? 154.647 193.614 156.878 1.00 67.23 679 ALA C C 1
ATOM 5440 O O . ALA A 1 679 ? 154.286 194.030 157.983 1.00 75.22 679 ALA C O 1
ATOM 5442 N N . VAL A 1 680 ? 153.936 192.744 156.157 1.00 66.12 680 VAL C N 1
ATOM 5443 C CA . VAL A 1 680 ? 152.636 192.243 156.579 1.00 55.43 680 VAL C CA 1
ATOM 5444 C C . VAL A 1 680 ? 152.602 190.730 156.408 1.00 55.70 680 VAL C C 1
ATOM 5445 O O . VAL A 1 680 ? 153.420 190.140 155.700 1.00 67.97 680 VAL C O 1
ATOM 5449 N N . LYS A 1 681 ? 151.632 190.105 157.070 1.00 56.74 681 LYS C N 1
ATOM 5450 C CA . LYS A 1 681 ? 151.481 188.657 157.064 1.00 51.14 681 LYS C CA 1
ATOM 5451 C C . LYS A 1 681 ? 150.484 188.222 155.995 1.00 63.55 681 LYS C C 1
ATOM 5452 O O . LYS A 1 681 ? 149.512 188.922 155.702 1.00 71.39 681 LYS C O 1
ATOM 5458 N N . GLY A 1 682 ? 150.736 187.048 155.416 1.00 69.58 682 GLY C N 1
ATOM 5459 C CA . GLY A 1 682 ? 149.936 186.548 154.319 1.00 61.85 682 GLY C CA 1
ATOM 5460 C C . GLY A 1 682 ? 148.693 185.800 154.762 1.00 68.39 682 GLY C C 1
ATOM 5461 O O . GLY A 1 682 ? 148.416 185.620 155.946 1.00 76.39 682 GLY C O 1
ATOM 5462 N N . LEU A 1 683 ? 147.932 185.348 153.767 1.00 71.43 683 LEU C N 1
ATOM 5463 C CA . LEU A 1 683 ? 146.669 184.668 154.009 1.00 66.40 683 LEU C CA 1
ATOM 5464 C C . LEU A 1 683 ? 146.914 183.230 154.458 1.00 71.66 683 LEU C C 1
ATOM 5465 O O . LEU A 1 683 ? 148.045 182.740 154.496 1.00 75.90 683 LEU C O 1
ATOM 5470 N N . ASP A 1 684 ? 145.827 182.539 154.796 1.00 83.36 684 ASP C N 1
ATOM 5471 C CA . ASP A 1 684 ? 145.913 181.172 155.289 1.00 76.70 684 ASP C CA 1
ATOM 5472 C C . ASP A 1 684 ? 144.545 180.517 155.184 1.00 75.23 684 ASP C C 1
ATOM 5473 O O . ASP A 1 684 ? 143.549 181.087 155.638 1.00 82.95 684 ASP C O 1
ATOM 5478 N N . THR A 1 685 ? 144.498 179.336 154.576 1.00 90.58 685 THR C N 1
ATOM 5479 C CA . THR A 1 685 ? 143.283 178.539 154.596 1.00 91.32 685 THR C CA 1
ATOM 5480 C C . THR A 1 685 ? 143.077 177.952 155.989 1.00 98.32 685 THR C C 1
ATOM 5481 O O . THR A 1 685 ? 144.020 177.786 156.766 1.00 105.33 685 THR C O 1
ATOM 5485 N N . ASN A 1 686 ? 141.821 177.645 156.308 1.00 92.61 686 ASN C N 1
ATOM 5486 C CA . ASN A 1 686 ? 141.502 177.158 157.643 1.00 92.77 686 ASN C CA 1
ATOM 5487 C C . ASN A 1 686 ? 142.225 175.845 157.926 1.00 99.68 686 ASN C C 1
ATOM 5488 O O . ASN A 1 686 ? 143.120 175.797 158.775 1.00 108.38 686 ASN C O 1
ATOM 5493 N N . GLY A 1 687 ? 141.853 174.781 157.222 1.00 90.35 687 GLY C N 1
ATOM 5494 C CA . GLY A 1 687 ? 142.555 173.517 157.338 1.00 88.21 687 GLY C CA 1
ATOM 5495 C C . GLY A 1 687 ? 142.651 172.766 156.027 1.00 95.88 687 GLY C C 1
ATOM 5496 O O . GLY A 1 687 ? 142.774 171.538 156.021 1.00 101.10 687 GLY C O 1
ATOM 5497 N N . SER A 1 688 ? 142.599 173.486 154.910 1.00 88.26 688 SER C N 1
ATOM 5498 C CA . SER A 1 688 ? 142.389 172.896 153.591 1.00 87.96 688 SER C CA 1
ATOM 5499 C C . SER A 1 688 ? 143.477 173.330 152.617 1.00 86.56 688 SER C C 1
ATOM 5500 O O . SER A 1 688 ? 143.201 173.811 151.516 1.00 94.71 688 SER C O 1
ATOM 5503 N N . ILE A 1 689 ? 144.741 173.173 153.017 1.00 78.04 689 ILE C N 1
ATOM 5504 C CA . ILE A 1 689 ? 145.847 173.564 152.145 1.00 80.60 689 ILE C CA 1
ATOM 5505 C C . ILE A 1 689 ? 145.851 172.740 150.861 1.00 84.48 689 ILE C C 1
ATOM 5506 O O . ILE A 1 689 ? 146.238 173.239 149.798 1.00 87.30 689 ILE C O 1
ATOM 5511 N N . ASP A 1 690 ? 145.418 171.484 150.928 1.00 85.39 690 ASP C N 1
ATOM 5512 C CA . ASP A 1 690 ? 145.425 170.595 149.775 1.00 82.76 690 ASP C CA 1
ATOM 5513 C C . ASP A 1 690 ? 144.176 170.720 148.914 1.00 86.23 690 ASP C C 1
ATOM 5514 O O . ASP A 1 690 ? 144.080 170.039 147.888 1.00 88.12 690 ASP C O 1
ATOM 5519 N N . VAL A 1 691 ? 143.223 171.563 149.300 1.00 77.45 691 VAL C N 1
ATOM 5520 C CA . VAL A 1 691 ? 141.967 171.695 148.572 1.00 70.25 691 VAL C CA 1
ATOM 5521 C C . VAL A 1 691 ? 142.029 172.907 147.652 1.00 72.90 691 VAL C C 1
ATOM 5522 O O . VAL A 1 691 ? 141.416 172.918 146.579 1.00 75.85 691 VAL C O 1
ATOM 5526 N N . PHE A 1 692 ? 142.781 173.931 148.055 1.00 70.51 692 PHE C N 1
ATOM 5527 C CA . PHE A 1 692 ? 142.791 175.199 147.341 1.00 64.30 692 PHE C CA 1
ATOM 5528 C C . PHE A 1 692 ? 144.092 175.497 146.611 1.00 62.53 692 PHE C C 1
ATOM 5529 O O . PHE A 1 692 ? 144.113 176.413 145.783 1.00 69.72 692 PHE C O 1
ATOM 5537 N N . LEU A 1 693 ? 145.167 174.765 146.882 1.00 55.65 693 LEU C N 1
ATOM 5538 C CA . LEU A 1 693 ? 146.463 175.040 146.281 1.00 61.39 693 LEU C CA 1
ATOM 5539 C C . LEU A 1 693 ? 146.878 173.913 145.347 1.00 65.87 693 LEU C C 1
ATOM 5540 O O . LEU A 1 693 ? 146.722 172.732 145.670 1.00 73.36 693 LEU C O 1
ATOM 5545 N N . ARG A 1 694 ? 147.409 174.292 144.188 1.00 62.78 694 ARG C N 1
ATOM 5546 C CA . ARG A 1 694 ? 147.933 173.357 143.206 1.00 53.45 694 ARG C CA 1
ATOM 5547 C C . ARG A 1 694 ? 149.293 173.844 142.729 1.00 61.28 694 ARG C C 1
ATOM 5548 O O . ARG A 1 694 ? 149.702 174.977 142.995 1.00 75.01 694 ARG C O 1
ATOM 5556 N N . ARG A 1 695 ? 149.998 172.972 142.021 1.00 62.18 695 ARG C N 1
ATOM 5557 C CA . ARG A 1 695 ? 151.133 173.390 141.217 1.00 52.02 695 ARG C CA 1
ATOM 5558 C C . ARG A 1 695 ? 150.630 173.797 139.839 1.00 56.69 695 ARG C C 1
ATOM 5559 O O . ARG A 1 695 ? 149.669 173.226 139.320 1.00 74.69 695 ARG C O 1
ATOM 5567 N N . TRP A 1 696 ? 151.275 174.803 139.255 1.00 49.61 696 TRP C N 1
ATOM 5568 C CA . TRP A 1 696 ? 150.741 175.396 138.030 1.00 49.83 696 TRP C CA 1
ATOM 5569 C C . TRP A 1 696 ? 150.583 174.422 136.861 1.00 61.72 696 TRP C C 1
ATOM 5570 O O . TRP A 1 696 ? 149.573 174.539 136.145 1.00 67.40 696 TRP C O 1
ATOM 5581 N N . PRO A 1 697 ? 151.493 173.471 136.595 1.00 58.54 697 PRO C N 1
ATOM 5582 C CA . PRO A 1 697 ? 151.351 172.667 135.368 1.00 59.88 697 PRO C CA 1
ATOM 5583 C C . PRO A 1 697 ? 150.118 171.775 135.325 1.00 65.29 697 PRO C C 1
ATOM 5584 O O . PRO A 1 697 ? 149.753 171.326 134.232 1.00 77.15 697 PRO C O 1
ATOM 5588 N N . GLU A 1 698 ? 149.465 171.498 136.451 1.00 64.32 698 GLU C N 1
ATOM 5589 C CA . GLU A 1 698 ? 148.441 170.462 136.494 1.00 65.81 698 GLU C CA 1
ATOM 5590 C C . GLU A 1 698 ? 147.023 170.987 136.284 1.00 65.52 698 GLU C C 1
ATOM 5591 O O . GLU A 1 698 ? 146.065 170.249 136.531 1.00 67.53 698 GLU C O 1
ATOM 5597 N N . VAL A 1 699 ? 146.860 172.230 135.830 1.00 67.28 699 VAL C N 1
ATOM 5598 C CA . VAL A 1 699 ? 145.549 172.775 135.500 1.00 61.36 699 VAL C CA 1
ATOM 5599 C C . VAL A 1 699 ? 145.588 173.326 134.080 1.00 66.31 699 VAL C C 1
ATOM 5600 O O . VAL A 1 699 ? 146.649 173.489 133.478 1.00 75.82 699 VAL C O 1
ATOM 5604 N N . SER A 1 700 ? 144.402 173.607 133.547 1.00 73.51 700 SER C N 1
ATOM 5605 C CA . SER A 1 700 ? 144.294 174.214 132.229 1.00 74.92 700 SER C CA 1
ATOM 5606 C C . SER A 1 700 ? 144.755 175.665 132.270 1.00 81.29 700 SER C C 1
ATOM 5607 O O . SER A 1 700 ? 144.515 176.382 133.244 1.00 87.98 700 SER C O 1
ATOM 5610 N N . ILE A 1 701 ? 145.421 176.102 131.197 1.00 80.21 701 ILE C N 1
ATOM 5611 C CA . ILE A 1 701 ? 145.930 177.472 131.146 1.00 79.61 701 ILE C CA 1
ATOM 5612 C C . ILE A 1 701 ? 144.868 178.489 130.768 1.00 77.68 701 ILE C C 1
ATOM 5613 O O . ILE A 1 701 ? 145.097 179.693 130.929 1.00 84.25 701 ILE C O 1
ATOM 5618 N N . ASN A 1 702 ? 143.715 178.046 130.263 1.00 82.37 702 ASN C N 1
ATOM 5619 C CA . ASN A 1 702 ? 142.635 178.985 129.981 1.00 85.80 702 ASN C CA 1
ATOM 5620 C C . ASN A 1 702 ? 142.043 179.556 131.261 1.00 91.91 702 ASN C C 1
ATOM 5621 O O . ASN A 1 702 ? 141.549 180.689 131.263 1.00 99.57 702 ASN C O 1
ATOM 5626 N N . SER A 1 703 ? 142.081 178.794 132.350 1.00 83.87 703 SER C N 1
ATOM 5627 C CA . SER A 1 703 ? 141.625 179.262 133.651 1.00 80.83 703 SER C CA 1
ATOM 5628 C C . SER A 1 703 ? 142.749 179.854 134.491 1.00 78.95 703 SER C C 1
ATOM 5629 O O . SER A 1 703 ? 142.510 180.237 135.640 1.00 85.62 703 SER C O 1
ATOM 5632 N N . PHE A 1 704 ? 143.960 179.935 133.948 1.00 78.33 704 PHE C N 1
ATOM 5633 C CA . PHE A 1 704 ? 145.102 180.499 134.654 1.00 70.58 704 PHE C CA 1
ATOM 5634 C C . PHE A 1 704 ? 145.169 181.997 134.382 1.00 76.05 704 PHE C C 1
ATOM 5635 O O . PHE A 1 704 ? 145.179 182.424 133.224 1.00 83.24 704 PHE C O 1
ATOM 5643 N N . ASP A 1 705 ? 145.213 182.789 135.455 1.00 85.13 705 ASP C N 1
ATOM 5644 C CA . ASP A 1 705 ? 145.180 184.241 135.313 1.00 85.65 705 ASP C CA 1
ATOM 5645 C C . ASP A 1 705 ? 146.455 184.786 134.681 1.00 87.19 705 ASP C C 1
ATOM 5646 O O . ASP A 1 705 ? 146.400 185.768 133.932 1.00 89.04 705 ASP C O 1
ATOM 5651 N N . ALA A 1 706 ? 147.606 184.177 134.973 1.00 87.01 706 ALA C N 1
ATOM 5652 C CA . ALA A 1 706 ? 148.866 184.694 134.449 1.00 83.53 706 ALA C CA 1
ATOM 5653 C C . ALA A 1 706 ? 148.976 184.511 132.942 1.00 89.57 706 ALA C C 1
ATOM 5654 O O . ALA A 1 706 ? 149.647 185.305 132.272 1.00 94.24 706 ALA C O 1
ATOM 5656 N N . LEU A 1 707 ? 148.337 183.481 132.390 1.00 90.83 707 LEU C N 1
ATOM 5657 C CA . LEU A 1 707 ? 148.408 183.186 130.965 1.00 89.66 707 LEU C CA 1
ATOM 5658 C C . LEU A 1 707 ? 147.106 183.470 130.232 1.00 93.88 707 LEU C C 1
ATOM 5659 O O . LEU A 1 707 ? 147.120 184.095 129.168 1.00 98.00 707 LEU C O 1
ATOM 5664 N N . GLY A 1 708 ? 145.975 183.026 130.775 1.00 111.39 708 GLY C N 1
ATOM 5665 C CA . GLY A 1 708 ? 144.700 183.192 130.112 1.00 109.30 708 GLY C CA 1
ATOM 5666 C C . GLY A 1 708 ? 144.171 184.611 130.195 1.00 114.05 708 GLY C C 1
ATOM 5667 O O . GLY A 1 708 ? 144.733 185.490 130.847 1.00 113.72 708 GLY C O 1
ATOM 5668 N N . LYS A 1 709 ? 143.053 184.828 129.506 1.00 136.03 709 LYS C N 1
ATOM 5669 C CA . LYS A 1 709 ? 142.402 186.128 129.453 1.00 137.08 709 LYS C CA 1
ATOM 5670 C C . LYS A 1 709 ? 140.937 185.986 129.841 1.00 136.61 709 LYS C C 1
ATOM 5671 O O . LYS A 1 709 ? 140.322 184.936 129.639 1.00 133.76 709 LYS C O 1
ATOM 5677 N N . GLY A 1 710 ? 140.385 187.059 130.403 1.00 133.10 710 GLY C N 1
ATOM 5678 C CA . GLY A 1 710 ? 138.986 187.079 130.780 1.00 134.25 710 GLY C CA 1
ATOM 5679 C C . GLY A 1 710 ? 138.703 186.354 132.078 1.00 134.07 710 GLY C C 1
ATOM 5680 O O . GLY A 1 710 ? 139.060 186.835 133.157 1.00 130.47 710 GLY C O 1
ATOM 5681 N N . ASN A 1 711 ? 138.053 185.197 131.984 1.00 132.44 711 ASN C N 1
ATOM 5682 C CA . ASN A 1 711 ? 137.756 184.405 133.168 1.00 131.62 711 ASN C CA 1
ATOM 5683 C C . ASN A 1 711 ? 139.044 183.903 133.809 1.00 133.27 711 ASN C C 1
ATOM 5684 O O . ASN A 1 711 ? 139.968 183.458 133.122 1.00 135.40 711 ASN C O 1
ATOM 5689 N N . SER A 1 712 ? 139.104 183.982 135.136 1.00 100.74 712 SER C N 1
ATOM 5690 C CA . SER A 1 712 ? 140.280 183.550 135.881 1.00 94.60 712 SER C CA 1
ATOM 5691 C C . SER A 1 712 ? 139.829 182.869 137.161 1.00 93.55 712 SER C C 1
ATOM 5692 O O . SER A 1 712 ? 139.177 183.493 138.002 1.00 96.25 712 SER C O 1
ATOM 5695 N N . LYS A 1 713 ? 140.174 181.592 137.302 1.00 72.36 713 LYS C N 1
ATOM 5696 C CA . LYS A 1 713 ? 139.913 180.842 138.522 1.00 65.97 713 LYS C CA 1
ATOM 5697 C C . LYS A 1 713 ? 141.162 180.629 139.362 1.00 72.70 713 LYS C C 1
ATOM 5698 O O . LYS A 1 713 ? 141.067 180.555 140.591 1.00 77.46 713 LYS C O 1
ATOM 5704 N N . TRP A 1 714 ? 142.328 180.560 138.730 1.00 65.08 714 TRP C N 1
ATOM 5705 C CA . TRP A 1 714 ? 143.578 180.228 139.397 1.00 56.79 714 TRP C CA 1
ATOM 5706 C C . TRP A 1 714 ? 144.520 181.423 139.349 1.00 62.01 714 TRP C C 1
ATOM 5707 O O . TRP A 1 714 ? 144.703 182.031 138.290 1.00 69.08 714 TRP C O 1
ATOM 5718 N N . PHE A 1 715 ? 145.113 181.758 140.496 1.00 62.72 715 PHE C N 1
ATOM 5719 C CA . PHE A 1 715 ? 145.995 182.910 140.609 1.00 50.21 715 PHE C CA 1
ATOM 5720 C C . PHE A 1 715 ? 147.328 182.501 141.220 1.00 60.33 715 PHE C C 1
ATOM 5721 O O . PHE A 1 715 ? 147.361 181.684 142.146 1.00 69.87 715 PHE C O 1
ATOM 5729 N N . PRO A 1 716 ? 148.438 183.062 140.740 1.00 67.06 716 PRO C N 1
ATOM 5730 C CA . PRO A 1 716 ? 149.742 182.741 141.332 1.00 56.24 716 PRO C CA 1
ATOM 5731 C C . PRO A 1 716 ? 149.814 183.195 142.780 1.00 58.78 716 PRO C C 1
ATOM 5732 O O . PRO A 1 716 ? 149.246 184.220 143.159 1.00 69.49 716 PRO C O 1
ATOM 5736 N N . ILE A 1 717 ? 150.528 182.425 143.598 1.00 54.25 717 ILE C N 1
ATOM 5737 C CA . ILE A 1 717 ? 150.681 182.754 145.010 1.00 51.36 717 ILE C CA 1
ATOM 5738 C C . ILE A 1 717 ? 152.120 182.487 145.433 1.00 57.14 717 ILE C C 1
ATOM 5739 O O . ILE A 1 717 ? 152.733 181.501 145.012 1.00 69.23 717 ILE C O 1
ATOM 5744 N N . ALA A 1 718 ? 152.665 183.385 146.249 1.00 61.06 718 ALA C N 1
ATOM 5745 C CA . ALA A 1 718 ? 153.999 183.223 146.813 1.00 59.01 718 ALA C CA 1
ATOM 5746 C C . ALA A 1 718 ? 153.888 182.468 148.132 1.00 66.02 718 ALA C C 1
ATOM 5747 O O . ALA A 1 718 ? 153.165 182.897 149.037 1.00 73.05 718 ALA C O 1
ATOM 5749 N N . LYS A 1 719 ? 154.602 181.346 148.241 1.00 63.71 719 LYS C N 1
ATOM 5750 C CA . LYS A 1 719 ? 154.465 180.463 149.391 1.00 59.73 719 LYS C CA 1
ATOM 5751 C C . LYS A 1 719 ? 155.792 180.173 150.083 1.00 68.70 719 LYS C C 1
ATOM 5752 O O . LYS A 1 719 ? 155.847 179.284 150.939 1.00 81.95 719 LYS C O 1
ATOM 5758 N N . GLY A 1 720 ? 156.858 180.891 149.743 1.00 66.96 720 GLY C N 1
ATOM 5759 C CA . GLY A 1 720 ? 158.143 180.658 150.372 1.00 60.02 720 GLY C CA 1
ATOM 5760 C C . GLY A 1 720 ? 159.102 179.878 149.499 1.00 67.03 720 GLY C C 1
ATOM 5761 O O . GLY A 1 720 ? 159.446 180.317 148.399 1.00 79.66 720 GLY C O 1
ATOM 5762 N N . GLY A 1 721 ? 159.540 178.723 149.976 1.00 66.84 721 GLY C N 1
ATOM 5763 C CA . GLY A 1 721 ? 160.463 177.879 149.247 1.00 67.08 721 GLY C CA 1
ATOM 5764 C C . GLY A 1 721 ? 161.863 177.939 149.830 1.00 70.91 721 GLY C C 1
ATOM 5765 O O . GLY A 1 721 ? 162.108 178.512 150.894 1.00 81.04 721 GLY C O 1
ATOM 5766 N N . GLU A 1 722 ? 162.795 177.330 149.102 1.00 84.32 722 GLU C N 1
ATOM 5767 C CA . GLU A 1 722 ? 164.179 177.265 149.539 1.00 80.81 722 GLU C CA 1
ATOM 5768 C C . GLU A 1 722 ? 164.892 178.585 149.252 1.00 79.36 722 GLU C C 1
ATOM 5769 O O . GLU A 1 722 ? 164.320 179.527 148.697 1.00 86.22 722 GLU C O 1
ATOM 5775 N N . LEU A 1 723 ? 166.163 178.654 149.646 1.00 73.58 723 LEU C N 1
ATOM 5776 C CA . LEU A 1 723 ? 166.928 179.890 149.535 1.00 73.11 723 LEU C CA 1
ATOM 5777 C C . LEU A 1 723 ? 167.069 180.313 148.079 1.00 76.15 723 LEU C C 1
ATOM 5778 O O . LEU A 1 723 ? 167.474 179.520 147.224 1.00 80.58 723 LEU C O 1
ATOM 5783 N N . ARG A 1 724 ? 166.743 181.574 147.805 1.00 63.41 724 ARG C N 1
ATOM 5784 C CA . ARG A 1 724 ? 166.740 182.126 146.458 1.00 56.30 724 ARG C CA 1
ATOM 5785 C C . ARG A 1 724 ? 166.581 183.634 146.567 1.00 63.52 724 ARG C C 1
ATOM 5786 O O . ARG A 1 724 ? 165.778 184.114 147.369 1.00 74.12 724 ARG C O 1
ATOM 5794 N N . LYS A 1 725 ? 167.341 184.376 145.764 1.00 65.71 725 LYS C N 1
ATOM 5795 C CA . LYS A 1 725 ? 167.405 185.825 145.888 1.00 61.91 725 LYS C CA 1
ATOM 5796 C C . LYS A 1 725 ? 166.983 186.516 144.598 1.00 70.25 725 LYS C C 1
ATOM 5797 O O . LYS A 1 725 ? 167.328 186.076 143.497 1.00 82.05 725 LYS C O 1
ATOM 5803 N N . TRP A 1 726 ? 166.199 187.584 144.765 1.00 62.80 726 TRP C N 1
ATOM 5804 C CA . TRP A 1 726 ? 165.814 188.569 143.756 1.00 56.48 726 TRP C CA 1
ATOM 5805 C C . TRP A 1 726 ? 164.783 188.091 142.740 1.00 65.65 726 TRP C C 1
ATOM 5806 O O . TRP A 1 726 ? 164.170 188.923 142.065 1.00 78.26 726 TRP C O 1
ATOM 5817 N N . PHE A 1 727 ? 164.539 186.781 142.655 1.00 58.31 727 PHE C N 1
ATOM 5818 C CA . PHE A 1 727 ? 163.518 186.245 141.757 1.00 58.09 727 PHE C CA 1
ATOM 5819 C C . PHE A 1 727 ? 163.425 184.731 141.885 1.00 65.82 727 PHE C C 1
ATOM 5820 O O . PHE A 1 727 ? 164.434 184.071 142.143 1.00 77.30 727 PHE C O 1
ATOM 5828 N N . GLY A 1 728 ? 162.239 184.168 141.679 1.00 61.16 728 GLY C N 1
ATOM 5829 C CA . GLY A 1 728 ? 162.083 182.734 141.588 1.00 55.48 728 GLY C CA 1
ATOM 5830 C C . GLY A 1 728 ? 160.992 182.232 142.499 1.00 60.29 728 GLY C C 1
ATOM 5831 O O . GLY A 1 728 ? 160.212 183.004 143.066 1.00 76.85 728 GLY C O 1
ATOM 5832 N N . ASN A 1 729 ? 160.942 180.905 142.640 1.00 64.75 729 ASN C N 1
ATOM 5833 C CA . ASN A 1 729 ? 159.952 180.219 143.472 1.00 63.98 729 ASN C CA 1
ATOM 5834 C C . ASN A 1 729 ? 158.525 180.524 143.021 1.00 72.79 729 ASN C C 1
ATOM 5835 O O . ASN A 1 729 ? 157.620 180.703 143.838 1.00 80.09 729 ASN C O 1
ATOM 5840 N N . HIS A 1 730 ? 158.318 180.578 141.704 1.00 69.46 730 HIS C N 1
ATOM 5841 C CA . HIS A 1 730 ? 156.990 180.772 141.122 1.00 65.24 730 HIS C CA 1
ATOM 5842 C C . HIS A 1 730 ? 156.454 179.406 140.702 1.00 69.89 730 HIS C C 1
ATOM 5843 O O . HIS A 1 730 ? 156.593 178.976 139.558 1.00 85.18 730 HIS C O 1
ATOM 5850 N N . GLU A 1 731 ? 155.829 178.713 141.654 1.00 64.36 731 GLU C N 1
ATOM 5851 C CA . GLU A 1 731 ? 155.397 177.347 141.401 1.00 67.06 731 GLU C CA 1
ATOM 5852 C C . GLU A 1 731 ? 154.050 176.965 142.000 1.00 70.62 731 GLU C C 1
ATOM 5853 O O . GLU A 1 731 ? 153.657 175.803 141.869 1.00 82.91 731 GLU C O 1
ATOM 5859 N N . TYR A 1 732 ? 153.325 177.882 142.638 1.00 66.79 732 TYR C N 1
ATOM 5860 C CA . TYR A 1 732 ? 152.086 177.530 143.319 1.00 52.82 732 TYR C CA 1
ATOM 5861 C C . TYR A 1 732 ? 150.950 178.453 142.907 1.00 57.41 732 TYR C C 1
ATOM 5862 O O . TYR A 1 732 ? 151.131 179.668 142.770 1.00 65.44 732 TYR C O 1
ATOM 5871 N N . ILE A 1 733 ? 149.769 177.861 142.738 1.00 60.35 733 ILE C N 1
ATOM 5872 C CA . ILE A 1 733 ? 148.569 178.565 142.314 1.00 54.53 733 ILE C CA 1
ATOM 5873 C C . ILE A 1 733 ? 147.459 178.277 143.315 1.00 58.50 733 ILE C C 1
ATOM 5874 O O . ILE A 1 733 ? 147.402 177.198 143.914 1.00 70.38 733 ILE C O 1
ATOM 5879 N N . ILE A 1 734 ? 146.570 179.252 143.492 1.00 55.63 734 ILE C N 1
ATOM 5880 C CA . ILE A 1 734 ? 145.476 179.152 144.448 1.00 62.52 734 ILE C CA 1
ATOM 5881 C C . ILE A 1 734 ? 144.164 179.462 143.741 1.00 59.43 734 ILE C C 1
ATOM 5882 O O . ILE A 1 734 ? 144.122 180.211 142.760 1.00 64.37 734 ILE C O 1
ATOM 5887 N N . ASN A 1 735 ? 143.085 178.865 144.245 1.00 65.89 735 ASN C N 1
ATOM 5888 C CA . ASN A 1 735 ? 141.742 179.072 143.714 1.00 70.22 735 ASN C CA 1
ATOM 5889 C C . ASN A 1 735 ? 141.138 180.301 144.384 1.00 76.81 735 ASN C C 1
ATOM 5890 O O . ASN A 1 735 ? 140.838 180.280 145.582 1.00 82.32 735 ASN C O 1
ATOM 5895 N N . TYR A 1 736 ? 140.954 181.367 143.612 1.00 67.81 736 TYR C N 1
ATOM 5896 C CA . TYR A 1 736 ? 140.439 182.636 144.110 1.00 65.08 736 TYR C CA 1
ATOM 5897 C C . TYR A 1 736 ? 139.339 183.156 143.196 1.00 70.88 736 TYR C C 1
ATOM 5898 O O . TYR A 1 736 ? 139.240 184.356 142.925 1.00 77.86 736 TYR C O 1
ATOM 5907 N N . GLU A 1 737 ? 138.496 182.255 142.702 1.00 81.88 737 GLU C N 1
ATOM 5908 C CA . GLU A 1 737 ? 137.450 182.640 141.767 1.00 85.03 737 GLU C CA 1
ATOM 5909 C C . GLU A 1 737 ? 136.345 183.411 142.480 1.00 90.36 737 GLU C C 1
ATOM 5910 O O . GLU A 1 737 ? 135.965 183.082 143.607 1.00 94.93 737 GLU C O 1
ATOM 5916 N N . ASN A 1 738 ? 135.830 184.443 141.808 1.00 94.01 738 ASN C N 1
ATOM 5917 C CA . ASN A 1 738 ? 134.766 185.297 142.342 1.00 88.99 738 ASN C CA 1
ATOM 5918 C C . ASN A 1 738 ? 135.168 185.910 143.683 1.00 91.85 738 ASN C C 1
ATOM 5919 O O . ASN A 1 738 ? 134.417 185.875 144.660 1.00 95.39 738 ASN C O 1
ATOM 5924 N N . ASP A 1 739 ? 136.375 186.480 143.717 1.00 93.13 739 ASP C N 1
ATOM 5925 C CA . ASP A 1 739 ? 136.926 187.117 144.915 1.00 89.42 739 ASP C CA 1
ATOM 5926 C C . ASP A 1 739 ? 136.980 186.148 146.094 1.00 87.07 739 ASP C C 1
ATOM 5927 O O . ASP A 1 739 ? 136.725 186.522 147.240 1.00 90.52 739 ASP C O 1
ATOM 5932 N N . GLY A 1 740 ? 137.323 184.896 145.812 1.00 82.76 740 GLY C N 1
ATOM 5933 C CA . GLY A 1 740 ? 137.488 183.910 146.870 1.00 84.00 740 GLY C CA 1
ATOM 5934 C C . GLY A 1 740 ? 136.220 183.589 147.630 1.00 85.11 740 GLY C C 1
ATOM 5935 O O . GLY A 1 740 ? 136.242 183.521 148.865 1.00 89.26 740 GLY C O 1
ATOM 5936 N N . ILE A 1 741 ? 135.109 183.390 146.919 1.00 83.04 741 ILE C N 1
ATOM 5937 C CA . ILE A 1 741 ? 133.852 183.053 147.582 1.00 83.15 741 ILE C CA 1
ATOM 5938 C C . ILE A 1 741 ? 133.959 181.697 148.271 1.00 83.19 741 ILE C C 1
ATOM 5939 O O . ILE A 1 741 ? 133.472 181.513 149.393 1.00 91.91 741 ILE C O 1
ATOM 5944 N N . GLU A 1 742 ? 134.605 180.729 147.616 1.00 81.97 742 GLU C N 1
ATOM 5945 C CA . GLU A 1 742 ? 134.777 179.412 148.219 1.00 78.57 742 GLU C CA 1
ATOM 5946 C C . GLU A 1 742 ? 135.727 179.457 149.410 1.00 80.23 742 GLU C C 1
ATOM 5947 O O . GLU A 1 742 ? 135.551 178.696 150.367 1.00 81.22 742 GLU C O 1
ATOM 5953 N N . LEU A 1 743 ? 136.740 180.326 149.368 1.00 79.90 743 LEU C N 1
ATOM 5954 C CA . LEU A 1 743 ? 137.608 180.506 150.527 1.00 75.60 743 LEU C CA 1
ATOM 5955 C C . LEU A 1 743 ? 136.852 181.141 151.687 1.00 80.59 743 LEU C C 1
ATOM 5956 O O . LEU A 1 743 ? 137.034 180.747 152.844 1.00 82.98 743 LEU C O 1
ATOM 5961 N N . ARG A 1 744 ? 136.002 182.128 151.396 1.00 84.05 744 ARG C N 1
ATOM 5962 C CA . ARG A 1 744 ? 135.236 182.778 152.453 1.00 79.56 744 ARG C CA 1
ATOM 5963 C C . ARG A 1 744 ? 134.190 181.845 153.046 1.00 88.53 744 ARG C C 1
ATOM 5964 O O . ARG A 1 744 ? 133.867 181.957 154.234 1.00 95.02 744 ARG C O 1
ATOM 5972 N N . LYS A 1 745 ? 133.650 180.923 152.245 1.00 89.22 745 LYS C N 1
ATOM 5973 C CA . LYS A 1 745 ? 132.754 179.909 152.788 1.00 85.52 745 LYS C CA 1
ATOM 5974 C C . LYS A 1 745 ? 133.473 178.941 153.718 1.00 90.20 745 LYS C C 1
ATOM 5975 O O . LYS A 1 745 ? 132.825 178.315 154.563 1.00 92.62 745 LYS C O 1
ATOM 5981 N N . ASN A 1 746 ? 134.789 178.804 153.583 1.00 90.29 746 ASN C N 1
ATOM 5982 C CA . ASN A 1 746 ? 135.581 177.907 154.411 1.00 84.83 746 ASN C CA 1
ATOM 5983 C C . ASN A 1 746 ? 136.132 178.589 155.656 1.00 89.01 746 ASN C C 1
ATOM 5984 O O . ASN A 1 746 ? 136.887 177.961 156.406 1.00 92.05 746 ASN C O 1
ATOM 5989 N N . LYS A 1 747 ? 135.771 179.853 155.891 1.00 92.60 747 LYS C N 1
ATOM 5990 C CA . LYS A 1 747 ? 136.264 180.633 157.028 1.00 90.94 747 LYS C CA 1
ATOM 5991 C C . LYS A 1 747 ? 137.787 180.753 156.996 1.00 96.23 747 LYS C C 1
ATOM 5992 O O . LYS A 1 747 ? 138.473 180.565 158.003 1.00 97.32 747 LYS C O 1
ATOM 5998 N N . ALA A 1 748 ? 138.316 181.071 155.819 1.00 83.55 748 ALA C N 1
ATOM 5999 C CA . ALA A 1 748 ? 139.748 181.267 155.656 1.00 79.02 748 ALA C CA 1
ATOM 6000 C C . ALA A 1 748 ? 140.172 182.622 156.208 1.00 86.96 748 ALA C C 1
ATOM 6001 O O . ALA A 1 748 ? 139.394 183.580 156.230 1.00 89.84 748 ALA C O 1
ATOM 6003 N N . ASN A 1 749 ? 141.424 182.695 156.656 1.00 82.50 749 ASN C N 1
ATOM 6004 C CA . ASN A 1 749 ? 141.987 183.927 157.209 1.00 76.55 749 ASN C CA 1
ATOM 6005 C C . ASN A 1 749 ? 142.630 184.711 156.074 1.00 77.96 749 ASN C C 1
ATOM 6006 O O . ASN A 1 749 ? 143.793 184.506 155.727 1.00 83.39 749 ASN C O 1
ATOM 6011 N N . LEU A 1 750 ? 141.861 185.629 155.487 1.00 68.79 750 LEU C N 1
ATOM 6012 C CA . LEU A 1 750 ? 142.347 186.464 154.389 1.00 69.00 750 LEU C CA 1
ATOM 6013 C C . LEU A 1 750 ? 142.907 187.757 154.974 1.00 77.25 750 LEU C C 1
ATOM 6014 O O . LEU A 1 750 ? 142.246 188.795 155.035 1.00 77.87 750 LEU C O 1
ATOM 6019 N N . ARG A 1 751 ? 144.160 187.682 155.411 1.00 73.07 751 ARG C N 1
ATOM 6020 C CA . ARG A 1 751 ? 144.818 188.816 156.042 1.00 61.04 751 ARG C CA 1
ATOM 6021 C C . ARG A 1 751 ? 145.339 189.795 154.997 1.00 64.18 751 ARG C C 1
ATOM 6022 O O . ARG A 1 751 ? 145.923 189.394 153.987 1.00 74.88 751 ARG C O 1
ATOM 6030 N N . ASN A 1 752 ? 145.121 191.086 155.253 1.00 63.15 752 ASN C N 1
ATOM 6031 C CA . ASN A 1 752 ? 145.628 192.171 154.412 1.00 65.12 752 ASN C CA 1
ATOM 6032 C C . ASN A 1 752 ? 145.129 192.033 152.972 1.00 70.00 752 ASN C C 1
ATOM 6033 O O . ASN A 1 752 ? 145.904 191.944 152.019 1.00 79.33 752 ASN C O 1
ATOM 6038 N N . LYS A 1 753 ? 143.801 192.021 152.831 1.00 80.19 753 LYS C N 1
ATOM 6039 C CA . LYS A 1 753 ? 143.193 191.839 151.517 1.00 77.61 753 LYS C CA 1
ATOM 6040 C C . LYS A 1 753 ? 143.470 193.014 150.588 1.00 83.63 753 LYS C C 1
ATOM 6041 O O . LYS A 1 753 ? 143.590 192.823 149.373 1.00 86.27 753 LYS C O 1
ATOM 6047 N N . ASP A 1 754 ? 143.567 194.229 151.130 1.00 85.81 754 ASP C N 1
ATOM 6048 C CA . ASP A 1 754 ? 143.739 195.411 150.296 1.00 82.92 754 ASP C CA 1
ATOM 6049 C C . ASP A 1 754 ? 145.099 195.470 149.613 1.00 86.40 754 ASP C C 1
ATOM 6050 O O . ASP A 1 754 ? 145.270 196.272 148.689 1.00 91.09 754 ASP C O 1
ATOM 6055 N N . MET A 1 755 ? 146.062 194.654 150.034 1.00 82.51 755 MET C N 1
ATOM 6056 C CA . MET A 1 755 ? 147.392 194.654 149.445 1.00 75.57 755 MET C CA 1
ATOM 6057 C C . MET A 1 755 ? 147.565 193.599 148.361 1.00 81.73 755 MET C C 1
ATOM 6058 O O . MET A 1 755 ? 148.670 193.452 147.832 1.00 87.94 755 MET C O 1
ATOM 6063 N N . TYR A 1 756 ? 146.510 192.865 148.021 1.00 71.65 756 TYR C N 1
ATOM 6064 C CA . TYR A 1 756 ? 146.621 191.814 147.021 1.00 67.70 756 TYR C CA 1
ATOM 6065 C C . TYR A 1 756 ? 146.812 192.402 145.627 1.00 76.32 756 TYR C C 1
ATOM 6066 O O . TYR A 1 756 ? 146.354 193.507 145.325 1.00 81.37 756 TYR C O 1
ATOM 6075 N N . PHE A 1 757 ? 147.509 191.644 144.780 1.00 72.25 757 PHE C N 1
ATOM 6076 C CA . PHE A 1 757 ? 147.762 191.982 143.379 1.00 70.18 757 PHE C CA 1
ATOM 6077 C C . PHE A 1 757 ? 148.625 193.229 143.220 1.00 71.41 757 PHE C C 1
ATOM 6078 O O . PHE A 1 757 ? 148.575 193.891 142.180 1.00 74.29 757 PHE C O 1
ATOM 6086 N N . GLN A 1 758 ? 149.422 193.563 144.229 1.00 77.65 758 GLN C N 1
ATOM 6087 C CA . GLN A 1 758 ? 150.367 194.666 144.160 1.00 75.09 758 GLN C CA 1
ATOM 6088 C C . GLN A 1 758 ? 151.787 194.121 144.081 1.00 82.68 758 GLN C C 1
ATOM 6089 O O . GLN A 1 758 ? 152.054 192.970 144.435 1.00 89.26 758 GLN C O 1
ATOM 6095 N N . GLU A 1 759 ? 152.703 194.960 143.609 1.00 76.85 759 GLU C N 1
ATOM 6096 C CA . GLU A 1 759 ? 154.103 194.574 143.518 1.00 81.26 759 GLU C CA 1
ATOM 6097 C C . GLU A 1 759 ? 154.825 194.878 144.825 1.00 80.18 759 GLU C C 1
ATOM 6098 O O . GLU A 1 759 ? 154.471 195.809 145.553 1.00 84.35 759 GLU C O 1
ATOM 6104 N N . GLY A 1 760 ? 155.840 194.072 145.123 1.00 68.02 760 GLY C N 1
ATOM 6105 C CA . GLY A 1 760 ? 156.610 194.265 146.335 1.00 61.20 760 GLY C CA 1
ATOM 6106 C C . GLY A 1 760 ? 157.723 193.254 146.508 1.00 70.23 760 GLY C C 1
ATOM 6107 O O . GLY A 1 760 ? 158.345 192.833 145.532 1.00 77.89 760 GLY C O 1
ATOM 6108 N N . GLY A 1 761 ? 157.986 192.857 147.752 1.00 65.29 761 GLY C N 1
ATOM 6109 C CA . GLY A 1 761 ? 158.969 191.837 148.029 1.00 57.13 761 GLY C CA 1
ATOM 6110 C C . GLY A 1 761 ? 158.375 190.761 148.915 1.00 60.34 761 GLY C C 1
ATOM 6111 O O . GLY A 1 761 ? 157.375 190.970 149.596 1.00 77.23 761 GLY C O 1
ATOM 6112 N N . THR A 1 762 ? 159.009 189.593 148.888 1.00 54.91 762 THR C N 1
ATOM 6113 C CA . THR A 1 762 ? 158.533 188.454 149.661 1.00 50.40 762 THR C CA 1
ATOM 6114 C C . THR A 1 762 ? 159.717 187.646 150.172 1.00 58.39 762 THR C C 1
ATOM 6115 O O . THR A 1 762 ? 160.730 187.513 149.483 1.00 68.47 762 THR C O 1
ATOM 6119 N N . TRP A 1 763 ? 159.587 187.110 151.383 1.00 55.92 763 TRP C N 1
ATOM 6120 C CA . TRP A 1 763 ? 160.635 186.309 151.998 1.00 48.83 763 TRP C CA 1
ATOM 6121 C C . TRP A 1 763 ? 160.038 185.013 152.531 1.00 49.59 763 TRP C C 1
ATOM 6122 O O . TRP A 1 763 ? 158.818 184.845 152.599 1.00 63.07 763 TRP C O 1
ATOM 6133 N N . THR A 1 764 ? 160.917 184.088 152.906 1.00 58.85 764 THR C N 1
ATOM 6134 C CA . THR A 1 764 ? 160.522 182.788 153.435 1.00 59.42 764 THR C CA 1
ATOM 6135 C C . THR A 1 764 ? 160.550 182.839 154.958 1.00 65.01 764 THR C C 1
ATOM 6136 O O . THR A 1 764 ? 161.594 183.123 155.553 1.00 71.13 764 THR C O 1
ATOM 6140 N N . VAL A 1 765 ? 159.404 182.564 155.581 1.00 62.26 765 VAL C N 1
ATOM 6141 C CA . VAL A 1 765 ? 159.296 182.683 157.033 1.00 60.22 765 VAL C CA 1
ATOM 6142 C C . VAL A 1 765 ? 160.081 181.575 157.727 1.00 60.04 765 VAL C C 1
ATOM 6143 O O . VAL A 1 765 ? 160.819 181.826 158.686 1.00 70.51 765 VAL C O 1
ATOM 6147 N N . VAL A 1 766 ? 159.943 180.341 157.256 1.00 66.94 766 VAL C N 1
ATOM 6148 C CA . VAL A 1 766 ? 160.585 179.188 157.876 1.00 64.12 766 VAL C CA 1
ATOM 6149 C C . VAL A 1 766 ? 161.817 178.837 157.053 1.00 63.08 766 VAL C C 1
ATOM 6150 O O . VAL A 1 766 ? 161.704 178.417 155.897 1.00 77.90 766 VAL C O 1
ATOM 6154 N N . SER A 1 767 ? 162.995 178.989 157.651 1.00 71.70 767 SER C N 1
ATOM 6155 C CA . SER A 1 767 ? 164.241 178.731 156.947 1.00 75.25 767 SER C CA 1
ATOM 6156 C C . SER A 1 767 ? 165.341 178.462 157.960 1.00 79.55 767 SER C C 1
ATOM 6157 O O . SER A 1 767 ? 165.279 178.925 159.101 1.00 88.34 767 SER C O 1
ATOM 6160 N N . THR A 1 768 ? 166.351 177.707 157.526 1.00 85.65 768 THR C N 1
ATOM 6161 C CA . THR A 1 768 ? 167.525 177.438 158.347 1.00 84.96 768 THR C CA 1
ATOM 6162 C C . THR A 1 768 ? 168.826 177.748 157.617 1.00 87.73 768 THR C C 1
ATOM 6163 O O . THR A 1 768 ? 169.902 177.442 158.142 1.00 93.65 768 THR C O 1
ATOM 6167 N N . THR A 1 769 ? 168.759 178.346 156.429 1.00 83.97 769 THR C N 1
ATOM 6168 C CA . THR A 1 769 ? 169.940 178.610 155.621 1.00 86.01 769 THR C CA 1
ATOM 6169 C C . THR A 1 769 ? 170.256 180.092 155.474 1.00 89.75 769 THR C C 1
ATOM 6170 O O . THR A 1 769 ? 171.267 180.434 154.853 1.00 89.83 769 THR C O 1
ATOM 6174 N N . GLY A 1 770 ? 169.430 180.976 156.020 1.00 76.39 770 GLY C N 1
ATOM 6175 C CA . GLY A 1 770 ? 169.658 182.402 155.942 1.00 70.16 770 GLY C CA 1
ATOM 6176 C C . GLY A 1 770 ? 168.446 183.138 155.420 1.00 74.31 770 GLY C C 1
ATOM 6177 O O . GLY A 1 770 ? 167.415 182.553 155.093 1.00 85.43 770 GLY C O 1
ATOM 6178 N N . PHE A 1 771 ? 168.589 184.456 155.337 1.00 62.87 771 PHE C N 1
ATOM 6179 C CA . PHE A 1 771 ? 167.509 185.346 154.939 1.00 59.85 771 PHE C CA 1
ATOM 6180 C C . PHE A 1 771 ? 167.686 185.775 153.488 1.00 68.61 771 PHE C C 1
ATOM 6181 O O . PHE A 1 771 ? 168.800 186.066 153.046 1.00 78.38 771 PHE C O 1
ATOM 6189 N N . SER A 1 772 ? 166.577 185.811 152.751 1.00 67.40 772 SER C N 1
ATOM 6190 C CA . SER A 1 772 ? 166.586 186.254 151.366 1.00 63.06 772 SER C CA 1
ATOM 6191 C C . SER A 1 772 ? 165.218 186.817 151.015 1.00 64.30 772 SER C C 1
ATOM 6192 O O . SER A 1 772 ? 164.197 186.381 151.552 1.00 73.32 772 SER C O 1
ATOM 6195 N N . MET A 1 773 ? 165.206 187.790 150.108 1.00 63.19 773 MET C N 1
ATOM 6196 C CA . MET A 1 773 ? 163.979 188.434 149.665 1.00 61.03 773 MET C CA 1
ATOM 6197 C C . MET A 1 773 ? 163.944 188.475 148.144 1.00 66.05 773 MET C C 1
ATOM 6198 O O . MET A 1 773 ? 164.970 188.697 147.496 1.00 76.19 773 MET C O 1
ATOM 6203 N N . ARG A 1 774 ? 162.757 188.263 147.583 1.00 61.22 774 ARG C N 1
ATOM 6204 C CA . ARG A 1 774 ? 162.560 188.179 146.146 1.00 49.78 774 ARG C CA 1
ATOM 6205 C C . ARG A 1 774 ? 161.506 189.181 145.698 1.00 53.94 774 ARG C C 1
ATOM 6206 O O . ARG A 1 774 ? 160.555 189.478 146.426 1.00 69.14 774 ARG C O 1
ATOM 6214 N N . TYR A 1 775 ? 161.691 189.697 144.487 1.00 59.83 775 TYR C N 1
ATOM 6215 C CA . TYR A 1 775 ? 160.740 190.629 143.899 1.00 55.99 775 TYR C CA 1
ATOM 6216 C C . TYR A 1 775 ? 159.449 189.912 143.520 1.00 69.92 775 TYR C C 1
ATOM 6217 O O . TYR A 1 775 ? 159.470 188.789 143.009 1.00 83.27 775 TYR C O 1
ATOM 6226 N N . MET A 1 776 ? 158.322 190.567 143.771 1.00 72.28 776 MET C N 1
ATOM 6227 C CA . MET A 1 776 ? 157.000 190.013 143.482 1.00 64.14 776 MET C CA 1
ATOM 6228 C C . MET A 1 776 ? 156.245 190.959 142.563 1.00 72.55 776 MET C C 1
ATOM 6229 O O . MET A 1 776 ? 155.924 192.091 142.974 1.00 77.63 776 MET C O 1
ATOM 6234 N N . PRO A 1 777 ? 155.943 190.562 141.333 1.00 79.13 777 PRO C N 1
ATOM 6235 C CA . PRO A 1 777 ? 155.253 191.451 140.395 1.00 73.64 777 PRO C CA 1
ATOM 6236 C C . PRO A 1 777 ? 153.756 191.515 140.689 1.00 74.54 777 PRO C C 1
ATOM 6237 O O . PRO A 1 777 ? 153.250 190.904 141.627 1.00 78.05 777 PRO C O 1
ATOM 6241 N N . LYS A 1 778 ? 153.052 192.279 139.858 1.00 81.82 778 LYS C N 1
ATOM 6242 C CA . LYS A 1 778 ? 151.618 192.456 140.021 1.00 79.15 778 LYS C CA 1
ATOM 6243 C C . LYS A 1 778 ? 150.865 191.179 139.659 1.00 81.81 778 LYS C C 1
ATOM 6244 O O . LYS A 1 778 ? 151.328 190.348 138.873 1.00 81.33 778 LYS C O 1
ATOM 6250 N N . GLY A 1 779 ? 149.680 191.034 140.245 1.00 74.31 779 GLY C N 1
ATOM 6251 C CA . GLY A 1 779 ? 148.848 189.876 139.999 1.00 64.18 779 GLY C CA 1
ATOM 6252 C C . GLY A 1 779 ? 149.123 188.684 140.884 1.00 68.31 779 GLY C C 1
ATOM 6253 O O . GLY A 1 779 ? 148.702 187.573 140.547 1.00 81.74 779 GLY C O 1
ATOM 6254 N N . PHE A 1 780 ? 149.810 188.876 142.005 1.00 64.79 780 PHE C N 1
ATOM 6255 C CA . PHE A 1 780 ? 150.192 187.791 142.896 1.00 61.17 780 PHE C CA 1
ATOM 6256 C C . PHE A 1 780 ? 149.481 187.921 144.235 1.00 67.55 780 PHE C C 1
ATOM 6257 O O . PHE A 1 780 ? 149.234 189.031 144.715 1.00 75.33 780 PHE C O 1
ATOM 6265 N N . LEU A 1 781 ? 149.153 186.780 144.828 1.00 64.50 781 LEU C N 1
ATOM 6266 C CA . LEU A 1 781 ? 148.795 186.694 146.234 1.00 57.22 781 LEU C CA 1
ATOM 6267 C C . LEU A 1 781 ? 149.997 186.179 147.018 1.00 67.41 781 LEU C C 1
ATOM 6268 O O . LEU A 1 781 ? 150.971 185.683 146.450 1.00 78.71 781 LEU C O 1
ATOM 6273 N N . PHE A 1 782 ? 149.930 186.308 148.338 1.00 60.04 782 PHE C N 1
ATOM 6274 C CA . PHE A 1 782 ? 151.005 185.832 149.195 1.00 59.60 782 PHE C CA 1
ATOM 6275 C C . PHE A 1 782 ? 150.433 185.071 150.381 1.00 60.53 782 PHE C C 1
ATOM 6276 O O . PHE A 1 782 ? 149.431 185.480 150.974 1.00 60.26 782 PHE C O 1
ATOM 6284 N N . ASP A 1 783 ? 151.077 183.955 150.709 1.00 70.43 783 ASP C N 1
ATOM 6285 C CA . ASP A 1 783 ? 150.675 183.072 151.790 1.00 61.33 783 ASP C CA 1
ATOM 6286 C C . ASP A 1 783 ? 151.338 183.503 153.097 1.00 71.87 783 ASP C C 1
ATOM 6287 O O . ASP A 1 783 ? 152.165 184.416 153.132 1.00 80.37 783 ASP C O 1
ATOM 6292 N N . GLN A 1 784 ? 150.960 182.834 154.189 1.00 70.65 784 GLN C N 1
ATOM 6293 C CA . GLN A 1 784 ? 151.556 183.149 155.484 1.00 67.60 784 GLN C CA 1
ATOM 6294 C C . GLN A 1 784 ? 153.037 182.794 155.511 1.00 72.07 784 GLN C C 1
ATOM 6295 O O . GLN A 1 784 ? 153.835 183.480 156.160 1.00 76.70 784 GLN C O 1
ATOM 6301 N N . GLY A 1 785 ? 153.425 181.724 154.816 1.00 68.71 785 GLY C N 1
ATOM 6302 C CA . GLY A 1 785 ? 154.830 181.394 154.680 1.00 60.21 785 GLY C CA 1
ATOM 6303 C C . GLY A 1 785 ? 155.581 182.234 153.674 1.00 69.06 785 GLY C C 1
ATOM 6304 O O . GLY A 1 785 ? 156.810 182.144 153.600 1.00 73.76 785 GLY C O 1
ATOM 6305 N N . GLY A 1 786 ? 154.866 183.041 152.896 1.00 68.89 786 GLY C N 1
ATOM 6306 C CA . GLY A 1 786 ? 155.459 183.927 151.916 1.00 56.13 786 GLY C CA 1
ATOM 6307 C C . GLY A 1 786 ? 155.155 185.388 152.176 1.00 73.04 786 GLY C C 1
ATOM 6308 O O . GLY A 1 786 ? 154.794 186.116 151.247 1.00 86.94 786 GLY C O 1
ATOM 6309 N N . SER A 1 787 ? 155.268 185.818 153.435 1.00 67.81 787 SER C N 1
ATOM 6310 C CA . SER A 1 787 ? 154.891 187.172 153.825 1.00 57.36 787 SER C CA 1
ATOM 6311 C C . SER A 1 787 ? 155.600 188.211 152.963 1.00 62.31 787 SER C C 1
ATOM 6312 O O . SER A 1 787 ? 156.678 187.966 152.416 1.00 72.24 787 SER C O 1
ATOM 6315 N N . ALA A 1 788 ? 154.988 189.389 152.853 1.00 54.36 788 ALA C N 1
ATOM 6316 C CA . ALA A 1 788 ? 155.362 190.364 151.841 1.00 52.67 788 ALA C CA 1
ATOM 6317 C C . ALA A 1 788 ? 155.692 191.715 152.461 1.00 52.42 788 ALA C C 1
ATOM 6318 O O . ALA A 1 788 ? 155.358 191.999 153.613 1.00 53.33 788 ALA C O 1
ATOM 6320 N N . VAL A 1 789 ? 156.366 192.545 151.665 1.00 60.99 789 VAL C N 1
ATOM 6321 C CA . VAL A 1 789 ? 156.720 193.914 152.020 1.00 58.10 789 VAL C CA 1
ATOM 6322 C C . VAL A 1 789 ? 156.225 194.832 150.911 1.00 59.83 789 VAL C C 1
ATOM 6323 O O . VAL A 1 789 ? 156.442 194.550 149.728 1.00 71.25 789 VAL C O 1
ATOM 6327 N N . PHE A 1 790 ? 155.562 195.923 151.287 1.00 65.68 790 PHE C N 1
ATOM 6328 C CA . PHE A 1 790 ? 155.032 196.880 150.327 1.00 64.99 790 PHE C CA 1
ATOM 6329 C C . PHE A 1 790 ? 155.467 198.289 150.700 1.00 70.53 790 PHE C C 1
ATOM 6330 O O . PHE A 1 790 ? 155.638 198.613 151.877 1.00 83.79 790 PHE C O 1
ATOM 6338 N N . CYS A 1 791 ? 155.641 199.125 149.683 1.00 98.18 791 CYS C N 1
ATOM 6339 C CA . CYS A 1 791 ? 156.010 200.517 149.882 1.00 98.31 791 CYS C CA 1
ATOM 6340 C C . CYS A 1 791 ? 154.767 201.388 150.031 1.00 105.05 791 CYS C C 1
ATOM 6341 O O . CYS A 1 791 ? 153.685 201.068 149.533 1.00 110.82 791 CYS C O 1
ATOM 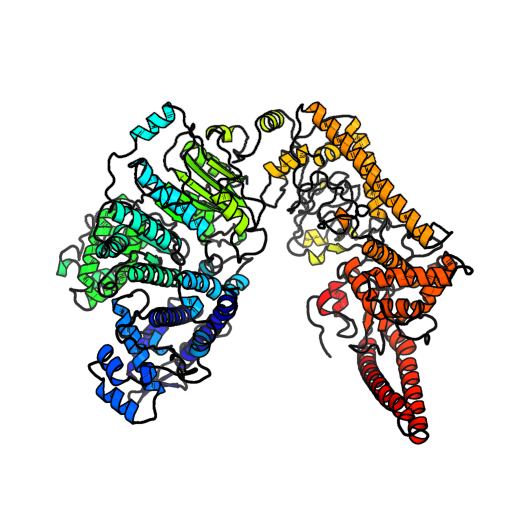6344 N N . GLU A 1 792 ? 154.941 202.508 150.728 1.00 120.36 792 GLU C N 1
ATOM 6345 C CA . GLU A 1 792 ? 153.846 203.428 150.990 1.00 121.60 792 GLU C CA 1
ATOM 6346 C C . GLU A 1 792 ? 153.444 204.156 149.707 1.00 124.40 792 GLU C C 1
ATOM 6347 O O . GLU A 1 792 ? 154.018 203.952 148.633 1.00 124.54 792 GLU C O 1
ATOM 6353 N N . ASN A 1 793 ? 152.431 205.018 149.825 1.00 136.04 793 ASN C N 1
ATOM 6354 C CA . ASN A 1 793 ? 151.949 205.758 148.662 1.00 137.27 793 ASN C CA 1
ATOM 6355 C C . ASN A 1 793 ? 153.028 206.676 148.103 1.00 138.67 793 ASN C C 1
ATOM 6356 O O . ASN A 1 793 ? 153.230 206.740 146.884 1.00 138.19 793 ASN C O 1
ATOM 6361 N N . ASN A 1 794 ? 153.732 207.396 148.976 1.00 136.64 794 ASN C N 1
ATOM 6362 C CA . ASN A 1 794 ? 154.837 208.258 148.554 1.00 135.96 794 ASN C CA 1
ATOM 6363 C C . ASN A 1 794 ? 155.850 208.294 149.700 1.00 136.12 794 ASN C C 1
ATOM 6364 O O . ASN A 1 794 ? 155.723 209.089 150.634 1.00 138.63 794 ASN C O 1
ATOM 6369 N N . ASP A 1 795 ? 156.853 207.426 149.613 1.00 121.01 795 ASP C N 1
ATOM 6370 C CA . ASP A 1 795 ? 157.897 207.344 150.621 1.00 120.69 795 ASP C CA 1
ATOM 6371 C C . ASP A 1 795 ? 159.258 207.445 149.950 1.00 118.47 795 ASP C C 1
ATOM 6372 O O . ASP A 1 795 ? 159.408 207.185 148.753 1.00 118.38 795 ASP C O 1
ATOM 6377 N N . GLU A 1 796 ? 160.256 207.833 150.744 1.00 111.98 796 GLU C N 1
ATOM 6378 C CA . GLU A 1 796 ? 161.600 208.056 150.230 1.00 110.57 796 GLU C CA 1
ATOM 6379 C C . GLU A 1 796 ? 162.296 206.773 149.796 1.00 111.85 796 GLU C C 1
ATOM 6380 O O . GLU A 1 796 ? 163.345 206.850 149.149 1.00 114.74 796 GLU C O 1
ATOM 6386 N N . LEU A 1 797 ? 161.748 205.609 150.129 1.00 97.80 797 LEU C N 1
ATOM 6387 C CA . LEU A 1 797 ? 162.358 204.328 149.802 1.00 94.14 797 LEU C CA 1
ATOM 6388 C C . LEU A 1 797 ? 161.554 203.636 148.712 1.00 96.50 797 LEU C C 1
ATOM 6389 O O . LEU A 1 797 ? 160.332 203.496 148.829 1.00 99.03 797 LEU C O 1
ATOM 6394 N N . SER A 1 798 ? 162.239 203.208 147.658 1.00 92.11 798 SER C N 1
ATOM 6395 C CA . SER A 1 798 ? 161.624 202.393 146.626 1.00 89.79 798 SER C CA 1
ATOM 6396 C C . SER A 1 798 ? 161.801 200.914 146.958 1.00 89.10 798 SER C C 1
ATOM 6397 O O . SER A 1 798 ? 162.595 200.533 147.820 1.00 90.56 798 SER C O 1
ATOM 6400 N N . ILE A 1 799 ? 161.035 200.072 146.262 1.00 74.95 799 ILE C N 1
ATOM 6401 C CA . ILE A 1 799 ? 161.103 198.638 146.519 1.00 75.89 799 ILE C CA 1
ATOM 6402 C C . ILE A 1 799 ? 162.460 198.075 146.108 1.00 77.46 799 ILE C C 1
ATOM 6403 O O . ILE A 1 799 ? 162.971 197.146 146.745 1.00 80.87 799 ILE C O 1
ATOM 6408 N N . TYR A 1 800 ? 163.067 198.621 145.051 1.00 79.71 800 TYR C N 1
ATOM 6409 C CA . TYR A 1 800 ? 164.362 198.121 144.600 1.00 83.27 800 TYR C CA 1
ATOM 6410 C C . TYR A 1 800 ? 165.459 198.410 145.617 1.00 83.87 800 TYR C C 1
ATOM 6411 O O . TYR A 1 800 ? 166.348 197.578 145.831 1.00 90.23 800 TYR C O 1
ATOM 6420 N N . ASN A 1 801 ? 165.418 199.582 146.252 1.00 76.66 801 ASN C N 1
ATOM 6421 C CA . ASN A 1 801 ? 166.389 199.890 147.296 1.00 78.48 801 ASN C CA 1
ATOM 6422 C C . ASN A 1 801 ? 166.243 198.941 148.481 1.00 81.94 801 ASN C C 1
ATOM 6423 O O . ASN A 1 801 ? 167.243 198.474 149.045 1.00 86.05 801 ASN C O 1
ATOM 6428 N N . ILE A 1 802 ? 165.002 198.639 148.867 1.00 73.79 802 ILE C N 1
ATOM 6429 C CA . ILE A 1 802 ? 164.761 197.691 149.951 1.00 68.19 802 ILE C CA 1
ATOM 6430 C C . ILE A 1 802 ? 165.284 196.310 149.578 1.00 69.10 802 ILE C C 1
ATOM 6431 O O . ILE A 1 802 ? 165.899 195.621 150.400 1.00 77.96 802 ILE C O 1
ATOM 6436 N N . LEU A 1 803 ? 165.046 195.883 148.335 1.00 69.41 803 LEU C N 1
ATOM 6437 C CA . LEU A 1 803 ? 165.553 194.589 147.886 1.00 63.06 803 LEU C CA 1
ATOM 6438 C C . LEU A 1 803 ? 167.075 194.551 147.912 1.00 71.51 803 LEU C C 1
ATOM 6439 O O . LEU A 1 803 ? 167.671 193.544 148.309 1.00 78.87 803 LEU C O 1
ATOM 6444 N N . ALA A 1 804 ? 167.720 195.636 147.481 1.00 72.18 804 ALA C N 1
ATOM 6445 C CA . ALA A 1 804 ? 169.177 195.689 147.507 1.00 68.10 804 ALA C CA 1
ATOM 6446 C C . ALA A 1 804 ? 169.708 195.610 148.932 1.00 72.93 804 ALA C C 1
ATOM 6447 O O . ALA A 1 804 ? 170.705 194.928 149.194 1.00 72.33 804 ALA C O 1
ATOM 6449 N N . CYS A 1 805 ? 169.057 196.305 149.867 1.00 78.41 805 CYS C N 1
ATOM 6450 C CA . CYS A 1 805 ? 169.508 196.269 151.255 1.00 69.61 805 CYS C CA 1
ATOM 6451 C C . CYS A 1 805 ? 169.313 194.888 151.871 1.00 71.02 805 CYS C C 1
ATOM 6452 O O . CYS A 1 805 ? 170.215 194.361 152.531 1.00 81.82 805 CYS C O 1
ATOM 6455 N N . MET A 1 806 ? 168.145 194.279 151.656 1.00 68.75 806 MET C N 1
ATOM 6456 C CA . MET A 1 806 ? 167.804 193.043 152.352 1.00 67.76 806 MET C CA 1
ATOM 6457 C C . MET A 1 806 ? 168.644 191.853 151.907 1.00 70.49 806 MET C C 1
ATOM 6458 O O . MET A 1 806 ? 168.714 190.859 152.636 1.00 75.85 806 MET C O 1
ATOM 6463 N N . ASN A 1 807 ? 169.278 191.922 150.740 1.00 72.97 807 ASN C N 1
ATOM 6464 C CA . ASN A 1 807 ? 170.090 190.825 150.234 1.00 69.03 807 ASN C CA 1
ATOM 6465 C C . ASN A 1 807 ? 171.582 191.050 150.442 1.00 70.83 807 ASN C C 1
ATOM 6466 O O . ASN A 1 807 ? 172.394 190.324 149.862 1.00 77.83 807 ASN C O 1
ATOM 6471 N N . SER A 1 808 ? 171.959 192.031 151.254 1.00 72.39 808 SER C N 1
ATOM 6472 C CA . SER A 1 808 ? 173.357 192.327 151.520 1.00 68.97 808 SER C CA 1
ATOM 6473 C C . SER A 1 808 ? 173.868 191.513 152.706 1.00 75.66 808 SER C C 1
ATOM 6474 O O . SER A 1 808 ? 173.110 190.845 153.412 1.00 84.63 808 SER C O 1
ATOM 6477 N N . LYS A 1 809 ? 175.185 191.573 152.917 1.00 78.42 809 LYS C N 1
ATOM 6478 C CA . LYS A 1 809 ? 175.796 190.854 154.030 1.00 77.01 809 LYS C CA 1
ATOM 6479 C C . LYS A 1 809 ? 175.408 191.454 155.375 1.00 80.62 809 LYS C C 1
ATOM 6480 O O . LYS A 1 809 ? 175.295 190.725 156.368 1.00 87.10 809 LYS C O 1
ATOM 6486 N N . TYR A 1 810 ? 175.213 192.773 155.430 1.00 66.99 810 TYR C N 1
ATOM 6487 C CA . TYR A 1 810 ? 174.851 193.424 156.685 1.00 66.11 810 TYR C CA 1
ATOM 6488 C C . TYR A 1 810 ? 173.504 192.928 157.194 1.00 77.77 810 TYR C C 1
ATOM 6489 O O . TYR A 1 810 ? 173.356 192.592 158.375 1.00 83.50 810 TYR C O 1
ATOM 6498 N N . ILE A 1 811 ? 172.509 192.866 156.309 1.00 72.97 811 ILE C N 1
ATOM 6499 C CA . ILE A 1 811 ? 171.192 192.391 156.714 1.00 69.21 811 ILE C CA 1
ATOM 6500 C C . ILE A 1 811 ? 171.237 190.906 157.044 1.00 68.32 811 ILE C C 1
ATOM 6501 O O . ILE A 1 811 ? 170.540 190.442 157.949 1.00 79.57 811 ILE C O 1
ATOM 6506 N N . ASN A 1 812 ? 172.059 190.137 156.328 1.00 73.43 812 ASN C N 1
ATOM 6507 C CA . ASN A 1 812 ? 172.210 188.721 156.650 1.00 72.28 812 ASN C CA 1
ATOM 6508 C C . ASN A 1 812 ? 172.749 188.536 158.066 1.00 77.64 812 ASN C C 1
ATOM 6509 O O . ASN A 1 812 ? 172.217 187.739 158.851 1.00 81.60 812 ASN C O 1
ATOM 6514 N N . TYR A 1 813 ? 173.795 189.289 158.416 1.00 78.11 813 TYR C N 1
ATOM 6515 C CA . TYR A 1 813 ? 174.357 189.210 159.761 1.00 76.28 813 TYR C CA 1
ATOM 6516 C C . TYR A 1 813 ? 173.350 189.662 160.813 1.00 80.60 813 TYR C C 1
ATOM 6517 O O . TYR A 1 813 ? 173.197 189.016 161.859 1.00 85.93 813 TYR C O 1
ATOM 6526 N N . SER A 1 814 ? 172.646 190.766 160.552 1.00 73.73 814 SER C N 1
ATOM 6527 C CA . SER A 1 814 ? 171.677 191.264 161.523 1.00 71.39 814 SER C CA 1
ATOM 6528 C C . SER A 1 814 ? 170.525 190.284 161.710 1.00 75.16 814 SER C C 1
ATOM 6529 O O . SER A 1 814 ? 170.035 190.101 162.829 1.00 83.74 814 SER C O 1
ATOM 6532 N N . ALA A 1 815 ? 170.074 189.649 160.627 1.00 67.20 815 ALA C N 1
ATOM 6533 C CA . ALA A 1 815 ? 169.002 188.666 160.727 1.00 63.09 815 ALA C CA 1
ATOM 6534 C C . ALA A 1 815 ? 169.458 187.429 161.485 1.00 72.02 815 ALA C C 1
ATOM 6535 O O . ALA A 1 815 ? 168.680 186.838 162.242 1.00 79.00 815 ALA C O 1
ATOM 6537 N N . SER A 1 816 ? 170.712 187.014 161.288 1.00 81.42 816 SER C N 1
ATOM 6538 C CA . SER A 1 816 ? 171.245 185.916 162.086 1.00 78.32 816 SER C CA 1
ATOM 6539 C C . SER A 1 816 ? 171.285 186.288 163.562 1.00 72.71 816 SER C C 1
ATOM 6540 O O . SER A 1 816 ? 171.020 185.449 164.431 1.00 78.32 816 SER C O 1
ATOM 6543 N N . LEU A 1 817 ? 171.619 187.544 163.864 1.00 72.91 817 LEU C N 1
ATOM 6544 C CA . LEU A 1 817 ? 171.681 187.974 165.258 1.00 74.42 817 LEU C CA 1
ATOM 6545 C C . LEU A 1 817 ? 170.291 188.079 165.880 1.00 75.58 817 LEU C C 1
ATOM 6546 O O . LEU A 1 817 ? 170.116 187.788 167.069 1.00 83.53 817 LEU C O 1
ATOM 6551 N N . ILE A 1 818 ? 169.296 188.492 165.101 1.00 78.63 818 ILE C N 1
ATOM 6552 C CA . ILE A 1 818 ? 167.973 188.789 165.646 1.00 73.96 818 ILE C CA 1
ATOM 6553 C C . ILE A 1 818 ? 167.074 187.557 165.665 1.00 78.67 818 ILE C C 1
ATOM 6554 O O . ILE A 1 818 ? 166.326 187.347 166.623 1.00 81.57 818 ILE C O 1
ATOM 6559 N N . CYS A 1 819 ? 167.131 186.716 164.630 1.00 81.86 819 CYS C N 1
ATOM 6560 C CA . CYS A 1 819 ? 166.215 185.587 164.472 1.00 77.81 819 CYS C CA 1
ATOM 6561 C C . CYS A 1 819 ? 167.012 184.297 164.318 1.00 86.21 819 CYS C C 1
ATOM 6562 O O . CYS A 1 819 ? 167.203 183.802 163.197 1.00 91.86 819 CYS C O 1
ATOM 6565 N N . PRO A 1 820 ? 167.494 183.723 165.419 1.00 79.63 820 PRO C N 1
ATOM 6566 C CA . PRO A 1 820 ? 168.190 182.431 165.360 1.00 74.37 820 PRO C CA 1
ATOM 6567 C C . PRO A 1 820 ? 167.313 181.213 165.619 1.00 77.83 820 PRO C C 1
ATOM 6568 O O . PRO A 1 820 ? 167.859 180.121 165.799 1.00 79.62 820 PRO C O 1
ATOM 6572 N N . THR A 1 821 ? 165.989 181.359 165.638 1.00 85.04 821 THR C N 1
ATOM 6573 C CA . THR A 1 821 ? 165.082 180.309 166.091 1.00 82.94 821 THR C CA 1
ATOM 6574 C C . THR A 1 821 ? 164.189 179.780 164.972 1.00 84.48 821 THR C C 1
ATOM 6575 O O . THR A 1 821 ? 162.987 179.587 165.163 1.00 92.66 821 THR C O 1
ATOM 6579 N N . LEU A 1 822 ? 164.758 179.561 163.788 1.00 67.64 822 LEU C N 1
ATOM 6580 C CA . LEU A 1 822 ? 164.135 178.863 162.665 1.00 66.83 822 LEU C CA 1
ATOM 6581 C C . LEU A 1 822 ? 162.966 179.625 162.046 1.00 70.89 822 LEU C C 1
ATOM 6582 O O . LEU A 1 822 ? 162.414 179.164 161.041 1.00 71.59 822 LEU C O 1
ATOM 6587 N N . ASN A 1 823 ? 162.574 180.772 162.593 1.00 73.47 823 ASN C N 1
ATOM 6588 C CA . ASN A 1 823 ? 161.456 181.545 162.072 1.00 58.11 823 ASN C CA 1
ATOM 6589 C C . ASN A 1 823 ? 161.880 182.985 161.835 1.00 65.19 823 ASN C C 1
ATOM 6590 O O . ASN A 1 823 ? 162.606 183.569 162.645 1.00 76.93 823 ASN C O 1
ATOM 6595 N N . PHE A 1 824 ? 161.425 183.551 160.721 1.00 64.05 824 PHE C N 1
ATOM 6596 C CA . PHE A 1 824 ? 161.525 184.983 160.456 1.00 57.16 824 PHE C CA 1
ATOM 6597 C C . PHE A 1 824 ? 160.101 185.530 160.454 1.00 65.63 824 PHE C C 1
ATOM 6598 O O . 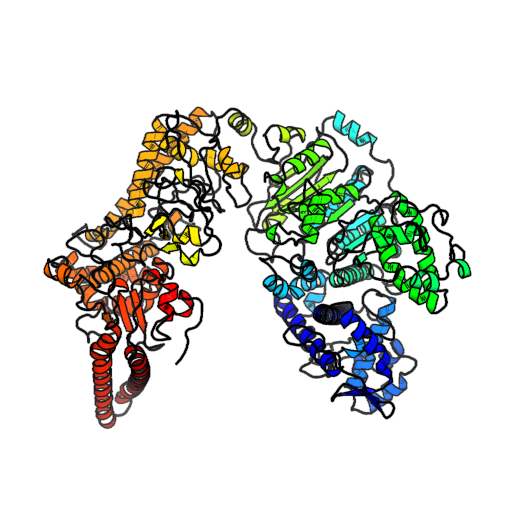PHE A 1 824 ? 159.470 185.675 159.408 1.00 77.75 824 PHE C O 1
ATOM 6606 N N . THR A 1 825 ? 159.595 185.840 161.643 1.00 65.09 825 THR C N 1
ATOM 6607 C CA . THR A 1 825 ? 158.240 186.354 161.753 1.00 62.60 825 THR C CA 1
ATOM 6608 C C . THR A 1 825 ? 158.202 187.824 161.343 1.00 64.95 825 THR C C 1
ATOM 6609 O O . THR A 1 825 ? 159.220 188.520 161.336 1.00 67.95 825 THR C O 1
ATOM 6613 N N . THR A 1 826 ? 157.002 188.290 160.989 1.00 62.61 826 THR C N 1
ATOM 6614 C CA . THR A 1 826 ? 156.865 189.637 160.442 1.00 65.26 826 THR C CA 1
ATOM 6615 C C . THR A 1 826 ? 157.285 190.695 161.454 1.00 66.20 826 THR C C 1
ATOM 6616 O O . THR A 1 826 ? 157.929 191.686 161.093 1.00 78.85 826 THR C O 1
ATOM 6620 N N . GLY A 1 827 ? 156.933 190.502 162.726 1.00 60.26 827 GLY C N 1
ATOM 6621 C CA . GLY A 1 827 ? 157.308 191.467 163.745 1.00 60.46 827 GLY C CA 1
ATOM 6622 C C . GLY A 1 827 ? 158.807 191.599 163.926 1.00 71.23 827 GLY C C 1
ATOM 6623 O O . GLY A 1 827 ? 159.305 192.684 164.235 1.00 74.65 827 GLY C O 1
ATOM 6624 N N . ASP A 1 828 ? 159.545 190.501 163.750 1.00 74.54 828 ASP C N 1
ATOM 6625 C CA . ASP A 1 828 ? 161.000 190.570 163.832 1.00 67.65 828 ASP C CA 1
ATOM 6626 C C . ASP A 1 828 ? 161.598 191.206 162.583 1.00 68.85 828 ASP C C 1
ATOM 6627 O O . ASP A 1 828 ? 162.608 191.913 162.664 1.00 78.08 828 ASP C O 1
ATOM 6632 N N . VAL A 1 829 ? 161.000 190.955 161.417 1.00 62.04 829 VAL C N 1
ATOM 6633 C CA . VAL A 1 829 ? 161.487 191.568 160.186 1.00 57.79 829 VAL C CA 1
ATOM 6634 C C . VAL A 1 829 ? 161.214 193.068 160.184 1.00 61.91 829 VAL C C 1
ATOM 6635 O O . VAL A 1 829 ? 161.940 193.839 159.544 1.00 70.41 829 VAL C O 1
ATOM 6639 N N . ARG A 1 830 ? 160.188 193.513 160.914 1.00 61.67 830 ARG C N 1
ATOM 6640 C CA . ARG A 1 830 ? 159.827 194.927 160.918 1.00 60.52 830 ARG C CA 1
ATOM 6641 C C . ARG A 1 830 ? 160.914 195.817 161.507 1.00 62.70 830 ARG C C 1
ATOM 6642 O O . ARG A 1 830 ? 160.863 197.037 161.319 1.00 69.89 830 ARG C O 1
ATOM 6650 N N . LYS A 1 831 ? 161.888 195.250 162.216 1.00 70.03 831 LYS C N 1
ATOM 6651 C CA . LYS A 1 831 ? 162.950 196.035 162.831 1.00 74.07 831 LYS C CA 1
ATOM 6652 C C . LYS A 1 831 ? 164.290 195.882 162.121 1.00 75.92 831 LYS C C 1
ATOM 6653 O O . LYS A 1 831 ? 165.321 196.265 162.682 1.00 80.01 831 LYS C O 1
ATOM 6659 N N . PHE A 1 832 ? 164.305 195.333 160.910 1.00 70.02 832 PHE C N 1
ATOM 6660 C CA . PHE A 1 832 ? 165.541 195.276 160.143 1.00 61.92 832 PHE C CA 1
ATOM 6661 C C . PHE A 1 832 ? 165.915 196.673 159.651 1.00 70.48 832 PHE C C 1
ATOM 6662 O O . PHE A 1 832 ? 165.048 197.421 159.188 1.00 77.40 832 PHE C O 1
ATOM 6670 N N . PRO A 1 833 ? 167.187 197.054 159.739 1.00 76.05 833 PRO C N 1
ATOM 6671 C CA . PRO A 1 833 ? 167.595 198.376 159.254 1.00 70.11 833 PRO C CA 1
ATOM 6672 C C . PRO A 1 833 ? 167.492 198.480 157.741 1.00 76.69 833 PRO C C 1
ATOM 6673 O O . PRO A 1 833 ? 167.574 197.486 157.016 1.00 85.57 833 PRO C O 1
ATOM 6677 N N . VAL A 1 834 ? 167.311 199.709 157.267 1.00 83.15 834 VAL C N 1
ATOM 6678 C CA . VAL A 1 834 ? 167.229 199.997 155.839 1.00 86.70 834 VAL C CA 1
ATOM 6679 C C . VAL A 1 834 ? 168.078 201.227 155.543 1.00 83.69 834 VAL C C 1
ATOM 6680 O O . VAL A 1 834 ? 168.117 202.175 156.335 1.00 87.36 834 VAL C O 1
ATOM 6684 N N . ILE A 1 835 ? 168.775 201.201 154.409 1.00 89.78 835 ILE C N 1
ATOM 6685 C CA . ILE A 1 835 ? 169.705 202.253 154.014 1.00 88.71 835 ILE C CA 1
ATOM 6686 C C . ILE A 1 835 ? 169.246 202.830 152.683 1.00 90.00 835 ILE C C 1
ATOM 6687 O O . ILE A 1 835 ? 168.949 202.080 151.746 1.00 94.72 835 ILE C O 1
ATOM 6692 N N . LYS A 1 836 ? 169.190 204.155 152.598 1.00 95.03 836 LYS C N 1
ATOM 6693 C CA . LYS A 1 836 ? 168.744 204.843 151.393 1.00 96.07 836 LYS C CA 1
ATOM 6694 C C . LYS A 1 836 ? 169.943 205.229 150.537 1.00 101.32 836 LYS C C 1
ATOM 6695 O O . LYS A 1 836 ? 170.897 205.835 151.034 1.00 103.67 836 LYS C O 1
ATOM 6701 N N . ASN A 1 837 ? 169.887 204.876 149.255 1.00 104.36 837 ASN C N 1
ATOM 6702 C CA . ASN A 1 837 ? 170.949 205.199 148.311 1.00 100.21 837 ASN C CA 1
ATOM 6703 C C . ASN A 1 837 ? 170.375 205.130 146.902 1.00 103.10 837 ASN C C 1
ATOM 6704 O O . ASN A 1 837 ? 169.267 204.635 146.686 1.00 108.63 837 ASN C O 1
ATOM 6709 N N . ASN A 1 838 ? 171.148 205.634 145.940 1.00 113.11 838 ASN C N 1
ATOM 6710 C CA . ASN A 1 838 ? 170.703 205.738 144.554 1.00 114.93 838 ASN C CA 1
ATOM 6711 C C . ASN A 1 838 ? 171.206 204.609 143.663 1.00 114.20 838 ASN C C 1
ATOM 6712 O O . ASN A 1 838 ? 170.436 204.079 142.857 1.00 116.26 838 ASN C O 1
ATOM 6717 N N . HIS A 1 839 ? 172.483 204.234 143.776 1.00 105.59 839 HIS C N 1
ATOM 6718 C CA . HIS A 1 839 ? 173.027 203.185 142.917 1.00 106.24 839 HIS C CA 1
ATOM 6719 C C . HIS A 1 839 ? 172.418 201.824 143.230 1.00 110.02 839 HIS C C 1
ATOM 6720 O O . HIS A 1 839 ? 172.352 200.951 142.350 1.00 115.09 839 HIS C O 1
ATOM 6727 N N . LEU A 1 840 ? 171.973 201.629 144.473 1.00 94.19 840 LEU C N 1
ATOM 6728 C CA . LEU A 1 840 ? 171.412 200.345 144.871 1.00 96.30 840 LEU C CA 1
ATOM 6729 C C . LEU A 1 840 ? 170.188 199.984 144.043 1.00 97.30 840 LEU C C 1
ATOM 6730 O O . LEU A 1 840 ? 169.958 198.804 143.769 1.00 103.40 840 LEU C O 1
ATOM 6735 N N . GLU A 1 841 ? 169.407 200.979 143.616 1.00 95.45 841 GLU C N 1
ATOM 6736 C CA . GLU A 1 841 ? 168.207 200.695 142.835 1.00 100.95 841 GLU C CA 1
ATOM 6737 C C . GLU A 1 841 ? 168.553 200.057 141.494 1.00 105.66 841 GLU C C 1
ATOM 6738 O O . GLU A 1 841 ? 167.997 199.015 141.126 1.00 112.45 841 GLU C O 1
ATOM 6744 N N . ASP A 1 842 ? 169.475 200.668 140.747 1.00 95.36 842 ASP C N 1
ATOM 6745 C CA . ASP A 1 842 ? 169.845 200.109 139.451 1.00 97.43 842 ASP C CA 1
ATOM 6746 C C . ASP A 1 842 ? 170.596 198.793 139.600 1.00 99.80 842 ASP C C 1
ATOM 6747 O O . ASP A 1 842 ? 170.419 197.882 138.777 1.00 109.16 842 ASP C O 1
ATOM 6752 N N . LEU A 1 843 ? 171.426 198.664 140.640 1.00 83.07 843 LEU C N 1
ATOM 6753 C CA . LEU A 1 843 ? 172.083 197.383 140.880 1.00 83.85 843 LEU C CA 1
ATOM 6754 C C . LEU A 1 843 ? 171.060 196.282 141.146 1.00 89.87 843 LEU C C 1
ATOM 6755 O O . LEU A 1 843 ? 171.179 195.168 140.618 1.00 94.87 843 LEU C O 1
ATOM 6760 N N . ALA A 1 844 ? 170.034 196.584 141.946 1.00 79.76 844 ALA C N 1
ATOM 6761 C CA . ALA A 1 844 ? 168.985 195.609 142.214 1.00 75.62 844 ALA C CA 1
ATOM 6762 C C . ALA A 1 844 ? 168.204 195.275 140.951 1.00 81.22 844 ALA C C 1
ATOM 6763 O O . ALA A 1 844 ? 167.815 194.121 140.745 1.00 91.38 844 ALA C O 1
ATOM 6765 N N . LYS A 1 845 ? 167.950 196.272 140.100 1.00 76.28 845 LYS C N 1
ATOM 6766 C CA . LYS A 1 845 ? 167.252 196.002 138.845 1.00 76.64 845 LYS C CA 1
ATOM 6767 C C . LYS A 1 845 ? 168.047 195.042 137.966 1.00 76.35 845 LYS C C 1
ATOM 6768 O O . LYS A 1 845 ? 167.486 194.093 137.398 1.00 82.87 845 LYS C O 1
ATOM 6774 N N . LYS A 1 846 ? 169.357 195.269 137.847 1.00 74.62 846 LYS C N 1
ATOM 6775 C CA . LYS A 1 846 ? 170.189 194.364 137.058 1.00 78.34 846 LYS C CA 1
ATOM 6776 C C . LYS A 1 846 ? 170.199 192.960 137.653 1.00 80.51 846 LYS C C 1
ATOM 6777 O O . LYS A 1 846 ? 170.118 191.962 136.921 1.00 85.31 846 LYS C O 1
ATOM 6783 N N . ALA A 1 847 ? 170.291 192.863 138.983 1.00 69.57 847 ALA C N 1
ATOM 6784 C CA . ALA A 1 847 ? 170.276 191.553 139.628 1.00 62.56 847 ALA C CA 1
ATOM 6785 C C . ALA A 1 847 ? 168.958 190.829 139.383 1.00 68.32 847 ALA C C 1
ATOM 6786 O O . ALA A 1 847 ? 168.941 189.616 139.141 1.00 73.96 847 ALA C O 1
ATOM 6788 N N . ILE A 1 848 ? 167.841 191.558 139.445 1.00 70.64 848 ILE C N 1
ATOM 6789 C CA . ILE A 1 848 ? 166.534 190.953 139.205 1.00 67.17 848 ILE C CA 1
ATOM 6790 C C . ILE A 1 848 ? 166.433 190.452 137.772 1.00 73.24 848 ILE C C 1
ATOM 6791 O O . ILE A 1 848 ? 165.902 189.364 137.517 1.00 83.48 848 ILE C O 1
ATOM 6796 N N . GLU A 1 849 ? 166.934 191.235 136.813 1.00 76.55 849 GLU C N 1
ATOM 6797 C CA . GLU A 1 849 ? 166.903 190.789 135.423 1.00 71.72 849 GLU C CA 1
ATOM 6798 C C . GLU A 1 849 ? 167.722 189.518 135.230 1.00 74.64 849 GLU C C 1
ATOM 6799 O O . GLU A 1 849 ? 167.282 188.582 134.547 1.00 79.30 849 GLU C O 1
ATOM 6805 N N . ILE A 1 850 ? 168.911 189.460 135.836 1.00 65.02 850 ILE C N 1
ATOM 6806 C CA . ILE A 1 850 ? 169.744 188.265 135.711 1.00 62.03 850 ILE C CA 1
ATOM 6807 C C . ILE A 1 850 ? 169.055 187.057 136.337 1.00 59.35 850 ILE C C 1
ATOM 6808 O O . ILE A 1 850 ? 169.057 185.957 135.768 1.00 67.11 850 ILE C O 1
ATOM 6813 N N . SER A 1 851 ? 168.456 187.239 137.517 1.00 68.83 851 SER C N 1
ATOM 6814 C CA . SER A 1 851 ? 167.785 186.125 138.182 1.00 62.80 851 SER C CA 1
ATOM 6815 C C . SER A 1 851 ? 166.585 185.638 137.380 1.00 63.75 851 SER C C 1
ATOM 6816 O O . SER A 1 851 ? 166.333 184.430 137.300 1.00 73.28 851 SER C O 1
ATOM 6819 N N . LYS A 1 852 ? 165.825 186.560 136.785 1.00 65.94 852 LYS C N 1
ATOM 6820 C CA . LYS A 1 852 ? 164.693 186.154 135.959 1.00 55.74 852 LYS C CA 1
ATOM 6821 C C . LYS A 1 852 ? 165.156 185.390 134.725 1.00 69.85 852 LYS C C 1
ATOM 6822 O O . LYS A 1 852 ? 164.533 184.394 134.333 1.00 78.93 852 LYS C O 1
ATOM 6828 N N . ALA A 1 853 ? 166.246 185.843 134.097 1.00 72.42 853 ALA C N 1
ATOM 6829 C CA . ALA A 1 853 ? 166.785 185.116 132.952 1.00 59.22 853 ALA C CA 1
ATOM 6830 C C . ALA A 1 853 ? 167.233 183.717 133.352 1.00 61.90 853 ALA C C 1
ATOM 6831 O O . ALA A 1 853 ? 167.032 182.754 132.603 1.00 71.34 853 ALA C O 1
ATOM 6833 N N . ASP A 1 854 ? 167.848 183.587 134.528 1.00 71.25 854 ASP C N 1
ATOM 6834 C CA . ASP A 1 854 ? 168.250 182.269 135.009 1.00 63.07 854 ASP C CA 1
ATOM 6835 C C . ASP A 1 854 ? 167.041 181.382 135.287 1.00 64.68 854 ASP C C 1
ATOM 6836 O O . ASP A 1 854 ? 167.076 180.175 135.023 1.00 74.63 854 ASP C O 1
ATOM 6841 N N . TRP A 1 855 ? 165.969 181.958 135.834 1.00 63.34 855 TRP C N 1
ATOM 6842 C CA . TRP A 1 855 ? 164.805 181.156 136.201 1.00 52.56 855 TRP C CA 1
ATOM 6843 C C . TRP A 1 855 ? 164.028 180.693 134.973 1.00 66.64 855 TRP C C 1
ATOM 6844 O O . TRP A 1 855 ? 163.517 179.568 134.947 1.00 71.61 855 TRP C O 1
ATOM 6855 N N . ASN A 1 856 ? 163.929 181.536 133.945 1.00 68.75 856 ASN C N 1
ATOM 6856 C CA . ASN A 1 856 ? 163.064 181.242 132.807 1.00 60.58 856 ASN C CA 1
ATOM 6857 C C . ASN A 1 856 ? 163.691 180.296 131.782 1.00 64.75 856 ASN C C 1
ATOM 6858 O O . ASN A 1 856 ? 163.197 180.235 130.650 1.00 71.70 856 ASN C O 1
ATOM 6863 N N . GLN A 1 857 ? 164.746 179.558 132.123 1.00 71.15 857 GLN C N 1
ATOM 6864 C CA . GLN A 1 857 ? 165.404 178.678 131.167 1.00 71.50 857 GLN C CA 1
ATOM 6865 C C . GLN A 1 857 ? 165.020 177.212 131.337 1.00 73.68 857 GLN C C 1
ATOM 6866 O O . GLN A 1 857 ? 165.621 176.349 130.692 1.00 77.06 857 GLN C O 1
ATOM 6872 N N . PHE A 1 858 ? 164.034 176.910 132.178 1.00 72.86 858 PHE C N 1
ATOM 6873 C CA . PHE A 1 858 ? 163.597 175.541 132.404 1.00 65.01 858 PHE C CA 1
ATOM 6874 C C . PHE A 1 858 ? 162.098 175.431 132.168 1.00 68.37 858 PHE C C 1
ATOM 6875 O O . PHE A 1 858 ? 161.361 176.416 132.250 1.00 78.59 858 PHE C O 1
ATOM 6883 N N . GLU A 1 859 ? 161.654 174.206 131.871 1.00 69.19 859 GLU C N 1
ATOM 6884 C CA . GLU A 1 859 ? 160.244 173.955 131.592 1.00 63.56 859 GLU C CA 1
ATOM 6885 C C . GLU A 1 859 ? 159.353 174.191 132.803 1.00 72.98 859 GLU C C 1
ATOM 6886 O O . GLU A 1 859 ? 158.140 174.355 132.639 1.00 78.39 859 GLU C O 1
ATOM 6892 N N . THR A 1 860 ? 159.920 174.206 134.010 1.00 73.92 860 THR C N 1
ATOM 6893 C CA . THR A 1 860 ? 159.119 174.328 135.220 1.00 66.79 860 THR C CA 1
ATOM 6894 C C . THR A 1 860 ? 158.541 175.723 135.420 1.00 70.06 860 THR C C 1
ATOM 6895 O O . THR A 1 860 ? 157.705 175.901 136.311 1.00 83.76 860 THR C O 1
ATOM 6899 N N . SER A 1 861 ? 158.960 176.706 134.632 1.00 57.13 861 SER C N 1
ATOM 6900 C CA . SER A 1 861 ? 158.393 178.044 134.690 1.00 66.34 861 SER C CA 1
ATOM 6901 C C . SER A 1 861 ? 157.412 178.243 133.541 1.00 63.66 861 SER C C 1
ATOM 6902 O O . SER A 1 861 ? 157.612 177.733 132.437 1.00 76.68 861 SER C O 1
ATOM 6905 N N . TRP A 1 862 ? 156.342 178.991 133.811 1.00 60.70 862 TRP C N 1
ATOM 6906 C CA . TRP A 1 862 ? 155.335 179.232 132.786 1.00 60.71 862 TRP C CA 1
ATOM 6907 C C . TRP A 1 862 ? 155.749 180.308 131.792 1.00 65.11 862 TRP C C 1
ATOM 6908 O O . TRP A 1 862 ? 155.024 180.540 130.819 1.00 78.71 862 TRP C O 1
ATOM 6919 N N . GLU A 1 863 ? 156.886 180.965 132.008 1.00 69.52 863 GLU C N 1
ATOM 6920 C CA . GLU A 1 863 ? 157.457 181.886 131.036 1.00 69.84 863 GLU C CA 1
ATOM 6921 C C . GLU A 1 863 ? 158.565 181.242 130.215 1.00 74.87 863 GLU C C 1
ATOM 6922 O O . GLU A 1 863 ? 159.301 181.948 129.519 1.00 81.58 863 GLU C O 1
ATOM 6928 N N . PHE A 1 864 ? 158.703 179.921 130.293 1.00 71.17 864 PHE C N 1
ATOM 6929 C CA . PHE A 1 864 ? 159.655 179.197 129.463 1.00 65.65 864 PHE C CA 1
ATOM 6930 C C . PHE A 1 864 ? 159.318 179.379 127.988 1.00 69.49 864 PHE C C 1
ATOM 6931 O O . PHE A 1 864 ? 158.149 179.359 127.594 1.00 77.22 864 PHE C O 1
ATOM 6939 N N . SER A 1 865 ? 160.353 179.560 127.169 1.00 72.63 865 SER C N 1
ATOM 6940 C CA . SER A 1 865 ? 160.178 179.849 125.751 1.00 73.58 865 SER C CA 1
ATOM 6941 C C . SER A 1 865 ? 160.603 178.685 124.865 1.00 78.27 865 SER C C 1
ATOM 6942 O O . SER A 1 865 ? 159.797 178.186 124.074 1.00 79.38 865 SER C O 1
ATOM 6945 N N . LYS A 1 866 ? 161.848 178.231 124.980 1.00 80.69 866 LYS C N 1
ATOM 6946 C CA . LYS A 1 866 ? 162.339 177.131 124.162 1.00 78.13 866 LYS C CA 1
ATOM 6947 C C . LYS A 1 866 ? 163.626 176.601 124.774 1.00 81.13 866 LYS C C 1
ATOM 6948 O O . LYS A 1 866 ? 164.242 177.247 125.625 1.00 90.38 866 LYS C O 1
ATOM 6954 N N . ASN A 1 867 ? 164.019 175.411 124.330 1.00 72.69 867 ASN C N 1
ATOM 6955 C CA . ASN A 1 867 ? 165.246 174.799 124.818 1.00 69.55 867 ASN C CA 1
ATOM 6956 C C . ASN A 1 867 ? 166.457 175.599 124.353 1.00 77.41 867 ASN C C 1
ATOM 6957 O O . ASN A 1 867 ? 166.501 176.092 123.223 1.00 82.26 867 ASN C O 1
ATOM 6962 N N . LYS A 1 868 ? 167.445 175.732 125.239 1.00 82.00 868 LYS C N 1
ATOM 6963 C CA . LYS A 1 868 ? 168.605 176.565 124.943 1.00 84.00 868 LYS C CA 1
ATOM 6964 C C . LYS A 1 868 ? 169.563 175.910 123.955 1.00 88.12 868 LYS C C 1
ATOM 6965 O O . LYS A 1 868 ? 170.281 176.616 123.241 1.00 95.94 868 LYS C O 1
ATOM 6971 N N . LEU A 1 869 ? 169.599 174.577 123.903 1.00 78.53 869 LEU C N 1
ATOM 6972 C CA . LEU A 1 869 ? 170.541 173.902 123.014 1.00 74.26 869 LEU C CA 1
ATOM 6973 C C . LEU A 1 869 ? 170.143 174.054 121.552 1.00 80.56 869 LEU C C 1
ATOM 6974 O O . LEU A 1 869 ? 171.009 174.170 120.678 1.00 86.09 869 LEU C O 1
ATOM 6979 N N . ILE A 1 870 ? 168.837 174.058 121.262 1.00 91.39 870 ILE C N 1
ATOM 6980 C CA . ILE A 1 870 ? 168.373 174.001 119.876 1.00 92.31 870 ILE C CA 1
ATOM 6981 C C . ILE A 1 870 ? 168.496 175.325 119.143 1.00 92.58 870 ILE C C 1
ATOM 6982 O O . ILE A 1 870 ? 168.201 175.381 117.942 1.00 96.21 870 ILE C O 1
ATOM 6987 N N . GLU A 1 871 ? 168.919 176.394 119.816 1.00 107.38 871 GLU C N 1
ATOM 6988 C CA . GLU A 1 871 ? 169.077 177.676 119.141 1.00 107.23 871 GLU C CA 1
ATOM 6989 C C . GLU A 1 871 ? 170.364 177.765 118.332 1.00 107.88 871 GLU C C 1
ATOM 6990 O O . GLU A 1 871 ? 170.491 178.671 117.502 1.00 108.24 871 GLU C O 1
ATOM 6996 N N . HIS A 1 872 ? 171.312 176.859 118.551 1.00 108.58 872 HIS C N 1
ATOM 6997 C CA . HIS A 1 872 ? 172.544 176.801 117.775 1.00 109.66 872 HIS C CA 1
ATOM 6998 C C . HIS A 1 872 ? 172.435 175.644 116.790 1.00 113.74 872 HIS C C 1
ATOM 6999 O O . HIS A 1 872 ? 172.186 174.503 117.194 1.00 116.61 872 HIS C O 1
ATOM 7006 N N . LYS A 1 873 ? 172.620 175.937 115.505 1.00 121.07 873 LYS C N 1
ATOM 7007 C CA . LYS A 1 873 ? 172.404 174.963 114.444 1.00 123.48 873 LYS C CA 1
ATOM 7008 C C . LYS A 1 873 ? 173.684 174.270 113.995 1.00 123.27 873 LYS C C 1
ATOM 7009 O O . LYS A 1 873 ? 173.649 173.489 113.039 1.00 120.24 873 LYS C O 1
ATOM 7015 N N . GLY A 1 874 ? 174.808 174.532 114.656 1.00 112.12 874 GLY C N 1
ATOM 7016 C CA . GLY A 1 874 ? 176.069 173.958 114.229 1.00 109.23 874 GLY C CA 1
ATOM 7017 C C . GLY A 1 874 ? 176.251 172.502 114.608 1.00 109.50 874 GLY C C 1
ATOM 7018 O O . GLY A 1 874 ? 176.331 171.632 113.736 1.00 107.21 874 GLY C O 1
ATOM 7019 N N . ASN A 1 875 ? 176.310 172.224 115.907 1.00 104.65 875 ASN C N 1
ATOM 7020 C CA . ASN A 1 875 ? 176.582 170.877 116.388 1.00 99.49 875 ASN C CA 1
ATOM 7021 C C . ASN A 1 875 ? 176.087 170.773 117.823 1.00 101.97 875 ASN C C 1
ATOM 7022 O O . ASN A 1 875 ? 175.882 171.784 118.499 1.00 108.57 875 ASN C O 1
ATOM 7027 N N . VAL A 1 876 ? 175.892 169.535 118.280 1.00 79.28 876 VAL C N 1
ATOM 7028 C CA . VAL A 1 876 ? 175.401 169.324 119.639 1.00 83.25 876 VAL C CA 1
ATOM 7029 C C . VAL A 1 876 ? 176.470 169.692 120.661 1.00 89.61 876 VAL C C 1
ATOM 7030 O O . VAL A 1 876 ? 176.181 170.340 121.675 1.00 94.95 876 VAL C O 1
ATOM 7034 N N . ALA A 1 877 ? 177.720 169.288 120.416 1.00 79.42 877 ALA C N 1
ATOM 7035 C CA . ALA A 1 877 ? 178.807 169.667 121.314 1.00 78.52 877 ALA C CA 1
ATOM 7036 C C . ALA A 1 877 ? 179.024 171.175 121.309 1.00 84.15 877 ALA C C 1
ATOM 7037 O O . ALA A 1 877 ? 179.257 171.784 122.362 1.00 93.72 877 ALA C O 1
ATOM 7039 N N . TYR A 1 878 ? 178.949 171.795 120.130 1.00 82.57 878 TYR C N 1
ATOM 7040 C CA . TYR A 1 878 ? 179.069 173.246 120.040 1.00 88.32 878 TYR C CA 1
ATOM 7041 C C . TYR A 1 878 ? 177.940 173.938 120.795 1.00 93.70 878 TYR C C 1
ATOM 7042 O O . TYR A 1 878 ? 178.165 174.939 121.490 1.00 102.31 878 TYR C O 1
ATOM 7051 N N . SER A 1 879 ? 176.718 173.415 120.674 1.00 77.12 879 SER C N 1
ATOM 7052 C CA . SER A 1 879 ? 175.590 173.984 121.403 1.00 80.34 879 SER C CA 1
ATOM 7053 C C . SER A 1 879 ? 175.785 173.858 122.908 1.00 82.28 879 SER C C 1
ATOM 7054 O O . SER A 1 879 ? 175.478 174.789 123.662 1.00 94.02 879 SER C O 1
ATOM 7057 N N . TYR A 1 880 ? 176.291 172.710 123.365 1.00 69.32 880 TYR C N 1
ATOM 7058 C CA . TYR A 1 880 ? 176.549 172.529 124.790 1.00 75.63 880 TYR C CA 1
ATOM 7059 C C . TYR A 1 880 ? 177.611 173.504 125.288 1.00 81.27 880 TYR C C 1
ATOM 7060 O O . TYR A 1 880 ? 177.483 174.074 126.381 1.00 85.12 880 TYR C O 1
ATOM 7069 N N . ALA A 1 881 ? 178.665 173.714 124.494 1.00 74.66 881 ALA C N 1
ATOM 7070 C CA . ALA A 1 881 ? 179.694 174.678 124.873 1.00 75.89 881 ALA C CA 1
ATOM 7071 C C . ALA A 1 881 ? 179.126 176.089 124.968 1.00 82.94 881 ALA C C 1
ATOM 7072 O O . ALA A 1 881 ? 179.435 176.833 125.910 1.00 92.55 881 ALA C O 1
ATOM 7074 N N . SER A 1 882 ? 178.289 176.477 124.002 1.00 75.24 882 SER C N 1
ATOM 7075 C CA . SER A 1 882 ? 177.671 177.799 124.046 1.00 81.70 882 SER C CA 1
ATOM 7076 C C . SER A 1 882 ? 176.768 177.948 125.266 1.00 84.72 882 SER C C 1
ATOM 7077 O O . SER A 1 882 ? 176.736 179.008 125.904 1.00 89.39 882 SER C O 1
ATOM 7080 N N . TYR A 1 883 ? 176.018 176.895 125.596 1.00 76.65 883 TYR C N 1
ATOM 7081 C CA . TYR A 1 883 ? 175.158 176.917 126.776 1.00 80.88 883 TYR C CA 1
ATOM 7082 C C . TYR A 1 883 ? 175.974 177.120 128.050 1.00 86.66 883 TYR C C 1
ATOM 7083 O O . TYR A 1 883 ? 175.611 177.931 128.918 1.00 94.42 883 TYR C O 1
ATOM 7092 N N . CYS A 1 884 ? 177.094 176.402 128.168 1.00 77.90 884 CYS C N 1
ATOM 7093 C CA . CYS A 1 884 ? 177.959 176.569 129.332 1.00 77.88 884 CYS C CA 1
ATOM 7094 C C . CYS A 1 884 ? 178.522 177.984 129.406 1.00 83.27 884 CYS C C 1
ATOM 7095 O O . CYS A 1 884 ? 178.599 178.574 130.492 1.00 91.51 884 CYS C O 1
ATOM 7098 N N . ASN A 1 885 ? 178.921 178.546 128.261 1.00 80.22 885 ASN C N 1
ATOM 7099 C CA . ASN A 1 885 ? 179.435 179.914 128.254 1.00 81.32 885 ASN C CA 1
ATOM 7100 C C . ASN A 1 885 ? 178.372 180.912 128.702 1.00 84.44 885 ASN C C 1
ATOM 7101 O O . ASN A 1 885 ? 178.667 181.854 129.448 1.00 91.18 885 ASN C O 1
ATOM 7106 N N . PHE A 1 886 ? 177.131 180.725 128.247 1.00 83.77 886 PHE C N 1
ATOM 7107 C CA . PHE A 1 886 ? 176.040 181.606 128.658 1.00 82.04 886 PHE C CA 1
ATOM 7108 C C . PHE A 1 886 ? 175.827 181.554 130.169 1.00 82.94 886 PHE C C 1
ATOM 7109 O O . PHE A 1 886 ? 175.691 182.598 130.831 1.00 86.91 886 PHE C O 1
ATOM 7117 N N . GLN A 1 887 ? 175.815 180.344 130.735 1.00 76.22 887 GLN C N 1
ATOM 7118 C CA . GLN A 1 887 ? 175.647 180.220 132.181 1.00 75.44 887 GLN C CA 1
ATOM 7119 C C . GLN A 1 887 ? 176.800 180.879 132.934 1.00 80.50 887 GLN C C 1
ATOM 7120 O O . GLN A 1 887 ? 176.586 181.555 133.952 1.00 88.73 887 GLN C O 1
ATOM 7126 N N . ASP A 1 888 ? 178.030 180.700 132.444 1.00 86.38 888 ASP C N 1
ATOM 7127 C CA . ASP A 1 888 ? 179.182 181.319 133.094 1.00 86.02 888 ASP C CA 1
ATOM 7128 C C . ASP A 1 888 ? 179.090 182.840 133.062 1.00 87.86 888 ASP C C 1
ATOM 7129 O O . ASP A 1 888 ? 179.434 183.512 134.044 1.00 93.87 888 ASP C O 1
ATOM 7134 N N . LYS A 1 889 ? 178.645 183.403 131.935 1.00 83.29 889 LYS C N 1
ATOM 7135 C CA . LYS A 1 889 ? 178.498 184.853 131.850 1.00 84.34 889 LYS C CA 1
ATOM 7136 C C . LYS A 1 889 ? 177.477 185.363 132.858 1.00 86.74 889 LYS C C 1
ATOM 7137 O O . LYS A 1 889 ? 177.713 186.376 133.535 1.00 93.34 889 LYS C O 1
ATOM 7143 N N . LEU A 1 890 ? 176.338 184.672 132.979 1.00 75.79 890 LEU C N 1
ATOM 7144 C CA . LEU A 1 890 ? 175.350 185.083 133.977 1.00 75.89 890 LEU C CA 1
ATOM 7145 C C . LEU A 1 890 ? 175.939 185.051 135.383 1.00 75.94 890 LEU C C 1
ATOM 7146 O O . LEU A 1 890 ? 175.755 185.994 136.172 1.00 87.18 890 LEU C O 1
ATOM 7151 N N . TYR A 1 891 ? 176.662 183.976 135.709 1.00 70.88 891 TYR C N 1
ATOM 7152 C CA . TYR A 1 891 ? 177.241 183.842 137.042 1.00 68.34 891 TYR C CA 1
ATOM 7153 C C . TYR A 1 891 ? 178.221 184.975 137.338 1.00 77.01 891 TYR C C 1
ATOM 7154 O O . TYR A 1 891 ? 178.181 185.584 138.417 1.00 83.84 891 TYR C O 1
ATOM 7163 N N . GLU A 1 892 ? 179.101 185.281 136.381 1.00 81.78 892 GLU C N 1
ATOM 7164 C CA . GLU A 1 892 ? 180.092 186.332 136.602 1.00 78.33 892 GLU C CA 1
ATOM 7165 C C . GLU A 1 892 ? 179.432 187.695 136.772 1.00 81.61 892 GLU C C 1
ATOM 7166 O O . GLU A 1 892 ? 179.837 188.489 137.636 1.00 86.02 892 GLU C O 1
ATOM 7172 N N . GLN A 1 893 ? 178.417 187.990 135.954 1.00 75.73 893 GLN C N 1
ATOM 7173 C CA . GLN A 1 893 ? 177.734 189.273 136.084 1.00 75.33 893 GLN C CA 1
ATOM 7174 C C . GLN A 1 893 ? 177.090 189.420 137.457 1.00 77.42 893 GLN C C 1
ATOM 7175 O O . GLN A 1 893 ? 177.209 190.475 138.100 1.00 80.80 893 GLN C O 1
ATOM 7181 N N . LEU A 1 894 ? 176.413 188.370 137.934 1.00 74.28 894 LEU C N 1
ATOM 7182 C CA . LEU A 1 894 ? 175.782 188.474 139.247 1.00 72.76 894 LEU C CA 1
ATOM 7183 C C . LEU A 1 894 ? 176.822 188.625 140.353 1.00 74.92 894 LEU C C 1
ATOM 7184 O O . LEU A 1 894 ? 176.603 189.368 141.321 1.00 77.36 894 LEU C O 1
ATOM 7189 N N . VAL A 1 895 ? 177.959 187.932 140.231 1.00 80.36 895 VAL C N 1
ATOM 7190 C CA . VAL A 1 895 ? 179.013 188.060 141.237 1.00 75.17 895 VAL C CA 1
ATOM 7191 C C . VAL A 1 895 ? 179.501 189.503 141.313 1.00 79.66 895 VAL C C 1
ATOM 7192 O O . VAL A 1 895 ? 179.645 190.075 142.404 1.00 84.31 895 VAL C O 1
ATOM 7196 N N . ASN A 1 896 ? 179.749 190.117 140.153 1.00 85.98 896 ASN C N 1
ATOM 7197 C CA . ASN A 1 896 ? 180.214 191.502 140.146 1.00 78.41 896 ASN C CA 1
ATOM 7198 C C . ASN A 1 896 ? 179.177 192.444 140.750 1.00 82.40 896 ASN C C 1
ATOM 7199 O O . ASN A 1 896 ? 179.523 193.357 141.515 1.00 84.31 896 ASN C O 1
ATOM 7204 N N . ILE A 1 897 ? 177.898 192.240 140.420 1.00 80.67 897 ILE C N 1
ATOM 7205 C CA . ILE A 1 897 ? 176.852 193.122 140.937 1.00 75.09 897 ILE C CA 1
ATOM 7206 C C . ILE A 1 897 ? 176.775 193.030 142.458 1.00 76.25 897 ILE C C 1
ATOM 7207 O O . ILE A 1 897 ? 176.693 194.050 143.159 1.00 81.32 897 ILE C O 1
ATOM 7212 N N . GLU A 1 898 ? 176.800 191.806 142.992 1.00 83.03 898 GLU C N 1
ATOM 7213 C CA . GLU A 1 898 ? 176.724 191.648 144.442 1.00 77.53 898 GLU C CA 1
ATOM 7214 C C . GLU A 1 898 ? 177.948 192.241 145.129 1.00 84.41 898 GLU C C 1
ATOM 7215 O O . GLU A 1 898 ? 177.833 192.834 146.210 1.00 89.94 898 GLU C O 1
ATOM 7221 N N . LYS A 1 899 ? 179.129 192.092 144.521 1.00 87.77 899 LYS C N 1
ATOM 7222 C CA . LYS A 1 899 ? 180.326 192.693 145.099 1.00 79.07 899 LYS C CA 1
ATOM 7223 C C . LYS A 1 899 ? 180.204 194.212 145.163 1.00 77.54 899 LYS C C 1
ATOM 7224 O O . LYS A 1 899 ? 180.561 194.830 146.175 1.00 80.20 899 LYS C O 1
ATOM 7230 N N . ASN A 1 900 ? 179.693 194.830 144.094 1.00 82.65 900 ASN C N 1
ATOM 7231 C CA . ASN A 1 900 ? 179.508 196.280 144.108 1.00 78.51 900 ASN C CA 1
ATOM 7232 C C . ASN A 1 900 ? 178.509 196.704 145.179 1.00 79.90 900 ASN C C 1
ATOM 7233 O O . ASN A 1 900 ? 178.718 197.710 145.870 1.00 85.59 900 ASN C O 1
ATOM 7238 N N . ILE A 1 901 ? 177.413 195.954 145.326 1.00 79.87 901 ILE C N 1
ATOM 7239 C CA . ILE A 1 901 ? 176.418 196.290 146.345 1.00 77.20 901 ILE C CA 1
ATOM 7240 C C . ILE A 1 901 ? 177.040 196.232 147.735 1.00 74.93 901 ILE C C 1
ATOM 7241 O O . ILE A 1 901 ? 176.840 197.130 148.567 1.00 76.41 901 ILE C O 1
ATOM 7246 N N . ASN A 1 902 ? 177.805 195.173 148.008 1.00 79.46 902 ASN C N 1
ATOM 7247 C CA . ASN A 1 902 ? 178.426 195.035 149.321 1.00 72.04 902 ASN C CA 1
ATOM 7248 C C . ASN A 1 902 ? 179.435 196.147 149.579 1.00 78.94 902 ASN C C 1
ATOM 7249 O O . ASN A 1 902 ? 179.518 196.668 150.697 1.00 83.99 902 ASN C O 1
ATOM 7254 N N . ASN A 1 903 ? 180.213 196.526 148.561 1.00 87.82 903 ASN C N 1
ATOM 7255 C CA . ASN A 1 903 ? 181.163 197.622 148.738 1.00 81.45 903 ASN C CA 1
ATOM 7256 C C . ASN A 1 903 ? 180.448 198.932 149.044 1.00 81.21 903 ASN C C 1
ATOM 7257 O O . ASN A 1 903 ? 180.873 199.691 149.927 1.00 82.52 903 ASN C O 1
ATOM 7262 N N . ILE A 1 904 ? 179.357 199.215 148.327 1.00 85.06 904 ILE C N 1
ATOM 7263 C CA . ILE A 1 904 ? 178.612 200.449 148.570 1.00 80.49 904 ILE C CA 1
ATOM 7264 C C . ILE A 1 904 ? 178.047 200.462 149.984 1.00 82.00 904 ILE C C 1
ATOM 7265 O O . ILE A 1 904 ? 178.098 201.484 150.679 1.00 80.08 904 ILE C O 1
ATOM 7270 N N . ILE A 1 905 ? 177.495 199.332 150.433 1.00 89.45 905 ILE C N 1
ATOM 7271 C CA . ILE A 1 905 ? 176.958 199.271 151.791 1.00 83.39 905 ILE C CA 1
ATOM 7272 C C . ILE A 1 905 ? 178.067 199.469 152.817 1.00 84.81 905 ILE C C 1
ATOM 7273 O O . ILE A 1 905 ? 177.899 200.198 153.802 1.00 87.23 905 ILE C O 1
ATOM 7278 N N . GLU A 1 906 ? 179.219 198.829 152.601 1.00 100.18 906 GLU C N 1
ATOM 7279 C CA . GLU A 1 906 ? 180.303 198.899 153.576 1.00 94.18 906 GLU C CA 1
ATOM 7280 C C . GLU A 1 906 ? 180.874 200.307 153.688 1.00 95.35 906 GLU C C 1
ATOM 7281 O O . GLU A 1 906 ? 181.194 200.763 154.791 1.00 96.30 906 GLU C O 1
ATOM 7287 N N . GLU A 1 907 ? 181.017 201.013 152.564 1.00 101.75 907 GLU C N 1
ATOM 7288 C CA . GLU A 1 907 ? 181.636 202.334 152.621 1.00 99.87 907 GLU C CA 1
ATOM 7289 C C . GLU A 1 907 ? 180.768 203.371 153.326 1.00 100.52 907 GLU C C 1
ATOM 7290 O O . GLU A 1 907 ? 181.272 204.450 153.655 1.00 102.76 907 GLU C O 1
ATOM 7296 N N . ILE A 1 908 ? 179.494 203.079 153.571 1.00 99.87 908 ILE C N 1
ATOM 7297 C CA . ILE A 1 908 ? 178.615 204.007 154.278 1.00 97.04 908 ILE C CA 1
ATOM 7298 C C . ILE A 1 908 ? 178.677 203.791 155.784 1.00 102.23 908 ILE C C 1
ATOM 7299 O O . ILE A 1 908 ? 178.803 204.745 156.555 1.00 103.38 908 ILE C O 1
ATOM 7304 N N . LEU A 1 909 ? 178.582 202.534 156.224 1.00 102.81 909 LEU C N 1
ATOM 7305 C CA . LEU A 1 909 ? 178.631 202.240 157.653 1.00 96.67 909 LEU C CA 1
ATOM 7306 C C . LEU A 1 909 ? 179.991 202.584 158.248 1.00 98.79 909 LEU C C 1
ATOM 7307 O O . LEU A 1 909 ? 180.070 203.122 159.358 1.00 104.46 909 LEU C O 1
ATOM 7312 N N . GLY A 1 910 ? 181.067 202.282 157.531 1.00 91.05 910 GLY C N 1
ATOM 7313 C CA . GLY A 1 910 ? 182.404 202.581 157.994 1.00 89.93 910 GLY C CA 1
ATOM 7314 C C . GLY A 1 910 ? 183.175 201.422 158.583 1.00 95.43 910 GLY C C 1
ATOM 7315 O O . GLY A 1 910 ? 184.269 201.641 159.115 1.00 98.41 910 GLY C O 1
ATOM 7316 N N . PHE A 1 911 ? 182.649 200.201 158.509 1.00 99.41 911 PHE C N 1
ATOM 7317 C CA . PHE A 1 911 ? 183.355 199.040 159.029 1.00 98.74 911 PHE C CA 1
ATOM 7318 C C . PHE A 1 911 ? 182.985 197.817 158.204 1.00 100.12 911 PHE C C 1
ATOM 7319 O O . PHE A 1 911 ? 181.963 197.793 157.514 1.00 101.75 911 PHE C O 1
ATOM 7327 N N . LYS A 1 912 ? 183.836 196.799 158.284 1.00 107.09 912 LYS C N 1
ATOM 7328 C CA . LYS A 1 912 ? 183.620 195.536 157.596 1.00 105.95 912 LYS C CA 1
ATOM 7329 C C . LYS A 1 912 ? 182.980 194.529 158.542 1.00 107.23 912 LYS C C 1
ATOM 7330 O O . LYS A 1 912 ? 183.126 194.616 159.763 1.00 111.99 912 LYS C O 1
ATOM 7336 N N . ILE A 1 913 ? 182.267 193.568 157.962 1.00 112.47 913 ILE C N 1
ATOM 7337 C CA . ILE A 1 913 ? 181.539 192.569 158.730 1.00 117.03 913 ILE C CA 1
ATOM 7338 C C . ILE A 1 913 ? 182.079 191.186 158.396 1.00 119.68 913 ILE C C 1
ATOM 7339 O O . ILE A 1 913 ? 182.609 190.938 157.310 1.00 116.68 913 ILE C O 1
ATOM 7344 N N . GLU A 1 914 ? 181.933 190.277 159.355 1.00 137.61 914 GLU C N 1
ATOM 7345 C CA . GLU A 1 914 ? 182.371 188.902 159.177 1.00 138.27 914 GLU C CA 1
ATOM 7346 C C . GLU A 1 914 ? 181.430 188.154 158.242 1.00 138.32 914 GLU C C 1
ATOM 7347 O O . GLU A 1 914 ? 180.227 188.425 158.185 1.00 135.55 914 GLU C O 1
ATOM 7353 N N . THR A 1 915 ? 181.992 187.202 157.502 1.00 135.74 915 THR C N 1
ATOM 7354 C CA . THR A 1 915 ? 181.194 186.387 156.598 1.00 136.10 915 THR C CA 1
ATOM 7355 C C . THR A 1 915 ? 180.392 185.358 157.385 1.00 135.33 915 THR C C 1
ATOM 7356 O O . THR A 1 915 ? 180.928 184.677 158.264 1.00 135.20 915 THR C O 1
ATOM 7360 N N . THR A 1 916 ? 179.106 185.247 157.070 1.00 131.74 916 THR C N 1
ATOM 7361 C CA . THR A 1 916 ? 178.207 184.299 157.709 1.00 130.47 916 THR C CA 1
ATOM 7362 C C . THR A 1 916 ? 177.884 183.161 156.745 1.00 131.30 916 THR C C 1
ATOM 7363 O O . THR A 1 916 ? 178.292 183.165 155.579 1.00 132.48 916 THR C O 1
ATOM 7367 N N . GLU A 1 917 ? 177.138 182.180 157.251 1.00 128.68 917 GLU C N 1
ATOM 7368 C CA . GLU A 1 917 ? 176.778 181.008 156.462 1.00 128.04 917 GLU C CA 1
ATOM 7369 C C . GLU A 1 917 ? 176.052 181.420 155.190 1.00 128.67 917 GLU C C 1
ATOM 7370 O O . GLU A 1 917 ? 175.020 182.097 155.246 1.00 127.10 917 GLU C O 1
ATOM 7376 N N . ASN A 1 918 ? 176.599 181.008 154.045 1.00 121.30 918 ASN C N 1
ATOM 7377 C CA . ASN A 1 918 ? 176.035 181.322 152.733 1.00 119.71 918 ASN C CA 1
ATOM 7378 C C . ASN A 1 918 ? 175.898 182.826 152.522 1.00 120.87 918 ASN C C 1
ATOM 7379 O O . ASN A 1 918 ? 174.972 183.287 151.850 1.00 121.36 918 ASN C O 1
ATOM 7384 N N . SER A 1 919 ? 176.816 183.605 153.099 1.00 117.93 919 SER C N 1
ATOM 7385 C CA . SER A 1 919 ? 176.758 185.053 152.929 1.00 116.09 919 SER C CA 1
ATOM 7386 C C . SER A 1 919 ? 177.085 185.457 151.497 1.00 118.78 919 SER C C 1
ATOM 7387 O O . SER A 1 919 ? 176.505 186.413 150.969 1.00 120.19 919 SER C O 1
ATOM 7390 N N . GLU A 1 920 ? 178.009 184.745 150.854 1.00 118.39 920 GLU C N 1
ATOM 7391 C CA . GLU A 1 920 ? 178.434 185.058 149.496 1.00 117.15 920 GLU C CA 1
ATOM 7392 C C . GLU A 1 920 ? 177.944 184.041 148.474 1.00 115.97 920 GLU C C 1
ATOM 7393 O O . GLU A 1 920 ? 178.408 184.056 147.329 1.00 117.25 920 GLU C O 1
ATOM 7399 N N . LEU A 1 921 ? 177.025 183.158 148.855 1.00 96.14 921 LEU C N 1
ATOM 7400 C CA . LEU A 1 921 ? 176.501 182.172 147.921 1.00 90.29 921 LEU C CA 1
ATOM 7401 C C . LEU A 1 921 ? 175.683 182.848 146.828 1.00 89.99 921 LEU C C 1
ATOM 7402 O O . LEU A 1 921 ? 174.881 183.746 147.095 1.00 97.39 921 LEU C O 1
ATOM 7407 N N . ILE A 1 922 ? 175.890 182.409 145.590 1.00 78.18 922 ILE C N 1
ATOM 7408 C CA . ILE A 1 922 ? 175.148 182.907 144.438 1.00 77.47 922 ILE C CA 1
ATOM 7409 C C . ILE A 1 922 ? 174.035 181.915 144.136 1.00 74.30 922 ILE C C 1
ATOM 7410 O O . ILE A 1 922 ? 174.301 180.768 143.759 1.00 80.70 922 ILE C O 1
ATOM 7415 N N . THR A 1 923 ? 172.788 182.354 144.296 1.00 77.18 923 THR C N 1
ATOM 7416 C CA . THR A 1 923 ? 171.631 181.466 144.179 1.00 75.85 923 THR C CA 1
ATOM 7417 C C . THR A 1 923 ? 171.127 181.450 142.735 1.00 74.14 923 THR C C 1
ATOM 7418 O O . THR A 1 923 ? 170.084 182.005 142.390 1.00 81.31 923 THR C O 1
ATOM 7422 N N . LEU A 1 924 ? 171.904 180.787 141.884 1.00 71.05 924 LEU C N 1
ATOM 7423 C CA . LEU A 1 924 ? 171.547 180.578 140.490 1.00 67.04 924 LEU C CA 1
ATOM 7424 C C . LEU A 1 924 ? 171.729 179.111 140.137 1.00 73.79 924 LEU C C 1
ATOM 7425 O O . LEU A 1 924 ? 172.640 178.446 140.635 1.00 82.08 924 LEU C O 1
ATOM 7430 N N . ASN A 1 925 ? 170.851 178.610 139.267 1.00 76.44 925 ASN C N 1
ATOM 7431 C CA . ASN A 1 925 ? 171.043 177.269 138.730 1.00 75.96 925 ASN C CA 1
ATOM 7432 C C . ASN A 1 925 ? 172.229 177.204 137.778 1.00 79.20 925 ASN C C 1
ATOM 7433 O O . ASN A 1 925 ? 172.718 176.108 137.489 1.00 80.83 925 ASN C O 1
ATOM 7438 N N . SER A 1 926 ? 172.698 178.353 137.287 1.00 76.73 926 SER C N 1
ATOM 7439 C CA . SER A 1 926 ? 173.920 178.408 136.498 1.00 70.85 926 SER C CA 1
ATOM 7440 C C . SER A 1 926 ? 175.166 178.161 137.336 1.00 77.26 926 SER C C 1
ATOM 7441 O O . SER A 1 926 ? 176.240 177.939 136.768 1.00 83.26 926 SER C O 1
ATOM 7444 N N . ASN A 1 927 ? 175.049 178.198 138.659 1.00 81.58 927 ASN C N 1
ATOM 7445 C CA . ASN A 1 927 ? 176.157 177.929 139.565 1.00 76.09 927 ASN C CA 1
ATOM 7446 C C . ASN A 1 927 ? 176.047 176.490 140.051 1.00 78.65 927 ASN C C 1
ATOM 7447 O O . ASN A 1 927 ? 175.052 176.120 140.683 1.00 81.21 927 ASN C O 1
ATOM 7452 N N . LYS A 1 928 ? 177.067 175.681 139.752 1.00 76.25 928 LYS C N 1
ATOM 7453 C CA . LYS A 1 928 ? 177.022 174.269 140.119 1.00 74.89 928 LYS C CA 1
ATOM 7454 C C . LYS A 1 928 ? 177.074 174.072 141.627 1.00 75.90 928 LYS C C 1
ATOM 7455 O O . LYS A 1 928 ? 176.512 173.099 142.140 1.00 81.18 928 LYS C O 1
ATOM 7461 N N . ILE A 1 929 ? 177.741 174.974 142.349 1.00 71.99 929 ILE C N 1
ATOM 7462 C CA . ILE A 1 929 ? 177.805 174.864 143.804 1.00 74.04 929 ILE C CA 1
ATOM 7463 C C . ILE A 1 929 ? 176.411 174.971 144.407 1.00 80.78 929 ILE C C 1
ATOM 7464 O O . ILE A 1 929 ? 176.052 174.218 145.320 1.00 84.49 929 ILE C O 1
ATOM 7469 N N . TYR A 1 930 ? 175.607 175.911 143.911 1.00 79.21 930 TYR C N 1
ATOM 7470 C CA . TYR A 1 930 ? 174.242 176.058 144.403 1.00 72.88 930 TYR C CA 1
ATOM 7471 C C . TYR A 1 930 ? 173.358 174.901 143.952 1.00 75.49 930 TYR C C 1
ATOM 7472 O O . TYR A 1 930 ? 172.511 174.425 144.716 1.00 80.11 930 TYR C O 1
ATOM 7481 N N . ARG A 1 931 ? 173.538 174.437 142.714 1.00 74.88 931 ARG C N 1
ATOM 7482 C CA . ARG A 1 931 ? 172.632 173.437 142.157 1.00 70.40 931 ARG C CA 1
ATOM 7483 C C . ARG A 1 931 ? 172.864 172.059 142.770 1.00 78.44 931 ARG C C 1
ATOM 7484 O O . ARG A 1 931 ? 171.908 171.368 143.139 1.00 81.46 931 ARG C O 1
ATOM 7492 N N . TYR A 1 932 ? 174.123 171.639 142.885 1.00 85.87 932 TYR C N 1
ATOM 7493 C CA . TYR A 1 932 ? 174.452 170.291 143.332 1.00 83.88 932 TYR C CA 1
ATOM 7494 C C . TYR A 1 932 ? 175.053 170.256 144.731 1.00 87.02 932 TYR C C 1
ATOM 7495 O O . TYR A 1 932 ? 175.532 169.202 145.161 1.00 94.04 932 TYR C O 1
ATOM 7504 N N . GLY A 1 933 ? 175.039 171.369 145.451 1.00 99.17 933 GLY C N 1
ATOM 7505 C CA . GLY A 1 933 ? 175.617 171.401 146.774 1.00 101.13 933 GLY C CA 1
ATOM 7506 C C . GLY A 1 933 ? 177.125 171.566 146.741 1.00 104.46 933 GLY C C 1
ATOM 7507 O O . GLY A 1 933 ? 177.748 171.751 145.692 1.00 102.06 933 GLY C O 1
ATOM 7508 N N . GLN A 1 934 ? 177.717 171.490 147.928 1.00 135.53 934 GLN C N 1
ATOM 7509 C CA . GLN A 1 934 ? 179.150 171.680 148.102 1.00 135.92 934 GLN C CA 1
ATOM 7510 C C . GLN A 1 934 ? 179.829 170.333 148.309 1.00 138.77 934 GLN C C 1
ATOM 7511 O O . GLN A 1 934 ? 179.424 169.554 149.178 1.00 136.88 934 GLN C O 1
ATOM 7517 N N . SER A 1 935 ? 180.855 170.065 147.510 1.00 157.34 935 SER C N 1
ATOM 7518 C CA . SER A 1 935 ? 181.653 168.853 147.610 1.00 157.85 935 SER C CA 1
ATOM 7519 C C . SER A 1 935 ? 183.005 169.183 148.236 1.00 159.41 935 SER C C 1
ATOM 7520 O O . SER A 1 935 ? 183.313 170.339 148.537 1.00 158.91 935 SER C O 1
ATOM 7523 N N . GLU A 1 936 ? 183.820 168.143 148.435 1.00 173.37 936 GLU C N 1
ATOM 7524 C CA . GLU A 1 936 ? 185.144 168.351 149.012 1.00 173.14 936 GLU C CA 1
ATOM 7525 C C . GLU A 1 936 ? 186.047 169.143 148.074 1.00 173.97 936 GLU C C 1
ATOM 7526 O O . GLU A 1 936 ? 186.919 169.887 148.536 1.00 172.74 936 GLU C O 1
ATOM 7532 N N . THR A 1 937 ? 185.855 168.999 146.764 1.00 173.52 937 THR C N 1
ATOM 7533 C CA . THR A 1 937 ? 186.621 169.736 145.770 1.00 171.97 937 THR C CA 1
ATOM 7534 C C . THR A 1 937 ? 185.669 170.252 144.701 1.00 171.33 937 THR C C 1
ATOM 7535 O O . THR A 1 937 ? 184.531 169.792 144.576 1.00 169.59 937 THR C O 1
ATOM 7539 N N . ASN A 1 938 ? 186.147 171.221 143.926 1.00 170.78 938 ASN C N 1
ATOM 7540 C CA . ASN A 1 938 ? 185.374 171.769 142.825 1.00 171.05 938 ASN C CA 1
ATOM 7541 C C . ASN A 1 938 ? 185.662 170.980 141.549 1.00 171.13 938 ASN C C 1
ATOM 7542 O O . ASN A 1 938 ? 186.464 170.043 141.536 1.00 169.52 938 ASN C O 1
ATOM 7547 N N . ASP A 1 939 ? 184.995 171.370 140.460 1.00 160.28 939 ASP C N 1
ATOM 7548 C CA . ASP A 1 939 ? 185.167 170.732 139.153 1.00 159.20 939 ASP C CA 1
ATOM 7549 C C . ASP A 1 939 ? 184.853 169.238 139.222 1.00 156.91 939 ASP C C 1
ATOM 7550 O O . ASP A 1 939 ? 185.529 168.412 138.605 1.00 154.76 939 ASP C O 1
ATOM 7555 N N . THR A 1 940 ? 183.820 168.886 139.987 1.00 137.07 940 THR C N 1
ATOM 7556 C CA . THR A 1 940 ? 183.421 167.495 140.163 1.00 138.30 940 THR C CA 1
ATOM 7557 C C . THR A 1 940 ? 181.986 167.233 139.724 1.00 138.40 940 THR C C 1
ATOM 7558 O O . THR A 1 940 ? 181.438 166.171 140.044 1.00 136.00 940 THR C O 1
ATOM 7562 N N . PHE A 1 941 ? 181.361 168.163 139.001 1.00 108.56 941 PHE C N 1
ATOM 7563 C CA . PHE A 1 941 ? 179.977 168.004 138.570 1.00 105.33 941 PHE C CA 1
ATOM 7564 C C . PHE A 1 941 ? 179.823 168.252 137.074 1.00 105.38 941 PHE C C 1
ATOM 7565 O O . PHE A 1 941 ? 178.740 168.617 136.613 1.00 110.19 941 PHE C O 1
ATOM 7573 N N . LEU A 1 942 ? 180.895 168.068 136.301 1.00 89.84 942 LEU C N 1
ATOM 7574 C CA . LEU A 1 942 ? 180.799 168.265 134.858 1.00 92.10 942 LEU C CA 1
ATOM 7575 C C . LEU A 1 942 ? 179.976 167.160 134.204 1.00 95.41 942 LEU C C 1
ATOM 7576 O O . LEU A 1 942 ? 179.092 167.432 133.381 1.00 101.67 942 LEU C O 1
ATOM 7581 N N . ASN A 1 943 ? 180.259 165.904 134.558 1.00 82.23 943 ASN C N 1
ATOM 7582 C CA . ASN A 1 943 ? 179.526 164.786 133.973 1.00 83.93 943 ASN C CA 1
ATOM 7583 C C . ASN A 1 943 ? 178.051 164.840 134.344 1.00 85.87 943 ASN C C 1
ATOM 7584 O O . ASN A 1 943 ? 177.179 164.607 133.497 1.00 95.63 943 ASN C O 1
ATOM 7589 N N . ARG A 1 944 ? 177.753 165.146 135.608 1.00 74.50 944 ARG C N 1
ATOM 7590 C CA . ARG A 1 944 ? 176.362 165.249 136.034 1.00 78.41 944 ARG C CA 1
ATOM 7591 C C . ARG A 1 944 ? 175.648 166.383 135.311 1.00 82.15 944 ARG C C 1
ATOM 7592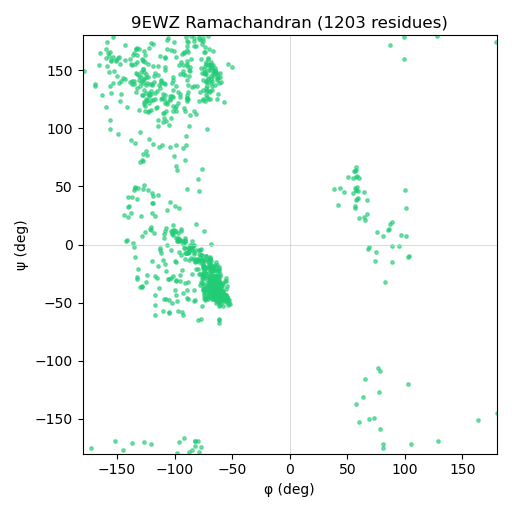 O O . ARG A 1 944 ? 174.490 166.238 134.908 1.00 89.19 944 ARG C O 1
ATOM 7600 N N . HIS A 1 945 ? 176.324 167.521 135.138 1.00 68.46 945 HIS C N 1
ATOM 7601 C CA . HIS A 1 945 ? 175.717 168.643 134.429 1.00 69.02 945 HIS C CA 1
ATOM 7602 C C . HIS A 1 945 ? 175.419 168.285 132.978 1.00 68.16 945 HIS C C 1
ATOM 7603 O O . HIS A 1 945 ? 174.340 168.600 132.460 1.00 79.26 945 HIS C O 1
ATOM 7610 N N . ARG A 1 946 ? 176.363 167.618 132.309 1.00 67.36 946 ARG C N 1
ATOM 7611 C CA . ARG A 1 946 ? 176.148 167.209 130.924 1.00 73.97 946 ARG C CA 1
ATOM 7612 C C . ARG A 1 946 ? 174.988 166.225 130.810 1.00 75.16 946 ARG C C 1
ATOM 7613 O O . ARG A 1 946 ? 174.125 166.357 129.926 1.00 81.49 946 ARG C O 1
ATOM 7621 N N . SER A 1 947 ? 174.940 165.241 131.712 1.00 67.94 947 SER C N 1
ATOM 7622 C CA . SER A 1 947 ? 173.857 164.265 131.692 1.00 64.07 947 SER C CA 1
ATOM 7623 C C . SER A 1 947 ? 172.509 164.928 131.943 1.00 76.68 947 SER C C 1
ATOM 7624 O O . SER A 1 947 ? 171.516 164.601 131.282 1.00 83.94 947 SER C O 1
ATOM 7627 N N . ASP A 1 948 ? 172.454 165.868 132.891 1.00 73.74 948 ASP C N 1
ATOM 7628 C CA . ASP A 1 948 ? 171.204 166.567 133.174 1.00 71.26 948 ASP C CA 1
ATOM 7629 C C . ASP A 1 948 ? 170.752 167.402 131.983 1.00 70.02 948 ASP C C 1
ATOM 7630 O O . ASP A 1 948 ? 169.558 167.447 131.667 1.00 82.18 948 ASP C O 1
ATOM 7635 N N . THR A 1 949 ? 171.691 168.077 131.315 1.00 57.49 949 THR C N 1
ATOM 7636 C CA . THR A 1 949 ? 171.329 168.873 130.147 1.00 61.74 949 THR C CA 1
ATOM 7637 C C . THR A 1 949 ? 170.752 167.996 129.042 1.00 71.24 949 THR C C 1
ATOM 7638 O O . THR A 1 949 ? 169.739 168.346 128.419 1.00 80.37 949 THR C O 1
ATOM 7642 N N . ILE A 1 950 ? 171.371 166.840 128.796 1.00 72.08 950 ILE C N 1
ATOM 7643 C CA . ILE A 1 950 ? 170.862 165.957 127.749 1.00 65.84 950 ILE C CA 1
ATOM 7644 C C . ILE A 1 950 ? 169.510 165.367 128.143 1.00 67.38 950 ILE C C 1
ATOM 7645 O O . ILE A 1 950 ? 168.621 165.192 127.297 1.00 75.69 950 ILE C O 1
ATOM 7650 N N . SER A 1 951 ? 169.324 165.056 129.429 1.00 67.10 951 SER C N 1
ATOM 7651 C CA . SER A 1 951 ? 168.025 164.572 129.889 1.00 65.94 951 SER C CA 1
ATOM 7652 C C . SER A 1 951 ? 166.940 165.623 129.684 1.00 72.86 951 SER C C 1
ATOM 7653 O O . SER A 1 951 ? 165.816 165.298 129.282 1.00 85.78 951 SER C O 1
ATOM 7656 N N . GLU A 1 952 ? 167.257 166.888 129.966 1.00 73.62 952 GLU C N 1
ATOM 7657 C CA . GLU A 1 952 ? 166.298 167.963 129.724 1.00 66.98 952 GLU C CA 1
ATOM 7658 C C . GLU A 1 952 ? 165.980 168.094 128.240 1.00 70.25 952 GLU C C 1
ATOM 7659 O O . GLU A 1 952 ? 164.830 168.351 127.864 1.00 79.62 952 GLU C O 1
ATOM 7665 N N . LEU A 1 953 ? 166.988 167.926 127.381 1.00 67.24 953 LEU C N 1
ATOM 7666 C CA . LEU A 1 953 ? 166.734 167.948 125.942 1.00 63.73 953 LEU C CA 1
ATOM 7667 C C . LEU A 1 953 ? 165.780 166.831 125.529 1.00 66.86 953 LEU C C 1
ATOM 7668 O O . LEU A 1 953 ? 164.866 167.046 124.720 1.00 77.45 953 LEU C O 1
ATOM 7673 N N . ILE A 1 954 ? 165.978 165.629 126.073 1.00 66.25 954 ILE C N 1
ATOM 7674 C CA . ILE A 1 954 ? 165.094 164.511 125.744 1.00 63.06 954 ILE C CA 1
ATOM 7675 C C . ILE A 1 954 ? 163.677 164.779 126.242 1.00 66.85 954 ILE C C 1
ATOM 7676 O O . ILE A 1 954 ? 162.691 164.461 125.563 1.00 70.19 954 ILE C O 1
ATOM 7681 N N . SER A 1 955 ? 163.552 165.364 127.436 1.00 63.63 955 SER C N 1
ATOM 7682 C CA . SER A 1 955 ? 162.232 165.712 127.953 1.00 56.19 955 SER C CA 1
ATOM 7683 C C . SER A 1 955 ? 161.542 166.735 127.059 1.00 62.46 955 SER C C 1
ATOM 7684 O O . SER A 1 955 ? 160.332 166.646 126.816 1.00 66.64 955 SER C O 1
ATOM 7687 N N . TYR A 1 956 ? 162.295 167.719 126.563 1.00 68.09 956 TYR C N 1
ATOM 7688 C CA . TYR A 1 956 ? 161.727 168.693 125.636 1.00 56.75 956 TYR C CA 1
ATOM 7689 C C . TYR A 1 956 ? 161.275 168.025 124.342 1.00 62.85 956 TYR C C 1
ATOM 7690 O O . TYR A 1 956 ? 160.234 168.384 123.779 1.00 69.89 956 TYR C O 1
ATOM 7699 N N . SER A 1 957 ? 162.051 167.057 123.851 1.00 71.10 957 SER C N 1
ATOM 7700 C CA . SER A 1 957 ? 161.643 166.325 122.654 1.00 68.37 957 SER C CA 1
ATOM 7701 C C . SER A 1 957 ? 160.340 165.567 122.886 1.00 70.29 957 SER C C 1
ATOM 7702 O O . SER A 1 957 ? 159.448 165.564 122.026 1.00 73.31 957 SER C O 1
ATOM 7705 N N . VAL A 1 958 ? 160.211 164.918 124.045 1.00 68.53 958 VAL C N 1
ATOM 7706 C CA . VAL A 1 958 ? 158.974 164.206 124.364 1.00 62.70 958 VAL C CA 1
ATOM 7707 C C . VAL A 1 958 ? 157.804 165.180 124.445 1.00 64.98 958 VAL C C 1
ATOM 7708 O O . VAL A 1 958 ? 156.702 164.894 123.959 1.00 65.83 958 VAL C O 1
ATOM 7712 N N . GLY A 1 959 ? 158.023 166.342 125.062 1.00 67.90 959 GLY C N 1
ATOM 7713 C CA . GLY A 1 959 ? 156.972 167.346 125.124 1.00 53.14 959 GLY C CA 1
ATOM 7714 C C . GLY A 1 959 ? 156.547 167.836 123.753 1.00 54.90 959 GLY C C 1
ATOM 7715 O O . GLY A 1 959 ? 155.366 168.097 123.515 1.00 65.75 959 GLY C O 1
ATOM 7716 N N . CYS A 1 960 ? 157.505 167.981 122.836 1.00 69.25 960 CYS C N 1
ATOM 7717 C CA . CYS A 1 960 ? 157.161 168.339 121.462 1.00 66.25 960 CYS C CA 1
ATOM 7718 C C . CYS A 1 960 ? 156.356 167.234 120.791 1.00 70.97 960 CYS C C 1
ATOM 7719 O O . CYS A 1 960 ? 155.444 167.512 120.005 1.00 72.62 960 CYS C O 1
ATOM 7722 N N . GLN A 1 961 ? 156.691 165.973 121.076 1.00 80.59 961 GLN C N 1
ATOM 7723 C CA . GLN A 1 961 ? 155.910 164.864 120.532 1.00 69.68 961 GLN C CA 1
ATOM 7724 C C . GLN A 1 961 ? 154.477 164.888 121.050 1.00 68.95 961 GLN C C 1
ATOM 7725 O O . GLN A 1 961 ? 153.534 164.611 120.300 1.00 70.95 961 GLN C O 1
ATOM 7731 N N . MET A 1 962 ? 154.295 165.204 122.333 1.00 74.08 962 MET C N 1
ATOM 7732 C CA . MET A 1 962 ? 152.956 165.246 122.913 1.00 61.22 962 MET C CA 1
ATOM 7733 C C . MET A 1 962 ? 152.118 166.403 122.385 1.00 64.09 962 MET C C 1
ATOM 7734 O O . MET A 1 962 ? 150.890 166.365 122.506 1.00 71.75 962 MET C O 1
ATOM 7739 N N . GLY A 1 963 ? 152.743 167.424 121.807 1.00 66.56 963 GLY C N 1
ATOM 7740 C CA . GLY A 1 963 ? 152.040 168.616 121.385 1.00 56.69 963 GLY C CA 1
ATOM 7741 C C . GLY A 1 963 ? 152.043 169.743 122.392 1.00 62.69 963 GLY C C 1
ATOM 7742 O O . GLY A 1 963 ? 151.481 170.807 122.105 1.00 64.79 963 GLY C O 1
ATOM 7743 N N . ARG A 1 964 ? 152.649 169.543 123.564 1.00 61.09 964 ARG C N 1
ATOM 7744 C CA . ARG A 1 964 ? 152.736 170.611 124.555 1.00 54.21 964 ARG C CA 1
ATOM 7745 C C . ARG A 1 964 ? 153.590 171.766 124.049 1.00 65.90 964 ARG C C 1
ATOM 7746 O O . ARG A 1 964 ? 153.268 172.935 124.289 1.00 73.08 964 ARG C O 1
ATOM 7754 N N . TYR A 1 965 ? 154.682 171.462 123.355 1.00 64.82 965 TYR C N 1
ATOM 7755 C CA . TYR A 1 965 ? 155.557 172.464 122.766 1.00 54.17 965 TYR C CA 1
ATOM 7756 C C . TYR A 1 965 ? 155.630 172.257 121.259 1.00 62.54 965 TYR C C 1
ATOM 7757 O O . TYR A 1 965 ? 155.103 171.284 120.715 1.00 74.04 965 TYR C O 1
ATOM 7766 N N . SER A 1 966 ? 156.294 173.191 120.583 1.00 78.45 966 SER C N 1
ATOM 7767 C CA . SER A 1 966 ? 156.423 173.132 119.136 1.00 74.60 966 SER C CA 1
ATOM 7768 C C . SER A 1 966 ? 157.724 173.799 118.720 1.00 77.92 966 SER C C 1
ATOM 7769 O O . SER A 1 966 ? 158.285 174.622 119.448 1.00 87.02 966 SER C O 1
ATOM 7772 N N . LEU A 1 967 ? 158.200 173.430 117.534 1.00 83.33 967 LEU C N 1
ATOM 7773 C CA . LEU A 1 967 ? 159.383 174.041 116.944 1.00 84.86 967 LEU C CA 1
ATOM 7774 C C . LEU A 1 967 ? 159.051 175.241 116.067 1.00 85.36 967 LEU C C 1
ATOM 7775 O O . LEU A 1 967 ? 159.970 175.888 115.555 1.00 83.45 967 LEU C O 1
ATOM 7780 N N . ASP A 1 968 ? 157.769 175.551 115.883 1.00 98.73 968 ASP C N 1
ATOM 7781 C CA . ASP A 1 968 ? 157.352 176.674 115.053 1.00 96.97 968 ASP C CA 1
ATOM 7782 C C . ASP A 1 968 ? 156.967 177.906 115.856 1.00 99.70 968 ASP C C 1
ATOM 7783 O O . ASP A 1 968 ? 157.081 179.024 115.343 1.00 103.80 968 ASP C O 1
ATOM 7788 N N . ARG A 1 969 ? 156.512 177.734 117.095 1.00 98.53 969 ARG C N 1
ATOM 7789 C CA . ARG A 1 969 ? 156.153 178.855 117.948 1.00 97.05 969 ARG C CA 1
ATOM 7790 C C . ARG A 1 969 ? 156.662 178.594 119.357 1.00 96.21 969 ARG C C 1
ATOM 7791 O O . ARG A 1 969 ? 156.854 177.445 119.762 1.00 100.75 969 ARG C O 1
ATOM 7799 N N . GLU A 1 970 ? 156.880 179.674 120.099 1.00 90.27 970 GLU C N 1
ATOM 7800 C CA . GLU A 1 970 ? 157.478 179.594 121.421 1.00 91.77 970 GLU C CA 1
ATOM 7801 C C . GLU A 1 970 ? 156.408 179.538 122.506 1.00 90.17 970 GLU C C 1
ATOM 7802 O O . GLU A 1 970 ? 155.266 179.961 122.315 1.00 92.82 970 GLU C O 1
ATOM 7808 N N . GLY A 1 971 ? 156.798 179.003 123.659 1.00 73.33 971 GLY C N 1
ATOM 7809 C CA . GLY A 1 971 ? 155.896 178.874 124.780 1.00 67.07 971 GLY C CA 1
ATOM 7810 C C . GLY A 1 971 ? 154.992 177.660 124.670 1.00 74.86 971 GLY C C 1
ATOM 7811 O O . GLY A 1 971 ? 155.140 176.800 123.799 1.00 82.23 971 GLY C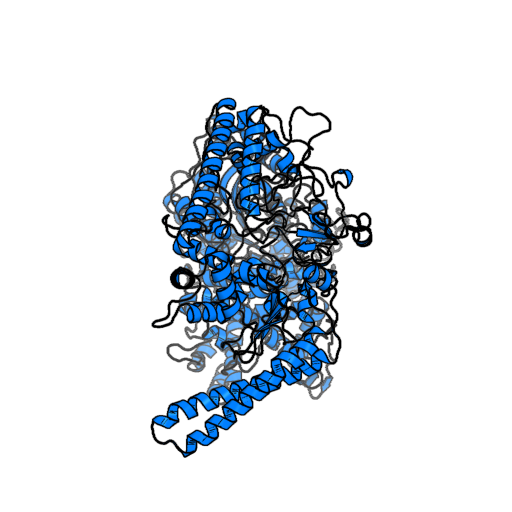 O 1
ATOM 7812 N N . LEU A 1 972 ? 154.036 177.599 125.592 1.00 70.93 972 LEU C N 1
ATOM 7813 C CA . LEU A 1 972 ? 153.064 176.516 125.596 1.00 67.45 972 LEU C CA 1
ATOM 7814 C C . LEU A 1 972 ? 152.138 176.624 124.392 1.00 75.66 972 LEU C C 1
ATOM 7815 O O . LEU A 1 972 ? 151.701 177.716 124.019 1.00 79.85 972 LEU C O 1
ATOM 7820 N N . VAL A 1 973 ? 151.834 175.479 123.783 1.00 69.71 973 VAL C N 1
ATOM 7821 C CA . VAL A 1 973 ? 150.978 175.447 122.603 1.00 64.66 973 VAL C CA 1
ATOM 7822 C C . VAL A 1 973 ? 149.597 174.933 122.987 1.00 67.22 973 VAL C C 1
ATOM 7823 O O . VAL A 1 973 ? 148.594 175.631 122.803 1.00 74.35 973 VAL C O 1
ATOM 7827 N N . TYR A 1 974 ? 149.528 173.716 123.523 1.00 63.86 974 TYR C N 1
ATOM 7828 C CA . TYR A 1 974 ? 148.263 173.134 123.956 1.00 67.84 974 TYR C CA 1
ATOM 7829 C C . TYR A 1 974 ? 148.373 172.695 125.408 1.00 70.59 974 TYR C C 1
ATOM 7830 O O . TYR A 1 974 ? 149.149 171.789 125.727 1.00 72.16 974 TYR C O 1
ATOM 7839 N N . ALA A 1 975 ? 147.600 173.338 126.282 1.00 80.97 975 ALA C N 1
ATOM 7840 C CA . ALA A 1 975 ? 147.475 172.927 127.677 1.00 75.25 975 ALA C CA 1
ATOM 7841 C C . ALA A 1 975 ? 146.031 173.061 128.148 1.00 78.90 975 ALA C C 1
ATOM 7842 O O . ALA A 1 975 ? 145.766 173.500 129.271 1.00 89.17 975 ALA C O 1
ATOM 7844 N N . HIS A 1 976 ? 145.079 172.690 127.296 1.00 86.61 976 HIS C N 1
ATOM 7845 C CA . HIS A 1 976 ? 143.661 172.790 127.616 1.00 79.43 976 HIS C CA 1
ATOM 7846 C C . HIS A 1 976 ? 143.189 171.465 128.225 1.00 85.20 976 HIS C C 1
ATOM 7847 O O . HIS A 1 976 ? 144.003 170.625 128.612 1.00 98.89 976 HIS C O 1
ATOM 7854 N N . GLU A 1 977 ? 141.877 171.266 128.336 1.00 85.17 977 GLU C N 1
ATOM 7855 C CA . GLU A 1 977 ? 141.305 170.082 128.963 1.00 84.35 977 GLU C CA 1
ATOM 7856 C C . GLU A 1 977 ? 140.605 169.204 127.936 1.00 87.26 977 GLU C C 1
ATOM 7857 O O . GLU A 1 977 ? 139.945 169.705 127.021 1.00 91.22 977 GLU C O 1
ATOM 7863 N N . GLY A 1 978 ? 140.752 167.891 128.099 1.00 76.53 978 GLY C N 1
ATOM 7864 C CA . GLY A 1 978 ? 139.937 166.932 127.375 1.00 75.97 978 GLY C CA 1
ATOM 7865 C C . GLY A 1 978 ? 140.158 166.867 125.882 1.00 81.73 978 GLY C C 1
ATOM 7866 O O . GLY A 1 978 ? 139.241 166.486 125.148 1.00 84.17 978 GLY C O 1
ATOM 7867 N N . ASN A 1 979 ? 141.352 167.226 125.409 1.00 78.78 979 ASN C N 1
ATOM 7868 C CA . ASN A 1 979 ? 141.692 167.185 123.986 1.00 75.34 979 ASN C CA 1
ATOM 7869 C C . ASN A 1 979 ? 140.730 168.026 123.149 1.00 78.15 979 ASN C C 1
ATOM 7870 O O . ASN A 1 979 ? 140.453 167.707 121.991 1.00 84.34 979 ASN C O 1
ATOM 7875 N N . LYS A 1 980 ? 140.214 169.108 123.723 1.00 80.70 980 LYS C N 1
ATOM 7876 C CA . LYS A 1 980 ? 139.278 169.987 123.037 1.00 82.26 980 LYS C CA 1
ATOM 7877 C C . LYS A 1 980 ? 140.033 171.154 122.418 1.00 86.09 980 LYS C C 1
ATOM 7878 O O . LYS A 1 980 ? 140.788 171.848 123.107 1.00 87.75 980 LYS C O 1
ATOM 7884 N N . GLY A 1 981 ? 139.823 171.369 121.122 1.00 87.56 981 GLY C N 1
ATOM 7885 C CA . GLY A 1 981 ? 140.507 172.415 120.396 1.00 85.69 981 GLY C CA 1
ATOM 7886 C C . GLY A 1 981 ? 141.835 172.020 119.791 1.00 86.51 981 GLY C C 1
ATOM 7887 O O . GLY A 1 981 ? 142.471 172.858 119.140 1.00 90.84 981 GLY C O 1
ATOM 7888 N N . PHE A 1 982 ? 142.278 170.775 119.983 1.00 80.59 982 PHE C N 1
ATOM 7889 C CA . PHE A 1 982 ? 143.555 170.351 119.418 1.00 80.08 982 PHE C CA 1
ATOM 7890 C C . PHE A 1 982 ? 143.489 170.222 117.902 1.00 84.03 982 PHE C C 1
ATOM 7891 O O . PHE A 1 982 ? 144.481 170.493 117.215 1.00 90.97 982 PHE C O 1
ATOM 7899 N N . ALA A 1 983 ? 142.342 169.799 117.366 1.00 91.94 983 ALA C N 1
ATOM 7900 C CA . ALA A 1 983 ? 142.212 169.645 115.921 1.00 91.91 983 ALA C CA 1
ATOM 7901 C C . ALA A 1 983 ? 142.375 170.979 115.206 1.00 96.75 983 ALA C C 1
ATOM 7902 O O . ALA A 1 983 ? 142.996 171.049 114.140 1.00 99.68 983 ALA C O 1
ATOM 7904 N N . GLU A 1 984 ? 141.819 172.051 115.776 1.00 104.74 984 GLU C N 1
ATOM 7905 C CA . GLU A 1 984 ? 141.983 173.373 115.181 1.00 101.83 984 GLU C CA 1
ATOM 7906 C C . GLU A 1 984 ? 143.446 173.797 115.173 1.00 104.70 984 GLU C C 1
ATOM 7907 O O . GLU A 1 984 ? 143.934 174.345 114.178 1.00 106.40 984 GLU C O 1
ATOM 7913 N N . LEU A 1 985 ? 144.162 173.552 116.274 1.00 94.71 985 LEU C N 1
ATOM 7914 C CA . LEU A 1 985 ? 145.583 173.884 116.320 1.00 94.29 985 LEU C CA 1
ATOM 7915 C C . LEU A 1 985 ? 146.369 173.091 115.286 1.00 94.13 985 LEU C C 1
ATOM 7916 O O . LEU A 1 985 ? 147.256 173.635 114.619 1.00 97.24 985 LEU C O 1
ATOM 7921 N N . ALA A 1 986 ? 146.063 171.800 115.143 1.00 94.78 986 ALA C N 1
ATOM 7922 C CA . ALA A 1 986 ? 146.757 170.985 114.153 1.00 95.80 986 ALA C CA 1
ATOM 7923 C C . ALA A 1 986 ? 146.465 171.467 112.737 1.00 100.43 986 ALA C C 1
ATOM 7924 O O . ALA A 1 986 ? 147.357 171.479 111.881 1.00 100.84 986 ALA C O 1
ATOM 7926 N N . ALA A 1 987 ? 145.219 171.869 112.472 1.00 107.69 987 ALA C N 1
ATOM 7927 C CA . ALA A 1 987 ? 144.861 172.346 111.141 1.00 106.49 987 ALA C CA 1
ATOM 7928 C C . ALA A 1 987 ? 145.491 173.699 110.833 1.00 108.23 987 ALA C C 1
ATOM 7929 O O . ALA A 1 987 ? 145.818 173.977 109.674 1.00 106.75 987 ALA C O 1
ATOM 7931 N N . GLU A 1 988 ? 145.660 174.554 111.846 1.00 113.09 988 GLU C N 1
ATOM 7932 C CA . GLU A 1 988 ? 146.270 175.860 111.616 1.00 108.88 988 GLU C CA 1
ATOM 7933 C C . GLU A 1 988 ? 147.724 175.739 111.178 1.00 110.29 988 GLU C C 1
ATOM 7934 O O . GLU A 1 988 ? 148.235 176.626 110.484 1.00 111.71 988 GLU C O 1
ATOM 7940 N N . GLY A 1 989 ? 148.401 174.668 111.567 1.00 100.59 989 GLY C N 1
ATOM 7941 C CA . GLY A 1 989 ? 149.793 174.477 111.240 1.00 99.54 989 GLY C CA 1
ATOM 7942 C C . GLY A 1 989 ? 150.770 174.787 112.351 1.00 103.34 989 GLY C C 1
ATOM 7943 O O . GLY A 1 989 ? 151.889 175.224 112.060 1.00 102.01 989 GLY C O 1
ATOM 7944 N N . ALA A 1 990 ? 150.385 174.582 113.612 1.00 90.70 990 ALA C N 1
ATOM 7945 C CA . ALA A 1 990 ? 151.285 174.867 114.722 1.00 84.38 990 ALA C CA 1
ATOM 7946 C C . ALA A 1 990 ? 152.409 173.847 114.838 1.00 87.45 990 ALA C C 1
ATOM 7947 O O . ALA A 1 990 ? 153.436 174.145 115.456 1.00 93.08 990 ALA C O 1
ATOM 7949 N N . TYR A 1 991 ? 152.242 172.659 114.264 1.00 83.27 991 TYR C N 1
ATOM 7950 C CA . TYR A 1 991 ? 153.238 171.597 114.318 1.00 83.62 991 TYR C CA 1
ATOM 7951 C C . TYR A 1 991 ? 153.716 171.233 112.918 1.00 90.39 991 TYR C C 1
ATOM 7952 O O . TYR A 1 991 ? 153.887 170.059 112.584 1.00 94.15 991 TYR C O 1
ATOM 7961 N N . LYS A 1 992 ? 153.931 172.248 112.079 1.00 102.51 992 LYS C N 1
ATOM 7962 C CA . LYS A 1 992 ? 154.290 171.997 110.687 1.00 103.22 992 LYS C CA 1
ATOM 7963 C C . LYS A 1 992 ? 155.652 171.322 110.567 1.00 105.55 992 LYS C C 1
ATOM 7964 O O . LYS A 1 992 ? 155.816 170.380 109.783 1.00 105.79 992 LYS C O 1
ATOM 7970 N N . THR A 1 993 ? 156.642 171.787 111.333 1.00 96.69 993 THR C N 1
ATOM 7971 C CA . THR A 1 993 ? 157.989 171.235 111.216 1.00 98.62 993 THR C CA 1
ATOM 7972 C C . THR A 1 993 ? 158.071 169.833 111.810 1.00 101.75 993 THR C C 1
ATOM 7973 O O . THR A 1 993 ? 158.628 168.918 111.194 1.00 101.76 993 THR C O 1
ATOM 7977 N N . PHE A 1 994 ? 157.521 169.646 113.007 1.00 90.61 994 PHE C N 1
ATOM 7978 C CA . PHE A 1 994 ? 157.589 168.373 113.724 1.00 81.56 994 PHE C CA 1
ATOM 7979 C C . PHE A 1 994 ? 156.184 167.999 114.174 1.00 86.38 994 PHE C C 1
ATOM 7980 O O . PHE A 1 994 ? 155.714 168.490 115.216 1.00 91.58 994 PHE C O 1
ATOM 7988 N N . PRO A 1 995 ? 155.482 167.152 113.422 1.00 84.79 995 PRO C N 1
ATOM 7989 C CA . PRO A 1 995 ? 154.079 166.865 113.742 1.00 81.56 995 PRO C CA 1
ATOM 7990 C C . PRO A 1 995 ? 153.922 166.200 115.101 1.00 85.27 995 PRO C C 1
ATOM 7991 O O . PRO A 1 995 ? 154.781 165.441 115.553 1.00 89.49 995 PRO C O 1
ATOM 7995 N N . ALA A 1 996 ? 152.800 166.496 115.750 1.00 81.44 996 ALA C N 1
ATOM 7996 C CA . ALA A 1 996 ? 152.468 165.922 117.043 1.00 81.18 996 ALA C CA 1
ATOM 7997 C C . ALA A 1 996 ? 151.641 164.651 116.871 1.00 86.87 996 ALA C C 1
ATOM 7998 O O . ALA A 1 996 ? 151.094 164.370 115.803 1.00 92.78 996 ALA C O 1
ATOM 8000 N N . ASP A 1 997 ? 151.555 163.874 117.948 1.00 79.23 997 ASP C N 1
ATOM 8001 C CA . ASP A 1 997 ? 150.784 162.641 117.925 1.00 73.22 997 ASP C CA 1
ATOM 8002 C C . ASP A 1 997 ? 149.300 162.941 117.739 1.00 80.06 997 ASP C C 1
ATOM 8003 O O . ASP A 1 997 ? 148.791 163.972 118.183 1.00 88.51 997 ASP C O 1
ATOM 8008 N N . ASN A 1 998 ? 148.605 162.020 117.072 1.00 88.55 998 ASN C N 1
ATOM 8009 C CA . ASN A 1 998 ? 147.209 162.240 116.716 1.00 85.85 998 ASN C CA 1
ATOM 8010 C C . ASN A 1 998 ? 146.232 161.886 117.830 1.00 85.33 998 ASN C C 1
ATOM 8011 O O . ASN A 1 998 ? 145.057 162.252 117.732 1.00 94.32 998 ASN C O 1
ATOM 8016 N N . ASP A 1 999 ? 146.672 161.191 118.881 1.00 79.23 999 ASP C N 1
ATOM 8017 C CA . ASP A 1 999 ? 145.780 160.834 119.976 1.00 78.79 999 ASP C CA 1
ATOM 8018 C C . ASP A 1 999 ? 146.353 161.083 121.363 1.00 82.11 999 ASP C C 1
ATOM 8019 O O . ASP A 1 999 ? 145.597 161.006 122.338 1.00 83.60 999 ASP C O 1
ATOM 8024 N N . GLY A 1 1000 ? 147.642 161.379 121.491 1.00 78.31 1000 GLY C N 1
ATOM 8025 C CA . GLY A 1 1000 ? 148.236 161.639 122.784 1.00 72.65 1000 GLY C CA 1
ATOM 8026 C C . GLY A 1 1000 ? 148.719 160.422 123.537 1.00 76.26 1000 GLY C C 1
ATOM 8027 O O . GLY A 1 1000 ? 149.003 160.530 124.735 1.00 73.45 1000 GLY C O 1
ATOM 8028 N N . ILE A 1 1001 ? 148.817 159.268 122.882 1.00 76.76 1001 ILE C N 1
ATOM 8029 C CA . ILE A 1 1001 ? 149.304 158.040 123.500 1.00 71.00 1001 ILE C CA 1
ATOM 8030 C C . ILE A 1 1001 ? 150.605 157.655 122.810 1.00 71.55 1001 ILE C C 1
ATOM 8031 O O . ILE A 1 1001 ? 150.619 157.387 121.603 1.00 71.85 1001 ILE C O 1
ATOM 8036 N N . LEU A 1 1002 ? 151.694 157.622 123.573 1.00 72.33 1002 LEU C N 1
ATOM 8037 C CA . LEU A 1 1002 ? 153.006 157.284 123.035 1.00 71.88 1002 LEU C CA 1
ATOM 8038 C C . LEU A 1 1002 ? 153.432 155.916 123.546 1.00 71.76 1002 LEU C C 1
ATOM 8039 O O . LEU A 1 1002 ? 153.665 155.762 124.755 1.00 78.19 1002 LEU C O 1
ATOM 8044 N N . PRO A 1 1003 ? 153.542 154.901 122.688 1.00 72.21 1003 PRO C N 1
ATOM 8045 C CA . PRO A 1 1003 ? 153.970 153.573 123.154 1.00 74.31 1003 PRO C CA 1
ATOM 8046 C C . PRO A 1 1003 ? 155.458 153.559 123.475 1.00 76.06 1003 PRO C C 1
ATOM 8047 O O . PRO A 1 1003 ? 156.293 153.884 122.630 1.00 82.35 1003 PRO C O 1
ATOM 8051 N N . LEU A 1 1004 ? 155.783 153.183 124.707 1.00 84.59 1004 LEU C N 1
ATOM 8052 C CA . LEU A 1 1004 ? 157.170 153.107 125.164 1.00 81.73 1004 LEU C CA 1
ATOM 8053 C C . LEU A 1 1004 ? 157.679 151.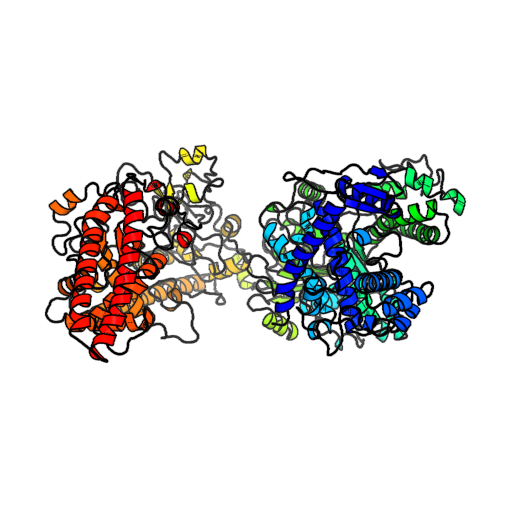668 125.078 1.00 86.74 1004 LEU C C 1
ATOM 8054 O O . LEU A 1 1004 ? 158.005 151.027 126.076 1.00 88.53 1004 LEU C O 1
ATOM 8059 N N . MET A 1 1005 ? 157.750 151.165 123.849 1.00 102.18 1005 MET C N 1
ATOM 8060 C CA . MET A 1 1005 ? 158.062 149.764 123.601 1.00 102.86 1005 MET C CA 1
ATOM 8061 C C . MET A 1 1005 ? 159.570 149.528 123.657 1.00 106.06 1005 MET C C 1
ATOM 8062 O O . MET A 1 1005 ? 160.357 150.412 124.006 1.00 106.45 1005 MET C O 1
ATOM 8067 N N . ASP A 1 1006 ? 159.984 148.309 123.311 1.00 113.31 1006 ASP C N 1
ATOM 8068 C CA . ASP A 1 1006 ? 161.389 147.936 123.203 1.00 113.62 1006 ASP C CA 1
ATOM 8069 C C . ASP A 1 1006 ? 161.722 147.473 121.788 1.00 110.90 1006 ASP C C 1
ATOM 8070 O O . ASP A 1 1006 ? 162.642 146.681 121.583 1.00 106.56 1006 ASP C O 1
ATOM 8075 N N . ASP A 1 1007 ? 160.971 147.966 120.807 1.00 116.96 1007 ASP C N 1
ATOM 8076 C CA . ASP A 1 1007 ? 161.153 147.590 119.413 1.00 115.39 1007 ASP C CA 1
ATOM 8077 C C . ASP A 1 1007 ? 160.543 148.685 118.550 1.00 117.87 1007 ASP C C 1
ATOM 8078 O O . ASP A 1 1007 ? 159.925 149.625 119.053 1.00 121.69 1007 ASP C O 1
ATOM 8083 N N . GLU A 1 1008 ? 160.721 148.553 117.235 1.00 115.90 1008 GLU C N 1
ATOM 8084 C CA . GLU A 1 1008 ? 160.197 149.511 116.269 1.00 117.49 1008 GLU C CA 1
ATOM 8085 C C . GLU A 1 1008 ? 158.859 149.069 115.685 1.00 117.95 1008 GLU C C 1
ATOM 8086 O O . GLU A 1 1008 ? 158.556 149.375 114.527 1.00 119.40 1008 GLU C O 1
ATOM 8092 N N . TRP A 1 1009 ? 158.054 148.349 116.468 1.00 107.64 1009 TRP C N 1
ATOM 8093 C CA . TRP A 1 1009 ? 156.785 147.833 115.963 1.00 107.42 1009 TRP C CA 1
ATOM 8094 C C . TRP A 1 1009 ? 155.812 148.958 115.629 1.00 109.32 1009 TRP C C 1
ATOM 8095 O O . TRP A 1 1009 ? 155.167 148.933 114.575 1.00 107.14 1009 TRP C O 1
ATOM 8106 N N . PHE A 1 1010 ? 155.694 149.952 116.505 1.00 101.60 1010 PHE C N 1
ATOM 8107 C CA . PHE A 1 1010 ? 154.753 151.045 116.307 1.00 97.70 1010 PHE C CA 1
ATOM 8108 C C . PHE A 1 1010 ? 155.416 152.197 115.565 1.00 103.20 1010 PHE C C 1
ATOM 8109 O O . PHE A 1 1010 ? 156.606 152.468 115.745 1.00 108.05 1010 PHE C O 1
ATOM 8117 N N . GLU A 1 1011 ? 154.630 152.878 114.727 1.00 113.39 1011 GLU C N 1
ATOM 8118 C CA . GLU A 1 1011 ? 155.165 153.995 113.955 1.00 113.22 1011 GLU C CA 1
ATOM 8119 C C . GLU A 1 1011 ? 155.426 155.215 114.829 1.00 113.93 1011 GLU C C 1
ATOM 8120 O O . GLU A 1 1011 ? 156.266 156.053 114.483 1.00 115.56 1011 GLU C O 1
ATOM 8126 N N . ASP A 1 1012 ? 154.724 155.337 115.956 1.00 100.24 1012 ASP C N 1
ATOM 8127 C CA . ASP A 1 1012 ? 154.923 156.440 116.887 1.00 97.64 1012 ASP C CA 1
ATOM 8128 C C . ASP A 1 1012 ? 155.794 156.042 118.073 1.00 98.32 1012 ASP C C 1
ATOM 8129 O O . ASP A 1 1012 ? 155.589 156.531 119.188 1.00 101.04 1012 ASP C O 1
ATOM 8134 N N . ASP A 1 1013 ? 156.761 155.154 117.851 1.00 91.83 1013 ASP C N 1
ATOM 8135 C CA . ASP A 1 1013 ? 157.698 154.782 118.901 1.00 88.23 1013 ASP C CA 1
ATOM 8136 C C . ASP A 1 1013 ? 158.527 155.990 119.318 1.00 95.04 1013 ASP C C 1
ATOM 8137 O O . ASP A 1 1013 ? 158.925 156.809 118.486 1.00 98.75 1013 ASP C O 1
ATOM 8142 N N . VAL A 1 1014 ? 158.785 156.097 120.623 1.00 85.07 1014 VAL C N 1
ATOM 8143 C CA . VAL A 1 1014 ? 159.417 157.299 121.160 1.00 81.33 1014 VAL C CA 1
ATOM 8144 C C . VAL A 1 1014 ? 160.853 157.433 120.664 1.00 80.05 1014 VAL C C 1
ATOM 8145 O O . VAL A 1 1014 ? 161.303 158.533 120.330 1.00 86.73 1014 VAL C O 1
ATOM 8149 N N . THR A 1 1015 ? 161.598 156.325 120.616 1.00 84.27 1015 THR C N 1
ATOM 8150 C CA . THR A 1 1015 ? 163.000 156.392 120.210 1.00 85.13 1015 THR C CA 1
ATOM 8151 C C . THR A 1 1015 ? 163.144 156.845 118.760 1.00 86.89 1015 THR C C 1
ATOM 8152 O O . THR A 1 1015 ? 164.010 157.671 118.439 1.00 94.27 1015 THR C O 1
ATOM 8156 N N . SER A 1 1016 ? 162.303 156.315 117.870 1.00 83.48 1016 SER C N 1
ATOM 8157 C CA . SER A 1 1016 ? 162.359 156.720 116.469 1.00 83.75 1016 SER C CA 1
ATOM 8158 C C . SER A 1 1016 ? 162.037 158.199 116.313 1.00 88.72 1016 SER C C 1
ATOM 8159 O O . SER A 1 1016 ? 162.665 158.900 115.512 1.00 91.39 1016 SER C O 1
ATOM 8162 N N . ARG A 1 1017 ? 161.064 158.695 117.078 1.00 82.69 1017 ARG C N 1
ATOM 8163 C CA . ARG A 1 1017 ? 160.719 160.108 116.989 1.00 78.41 1017 ARG C CA 1
ATOM 8164 C C . ARG A 1 1017 ? 161.798 160.992 117.601 1.00 81.95 1017 ARG C C 1
ATOM 8165 O O . ARG A 1 1017 ? 161.990 162.122 117.150 1.00 92.63 1017 ARG C O 1
ATOM 8173 N N . VAL A 1 1018 ? 162.519 160.501 118.612 1.00 77.16 1018 VAL C N 1
ATOM 8174 C CA . VAL A 1 1018 ? 163.663 161.247 119.135 1.00 81.79 1018 VAL C CA 1
ATOM 8175 C C . VAL A 1 1018 ? 164.758 161.347 118.080 1.00 81.82 1018 VAL C C 1
ATOM 8176 O O . VAL A 1 1018 ? 165.372 162.407 117.891 1.00 88.14 1018 VAL C O 1
ATOM 8180 N N . LYS A 1 1019 ? 165.021 160.243 117.378 1.00 80.16 1019 LYS C N 1
ATOM 8181 C CA . LYS A 1 1019 ? 165.987 160.275 116.283 1.00 78.01 1019 LYS C CA 1
ATOM 8182 C C . LYS A 1 1019 ? 165.551 161.252 115.195 1.00 81.98 1019 LYS C C 1
ATOM 8183 O O . LYS A 1 1019 ? 166.367 162.023 114.672 1.00 89.29 1019 LYS C O 1
ATOM 8189 N N . GLU A 1 1020 ? 164.260 161.238 114.853 1.00 89.24 1020 GLU C N 1
ATOM 8190 C CA . GLU A 1 1020 ? 163.733 162.175 113.866 1.00 89.52 1020 GLU C CA 1
ATOM 8191 C C . GLU A 1 1020 ? 163.871 163.618 114.340 1.00 91.01 1020 GLU C C 1
ATOM 8192 O O . GLU A 1 1020 ? 164.176 164.512 113.545 1.00 92.20 1020 GLU C O 1
ATOM 8198 N N . PHE A 1 1021 ? 163.637 163.863 115.629 1.00 82.61 1021 PHE C N 1
ATOM 8199 C CA . PHE A 1 1021 ? 163.782 165.202 116.190 1.00 76.96 1021 PHE C CA 1
ATOM 8200 C C . PHE A 1 1021 ? 165.220 165.690 116.074 1.00 79.75 1021 PHE C C 1
ATOM 8201 O O . PHE A 1 1021 ? 165.473 166.834 115.674 1.00 82.05 1021 PHE C O 1
ATOM 8209 N N . VAL A 1 1022 ? 166.178 164.827 116.417 1.00 84.29 1022 VAL C N 1
ATOM 8210 C CA . VAL A 1 1022 ? 167.586 165.204 116.317 1.00 81.70 1022 VAL C CA 1
ATOM 8211 C C . VAL A 1 1022 ? 167.958 165.494 114.869 1.00 86.26 1022 VAL C C 1
ATOM 8212 O O . VAL A 1 1022 ? 168.644 166.482 114.572 1.00 93.30 1022 VAL C O 1
ATOM 8216 N N . ARG A 1 1023 ? 167.502 164.646 113.944 1.00 90.15 1023 ARG C N 1
ATOM 8217 C CA . ARG A 1 1023 ? 167.795 164.863 112.531 1.00 87.37 1023 ARG C CA 1
ATOM 8218 C C . ARG A 1 1023 ? 167.181 166.164 112.027 1.00 88.30 1023 ARG C C 1
ATOM 8219 O O . ARG A 1 1023 ? 167.810 166.900 111.258 1.00 96.40 1023 ARG C O 1
ATOM 8227 N N . THR A 1 1024 ? 165.950 166.463 112.444 1.00 85.96 1024 THR C N 1
ATOM 8228 C CA . THR A 1 1024 ? 165.292 167.690 112.012 1.00 86.30 1024 THR C CA 1
ATOM 8229 C C . THR A 1 1024 ? 166.007 168.923 112.549 1.00 87.12 1024 THR C C 1
ATOM 8230 O O . THR A 1 1024 ? 166.165 169.916 111.829 1.00 90.59 1024 THR C O 1
ATOM 8234 N N . VAL A 1 1025 ? 166.451 168.881 113.804 1.00 86.60 1025 VAL C N 1
ATOM 8235 C CA . VAL A 1 1025 ? 167.047 170.067 114.408 1.00 84.68 1025 VAL C CA 1
ATOM 8236 C C . VAL A 1 1025 ? 168.465 170.291 113.895 1.00 86.91 1025 VAL C C 1
ATOM 8237 O O . VAL A 1 1025 ? 168.797 171.379 113.412 1.00 90.14 1025 VAL C O 1
ATOM 8241 N N . TRP A 1 1026 ? 169.326 169.277 113.985 1.00 91.09 1026 TRP C N 1
ATOM 8242 C CA . TRP A 1 1026 ? 170.741 169.457 113.689 1.00 85.61 1026 TRP C CA 1
ATOM 8243 C C . TRP A 1 1026 ? 171.155 168.909 112.328 1.00 89.28 1026 TRP C C 1
ATOM 8244 O O . TRP A 1 1026 ? 172.354 168.812 112.054 1.00 99.89 1026 TRP C O 1
ATOM 8255 N N . GLY A 1 1027 ? 170.203 168.553 111.472 1.00 95.43 1027 GLY C N 1
ATOM 8256 C CA . GLY A 1 1027 ? 170.513 168.146 110.118 1.00 96.30 1027 GLY C CA 1
ATOM 8257 C C . GLY A 1 1027 ? 170.822 166.664 109.985 1.00 101.00 1027 GLY C C 1
ATOM 8258 O O . GLY A 1 1027 ? 170.956 165.921 110.959 1.00 103.54 1027 GLY C O 1
ATOM 8259 N N . GLU A 1 1028 ? 170.943 166.238 108.728 1.00 112.14 1028 GLU C N 1
ATOM 8260 C CA . GLU A 1 1028 ? 171.157 164.837 108.386 1.00 110.65 1028 GLU C CA 1
ATOM 8261 C C . GLU A 1 1028 ? 172.629 164.448 108.343 1.00 112.67 1028 GLU C C 1
ATOM 8262 O O . GLU A 1 1028 ? 172.970 163.308 108.684 1.00 115.70 1028 GLU C O 1
ATOM 8268 N N . GLU A 1 1029 ? 173.509 165.373 107.951 1.00 121.80 1029 GLU C N 1
ATOM 8269 C CA . GLU A 1 1029 ? 174.903 165.021 107.698 1.00 121.62 1029 GLU C CA 1
ATOM 8270 C C . GLU A 1 1029 ? 175.599 164.511 108.956 1.00 123.08 1029 GLU C C 1
ATOM 8271 O O . GLU A 1 1029 ? 176.352 163.532 108.902 1.00 120.83 1029 GLU C O 1
ATOM 8277 N N . HIS A 1 1030 ? 175.362 165.157 110.096 1.00 113.10 1030 HIS C N 1
ATOM 8278 C CA . HIS A 1 1030 ? 176.056 164.837 111.338 1.00 111.24 1030 HIS C CA 1
ATOM 8279 C C . HIS A 1 1030 ? 175.158 164.106 112.333 1.00 114.55 1030 HIS C C 1
ATOM 8280 O O . HIS A 1 1030 ? 175.345 164.226 113.545 1.00 117.33 1030 HIS C O 1
ATOM 8287 N N . LEU A 1 1031 ? 174.184 163.342 111.835 1.00 100.19 1031 LEU C N 1
ATOM 8288 C CA . LEU A 1 1031 ? 173.224 162.689 112.721 1.00 97.84 1031 LEU C CA 1
ATOM 8289 C C . LEU A 1 1031 ? 173.895 161.653 113.616 1.00 96.69 1031 LEU C C 1
ATOM 8290 O O . LEU A 1 1031 ? 173.604 161.577 114.818 1.00 101.70 1031 LEU C O 1
ATOM 8295 N N . GLN A 1 1032 ? 174.795 160.847 113.050 1.00 95.86 1032 GLN C N 1
ATOM 8296 C CA . GLN A 1 1032 ? 175.380 159.743 113.806 1.00 98.09 1032 GLN C CA 1
ATOM 8297 C C . GLN A 1 1032 ? 176.226 160.245 114.970 1.00 100.22 1032 GLN C C 1
ATOM 8298 O O . GLN A 1 1032 ? 176.136 159.715 116.084 1.00 100.80 1032 GLN C O 1
ATOM 8304 N N . GLU A 1 1033 ? 177.054 161.265 114.736 1.00 101.21 1033 GLU C N 1
ATOM 8305 C CA . GLU A 1 1033 ? 177.885 161.782 115.817 1.00 102.72 1033 GLU C CA 1
ATOM 8306 C C . GLU A 1 1033 ? 177.047 162.476 116.883 1.00 103.72 1033 GLU C C 1
ATOM 8307 O O . GLU A 1 1033 ? 177.385 162.411 118.070 1.00 106.23 1033 GLU C O 1
ATOM 8313 N N . ASN A 1 1034 ? 175.950 163.126 116.489 1.00 87.23 1034 ASN C N 1
ATOM 8314 C CA . ASN A 1 1034 ? 175.044 163.705 117.475 1.00 85.58 1034 ASN C CA 1
ATOM 8315 C C . ASN A 1 1034 ? 174.426 162.625 118.353 1.00 89.54 1034 ASN C C 1
ATOM 8316 O O . ASN A 1 1034 ? 174.353 162.773 119.580 1.00 97.14 1034 ASN C O 1
ATOM 8321 N N . LEU A 1 1035 ? 173.982 161.523 117.741 1.00 83.03 1035 LEU C N 1
ATOM 8322 C CA . LEU A 1 1035 ? 173.424 160.423 118.521 1.00 79.10 1035 LEU C CA 1
ATOM 8323 C C . LEU A 1 1035 ? 174.469 159.824 119.455 1.00 83.58 1035 LEU C C 1
ATOM 8324 O O . LEU A 1 1035 ? 174.164 159.490 120.606 1.00 90.69 1035 LEU C O 1
ATOM 8329 N N . GLU A 1 1036 ? 175.705 159.673 118.973 1.00 90.72 1036 GLU C N 1
ATOM 8330 C CA . GLU A 1 1036 ? 176.770 159.141 119.818 1.00 91.53 1036 GLU C CA 1
ATOM 8331 C C . GLU A 1 1036 ? 177.054 160.061 120.999 1.00 96.12 1036 GLU C C 1
ATOM 8332 O O . GLU A 1 1036 ? 177.249 159.593 122.128 1.00 97.81 1036 GLU C O 1
ATOM 8338 N N . PHE A 1 1037 ? 177.090 161.374 120.756 1.00 82.38 1037 PHE C N 1
ATOM 8339 C CA . PHE A 1 1037 ? 177.302 162.327 121.840 1.00 78.35 1037 PHE C CA 1
ATOM 8340 C C . PHE A 1 1037 ? 176.184 162.240 122.870 1.00 83.48 1037 PHE C C 1
ATOM 8341 O O . PHE A 1 1037 ? 176.442 162.246 124.081 1.00 83.29 1037 PHE C O 1
ATOM 8349 N N . ILE A 1 1038 ? 174.936 162.149 122.406 1.00 82.62 1038 ILE C N 1
ATOM 8350 C CA . ILE A 1 1038 ? 173.805 162.047 123.325 1.00 73.36 1038 ILE C CA 1
ATOM 8351 C C . ILE A 1 1038 ? 173.900 160.772 124.156 1.00 79.17 1038 ILE C C 1
ATOM 8352 O O . ILE A 1 1038 ? 173.684 160.789 125.376 1.00 83.86 1038 ILE C O 1
ATOM 8357 N N . ALA A 1 1039 ? 174.231 159.650 123.513 1.00 82.53 1039 ALA C N 1
ATOM 8358 C CA . ALA A 1 1039 ? 174.329 158.383 124.233 1.00 79.07 1039 ALA C CA 1
ATOM 8359 C C . ALA A 1 1039 ? 175.445 158.413 125.270 1.00 86.54 1039 ALA C C 1
ATOM 8360 O O . ALA A 1 1039 ? 175.267 157.936 126.398 1.00 88.93 1039 ALA C O 1
ATOM 8362 N N . GLU A 1 1040 ? 176.605 158.968 124.909 1.00 88.28 1040 GLU C N 1
ATOM 8363 C CA . GLU A 1 1040 ? 177.708 159.052 125.862 1.00 84.12 1040 GLU C CA 1
ATOM 8364 C C . GLU A 1 1040 ? 177.355 159.955 127.038 1.00 84.75 1040 GLU C C 1
ATOM 8365 O O . GLU A 1 1040 ? 177.660 159.635 128.195 1.00 84.17 1040 GLU C O 1
ATOM 8371 N N . SER A 1 1041 ? 176.703 161.087 126.762 1.00 77.24 1041 SER C N 1
ATOM 8372 C CA . SER A 1 1041 ? 176.299 161.981 127.840 1.00 71.82 1041 SER C CA 1
ATOM 8373 C C . SER A 1 1041 ? 175.306 161.303 128.774 1.00 76.45 1041 SER C C 1
ATOM 8374 O O . SER A 1 1041 ? 175.378 161.472 129.996 1.00 81.17 1041 SER C O 1
ATOM 8377 N N . LEU A 1 1042 ? 174.365 160.537 128.217 1.00 80.64 1042 LEU C N 1
ATOM 8378 C CA . LEU A 1 1042 ? 173.434 159.792 129.059 1.00 78.25 1042 LEU C CA 1
ATOM 8379 C C . LEU A 1 1042 ? 174.160 158.756 129.907 1.00 80.11 1042 LEU C C 1
ATOM 8380 O O . LEU A 1 1042 ? 173.861 158.597 131.096 1.00 77.16 1042 LEU C O 1
ATOM 8385 N N . CYS A 1 1043 ? 175.117 158.039 129.314 1.00 95.75 1043 CYS C N 1
ATOM 8386 C CA . CYS A 1 1043 ? 175.849 157.021 130.060 1.00 87.81 1043 CYS C CA 1
ATOM 8387 C C . CYS A 1 1043 ? 176.766 157.615 131.119 1.00 90.32 1043 CYS C C 1
ATOM 8388 O O . CYS A 1 1043 ? 177.175 156.893 132.034 1.00 93.25 1043 CYS C O 1
ATOM 8391 N N . LEU A 1 1044 ? 177.113 158.899 131.006 1.00 89.59 1044 LEU C N 1
ATOM 8392 C CA . LEU A 1 1044 ? 177.999 159.511 131.995 1.00 82.37 1044 LEU C CA 1
ATOM 8393 C C . LEU A 1 1044 ? 177.430 159.407 133.407 1.00 82.57 1044 LEU C C 1
ATOM 8394 O O . LEU A 1 1044 ? 178.108 158.935 134.325 1.00 92.53 1044 LEU C O 1
ATOM 8399 N N . TYR A 1 1045 ? 176.194 159.848 133.606 1.00 83.97 1045 TYR C N 1
ATOM 8400 C CA . TYR A 1 1045 ? 175.650 159.839 134.963 1.00 80.16 1045 TYR C CA 1
ATOM 8401 C C . TYR A 1 1045 ? 174.278 159.191 135.077 1.00 79.98 1045 TYR C C 1
ATOM 8402 O O . TYR A 1 1045 ? 173.999 158.541 136.087 1.00 81.53 1045 TYR C O 1
ATOM 8411 N N . ALA A 1 1046 ? 173.409 159.361 134.077 1.00 83.45 1046 ALA C N 1
ATOM 8412 C CA . ALA A 1 1046 ? 172.017 158.946 134.224 1.00 78.68 1046 ALA C CA 1
ATOM 8413 C C . ALA A 1 1046 ? 171.892 157.432 134.347 1.00 87.83 1046 ALA C C 1
ATOM 8414 O O . ALA A 1 1046 ? 171.160 156.928 135.207 1.00 85.08 1046 ALA C O 1
ATOM 8416 N N . ILE A 1 1047 ? 172.598 156.687 133.497 1.00 95.17 1047 ILE C N 1
ATOM 8417 C CA . ILE A 1 1047 ? 172.533 155.234 133.492 1.00 87.90 1047 ILE C CA 1
ATOM 8418 C C . ILE A 1 1047 ? 173.948 154.675 133.456 1.00 92.73 1047 ILE C C 1
ATOM 8419 O O . ILE A 1 1047 ? 174.895 155.338 133.026 1.00 95.32 1047 ILE C O 1
ATOM 8424 N N . LYS A 1 1048 ? 174.081 153.437 133.921 1.00 99.54 1048 LYS C N 1
ATOM 8425 C CA . LYS A 1 1048 ? 175.378 152.780 133.917 1.00 96.85 1048 LYS C CA 1
ATOM 8426 C C . LYS A 1 1048 ? 175.789 152.435 132.487 1.00 97.34 1048 LYS C C 1
ATOM 8427 O O . LYS A 1 1048 ? 174.944 152.055 131.671 1.00 95.99 1048 LYS C O 1
ATOM 8433 N N . PRO A 1 1049 ? 177.070 152.561 132.153 1.00 98.03 1049 PRO C N 1
ATOM 8434 C CA . PRO A 1 1049 ? 177.524 152.162 130.818 1.00 98.93 1049 PRO C CA 1
ATOM 8435 C C . PRO A 1 1049 ? 177.378 150.665 130.605 1.00 100.34 1049 PRO C C 1
ATOM 8436 O O . PRO A 1 1049 ? 177.467 149.866 131.540 1.00 100.91 1049 PRO C O 1
ATOM 8440 N N . LYS A 1 1050 ? 177.150 150.290 129.351 1.00 108.68 1050 LYS C N 1
ATOM 8441 C CA . LYS A 1 1050 ? 177.037 148.896 128.955 1.00 109.66 1050 LYS C CA 1
ATOM 8442 C C . LYS A 1 1050 ? 178.200 148.535 128.039 1.00 112.32 1050 LYS C C 1
ATOM 8443 O O . LYS A 1 1050 ? 178.767 149.397 127.362 1.00 114.02 1050 LYS C O 1
ATOM 8449 N N . LYS A 1 1051 ? 178.555 147.248 128.033 1.00 124.03 1051 LYS C N 1
ATOM 8450 C CA . LYS A 1 1051 ? 179.753 146.804 127.327 1.00 125.93 1051 LYS C CA 1
ATOM 8451 C C . LYS A 1 1051 ? 179.659 147.098 125.833 1.00 128.06 1051 LYS C C 1
ATOM 8452 O O . LYS A 1 1051 ? 180.442 147.886 125.291 1.00 126.51 1051 LYS C O 1
ATOM 8458 N N . GLY A 1 1052 ? 178.706 146.472 125.150 1.00 123.48 1052 GLY C N 1
ATOM 8459 C CA . GLY A 1 1052 ? 178.543 146.711 123.730 1.00 121.32 1052 GLY C CA 1
ATOM 8460 C C . GLY A 1 1052 ? 177.118 147.019 123.323 1.00 125.04 1052 GLY C C 1
ATOM 8461 O O . GLY A 1 1052 ? 176.232 146.167 123.440 1.00 124.67 1052 GLY C O 1
ATOM 8462 N N . GLU A 1 1053 ? 176.888 148.234 122.832 1.00 114.86 1053 GLU C N 1
ATOM 8463 C CA . GLU A 1 1053 ? 175.578 148.649 122.349 1.00 112.80 1053 GLU C CA 1
ATOM 8464 C C . GLU A 1 1053 ? 175.749 149.928 121.545 1.00 110.77 1053 GLU C C 1
ATOM 8465 O O . GLU A 1 1053 ? 176.701 150.686 121.749 1.00 110.39 1053 GLU C O 1
ATOM 8471 N N . SER A 1 1054 ? 174.813 150.157 120.628 1.00 102.57 1054 SER C N 1
ATOM 8472 C CA . SER A 1 1054 ? 174.838 151.343 119.790 1.00 101.49 1054 SER C CA 1
ATOM 8473 C C . SER A 1 1054 ? 174.174 152.512 120.514 1.00 101.51 1054 SER C C 1
ATOM 8474 O O . SER A 1 1054 ? 173.758 152.410 121.670 1.00 98.50 1054 SER C O 1
ATOM 8477 N N . ALA A 1 1055 ? 174.079 153.649 119.821 1.00 96.06 1055 ALA C N 1
ATOM 8478 C CA . ALA A 1 1055 ? 173.480 154.835 120.425 1.00 92.14 1055 ALA C CA 1
ATOM 8479 C C . ALA A 1 1055 ? 171.984 154.654 120.647 1.00 95.65 1055 ALA C C 1
ATOM 8480 O O . ALA A 1 1055 ? 171.463 155.001 121.715 1.00 98.13 1055 ALA C O 1
ATOM 8482 N N . LEU A 1 1056 ? 171.278 154.108 119.654 1.00 89.69 1056 LEU C N 1
ATOM 8483 C CA . LEU A 1 1056 ? 169.832 153.944 119.776 1.00 87.27 1056 LEU C CA 1
ATOM 8484 C C . LEU A 1 1056 ? 169.476 152.968 120.890 1.00 92.14 1056 LEU C C 1
ATOM 8485 O O . LEU A 1 1056 ? 168.461 153.142 121.573 1.00 100.00 1056 LEU C O 1
ATOM 8490 N N . GLU A 1 1057 ? 170.296 151.934 121.087 1.00 93.04 1057 GLU C N 1
ATOM 8491 C CA . GLU A 1 1057 ? 170.068 151.020 122.201 1.00 91.28 1057 GLU C CA 1
ATOM 8492 C C . GLU A 1 1057 ? 170.177 151.743 123.536 1.00 94.81 1057 GLU C C 1
ATOM 8493 O O . GLU A 1 1057 ? 169.365 151.517 124.440 1.00 98.99 1057 GLU C O 1
ATOM 8499 N N . THR A 1 1058 ? 171.173 152.620 123.678 1.00 84.61 1058 THR C N 1
ATOM 8500 C CA . THR A 1 1058 ? 171.312 153.389 124.910 1.00 84.37 1058 THR C CA 1
ATOM 8501 C C . THR A 1 1058 ? 170.128 154.328 125.112 1.00 87.84 1058 THR C C 1
ATOM 8502 O O . THR A 1 1058 ? 169.621 154.469 126.233 1.00 89.81 1058 THR C O 1
ATOM 8506 N N . ILE A 1 1059 ? 169.673 154.978 124.038 1.00 79.56 1059 ILE C N 1
ATOM 8507 C CA . ILE A 1 1059 ? 168.520 155.868 124.145 1.00 79.53 1059 ILE C CA 1
ATOM 8508 C C . ILE A 1 1059 ? 167.286 155.092 124.586 1.00 85.02 1059 ILE C C 1
ATOM 8509 O O . ILE A 1 1059 ? 166.535 155.534 125.465 1.00 88.62 1059 ILE C O 1
ATOM 8514 N N . ARG A 1 1060 ? 167.057 153.922 123.984 1.00 80.14 1060 ARG C N 1
ATOM 8515 C CA . ARG A 1 1060 ? 165.898 153.113 124.343 1.00 74.75 1060 ARG C CA 1
ATOM 8516 C C . ARG A 1 1060 ? 165.990 152.621 125.781 1.00 77.10 1060 ARG C C 1
ATOM 8517 O O . ARG A 1 1060 ? 164.983 152.588 126.498 1.00 83.66 1060 ARG C O 1
ATOM 8525 N N . ARG A 1 1061 ? 167.188 152.227 126.220 1.00 76.69 1061 ARG C N 1
ATOM 8526 C CA . ARG A 1 1061 ? 167.360 151.785 127.599 1.00 76.42 1061 ARG C CA 1
ATOM 8527 C C . ARG A 1 1061 ? 167.075 152.916 128.579 1.00 82.64 1061 ARG C C 1
ATOM 8528 O O . ARG A 1 1061 ? 166.420 152.706 129.607 1.00 84.51 1061 ARG C O 1
ATOM 8536 N N . TYR A 1 1062 ? 167.548 154.127 128.273 1.00 77.64 1062 TYR C N 1
ATOM 8537 C CA . TYR A 1 1062 ? 167.244 155.269 129.130 1.00 70.65 1062 TYR C CA 1
ATOM 8538 C C . TYR A 1 1062 ? 165.748 155.552 129.162 1.00 77.47 1062 TYR C C 1
ATOM 8539 O O . TYR A 1 1062 ? 165.184 155.824 130.228 1.00 74.34 1062 TYR C O 1
ATOM 8548 N N . LEU A 1 1063 ? 165.090 155.502 128.002 1.00 77.98 1063 LEU C N 1
ATOM 8549 C CA . LEU A 1 1063 ? 163.661 155.792 127.953 1.00 69.24 1063 LEU C CA 1
ATOM 8550 C C . LEU A 1 1063 ? 162.858 154.764 128.739 1.00 75.71 1063 LEU C C 1
ATOM 8551 O O . LEU A 1 1063 ? 161.902 155.115 129.438 1.00 81.48 1063 LEU C O 1
ATOM 8556 N N . SER A 1 1064 ? 163.231 153.490 128.639 1.00 82.23 1064 SER C N 1
ATOM 8557 C CA . SER A 1 1064 ? 162.496 152.435 129.321 1.00 78.96 1064 SER C CA 1
ATOM 8558 C C . SER A 1 1064 ? 162.893 152.268 130.782 1.00 76.88 1064 SER C C 1
ATOM 8559 O O . SER A 1 1064 ? 162.187 151.570 131.517 1.00 83.88 1064 SER C O 1
ATOM 8562 N N . THR A 1 1065 ? 163.987 152.880 131.224 1.00 83.42 1065 THR C N 1
ATOM 8563 C CA . THR A 1 1065 ? 164.474 152.660 132.580 1.00 81.91 1065 THR C CA 1
ATOM 8564 C C . THR A 1 1065 ? 164.472 153.908 133.451 1.00 84.11 1065 THR C C 1
ATOM 8565 O O . THR A 1 1065 ? 164.068 153.836 134.614 1.00 85.64 1065 THR C O 1
ATOM 8569 N N . GLN A 1 1066 ? 164.902 155.056 132.925 1.00 81.39 1066 GLN C N 1
ATOM 8570 C CA . GLN A 1 1066 ? 165.174 156.222 133.754 1.00 71.00 1066 GLN C CA 1
ATOM 8571 C C . GLN A 1 1066 ? 164.258 157.413 133.500 1.00 78.38 1066 GLN C C 1
ATOM 8572 O O . GLN A 1 1066 ? 164.163 158.283 134.372 1.00 83.85 1066 GLN C O 1
ATOM 8578 N N . PHE A 1 1067 ? 163.571 157.473 132.357 1.00 72.09 1067 PHE C N 1
ATOM 8579 C CA . PHE A 1 1067 ? 162.818 158.676 132.010 1.00 64.89 1067 PHE C CA 1
ATOM 8580 C C . PHE A 1 1067 ? 161.692 158.952 133.001 1.00 71.47 1067 PHE C C 1
ATOM 8581 O O . PHE A 1 1067 ? 161.453 160.108 133.368 1.00 77.07 1067 PHE C O 1
ATOM 8589 N N . TRP A 1 1068 ? 160.977 157.909 133.430 1.00 72.86 1068 TRP C N 1
ATOM 8590 C CA . TRP A 1 1068 ? 159.829 158.108 134.311 1.00 65.18 1068 TRP C CA 1
ATOM 8591 C C . TRP A 1 1068 ? 160.250 158.678 135.661 1.00 65.03 1068 TRP C C 1
ATOM 8592 O O . TRP A 1 1068 ? 159.600 159.590 136.191 1.00 74.41 1068 TRP C O 1
ATOM 8603 N N . LYS A 1 1069 ? 161.336 158.156 136.233 1.00 66.78 1069 LYS C N 1
ATOM 8604 C CA . LYS A 1 1069 ? 161.820 158.675 137.508 1.00 72.88 1069 LYS C CA 1
ATOM 8605 C C . LYS A 1 1069 ? 162.298 160.116 137.371 1.00 73.10 1069 LYS C C 1
ATOM 8606 O O . LYS A 1 1069 ? 162.062 160.940 138.262 1.00 76.03 1069 LYS C O 1
ATOM 8612 N N . ASP A 1 1070 ? 162.963 160.438 136.259 1.00 68.53 1070 ASP C N 1
ATOM 8613 C CA . ASP A 1 1070 ? 163.382 161.815 136.021 1.00 61.72 1070 ASP C CA 1
ATOM 8614 C C . ASP A 1 1070 ? 162.183 162.747 135.908 1.00 70.80 1070 ASP C C 1
ATOM 8615 O O . ASP A 1 1070 ? 162.209 163.866 136.431 1.00 78.29 1070 ASP C O 1
ATOM 8620 N N . HIS A 1 1071 ? 161.127 162.309 135.219 1.00 71.02 1071 HIS C N 1
ATOM 8621 C CA . HIS A 1 1071 ? 159.925 163.128 135.102 1.00 66.69 1071 HIS C CA 1
ATOM 8622 C C . HIS A 1 1071 ? 159.278 163.356 136.462 1.00 70.08 1071 HIS C C 1
ATOM 8623 O O . HIS A 1 1071 ? 158.884 164.484 136.793 1.00 76.38 1071 HIS C O 1
ATOM 8630 N N . MET A 1 1072 ? 159.169 162.298 137.270 1.00 76.14 1072 MET C N 1
ATOM 8631 C CA . MET A 1 1072 ? 158.585 162.444 138.600 1.00 75.29 1072 MET C CA 1
ATOM 8632 C C . MET A 1 1072 ? 159.414 163.379 139.469 1.00 76.77 1072 MET C C 1
ATOM 8633 O O . MET A 1 1072 ? 158.863 164.172 140.240 1.00 82.41 1072 MET C O 1
ATOM 8638 N N . LYS A 1 1073 ? 160.742 163.293 139.370 1.00 74.46 1073 LYS C N 1
ATOM 8639 C CA . LYS A 1 1073 ? 161.597 164.195 140.135 1.00 68.43 1073 LYS C CA 1
ATOM 8640 C C . LYS A 1 1073 ? 161.448 165.637 139.664 1.00 72.30 1073 LYS C C 1
ATOM 8641 O O . LYS A 1 1073 ? 161.381 166.559 140.484 1.00 75.70 1073 LYS C O 1
ATOM 8647 N N . MET A 1 1074 ? 161.398 165.851 138.347 1.00 75.71 1074 MET C N 1
ATOM 8648 C CA . MET A 1 1074 ? 161.301 167.206 137.814 1.00 65.53 1074 MET C CA 1
ATOM 8649 C C . MET A 1 1074 ? 159.982 167.864 138.193 1.00 72.28 1074 MET C C 1
ATOM 8650 O O . MET A 1 1074 ? 159.953 169.049 138.545 1.00 81.12 1074 MET C O 1
ATOM 8655 N N . TYR A 1 1075 ? 158.879 167.121 138.126 1.00 69.99 1075 TYR C N 1
ATOM 8656 C CA . TYR A 1 1075 ? 157.571 167.683 138.429 1.00 61.62 1075 TYR C CA 1
ATOM 8657 C C . TYR A 1 1075 ? 157.126 167.432 139.864 1.00 66.29 1075 TYR C C 1
ATOM 8658 O O . TYR A 1 1075 ? 155.997 167.785 140.216 1.00 74.27 1075 TYR C O 1
ATOM 8667 N N . LYS A 1 1076 ? 157.986 166.839 140.693 1.00 72.18 1076 LYS C N 1
ATOM 8668 C CA . LYS A 1 1076 ? 157.769 166.714 142.135 1.00 69.05 1076 LYS C CA 1
ATOM 8669 C C . LYS A 1 1076 ? 156.473 165.963 142.447 1.00 74.76 1076 LYS C C 1
ATOM 8670 O O . LYS A 1 1076 ? 155.564 166.476 143.102 1.00 80.63 1076 LYS C O 1
ATOM 8676 N N . LYS A 1 1077 ? 156.407 164.726 141.955 1.00 76.73 1077 LYS C N 1
ATOM 8677 C CA . LYS A 1 1077 ? 155.305 163.802 142.216 1.00 74.97 1077 LYS C CA 1
ATOM 8678 C C . LYS A 1 1077 ? 153.961 164.333 141.727 1.00 77.19 1077 LYS C C 1
ATOM 8679 O O . LYS A 1 1077 ? 152.910 163.917 142.222 1.00 81.00 1077 LYS C O 1
ATOM 8685 N N . ARG A 1 1078 ? 153.971 165.249 140.762 1.00 75.71 1078 ARG C N 1
ATOM 8686 C CA . ARG A 1 1078 ? 152.757 165.749 140.118 1.00 65.39 1078 ARG C CA 1
ATOM 8687 C C . ARG A 1 1078 ? 152.945 165.659 138.610 1.00 67.90 1078 ARG C C 1
ATOM 8688 O O . ARG A 1 1078 ? 153.096 166.677 137.926 1.00 80.02 1078 ARG C O 1
ATOM 8696 N N . PRO A 1 1079 ? 152.945 164.447 138.061 1.00 65.73 1079 PRO C N 1
ATOM 8697 C CA . PRO A 1 1079 ? 153.280 164.279 136.644 1.00 64.70 1079 PRO C CA 1
ATOM 8698 C C . PRO A 1 1079 ? 152.209 164.844 135.725 1.00 65.63 1079 PRO C C 1
ATOM 8699 O O . PRO A 1 1079 ? 151.031 164.933 136.077 1.00 75.24 1079 PRO C O 1
ATOM 8703 N N . ILE A 1 1080 ? 152.642 165.228 134.527 1.00 61.22 1080 ILE C N 1
ATOM 8704 C CA . ILE A 1 1080 ? 151.723 165.562 133.449 1.00 58.28 1080 ILE C CA 1
ATOM 8705 C C . ILE A 1 1080 ? 151.716 164.508 132.351 1.00 56.16 1080 ILE C C 1
ATOM 8706 O O . ILE A 1 1080 ? 150.778 164.492 131.539 1.00 63.40 1080 ILE C O 1
ATOM 8711 N N . TYR A 1 1081 ? 152.719 163.636 132.294 1.00 62.85 1081 TYR C N 1
ATOM 8712 C CA . TYR A 1 1081 ? 152.730 162.478 131.408 1.00 54.97 1081 TYR C CA 1
ATOM 8713 C C . TYR A 1 1081 ? 152.554 161.244 132.283 1.00 62.75 1081 TYR C C 1
ATOM 8714 O O . TYR A 1 1081 ? 153.468 160.870 133.024 1.00 74.81 1081 TYR C O 1
ATOM 8723 N N . TRP A 1 1082 ? 151.386 160.617 132.202 1.00 68.62 1082 TRP C N 1
ATOM 8724 C CA . TRP A 1 1082 ? 151.077 159.464 133.035 1.00 61.87 1082 TRP C CA 1
ATOM 8725 C C . TRP A 1 1082 ? 151.526 158.181 132.351 1.00 65.50 1082 TRP C C 1
ATOM 8726 O O . TRP A 1 1082 ? 151.327 158.003 131.147 1.00 75.85 1082 TRP C O 1
ATOM 8737 N N . LEU A 1 1083 ? 152.130 157.288 133.128 1.00 65.07 1083 LEU C N 1
ATOM 8738 C CA . LEU A 1 1083 ? 152.688 156.045 132.612 1.00 67.19 1083 LEU C CA 1
ATOM 8739 C C . LEU A 1 1083 ? 151.737 154.892 132.906 1.00 68.29 1083 LEU C C 1
ATOM 8740 O O . LEU A 1 1083 ? 151.454 154.597 134.072 1.00 72.98 1083 LEU C O 1
ATOM 8745 N N . PHE A 1 1084 ? 151.252 154.243 131.852 1.00 70.95 1084 PHE C N 1
ATOM 8746 C CA . PHE A 1 1084 ? 150.468 153.021 131.969 1.00 72.47 1084 PHE C CA 1
ATOM 8747 C C . PHE A 1 1084 ? 151.388 151.839 131.689 1.00 82.90 1084 PHE C C 1
ATOM 8748 O O . PHE A 1 1084 ? 151.928 151.721 130.584 1.00 88.96 1084 PHE C O 1
ATOM 8756 N N . SER A 1 1085 ? 151.564 150.975 132.687 1.00 89.32 1085 SER C N 1
ATOM 8757 C CA . SER A 1 1085 ? 152.503 149.864 132.611 1.00 87.52 1085 SER C CA 1
ATOM 8758 C C . SER A 1 1085 ? 151.808 148.568 132.997 1.00 90.13 1085 SER C C 1
ATOM 8759 O O . SER A 1 1085 ? 150.947 148.554 133.882 1.00 94.76 1085 SER C O 1
ATOM 8762 N N . SER A 1 1086 ? 152.193 147.477 132.331 1.00 99.62 1086 SER C N 1
ATOM 8763 C CA . SER A 1 1086 ? 151.564 146.187 132.598 1.00 98.23 1086 SER C CA 1
ATOM 8764 C C . SER A 1 1086 ? 152.038 145.595 133.920 1.00 97.17 1086 SER C C 1
ATOM 8765 O O . SER A 1 1086 ? 151.248 144.986 134.650 1.00 100.74 1086 SER C O 1
ATOM 8768 N N . GLY A 1 1087 ? 153.313 145.758 134.246 1.00 100.77 1087 GLY C N 1
ATOM 8769 C CA . GLY A 1 1087 ? 153.821 145.210 135.496 1.00 103.48 1087 GLY C CA 1
ATOM 8770 C C . GLY A 1 1087 ? 155.341 145.151 135.488 1.00 107.06 1087 GLY C C 1
ATOM 8771 O O . GLY A 1 1087 ? 156.002 145.956 134.832 1.00 110.80 1087 GLY C O 1
ATOM 8772 N N . LYS A 1 1088 ? 155.869 144.178 136.238 1.00 121.47 1088 LYS C N 1
ATOM 8773 C CA . LYS A 1 1088 ? 157.316 144.056 136.393 1.00 123.32 1088 LYS C CA 1
ATOM 8774 C C . LYS A 1 1088 ? 158.003 143.718 135.077 1.00 121.85 1088 LYS C C 1
ATOM 8775 O O . LYS A 1 1088 ? 159.178 144.052 134.888 1.00 119.98 1088 LYS C O 1
ATOM 8781 N N . GLU A 1 1089 ? 157.300 143.058 134.163 1.00 113.68 1089 GLU C N 1
ATOM 8782 C CA . GLU A 1 1089 ? 157.813 142.791 132.829 1.00 113.94 1089 GLU C CA 1
ATOM 8783 C C . GLU A 1 1089 ? 157.256 143.826 131.863 1.00 117.25 1089 GLU C C 1
ATOM 8784 O O . GLU A 1 1089 ? 156.068 144.156 131.906 1.00 119.62 1089 GLU C O 1
ATOM 8790 N N . LYS A 1 1090 ? 158.121 144.340 130.991 1.00 111.05 1090 LYS C N 1
ATOM 8791 C CA . LYS A 1 1090 ? 157.746 145.422 130.083 1.00 111.15 1090 LYS C CA 1
ATOM 8792 C C . LYS A 1 1090 ? 156.970 144.875 128.882 1.00 111.16 1090 LYS C C 1
ATOM 8793 O O . LYS A 1 1090 ? 157.329 145.069 127.721 1.00 113.89 1090 LYS C O 1
ATOM 8799 N N . ALA A 1 1091 ? 155.879 144.169 129.191 1.00 99.72 1091 ALA C N 1
ATOM 8800 C CA . ALA A 1 1091 ? 155.006 143.663 128.138 1.00 100.77 1091 ALA C CA 1
ATOM 8801 C C . ALA A 1 1091 ? 154.342 144.804 127.380 1.00 101.20 1091 ALA C C 1
ATOM 8802 O O . ALA A 1 1091 ? 154.232 144.759 126.150 1.00 99.99 1091 ALA C O 1
ATOM 8804 N N . PHE A 1 1092 ? 153.896 145.834 128.096 1.00 95.31 1092 PHE C N 1
ATOM 8805 C CA . PHE A 1 1092 ? 153.302 147.005 127.466 1.00 92.28 1092 PHE C CA 1
ATOM 8806 C C . PHE A 1 1092 ? 153.466 148.200 128.391 1.00 94.18 1092 PHE C C 1
ATOM 8807 O O . PHE A 1 1092 ? 153.148 148.112 129.580 1.00 95.87 1092 PHE C O 1
ATOM 8815 N N . GLU A 1 1093 ? 153.960 149.306 127.841 1.00 94.78 1093 GLU C N 1
ATOM 8816 C CA . GLU A 1 1093 ? 154.071 150.567 128.558 1.00 88.76 1093 GLU C CA 1
ATOM 8817 C C . GLU A 1 1093 ? 153.766 151.705 127.599 1.00 89.38 1093 GLU C C 1
ATOM 8818 O O . GLU A 1 1093 ? 154.134 151.650 126.423 1.00 91.01 1093 GLU C O 1
ATOM 8824 N N . CYS A 1 1094 ? 153.089 152.732 128.105 1.00 81.74 1094 CYS C N 1
ATOM 8825 C CA . CYS A 1 1094 ? 152.752 153.881 127.276 1.00 74.84 1094 CYS C CA 1
ATOM 8826 C C . CYS A 1 1094 ? 152.670 155.132 128.137 1.00 79.01 1094 CYS C C 1
ATOM 8827 O O . CYS A 1 1094 ? 152.488 155.067 129.355 1.00 80.18 1094 CYS C O 1
ATOM 8830 N N . LEU A 1 1095 ? 152.814 156.278 127.477 1.00 70.99 1095 LEU C N 1
ATOM 8831 C CA . LEU A 1 1095 ? 152.700 157.587 128.104 1.00 65.00 1095 LEU C CA 1
ATOM 8832 C C . LEU A 1 1095 ? 151.465 158.295 127.568 1.00 68.97 1095 LEU C C 1
ATOM 8833 O O . LEU A 1 1095 ? 151.220 158.294 126.357 1.00 74.07 1095 LEU C O 1
ATOM 8838 N N . VAL A 1 1096 ? 150.693 158.896 128.468 1.00 64.13 1096 VAL C N 1
ATOM 8839 C CA . VAL A 1 1096 ? 149.477 159.618 128.118 1.00 63.97 1096 VAL C CA 1
ATOM 8840 C C . VAL A 1 1096 ? 149.605 161.049 128.619 1.00 69.09 1096 VAL C C 1
ATOM 8841 O O . VAL A 1 1096 ? 149.916 161.274 129.794 1.00 72.23 1096 VAL C O 1
ATOM 8845 N N . TYR A 1 1097 ? 149.377 162.009 127.727 1.00 63.70 1097 TYR C N 1
ATOM 8846 C CA . TYR A 1 1097 ? 149.351 163.409 128.122 1.00 53.11 1097 TYR C CA 1
ATOM 8847 C C . TYR A 1 1097 ? 148.089 163.684 128.931 1.00 61.00 1097 TYR C C 1
ATOM 8848 O O . TYR A 1 1097 ? 146.978 163.373 128.492 1.00 67.95 1097 TYR C O 1
ATOM 8857 N N . LEU A 1 1098 ? 148.264 164.268 130.119 1.00 63.26 1098 LEU C N 1
ATOM 8858 C CA . LEU A 1 1098 ? 147.133 164.495 131.014 1.00 55.70 1098 LEU C CA 1
ATOM 8859 C C . LEU A 1 1098 ? 146.113 165.443 130.397 1.00 56.17 1098 LEU C C 1
ATOM 8860 O O . LEU A 1 1098 ? 144.902 165.242 130.539 1.00 68.15 1098 LEU C O 1
ATOM 8865 N N . HIS A 1 1099 ? 146.582 166.480 129.708 1.00 55.64 1099 HIS C N 1
ATOM 8866 C CA . HIS A 1 1099 ? 145.695 167.498 129.164 1.00 51.79 1099 HIS C CA 1
ATOM 8867 C C . HIS A 1 1099 ? 144.955 167.051 127.911 1.00 62.96 1099 HIS C C 1
ATOM 8868 O O . HIS A 1 1099 ? 144.058 167.768 127.458 1.00 76.05 1099 HIS C O 1
ATOM 8875 N N . ARG A 1 1100 ? 145.299 165.898 127.339 1.00 62.97 1100 ARG C N 1
ATOM 8876 C CA . ARG A 1 1100 ? 144.600 165.368 126.176 1.00 61.85 1100 ARG C CA 1
ATOM 8877 C C . ARG A 1 1100 ? 143.757 164.143 126.506 1.00 61.80 1100 ARG C C 1
ATOM 8878 O O . ARG A 1 1100 ? 143.190 163.529 125.597 1.00 72.02 1100 ARG C O 1
ATOM 8886 N N . TYR A 1 1101 ? 143.659 163.774 127.779 1.00 70.74 1101 TYR C N 1
ATOM 8887 C CA . TYR A 1 1101 ? 142.869 162.615 128.169 1.00 66.72 1101 TYR C CA 1
ATOM 8888 C C . TYR A 1 1101 ? 141.379 162.932 128.125 1.00 73.50 1101 TYR C C 1
ATOM 8889 O O . TYR A 1 1101 ? 140.949 164.030 128.487 1.00 85.03 1101 TYR C O 1
ATOM 8898 N N . ASN A 1 1102 ? 140.590 161.957 127.680 1.00 76.18 1102 ASN C N 1
ATOM 8899 C CA . ASN A 1 1102 ? 139.138 162.041 127.741 1.00 73.80 1102 ASN C CA 1
ATOM 8900 C C . ASN A 1 1102 ? 138.592 160.644 128.015 1.00 78.18 1102 ASN C C 1
ATOM 8901 O O . ASN A 1 1102 ? 139.348 159.688 128.203 1.00 85.39 1102 ASN C O 1
ATOM 8906 N N . ASP A 1 1103 ? 137.263 160.529 128.038 1.00 95.21 1103 ASP C N 1
ATOM 8907 C CA . ASP A 1 1103 ? 136.633 159.264 128.398 1.00 95.32 1103 ASP C CA 1
ATOM 8908 C C . ASP A 1 1103 ? 136.802 158.185 127.336 1.00 96.91 1103 ASP C C 1
ATOM 8909 O O . ASP A 1 1103 ? 136.531 157.015 127.624 1.00 98.89 1103 ASP C O 1
ATOM 8914 N N . ALA A 1 1104 ? 137.239 158.539 126.130 1.00 83.89 1104 ALA C N 1
ATOM 8915 C CA . ALA A 1 1104 ? 137.465 157.573 125.065 1.00 80.77 1104 ALA C CA 1
ATOM 8916 C C . ALA A 1 1104 ? 138.923 157.142 124.959 1.00 84.51 1104 ALA C C 1
ATOM 8917 O O . ALA A 1 1104 ? 139.273 156.401 124.037 1.00 86.98 1104 ALA C O 1
ATOM 8919 N N . THR A 1 1105 ? 139.778 157.589 125.882 1.00 83.79 1105 THR C N 1
ATOM 8920 C CA . THR A 1 1105 ? 141.205 157.299 125.777 1.00 81.72 1105 THR C CA 1
ATOM 8921 C C . THR A 1 1105 ? 141.505 155.827 126.040 1.00 82.16 1105 THR C C 1
ATOM 8922 O O . THR A 1 1105 ? 142.276 155.207 125.300 1.00 90.58 1105 THR C O 1
ATOM 8926 N N . LEU A 1 1106 ? 140.913 155.252 127.089 1.00 77.60 1106 LEU C N 1
ATOM 8927 C CA . LEU A 1 1106 ? 141.220 153.868 127.442 1.00 77.40 1106 LEU C CA 1
ATOM 8928 C C . LEU A 1 1106 ? 140.728 152.895 126.377 1.00 83.55 1106 LEU C C 1
ATOM 8929 O O . LEU A 1 1106 ? 141.405 151.905 126.074 1.00 89.06 1106 LEU C O 1
ATOM 8934 N N . SER A 1 1107 ? 139.553 153.155 125.802 1.00 85.05 1107 SER C N 1
ATOM 8935 C CA . SER A 1 1107 ? 139.045 152.287 124.745 1.00 80.72 1107 SER C CA 1
ATOM 8936 C C . SER A 1 1107 ? 139.965 152.303 123.531 1.00 87.93 1107 SER C C 1
ATOM 8937 O O . SER A 1 1107 ? 140.255 151.252 122.948 1.00 92.60 1107 SER C O 1
ATOM 8940 N N . ARG A 1 1108 ? 140.438 153.488 123.139 1.00 90.73 1108 ARG C N 1
ATOM 8941 C CA . ARG A 1 1108 ? 141.357 153.579 122.010 1.00 84.92 1108 ARG C CA 1
ATOM 8942 C C . ARG A 1 1108 ? 142.694 152.925 122.332 1.00 85.04 1108 ARG C C 1
ATOM 8943 O O . ARG A 1 1108 ? 143.303 152.288 121.466 1.00 89.18 1108 ARG C O 1
ATOM 8951 N N . MET A 1 1109 ? 143.166 153.072 123.572 1.00 80.46 1109 MET C N 1
ATOM 8952 C CA . MET A 1 1109 ? 144.404 152.414 123.976 1.00 79.02 1109 MET C CA 1
ATOM 8953 C C . MET A 1 1109 ? 144.278 150.901 123.875 1.00 82.73 1109 MET C C 1
ATOM 8954 O O . MET A 1 1109 ? 145.202 150.221 123.415 1.00 91.21 1109 MET C O 1
ATOM 8959 N N . ARG A 1 1110 ? 143.141 150.354 124.309 1.00 96.28 1110 ARG C N 1
ATOM 8960 C CA . ARG A 1 1110 ? 142.937 148.913 124.213 1.00 91.70 1110 ARG C CA 1
ATOM 8961 C C . ARG A 1 1110 ? 142.809 148.462 122.763 1.00 89.55 1110 ARG C C 1
ATOM 8962 O O . ARG A 1 1110 ? 143.378 147.436 122.374 1.00 96.46 1110 ARG C O 1
ATOM 8970 N N . THR A 1 1111 ? 142.069 149.215 121.947 1.00 89.41 1111 THR C N 1
ATOM 8971 C CA . THR A 1 1111 ? 141.779 148.772 120.587 1.00 89.61 1111 THR C CA 1
ATOM 8972 C C . THR A 1 1111 ? 143.004 148.875 119.685 1.00 93.35 1111 THR C C 1
ATOM 8973 O O . THR A 1 1111 ? 143.307 147.947 118.927 1.00 95.76 1111 THR C O 1
ATOM 8977 N N . GLU A 1 1112 ? 143.723 149.994 119.752 1.00 100.95 1112 GLU C N 1
ATOM 8978 C CA . GLU A 1 1112 ? 144.774 150.285 118.786 1.00 94.83 1112 GLU C CA 1
ATOM 8979 C C . GLU A 1 1112 ? 146.164 149.862 119.241 1.00 95.02 1112 GLU C C 1
ATOM 8980 O O . GLU A 1 1112 ? 147.098 149.914 118.435 1.00 95.67 1112 GLU C O 1
ATOM 8986 N N . TYR A 1 1113 ? 146.332 149.453 120.485 1.00 87.03 1113 TYR C N 1
ATOM 8987 C CA . TYR A 1 1113 ? 147.678 149.140 120.951 1.00 82.47 1113 TYR C CA 1
ATOM 8988 C C . TYR A 1 1113 ? 147.800 147.768 121.595 1.00 89.85 1113 TYR C C 1
ATOM 8989 O O . TYR A 1 1113 ? 148.827 147.108 121.421 1.00 97.84 1113 TYR C O 1
ATOM 8998 N N . VAL A 1 1114 ? 146.785 147.318 122.325 1.00 90.03 1114 VAL C N 1
ATOM 8999 C CA . VAL A 1 1114 ? 146.902 146.095 123.115 1.00 87.31 1114 VAL C CA 1
ATOM 9000 C C . VAL A 1 1114 ? 146.510 144.864 122.308 1.00 90.48 1114 VAL C C 1
ATOM 9001 O O . VAL A 1 1114 ? 147.199 143.842 122.347 1.00 97.85 1114 VAL C O 1
ATOM 9005 N N . VAL A 1 1115 ? 145.393 144.926 121.581 1.00 87.09 1115 VAL C N 1
ATOM 9006 C CA . VAL A 1 1115 ? 144.957 143.772 120.791 1.00 92.09 1115 VAL C CA 1
ATOM 9007 C C . VAL A 1 1115 ? 145.945 143.429 119.678 1.00 95.94 1115 VAL C C 1
ATOM 9008 O O . VAL A 1 1115 ? 146.277 142.241 119.522 1.00 97.73 1115 VAL C O 1
ATOM 9012 N N . PRO A 1 1116 ? 146.428 144.381 118.865 1.00 92.87 1116 PRO C N 1
ATOM 9013 C CA . PRO A 1 1116 ? 147.466 144.018 117.885 1.00 92.95 1116 PRO C CA 1
ATOM 9014 C C . PRO A 1 1116 ? 148.731 143.480 118.527 1.00 93.79 1116 PRO C C 1
ATOM 9015 O O . PRO A 1 1116 ? 149.378 142.590 117.963 1.00 97.02 1116 PRO C O 1
ATOM 9019 N N . LEU A 1 1117 ? 149.104 143.998 119.699 1.00 90.04 1117 LEU C N 1
ATOM 9020 C CA . LEU A 1 1117 ? 150.280 143.484 120.392 1.00 88.74 1117 LEU C CA 1
ATOM 9021 C C . LEU A 1 1117 ? 150.071 142.041 120.835 1.00 94.61 1117 LEU C C 1
ATOM 9022 O O . LEU A 1 1117 ? 150.986 141.216 120.736 1.00 102.34 1117 LEU C O 1
ATOM 9027 N N . LEU A 1 1118 ? 148.872 141.719 121.328 1.00 97.66 1118 LEU C N 1
ATOM 9028 C CA . LEU A 1 1118 ? 148.560 140.338 121.682 1.00 95.86 1118 LEU C CA 1
ATOM 9029 C C . LEU A 1 1118 ? 148.611 139.432 120.460 1.00 96.32 1118 LEU C C 1
ATOM 9030 O O . LEU A 1 1118 ? 149.120 138.307 120.531 1.00 101.40 1118 LEU C O 1
ATOM 9035 N N . ALA A 1 1119 ? 148.081 139.905 119.329 1.00 101.59 1119 ALA C N 1
ATOM 9036 C CA . ALA A 1 1119 ? 148.139 139.110 118.105 1.00 99.50 1119 ALA C CA 1
ATOM 9037 C C . ALA A 1 1119 ? 149.581 138.867 117.674 1.00 103.59 1119 ALA C C 1
ATOM 9038 O O . ALA A 1 1119 ? 149.939 137.754 117.267 1.00 110.15 1119 ALA C O 1
ATOM 9040 N N . ARG A 1 1120 ? 150.422 139.900 117.757 1.00 108.81 1120 ARG C N 1
ATOM 9041 C CA . ARG A 1 1120 ? 151.829 139.755 117.399 1.00 107.85 1120 ARG C CA 1
ATOM 9042 C C . ARG A 1 1120 ? 152.539 138.774 118.324 1.00 109.15 1120 ARG C C 1
ATOM 9043 O O . ARG A 1 1120 ? 153.335 137.944 117.868 1.00 113.45 1120 ARG C O 1
ATOM 9051 N N . TYR A 1 1121 ? 152.266 138.856 119.630 1.00 105.48 1121 TYR C N 1
ATOM 9052 C CA . TYR A 1 1121 ? 152.860 137.911 120.570 1.00 104.70 1121 TYR C CA 1
ATOM 9053 C C . TYR A 1 1121 ? 152.428 136.484 120.264 1.00 108.48 1121 TYR C C 1
ATOM 9054 O O . TYR A 1 1121 ? 153.247 135.558 120.302 1.00 113.47 1121 TYR C O 1
ATOM 9063 N N . GLN A 1 1122 ? 151.143 136.285 119.963 1.00 119.71 1122 GLN C N 1
ATOM 9064 C CA . GLN A 1 1122 ? 150.662 134.946 119.639 1.00 120.41 1122 GLN C CA 1
ATOM 9065 C C . GLN A 1 1122 ? 151.333 134.409 118.381 1.00 123.33 1122 GLN C C 1
ATOM 9066 O O . GLN A 1 1122 ? 151.737 133.241 118.335 1.00 127.08 1122 GLN C O 1
ATOM 9072 N N . ALA A 1 1123 ? 151.465 135.250 117.352 1.00 122.52 1123 ALA C N 1
ATOM 9073 C CA . ALA A 1 1123 ? 152.124 134.812 116.125 1.00 120.78 1123 ALA C CA 1
ATOM 9074 C C . ALA A 1 1123 ? 153.585 134.457 116.378 1.00 123.51 1123 ALA C C 1
ATOM 9075 O O . ALA A 1 1123 ? 154.082 133.442 115.873 1.00 125.04 1123 ALA C O 1
ATOM 9077 N N . ASN A 1 1124 ? 154.289 135.279 117.160 1.00 130.44 1124 ASN C N 1
ATOM 9078 C CA . ASN A 1 1124 ? 155.689 134.995 117.460 1.00 128.85 1124 ASN C CA 1
ATOM 9079 C C . ASN A 1 1124 ? 155.836 133.699 118.247 1.00 131.08 1124 ASN C C 1
ATOM 9080 O O . ASN A 1 1124 ? 156.758 132.914 117.995 1.00 133.63 1124 ASN C O 1
ATOM 9085 N N . ILE A 1 1125 ? 154.944 133.461 119.210 1.00 132.68 1125 ILE C N 1
ATOM 9086 C CA . ILE A 1 1125 ? 154.999 132.222 119.982 1.00 131.27 1125 ILE C CA 1
ATOM 9087 C C . ILE A 1 1125 ? 154.725 131.022 119.085 1.00 131.76 1125 ILE C C 1
ATOM 9088 O O . ILE A 1 1125 ? 155.376 129.977 119.206 1.00 134.42 1125 ILE C O 1
ATOM 9093 N N . ASP A 1 1126 ? 153.763 131.152 118.168 1.00 141.06 1126 ASP C N 1
ATOM 9094 C CA . ASP A 1 1126 ? 153.480 130.064 117.237 1.00 142.44 1126 ASP C CA 1
ATOM 9095 C C . ASP A 1 1126 ? 154.675 129.782 116.335 1.00 145.10 1126 ASP C C 1
ATOM 9096 O O . ASP A 1 1126 ? 154.945 128.624 115.995 1.00 146.90 1126 ASP C O 1
ATOM 9101 N N . ARG A 1 1127 ? 155.397 130.829 115.927 1.00 152.81 1127 ARG C N 1
ATOM 9102 C CA . ARG A 1 1127 ? 156.555 130.634 115.060 1.00 152.31 1127 ARG C CA 1
ATOM 9103 C C . ARG A 1 1127 ? 157.641 129.814 115.749 1.00 152.37 1127 ARG C C 1
ATOM 9104 O O . ARG A 1 1127 ? 158.249 128.933 115.130 1.00 152.48 1127 ARG C O 1
ATOM 9112 N N . LEU A 1 1128 ? 157.904 130.092 117.029 1.00 155.99 1128 LEU C N 1
ATOM 9113 C CA . LEU A 1 1128 ? 158.980 129.397 117.729 1.00 155.07 1128 LEU C CA 1
ATOM 9114 C C . LEU A 1 1128 ? 158.673 127.918 117.929 1.00 156.34 1128 LEU C C 1
ATOM 9115 O O . LEU A 1 1128 ? 159.597 127.097 117.959 1.00 158.68 1128 LEU C O 1
ATOM 9120 N N . ASN A 1 1129 ? 157.396 127.559 118.074 1.00 162.42 1129 ASN C N 1
ATOM 9121 C CA . ASN A 1 1129 ? 157.041 126.160 118.291 1.00 163.07 1129 ASN C CA 1
ATOM 9122 C C . ASN A 1 1129 ? 157.425 125.298 117.095 1.00 164.55 1129 ASN C C 1
ATOM 9123 O O . ASN A 1 1129 ? 157.876 124.158 117.260 1.00 164.80 1129 ASN C O 1
ATOM 9128 N N . ASP A 1 1130 ? 157.245 125.822 115.880 1.00 172.24 1130 ASP C N 1
ATOM 9129 C CA . ASP A 1 1130 ? 157.592 125.059 114.685 1.00 172.97 1130 ASP C CA 1
ATOM 9130 C C . ASP A 1 1130 ? 159.090 124.790 114.609 1.00 173.44 1130 ASP C C 1
ATOM 9131 O O . ASP A 1 1130 ? 159.513 123.696 114.216 1.00 173.88 1130 ASP C O 1
ATOM 9136 N N . GLN A 1 1131 ? 159.910 125.775 114.977 1.00 173.85 1131 GLN C N 1
ATOM 9137 C CA . GLN A 1 1131 ? 161.355 125.639 114.850 1.00 173.07 1131 GLN C CA 1
ATOM 9138 C C . GLN A 1 1131 ? 161.971 124.746 115.920 1.00 174.20 1131 GLN C C 1
ATOM 9139 O O . GLN A 1 1131 ? 163.100 124.279 115.737 1.00 174.94 1131 GLN C O 1
ATOM 9145 N N . LEU A 1 1132 ? 161.269 124.507 117.030 1.00 177.32 1132 LEU C N 1
ATOM 9146 C CA . LEU A 1 1132 ? 161.839 123.691 118.100 1.00 177.65 1132 LEU C CA 1
ATOM 9147 C C . LEU A 1 1132 ? 162.065 122.253 117.650 1.00 178.82 1132 LEU C C 1
ATOM 9148 O O . LEU A 1 1132 ? 163.110 121.663 117.945 1.00 179.23 1132 LEU C O 1
ATOM 9153 N N . ASP A 1 1133 ? 161.097 121.670 116.940 1.00 183.64 1133 ASP C N 1
ATOM 9154 C CA . ASP A 1 1133 ? 161.240 120.285 116.502 1.00 183.80 1133 ASP C CA 1
ATOM 9155 C C . ASP A 1 1133 ? 162.314 120.147 115.430 1.00 183.57 1133 ASP C C 1
ATOM 9156 O O . ASP A 1 1133 ? 163.042 119.147 115.400 1.00 181.88 1133 ASP C O 1
ATOM 9161 N N . GLU A 1 1134 ? 162.424 121.135 114.538 1.00 189.04 1134 GLU C N 1
ATOM 9162 C CA . GLU A 1 1134 ? 163.423 121.066 113.475 1.00 188.38 1134 GLU C CA 1
ATOM 9163 C C . GLU A 1 1134 ? 164.840 121.103 114.036 1.00 188.33 1134 GLU C C 1
ATOM 9164 O O . GLU A 1 1134 ? 165.717 120.367 113.570 1.00 187.23 1134 GLU C O 1
ATOM 9170 N N . ALA A 1 1135 ? 165.083 121.949 115.032 1.00 194.45 1135 ALA C N 1
ATOM 9171 C CA . ALA A 1 1135 ? 166.407 122.092 115.614 1.00 194.16 1135 ALA C CA 1
ATOM 9172 C C . ALA A 1 1135 ? 166.606 121.102 116.759 1.00 194.62 1135 ALA C C 1
ATOM 9173 O O . ALA A 1 1135 ? 165.664 120.480 117.254 1.00 193.59 1135 ALA C O 1
ATOM 9175 N N . SER A 1 1136 ? 167.861 120.962 117.179 1.00 195.64 1136 SER C N 1
ATOM 9176 C CA . SER A 1 1136 ? 168.209 120.063 118.271 1.00 194.95 1136 SER C CA 1
ATOM 9177 C C . SER A 1 1136 ? 169.539 120.502 118.864 1.00 194.89 1136 SER C C 1
ATOM 9178 O O . SER A 1 1136 ? 170.283 121.280 118.261 1.00 194.10 1136 SER C O 1
ATOM 9181 N N . GLY A 1 1137 ? 169.828 119.988 120.059 1.00 194.32 1137 GLY C N 1
ATOM 9182 C CA . GLY A 1 1137 ? 171.075 120.320 120.717 1.00 193.82 1137 GLY C CA 1
ATOM 9183 C C . GLY A 1 1137 ? 171.079 121.739 121.261 1.00 194.54 1137 GLY C C 1
ATOM 9184 O O . GLY A 1 1137 ? 170.049 122.293 121.656 1.00 194.13 1137 GLY C O 1
ATOM 9185 N N . GLY A 1 1138 ? 172.273 122.337 121.281 1.00 193.76 1138 GLY C N 1
ATOM 9186 C CA . GLY A 1 1138 ? 172.423 123.689 121.791 1.00 193.88 1138 GLY C CA 1
ATOM 9187 C C . GLY A 1 1138 ? 171.792 124.753 120.920 1.00 194.12 1138 GLY C C 1
ATOM 9188 O O . GLY A 1 1138 ? 171.592 125.881 121.384 1.00 194.40 1138 GLY C O 1
ATOM 9189 N N . GLU A 1 1139 ? 171.481 124.424 119.664 1.00 190.18 1139 GLU C N 1
ATOM 9190 C CA . GLU A 1 1139 ? 170.829 125.387 118.783 1.00 189.79 1139 GLU C CA 1
ATOM 9191 C C . GLU A 1 1139 ? 169.452 125.773 119.308 1.00 189.90 1139 GLU C C 1
ATOM 9192 O O . GLU A 1 1139 ? 169.072 126.949 119.272 1.00 189.94 1139 GLU C O 1
ATOM 9198 N N . ALA A 1 1140 ? 168.693 124.797 119.806 1.00 184.79 1140 ALA C N 1
ATOM 9199 C CA . ALA A 1 1140 ? 167.336 125.046 120.271 1.00 185.01 1140 ALA C CA 1
ATOM 9200 C C . ALA A 1 1140 ? 167.274 125.572 121.699 1.00 185.27 1140 ALA C C 1
ATOM 9201 O O . ALA A 1 1140 ? 166.184 125.933 122.157 1.00 185.65 1140 ALA C O 1
ATOM 9203 N N . THR A 1 1141 ? 168.402 125.619 122.413 1.00 183.29 1141 THR C N 1
ATOM 9204 C CA . THR A 1 1141 ? 168.377 126.067 123.803 1.00 181.96 1141 THR C CA 1
ATOM 9205 C C . THR A 1 1141 ? 167.938 127.522 123.913 1.00 181.37 1141 THR C C 1
ATOM 9206 O O . THR A 1 1141 ? 167.129 127.870 124.783 1.00 181.03 1141 THR C O 1
ATOM 9210 N N . ARG A 1 1142 ? 168.461 128.389 123.043 1.00 180.24 1142 ARG C N 1
ATOM 9211 C CA . ARG A 1 1142 ? 168.073 129.796 123.087 1.00 181.00 1142 ARG C CA 1
ATOM 9212 C C . ARG A 1 1142 ? 166.601 129.974 122.732 1.00 181.82 1142 ARG C C 1
ATOM 9213 O O . ARG A 1 1142 ? 165.907 130.801 123.336 1.00 181.89 1142 ARG C O 1
ATOM 9221 N N . LEU A 1 1143 ? 166.105 129.203 121.761 1.00 174.11 1143 LEU C N 1
ATOM 9222 C CA . LEU A 1 1143 ? 164.689 129.273 121.417 1.00 173.02 1143 LEU C CA 1
ATOM 9223 C C . LEU A 1 1143 ? 163.821 128.850 122.594 1.00 173.27 1143 LEU C C 1
ATOM 9224 O O . LEU A 1 1143 ? 162.809 129.496 122.895 1.00 175.48 1143 LEU C O 1
ATOM 9229 N N . LYS A 1 1144 ? 164.208 127.774 123.282 1.00 170.82 1144 LYS C N 1
ATOM 9230 C CA . LYS A 1 1144 ? 163.443 127.325 124.440 1.00 171.83 1144 LYS C CA 1
ATOM 9231 C C . LYS A 1 1144 ? 163.480 128.355 125.562 1.00 171.91 1144 LYS C C 1
ATOM 9232 O O . LYS A 1 1144 ? 162.473 128.574 126.245 1.00 171.97 1144 LYS C O 1
ATOM 9238 N N . ARG A 1 1145 ? 164.632 128.997 125.772 1.00 169.53 1145 ARG C N 1
ATOM 9239 C CA . ARG A 1 1145 ? 164.734 129.950 126.872 1.00 169.91 1145 ARG C CA 1
ATOM 9240 C C . ARG A 1 1145 ? 164.018 131.260 126.559 1.00 170.61 1145 ARG C C 1
ATOM 9241 O O . ARG A 1 1145 ? 163.579 131.955 127.483 1.00 170.69 1145 ARG C O 1
ATOM 9249 N N . GLU A 1 1146 ? 163.888 131.620 125.280 1.00 163.33 1146 GLU C N 1
ATOM 9250 C CA . GLU A 1 1146 ? 163.144 132.824 124.926 1.00 163.27 1146 GLU C CA 1
ATOM 9251 C C . GLU A 1 1146 ? 161.646 132.574 124.812 1.00 163.11 1146 GLU C C 1
ATOM 9252 O O . GLU A 1 1146 ? 160.850 133.509 124.990 1.00 163.48 1146 GLU C O 1
ATOM 9258 N N . ARG A 1 1147 ? 161.240 131.333 124.528 1.00 151.06 1147 ARG C N 1
ATOM 9259 C CA . ARG A 1 1147 ? 159.815 131.027 124.478 1.00 148.52 1147 ARG C CA 1
ATOM 9260 C C . ARG A 1 1147 ? 159.169 131.207 125.844 1.00 151.51 1147 ARG C C 1
ATOM 9261 O O . ARG A 1 1147 ? 158.012 131.629 125.940 1.00 154.66 1147 ARG C O 1
ATOM 9269 N N . ASP A 1 1148 ? 159.901 130.894 126.916 1.00 148.49 1148 ASP C N 1
ATOM 9270 C CA . ASP A 1 1148 ? 159.369 131.103 128.259 1.00 148.98 1148 ASP C CA 1
ATOM 9271 C C . ASP A 1 1148 ? 159.130 132.583 128.535 1.00 149.86 1148 ASP C C 1
ATOM 9272 O O . ASP A 1 1148 ? 158.104 132.958 129.118 1.00 150.58 1148 ASP C O 1
ATOM 9277 N N . SER A 1 1149 ? 160.068 133.439 128.124 1.00 140.79 1149 SER C N 1
ATOM 9278 C CA . SER A 1 1149 ? 159.880 134.877 128.287 1.00 140.33 1149 SER C CA 1
ATOM 9279 C C . SER A 1 1149 ? 158.690 135.369 127.475 1.00 141.15 1149 SER C C 1
ATOM 9280 O O . SER A 1 1149 ? 157.907 136.205 127.946 1.00 143.13 1149 SER C O 1
ATOM 9283 N N . LEU A 1 1150 ? 158.537 134.860 126.249 1.00 130.12 1150 LEU C N 1
ATOM 9284 C CA . LEU A 1 1150 ? 157.381 135.237 125.441 1.00 129.11 1150 LEU C CA 1
ATOM 9285 C C . LEU A 1 1150 ? 156.077 134.805 126.104 1.00 131.11 1150 LEU C C 1
ATOM 9286 O O . LEU A 1 1150 ? 155.091 135.550 126.091 1.00 133.85 1150 LEU C O 1
ATOM 9291 N N . ILE A 1 1151 ? 156.054 133.605 126.689 1.00 127.44 1151 ILE C N 1
ATOM 9292 C CA . ILE A 1 1151 ? 154.852 133.124 127.367 1.00 127.42 1151 ILE C CA 1
ATOM 9293 C C . ILE A 1 1151 ? 154.527 133.999 128.571 1.00 126.00 1151 ILE C C 1
ATOM 9294 O O . ILE A 1 1151 ? 153.361 134.339 128.817 1.00 129.86 1151 ILE C O 1
ATOM 9299 N N . LYS A 1 1152 ? 155.549 134.366 129.349 1.00 117.20 1152 LYS C N 1
ATOM 9300 C CA . LYS A 1 1152 ? 155.322 135.240 130.498 1.00 119.41 1152 LYS C CA 1
ATOM 9301 C C . LYS A 1 1152 ? 154.766 136.589 130.061 1.00 120.79 1152 LYS C C 1
ATOM 9302 O O . LYS A 1 1152 ? 153.816 137.107 130.668 1.00 122.84 1152 LYS C O 1
ATOM 9308 N N . LYS A 1 1153 ? 155.340 137.170 129.004 1.00 113.63 1153 LYS C N 1
ATOM 9309 C CA . LYS A 1 1153 ? 154.834 138.442 128.499 1.00 112.29 1153 LYS C CA 1
ATOM 9310 C C . LYS A 1 1153 ? 153.396 138.311 128.019 1.00 114.32 1153 LYS C C 1
ATOM 9311 O O . LYS A 1 1153 ? 152.569 139.194 128.271 1.00 118.62 1153 LYS C O 1
ATOM 9317 N N . PHE A 1 1154 ? 153.078 137.215 127.327 1.00 108.83 1154 PHE C N 1
ATOM 9318 C CA . PHE A 1 1154 ? 151.722 137.019 126.826 1.00 108.51 1154 PHE C CA 1
ATOM 9319 C C . PHE A 1 1154 ? 150.719 136.910 127.968 1.00 112.25 1154 PHE C C 1
ATOM 9320 O O . PHE A 1 1154 ? 149.642 137.517 127.918 1.00 116.55 1154 PHE C O 1
ATOM 9328 N N . SER A 1 1155 ? 151.059 136.152 129.013 1.00 110.99 1155 SER C N 1
ATOM 9329 C CA . SER A 1 1155 ? 150.149 136.013 130.147 1.00 111.20 1155 SER C CA 1
ATOM 9330 C C . SER A 1 1155 ? 149.950 137.342 130.869 1.00 113.38 1155 SER C C 1
ATOM 9331 O O . SER A 1 1155 ? 148.815 137.709 131.215 1.00 116.76 1155 SER C O 1
ATOM 9334 N N . GLU A 1 1156 ? 151.040 138.078 131.104 1.00 110.31 1156 GLU C N 1
ATOM 9335 C CA . GLU A 1 1156 ? 150.920 139.369 131.772 1.00 108.81 1156 GLU C CA 1
ATOM 9336 C C . GLU A 1 1156 ? 150.090 140.340 130.943 1.00 108.48 1156 GLU C C 1
ATOM 9337 O O . GLU A 1 1156 ? 149.258 141.082 131.485 1.00 109.77 1156 GLU C O 1
ATOM 9343 N N . LEU A 1 1157 ? 150.291 140.342 129.624 1.00 97.18 1157 LEU C N 1
ATOM 9344 C CA . LEU A 1 1157 ? 149.521 141.230 128.764 1.00 96.06 1157 LEU C CA 1
ATOM 9345 C C . LEU A 1 1157 ? 148.050 140.842 128.745 1.00 101.88 1157 LEU C C 1
ATOM 9346 O O . LEU A 1 1157 ? 147.182 141.715 128.678 1.00 108.52 1157 LEU C O 1
ATOM 9351 N N . ARG A 1 1158 ? 147.743 139.543 128.804 1.00 106.89 1158 ARG C N 1
ATOM 9352 C CA . ARG A 1 1158 ? 146.343 139.129 128.862 1.00 104.82 1158 ARG C CA 1
ATOM 9353 C C . ARG A 1 1158 ? 145.676 139.601 130.150 1.00 105.38 1158 ARG C C 1
ATOM 9354 O O . ARG A 1 1158 ? 144.538 140.093 130.128 1.00 108.37 1158 ARG C O 1
ATOM 9362 N N . SER A 1 1159 ? 146.367 139.459 131.284 1.00 99.18 1159 SER C N 1
ATOM 9363 C CA . SER A 1 1159 ? 145.803 139.949 132.542 1.00 100.70 1159 SER C CA 1
ATOM 9364 C C . SER A 1 1159 ? 145.585 141.459 132.497 1.00 104.48 1159 SER C C 1
ATOM 9365 O O . SER A 1 1159 ? 144.522 141.965 132.903 1.00 106.76 1159 SER C O 1
ATOM 9368 N N . TYR A 1 1160 ? 146.579 142.195 131.993 1.00 99.63 1160 TYR C N 1
ATOM 9369 C CA . TYR A 1 1160 ? 146.448 143.643 131.894 1.00 91.15 1160 TYR C CA 1
ATOM 9370 C C . TYR A 1 1160 ? 145.321 144.028 130.948 1.00 90.73 1160 TYR C C 1
ATOM 9371 O O . TYR A 1 1160 ? 144.621 145.016 131.180 1.00 95.58 1160 TYR C O 1
ATOM 9380 N N . ASP A 1 1161 ? 145.132 143.262 129.872 1.00 97.47 1161 ASP C N 1
ATOM 9381 C CA . ASP A 1 1161 ? 144.051 143.544 128.937 1.00 97.92 1161 ASP C CA 1
ATOM 9382 C C . ASP A 1 1161 ? 142.690 143.326 129.581 1.00 100.28 1161 ASP C C 1
ATOM 9383 O O . ASP A 1 1161 ? 141.753 144.088 129.327 1.00 106.34 1161 ASP C O 1
ATOM 9388 N N . ASP A 1 1162 ? 142.557 142.286 130.406 1.00 107.38 1162 ASP C N 1
ATOM 9389 C CA . ASP A 1 1162 ? 141.300 142.088 131.125 1.00 108.16 1162 ASP C CA 1
ATOM 9390 C C . ASP A 1 1162 ? 141.004 143.269 132.045 1.00 108.27 1162 ASP C C 1
ATOM 9391 O O . ASP A 1 1162 ? 139.886 143.810 132.054 1.00 107.41 1162 ASP C O 1
ATOM 9396 N N . ARG A 1 1163 ? 142.009 143.698 132.817 1.00 101.96 1163 ARG C N 1
ATOM 9397 C CA . ARG A 1 1163 ? 141.803 144.844 133.703 1.00 96.74 1163 ARG C CA 1
ATOM 9398 C C . ARG A 1 1163 ? 141.480 146.109 132.911 1.00 98.63 1163 ARG C C 1
ATOM 9399 O O . ARG A 1 1163 ? 140.612 146.900 133.307 1.00 100.41 1163 ARG C O 1
ATOM 9407 N N . LEU A 1 1164 ? 142.171 146.314 131.788 1.00 95.00 1164 LEU C N 1
ATOM 9408 C CA . LEU A 1 1164 ? 141.945 147.494 130.964 1.00 93.18 1164 LEU C CA 1
ATOM 9409 C C . LEU A 1 1164 ? 140.547 147.490 130.364 1.00 92.90 1164 LEU C C 1
ATOM 9410 O O . LEU A 1 1164 ? 139.906 148.540 130.279 1.00 96.52 1164 LEU C O 1
ATOM 9415 N N . ARG A 1 1165 ? 140.062 146.324 129.933 1.00 101.70 1165 ARG C N 1
ATOM 9416 C CA . ARG A 1 1165 ? 138.694 146.236 129.435 1.00 99.40 1165 ARG C CA 1
ATOM 9417 C C . ARG A 1 1165 ? 137.693 146.582 130.526 1.00 100.87 1165 ARG C C 1
ATOM 9418 O O . ARG A 1 1165 ? 136.731 147.326 130.286 1.00 99.48 1165 ARG C O 1
ATOM 9426 N N . HIS A 1 1166 ? 137.911 146.066 131.740 1.00 106.73 1166 HIS C N 1
ATOM 9427 C CA . HIS A 1 1166 ? 136.997 146.387 132.832 1.00 102.59 1166 HIS C CA 1
ATOM 9428 C C . HIS A 1 1166 ? 136.964 147.886 133.100 1.00 102.14 1166 HIS C C 1
ATOM 9429 O O . HIS A 1 1166 ? 135.891 148.474 133.274 1.00 102.64 1166 HIS C O 1
ATOM 9436 N N . TYR A 1 1167 ? 138.136 148.525 133.137 1.00 101.76 1167 TYR C N 1
ATOM 9437 C CA . TYR A 1 1167 ? 138.167 149.951 133.456 1.00 92.99 1167 TYR C CA 1
ATOM 9438 C C . TYR A 1 1167 ? 137.695 150.814 132.291 1.00 94.01 1167 TYR C C 1
ATOM 9439 O O . TYR A 1 1167 ? 137.199 151.924 132.510 1.00 94.92 1167 TYR C O 1
ATOM 9448 N N . ALA A 1 1168 ? 137.842 150.336 131.056 1.00 100.14 1168 ALA C N 1
ATOM 9449 C CA . ALA A 1 1168 ? 137.372 151.081 129.898 1.00 95.16 1168 ALA C CA 1
ATOM 9450 C C . ALA A 1 1168 ? 135.875 150.935 129.675 1.00 99.36 1168 ALA C C 1
ATOM 9451 O O . ALA A 1 1168 ? 135.282 151.781 128.998 1.00 98.86 1168 ALA C O 1
ATOM 9453 N N . ASP A 1 1169 ? 135.255 149.882 130.215 1.00 111.25 1169 ASP C N 1
ATOM 9454 C CA . ASP A 1 1169 ? 133.803 149.770 130.122 1.00 110.23 1169 ASP C CA 1
ATOM 9455 C C . ASP A 1 1169 ? 133.117 150.934 130.826 1.00 111.39 1169 ASP C C 1
ATOM 9456 O O . ASP A 1 1169 ? 132.147 151.498 130.307 1.00 112.03 1169 ASP C O 1
ATOM 9461 N N . MET A 1 1170 ? 133.607 151.311 132.004 1.00 104.41 1170 MET C N 1
ATOM 9462 C CA . MET A 1 1170 ? 133.110 152.495 132.691 1.00 100.12 1170 MET C CA 1
ATOM 9463 C C . MET A 1 1170 ? 133.814 153.727 132.134 1.00 109.41 1170 MET C C 1
ATOM 9464 O O . MET A 1 1170 ? 135.033 153.873 132.276 1.00 115.81 1170 MET C O 1
ATOM 9469 N N . ARG A 1 1171 ? 133.053 154.604 131.487 1.00 105.72 1171 ARG C N 1
ATOM 9470 C CA . ARG A 1 1171 ? 133.613 155.794 130.850 1.00 100.37 1171 ARG C CA 1
ATOM 9471 C C . ARG A 1 1171 ? 134.042 156.772 131.935 1.00 101.59 1171 ARG C C 1
ATOM 9472 O O . ARG A 1 1171 ? 133.223 157.511 132.483 1.00 107.61 1171 ARG C O 1
ATOM 9480 N N . ILE A 1 1172 ? 135.334 156.784 132.246 1.00 84.73 1172 ILE C N 1
ATOM 9481 C CA . ILE A 1 1172 ? 135.862 157.585 133.344 1.00 86.19 1172 ILE C CA 1
ATOM 9482 C C . ILE A 1 1172 ? 136.236 158.964 132.818 1.00 91.67 1172 ILE C C 1
ATOM 9483 O O . ILE A 1 1172 ? 137.011 159.087 131.864 1.00 91.39 1172 ILE C O 1
ATOM 9488 N N . SER A 1 1173 ? 135.683 160.000 133.440 1.00 100.14 1173 SER C N 1
ATOM 9489 C CA . SER A 1 1173 ? 136.024 161.383 133.144 1.00 94.73 1173 SER C CA 1
ATOM 9490 C C . SER A 1 1173 ? 136.626 162.021 134.386 1.00 94.47 1173 SER C C 1
ATOM 9491 O O . SER A 1 1173 ? 136.165 161.776 135.505 1.00 101.09 1173 SER C O 1
ATOM 9494 N N . ILE A 1 1174 ? 137.659 162.834 134.189 1.00 85.82 1174 ILE C N 1
ATOM 9495 C CA . ILE A 1 1174 ? 138.372 163.478 135.283 1.00 89.61 1174 ILE C CA 1
ATOM 9496 C C . ILE A 1 1174 ? 138.337 164.984 135.076 1.00 89.64 1174 ILE C C 1
ATOM 9497 O O . ILE A 1 1174 ? 138.383 165.468 133.940 1.00 94.75 1174 ILE C O 1
ATOM 9502 N N . ASP A 1 1175 ? 138.236 165.720 136.177 1.00 87.92 1175 ASP C N 1
ATOM 9503 C CA . ASP A 1 1175 ? 138.299 167.174 136.165 1.00 89.56 1175 ASP C CA 1
ATOM 9504 C C . ASP A 1 1175 ? 139.667 167.606 136.673 1.00 92.77 1175 ASP C C 1
ATOM 9505 O O . ASP A 1 1175 ? 140.082 167.205 137.766 1.00 91.69 1175 ASP C O 1
ATOM 9510 N N . LEU A 1 1176 ? 140.367 168.419 135.879 1.00 82.55 1176 LEU C N 1
ATOM 9511 C CA . LEU A 1 1176 ? 141.721 168.820 136.241 1.00 84.59 1176 LEU C CA 1
ATOM 9512 C C . LEU A 1 1176 ? 141.760 169.702 137.481 1.00 85.30 1176 LEU C C 1
ATOM 9513 O O . LEU A 1 1176 ? 142.818 169.819 138.108 1.00 86.87 1176 LEU C O 1
ATOM 9518 N N . ASP A 1 1177 ? 140.638 170.324 137.849 1.00 80.21 1177 ASP C N 1
ATOM 9519 C CA . ASP A 1 1177 ? 140.603 171.143 139.054 1.00 75.71 1177 ASP C CA 1
ATOM 9520 C C . ASP A 1 1177 ? 140.752 170.318 140.325 1.00 79.07 1177 ASP C C 1
ATOM 9521 O O . ASP A 1 1177 ? 141.121 170.871 141.366 1.00 83.63 1177 ASP C O 1
ATOM 9526 N N . ASP A 1 1178 ? 140.476 169.013 140.268 1.00 84.41 1178 ASP C N 1
ATOM 9527 C CA . ASP A 1 1178 ? 140.612 168.170 141.450 1.00 83.13 1178 ASP C CA 1
ATOM 9528 C C . ASP A 1 1178 ? 142.066 167.870 141.789 1.00 87.46 1178 ASP C C 1
ATOM 9529 O O . ASP A 1 1178 ? 142.360 167.517 142.935 1.00 91.08 1178 ASP C O 1
ATOM 9534 N N . GLY A 1 1179 ? 142.973 167.995 140.829 1.00 78.00 1179 GLY C N 1
ATOM 9535 C CA . GLY A 1 1179 ? 144.382 167.794 141.083 1.00 69.92 1179 GLY C CA 1
ATOM 9536 C C . GLY A 1 1179 ? 144.856 166.409 140.671 1.00 73.61 1179 GLY C C 1
ATOM 9537 O O . GLY A 1 1179 ? 144.080 165.462 140.532 1.00 80.85 1179 GLY C O 1
ATOM 9538 N N . VAL A 1 1180 ? 146.171 166.301 140.473 1.00 77.97 1180 VAL C N 1
ATOM 9539 C CA . VAL A 1 1180 ? 146.766 165.030 140.072 1.00 78.54 1180 VAL C CA 1
ATOM 9540 C C . VAL A 1 1180 ? 146.671 164.011 141.200 1.00 75.33 1180 VAL C C 1
ATOM 9541 O O . VAL A 1 1180 ? 146.458 162.818 140.960 1.00 84.58 1180 VAL C O 1
ATOM 9545 N N . LYS A 1 1181 ? 146.820 164.463 142.447 1.00 78.53 1181 LYS C N 1
ATOM 9546 C CA . LYS A 1 1181 ? 146.831 163.538 143.577 1.00 79.74 1181 LYS C CA 1
ATOM 9547 C C . LYS A 1 1181 ? 145.508 162.793 143.703 1.00 83.54 1181 LYS C C 1
ATOM 9548 O O . LYS A 1 1181 ? 145.491 161.586 143.972 1.00 87.44 1181 LYS C O 1
ATOM 9554 N N . VAL A 1 1182 ? 144.388 163.493 143.519 1.00 75.41 1182 VAL C N 1
ATOM 9555 C CA . VAL A 1 1182 ? 143.083 162.845 143.613 1.00 71.51 1182 VAL C CA 1
ATOM 9556 C C . VAL A 1 1182 ? 142.813 161.995 142.376 1.00 76.60 1182 VAL C C 1
ATOM 9557 O O . VAL A 1 1182 ? 142.371 160.845 142.478 1.00 86.35 1182 VAL C O 1
ATOM 9561 N N . ASN A 1 1183 ? 143.082 162.544 141.189 1.00 73.19 1183 ASN C N 1
ATOM 9562 C CA . ASN A 1 1183 ? 142.717 161.866 139.950 1.00 68.61 1183 ASN C CA 1
ATOM 9563 C C . ASN A 1 1183 ? 143.597 160.660 139.648 1.00 72.47 1183 ASN C C 1
ATOM 9564 O O . ASN A 1 1183 ? 143.188 159.796 138.867 1.00 80.11 1183 ASN C O 1
ATOM 9569 N N . TYR A 1 1184 ? 144.788 160.578 140.240 1.00 67.92 1184 TYR C N 1
ATOM 9570 C CA . TYR A 1 1184 ? 145.693 159.476 139.945 1.00 66.87 1184 TYR C CA 1
ATOM 9571 C C . TYR A 1 1184 ? 145.261 158.167 140.593 1.00 77.80 1184 TYR C C 1
ATOM 9572 O O . TYR A 1 1184 ? 145.772 157.110 140.210 1.00 85.12 1184 TYR C O 1
ATOM 9581 N N . GLY A 1 1185 ? 144.341 158.208 141.552 1.00 80.34 1185 GLY C N 1
ATOM 9582 C CA . GLY A 1 1185 ? 143.889 157.004 142.218 1.00 73.12 1185 GLY C CA 1
ATOM 95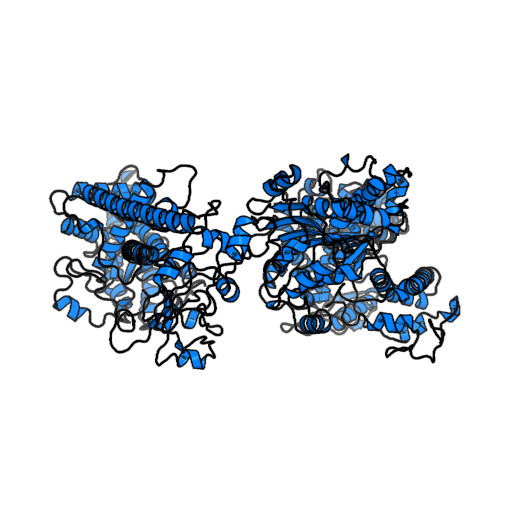83 C C . GLY A 1 1185 ? 142.553 156.489 141.722 1.00 78.42 1185 GLY C C 1
ATOM 9584 O O . GLY A 1 1185 ? 141.911 155.676 142.392 1.00 87.34 1185 GLY C O 1
ATOM 9585 N N . LYS A 1 1186 ? 142.120 156.954 140.552 1.00 69.48 1186 LYS C N 1
ATOM 9586 C CA . LYS A 1 1186 ? 140.841 156.560 139.979 1.00 70.30 1186 LYS C CA 1
ATOM 9587 C C . LYS A 1 1186 ? 140.971 155.471 138.923 1.00 79.45 1186 LYS C C 1
ATOM 9588 O O . LYS A 1 1186 ? 139.972 155.119 138.288 1.00 81.50 1186 LYS C O 1
ATOM 9594 N N . PHE A 1 1187 ? 142.172 154.930 138.717 1.00 80.65 1187 PHE C N 1
ATOM 9595 C CA . PHE A 1 1187 ? 142.405 153.936 137.675 1.00 74.15 1187 PHE C CA 1
ATOM 9596 C C . PHE A 1 1187 ? 142.931 152.620 138.236 1.00 78.23 1187 PHE C C 1
ATOM 9597 O O . PHE A 1 1187 ? 143.430 151.784 137.477 1.00 84.17 1187 PHE C O 1
ATOM 9605 N N . GLY A 1 1188 ? 142.820 152.416 139.545 1.00 91.81 1188 GLY C N 1
ATOM 9606 C CA . GLY A 1 1188 ? 143.274 151.166 140.133 1.00 93.13 1188 GLY C CA 1
ATOM 9607 C C . GLY A 1 1188 ? 144.768 150.981 139.969 1.00 94.34 1188 GLY C C 1
ATOM 9608 O O . GLY A 1 1188 ? 145.568 151.877 140.260 1.00 99.22 1188 GLY C O 1
ATOM 9609 N N . ASP A 1 1189 ? 145.158 149.800 139.493 1.00 99.88 1189 ASP C N 1
ATOM 9610 C CA . ASP A 1 1189 ? 146.560 149.442 139.332 1.00 100.42 1189 ASP C CA 1
ATOM 9611 C C . ASP A 1 1189 ? 147.040 149.562 137.892 1.00 99.37 1189 ASP C C 1
ATOM 9612 O O . ASP A 1 1189 ? 148.120 149.060 137.568 1.00 102.47 1189 ASP C O 1
ATOM 9617 N N . LEU A 1 1190 ? 146.262 150.206 137.019 1.00 82.25 1190 LEU C N 1
ATOM 9618 C CA . LEU A 1 1190 ? 146.708 150.411 135.646 1.00 79.49 1190 LEU C CA 1
ATOM 9619 C C . LEU A 1 1190 ? 147.903 151.353 135.578 1.00 84.31 1190 LEU C C 1
ATOM 9620 O O . LEU A 1 1190 ? 148.713 151.259 134.649 1.00 84.63 1190 LEU C O 1
ATOM 9625 N N . LEU A 1 1191 ? 148.029 152.258 136.541 1.00 82.65 1191 LEU C N 1
ATOM 9626 C CA . LEU A 1 1191 ? 149.114 153.224 136.573 1.00 75.64 1191 LEU C CA 1
ATOM 9627 C C . LEU A 1 1191 ? 150.279 152.701 137.407 1.00 82.12 1191 LEU C C 1
ATOM 9628 O O . LEU A 1 1191 ? 150.143 151.759 138.191 1.00 91.21 1191 LEU C O 1
ATOM 9633 N N . ALA A 1 1192 ? 151.434 153.332 137.229 1.00 84.77 1192 ALA C N 1
ATOM 9634 C CA . ALA A 1 1192 ? 152.653 152.951 137.925 1.00 78.13 1192 ALA C CA 1
ATOM 9635 C C . ALA A 1 1192 ? 152.924 153.904 139.082 1.00 83.06 1192 ALA C C 1
ATOM 9636 O O . ALA A 1 1192 ? 152.694 155.111 138.972 1.00 94.60 1192 ALA C O 1
ATOM 9638 N N . ASP A 1 1193 ? 153.410 153.346 140.193 1.00 89.63 1193 ASP C N 1
ATOM 9639 C CA . ASP A 1 1193 ? 153.789 154.117 141.378 1.00 92.22 1193 ASP C CA 1
ATOM 9640 C C . ASP A 1 1193 ? 152.608 154.919 141.924 1.00 90.49 1193 ASP C C 1
ATOM 9641 O O . ASP A 1 1193 ? 152.709 156.117 142.193 1.00 96.22 1193 ASP C O 1
ATOM 9646 N N . VAL A 1 1194 ? 151.473 154.237 142.089 1.00 89.82 1194 VAL C N 1
ATOM 9647 C CA . VAL A 1 1194 ? 150.279 154.895 142.611 1.00 90.86 1194 VAL C CA 1
ATOM 9648 C C . VAL A 1 1194 ? 150.482 155.304 144.065 1.00 90.58 1194 VAL C C 1
ATOM 9649 O O . VAL A 1 1194 ? 150.032 156.373 144.491 1.00 92.99 1194 VAL C O 1
ATOM 9653 N N . LYS A 1 1195 ? 151.151 154.459 144.852 1.00 99.62 1195 LYS C N 1
ATOM 9654 C CA . LYS A 1 1195 ? 151.332 154.757 146.269 1.00 100.34 1195 LYS C CA 1
ATOM 9655 C C . LYS A 1 1195 ? 152.228 155.972 146.476 1.00 102.18 1195 LYS C C 1
ATOM 9656 O O . LYS A 1 1195 ? 151.987 156.780 147.380 1.00 100.91 1195 LYS C O 1
ATOM 9662 N N . ALA A 1 1196 ? 153.271 156.115 145.656 1.00 95.62 1196 ALA C N 1
ATOM 9663 C CA . ALA A 1 1196 ? 154.198 157.229 145.825 1.00 91.08 1196 ALA C CA 1
ATOM 9664 C C . ALA A 1 1196 ? 153.543 158.569 145.515 1.00 90.23 1196 ALA C C 1
ATOM 9665 O O . ALA A 1 1196 ? 153.944 159.595 146.076 1.00 91.90 1196 ALA C O 1
ATOM 9667 N N . ILE A 1 1197 ? 152.543 158.586 144.637 1.00 85.31 1197 ILE C N 1
ATOM 9668 C CA . ILE A 1 1197 ? 151.908 159.830 144.218 1.00 84.18 1197 ILE C CA 1
ATOM 9669 C C . ILE A 1 1197 ? 150.690 160.118 145.085 1.00 86.17 1197 ILE C C 1
ATOM 9670 O O . ILE A 1 1197 ? 150.608 161.171 145.727 1.00 87.39 1197 ILE C O 1
ATOM 9675 N N . THR A 1 1198 ? 149.735 159.186 145.109 1.00 98.03 1198 THR C N 1
ATOM 9676 C CA . THR A 1 1198 ? 148.504 159.408 145.862 1.00 96.13 1198 THR C CA 1
ATOM 9677 C C . THR A 1 1198 ? 148.737 159.358 147.366 1.00 99.91 1198 THR C C 1
ATOM 9678 O O . THR A 1 1198 ? 148.066 160.071 148.118 1.00 104.68 1198 THR C O 1
ATOM 9682 N N . GLY A 1 1199 ? 149.673 158.528 147.823 1.00 103.59 1199 GLY C N 1
ATOM 9683 C CA . GLY A 1 1199 ? 149.941 158.368 149.235 1.00 104.90 1199 GLY C CA 1
ATOM 9684 C C . GLY A 1 1199 ? 149.380 157.105 149.852 1.00 107.15 1199 GLY C C 1
ATOM 9685 O O . GLY A 1 1199 ? 149.709 156.803 151.006 1.00 109.11 1199 GLY C O 1
ATOM 9686 N N . ASN A 1 1200 ? 148.547 156.362 149.127 1.00 118.46 1200 ASN C N 1
ATOM 9687 C CA . ASN A 1 1200 ? 147.980 155.116 149.617 1.00 118.70 1200 ASN C CA 1
ATOM 9688 C C . ASN A 1 1200 ? 148.072 154.050 148.535 1.00 119.65 1200 ASN C C 1
ATOM 9689 O O . ASN A 1 1200 ? 148.129 154.358 147.341 1.00 122.57 1200 ASN C O 1
ATOM 9694 N N . ALA A 1 1201 ? 148.088 152.793 148.967 1.00 122.25 1201 ALA C N 1
ATOM 9695 C CA . ALA A 1 1201 ? 148.268 151.685 148.041 1.00 123.45 1201 ALA C CA 1
ATOM 9696 C C . ALA A 1 1201 ? 147.067 151.569 147.104 1.00 126.99 1201 ALA C C 1
ATOM 9697 O O . ALA A 1 1201 ? 145.930 151.826 147.513 1.00 126.55 1201 ALA C O 1
ATOM 9699 N N . PRO A 1 1202 ? 147.285 151.189 145.846 1.00 130.59 1202 PRO C N 1
ATOM 9700 C CA . PRO A 1 1202 ? 146.161 151.046 144.914 1.00 127.92 1202 PRO C CA 1
ATOM 9701 C C . PRO A 1 1202 ? 145.250 149.893 145.300 1.00 129.44 1202 PRO C C 1
ATOM 9702 O O . PRO A 1 1202 ? 145.674 148.907 145.910 1.00 129.65 1202 PRO C O 1
ATOM 9706 N N . GLU A 1 1203 ? 143.981 150.029 144.935 1.00 144.01 1203 GLU C N 1
ATOM 9707 C CA . GLU A 1 1203 ? 142.983 149.010 145.213 1.00 144.04 1203 GLU C CA 1
ATOM 9708 C C . GLU A 1 1203 ? 142.930 147.987 144.081 1.00 145.55 1203 GLU C C 1
ATOM 9709 O O . GLU A 1 1203 ? 143.453 148.201 142.985 1.00 144.01 1203 GLU C O 1
ATOM 9715 N N . ALA A 1 1204 ? 142.283 146.859 144.360 1.00 149.63 1204 ALA C N 1
ATOM 9716 C CA . ALA A 1 1204 ? 142.128 145.778 143.399 1.00 148.62 1204 ALA C CA 1
ATOM 9717 C C . ALA A 1 1204 ? 140.653 145.444 143.231 1.00 149.16 1204 ALA C C 1
ATOM 9718 O O . ALA A 1 1204 ? 139.904 145.386 144.212 1.00 148.34 1204 ALA C O 1
ATOM 9720 N N . ILE A 1 1205 ? 140.242 145.226 141.986 1.00 143.79 1205 ILE C N 1
ATOM 9721 C CA . ILE A 1 1205 ? 138.860 144.877 141.685 1.00 143.35 1205 ILE C CA 1
ATOM 9722 C C . ILE A 1 1205 ? 138.588 143.426 142.062 1.00 143.55 1205 ILE C C 1
ATOM 9723 O O . ILE A 1 1205 ? 137.439 143.022 142.238 1.00 140.00 1205 ILE C O 1
#

B-factor: mean 92.65, std 31.31, range [12.12, 219.73]